Protein AF-A0A9D3MV58-F1 (afdb_monomer_lite)

Organism: Anguilla anguilla (NCBI:txid7936)

Foldseek 3Di:
DDDDDDDDDDDDDDDDDDDDDDDDDDDPDDDDDDDDQPPPDDDDDDDDDDDDDDDDDDDDDDDDDDDDDDDDDDDDDDDDDPDDDDDDPDDDDDPDPPVVVVVVVVVVVVVVVVVLVCVVVVVVVVVVPPPDDDDDDDDDDDDDDPPPLPLLCCLPPPSDPLNNCLKPVNVLVDDPPPNVVSLVVVLVVLLPDPDLSSLVVLLVSLLVCLQVLISVLSSLVNNLSSLCSQCNPPDPQHSQNSLVCCCPVVVSVVSLLVSLVVVLVCVVVVNDDCSPHDPQSSVLSSLVSLQSCQFVRNHPLVDADDLVRLVSLCVRQCPDPPRNLVSLLSLLCCLVDPGGRRDDPVNLCCCQQPPLLVDQLQPADPSSLSSNVSSLVVVVVVVVVPDPDDDPPRRCVVVLLRNLQRHNDPVSVVVSLVVVLCCCCQPPVHLPCLLVVLVVLLVQLVVLLVCCQPDVVSSLSNLVSSLVSLVVSLLVNCLLQVLLLLLCVVVVNHFAALCNDPPDPPWDWAWEWEDEPPDPDIDTDTHTQQRFVSNVLNVVVVVVVVVVVVVVVVVVVVVVPDDDDDDDPPPPDDFARKWKDFPNDTPDLVRRSPGNVVVPDHHHTYIYIYGDHHDDPPPDVPDGDGSNRDDNHDPVSNNLVSCLDPPNVVSLVVLLLCLLPDQHPDPPDDDDDPVVVVRLVSNLSSLLSSVSSVVSVSSHGQNPLLLVQLVPLDPDPDDPHDHNLVQCVDLDLSSNLSSLSSVVSLLDPPPPPDDDCPDDPPVPDDDDDDDDPDDPPPPLRPSLVSCVVSCVLVSLVVVLQVCSLPDDVPDAHAVSSLSSLLSSLLVNLSSFFDSVCNVVCCCLRPVPDFPPVPPDDPPPPPPPPDDDDPDDPDPDATATDPSSVVSCVPGCLLVSLLVLLCSQVRHDVSSVVSPPPPDRSLSSLQSSLSVLLNVCLHDVVSLVVLLPDPCNLVSLCCLQFVQLAPSSNQSNLVSLLSNLRRPVVVVDPSSLVSLLSSLLSLVVCLVVLLPDAWDDPVVDPDDDPRHGHNLSSLVSNLSSLLPRDLVCQVPDPRDPLQVVLLVLLVSLVPRDLRADQLDPTGPSSNLSSLSSNLSSLLSVHPCLADPVVLVSLVVLVQLQDVDADPVGNSPNSQNDPSNNVSSVSSNVSSPVPPPVSVVSVVVVVVVCPDCVNDPDDDPPDDPVQFFADSVNFAAADDPAPCVVVSVVLVVLLVPVVSLVCLSNDDDDVPDPCNVVSSLSNVLSCCRVRPRTNYDYSVPPPDDDVVVVVSVVVRVPPD

InterPro domains:
  IPR001394 Peptidase C19, ubiquitin carboxyl-terminal hydrolase [PF00443] (1194-1257)
  IPR018200 Ubiquitin specific protease, conserved site [PS00972] (1195-1210)
  IPR028889 Ubiquitin specific protease UPS, catalytic domain [PS50235] (1194-1278)
  IPR038765 Papain-like cysteine peptidase superfamily [SSF54001] (1190-1262)
  IPR050164 Ubiquitin carboxyl-terminal hydrolases [PTHR24006] (966-1268)
  IPR056850 UBP34/UBP24/USP9X/USP9Y-like, ARM repeat region [PF25010] (152-373)

pLDDT: mean 72.36, std 22.54, range [21.86, 97.12]

Radius of gyration: 43.03 Å; chains: 1; bounding box: 126×96×133 Å

Secondary structure (DSSP, 8-state):
-------------------------S-SS--SS----TT---PPPP-------PPPPP----------------------------SS---------TTHHHHHHHHHHHHHHHHHTTHHHHHHHHHGGGS-------------------GGGTTSTTS-HHHHHTSHHHHTTSPTTHHHHHHHHHHHHHHH---HHHHHHHHHHHHHHHHTT-SHHHHHHHHHHHHHGGGGG--S--HHHHHHHHHHHH-HHHHHHHHHHHHHHHHHTT----SSS-HHHHHHHHHHHHHHHTBTTTS-TT----HHHHHHHIIIIIS-TTTHHHHHHHHHHHHH-SSB-S--HHHHHHIIIIIGGGS-TTS--HHHHHHHHHHHHHHHHHHHTT-SSS----TTHHHHHHHHHH-SSHHHHHHHHHHHHHHHHS-TT-GGGHHHHHHHHHHHHHHHHHHTTT-HHHHHHHHHHHHHHHHHHHHHHHHHTHHHHHHHHHTT-----SSS-SS-TTSPPEEEEEEETT----EEEEE-TTSBHHHHHHHHHHHHHHHHHHHHHHHHHHHTTS---------S--PPPEEEEETTEE--GGGTTSBTTTTT--TTEEEEEEEPP-------TTPPPPGGGSPPPPGGG-HHHHHTSTTHHHHHHHHHHHHHT------SSS-TTHHHHHHHHHHHHHHHHHHHHHHHHHHSPPPHHHHHHHH---S---SSPPPHHHHTS---HHHHHHHHHHHHHHHS------------TTTT----------S------HHHHHHHHTTHHHHHHHHHHTTTTSPPTTPPPPHHHHHHHHHHHHHHHHHHB-TTTHHHHHHHHTS-----TT-----------------------PPBPHHHHHHHTTSTHHHHHHHHTTTTTT--HHHHHHTTT--HHHHHHHHHHHHHHHHHHH-THHHHHHHT-TTHHHHHHIIIII-S-HHHHHHHHHHHHHHHHTTGGGT-HHHHHHHHHHHHHHHTTHHHHHH--PPPGGG--SS-------HHHHHHHHHHHHT--HHHHHH-TT--HHHHHHHHHHHHHHS-----SSSS---HHHHHHHHHHHHHHHT--GGGGSHHHHHHHHHHHHHHHPPP-SS-TT--S--SHHHHHHHHHHHHHHHTT-HHHHHHHHHHHHHHTSTTTSPPPPTT--GGGGBPPTTS--EE---SS-HHHHHHHHHHHHSHHHHHHHHH----TT-TTHHHHHHHHHHHHHHHH--BSEE-GGGSSS--HHHHHHHHHHTT--

Structure (mmCIF, N/CA/C/O backbone):
data_AF-A0A9D3MV58-F1
#
_entry.id   AF-A0A9D3MV58-F1
#
loop_
_atom_site.group_PDB
_atom_site.id
_atom_site.type_symbol
_atom_site.label_atom_id
_atom_site.label_alt_id
_atom_site.label_comp_id
_atom_site.label_asym_id
_atom_site.label_entity_id
_atom_site.label_seq_id
_atom_site.pdbx_PDB_ins_code
_atom_site.Cartn_x
_atom_site.Cartn_y
_atom_site.Cartn_z
_atom_site.occupancy
_atom_site.B_iso_or_equiv
_atom_site.auth_seq_id
_atom_site.auth_comp_id
_atom_site.auth_asym_id
_atom_site.auth_atom_id
_atom_site.pdbx_PDB_model_num
ATOM 1 N N . MET A 1 1 ? -61.190 42.140 -13.312 1.00 30.77 1 MET A N 1
ATOM 2 C CA . MET A 1 1 ? -62.297 41.888 -14.264 1.00 30.77 1 MET A CA 1
ATOM 3 C C . MET A 1 1 ? -62.676 40.418 -14.076 1.00 30.77 1 MET A C 1
ATOM 5 O O . MET A 1 1 ? -61.817 39.593 -14.335 1.00 30.77 1 MET A O 1
ATOM 9 N N . GLN A 1 2 ? -63.643 40.103 -13.196 1.00 26.75 2 GLN A N 1
ATOM 10 C CA . GLN A 1 2 ? -65.035 39.678 -13.517 1.00 26.75 2 GLN A CA 1
ATOM 11 C C . GLN A 1 2 ? -65.098 38.555 -14.575 1.00 26.75 2 GLN A C 1
ATOM 13 O O . GLN A 1 2 ? -64.497 38.735 -15.624 1.00 26.75 2 GLN A O 1
ATOM 18 N N . ALA A 1 3 ? -65.835 37.441 -14.474 1.00 27.56 3 ALA A N 1
ATOM 19 C CA . ALA A 1 3 ? -66.697 36.777 -13.477 1.00 27.56 3 ALA A CA 1
ATOM 20 C C . ALA A 1 3 ? -67.020 35.363 -14.075 1.00 27.56 3 ALA A C 1
ATOM 22 O O . ALA A 1 3 ? -67.051 35.243 -15.294 1.00 27.56 3 ALA A O 1
ATOM 23 N N . GLU A 1 4 ? -66.986 34.262 -13.309 1.00 31.89 4 GLU A N 1
ATOM 24 C CA . GLU A 1 4 ? -68.124 33.423 -12.832 1.00 31.89 4 GLU A CA 1
ATOM 25 C C . GLU A 1 4 ? -68.744 32.320 -13.746 1.00 31.89 4 GLU A C 1
ATOM 27 O O . GLU A 1 4 ? -68.974 32.524 -14.932 1.00 31.89 4 GLU A O 1
ATOM 32 N N . MET A 1 5 ? -69.117 31.207 -13.063 1.00 28.98 5 MET A N 1
ATOM 33 C CA . MET A 1 5 ? -69.973 30.023 -13.388 1.00 28.98 5 MET A CA 1
ATOM 34 C C . MET A 1 5 ? -69.374 28.927 -14.306 1.00 28.98 5 MET A C 1
ATOM 36 O O . MET A 1 5 ? -68.999 29.226 -15.426 1.00 28.98 5 MET A O 1
ATOM 40 N N . GLY A 1 6 ? -69.236 27.624 -13.981 1.00 28.42 6 GLY A N 1
ATOM 41 C CA . GLY A 1 6 ? -69.876 26.668 -13.039 1.00 28.42 6 GLY A CA 1
ATOM 42 C C . GLY A 1 6 ? -70.611 25.548 -13.840 1.00 28.42 6 GLY A C 1
ATOM 43 O O . GLY A 1 6 ? -70.989 25.831 -14.972 1.00 28.42 6 GLY A O 1
ATOM 44 N N . PRO A 1 7 ? -70.969 24.343 -13.322 1.00 39.66 7 PRO A N 1
ATOM 45 C CA . PRO A 1 7 ? -70.317 23.435 -12.362 1.00 39.66 7 PRO A CA 1
ATOM 46 C C . PRO A 1 7 ? -70.343 21.911 -12.760 1.00 39.66 7 PRO A C 1
ATOM 48 O O . PRO A 1 7 ? -71.055 21.490 -13.662 1.00 39.66 7 PRO A O 1
ATOM 51 N N . ALA A 1 8 ? -69.629 21.097 -11.962 1.00 24.25 8 ALA A N 1
ATOM 52 C CA . ALA A 1 8 ? -69.942 19.736 -11.461 1.00 24.25 8 ALA A CA 1
ATOM 53 C C . ALA A 1 8 ? -69.932 18.433 -12.324 1.00 24.25 8 ALA A C 1
ATOM 55 O O . ALA A 1 8 ? -70.585 18.302 -13.350 1.00 24.25 8 ALA A O 1
ATOM 56 N N . HIS A 1 9 ? -69.332 17.413 -11.677 1.00 27.00 9 HIS A N 1
ATOM 57 C CA . HIS A 1 9 ? -69.684 15.978 -11.572 1.00 27.00 9 HIS A CA 1
ATOM 58 C C . HIS A 1 9 ? -68.810 14.877 -12.222 1.00 27.00 9 HIS A C 1
ATOM 60 O O . HIS A 1 9 ? -68.645 14.769 -13.431 1.00 27.00 9 HIS A O 1
ATOM 66 N N . MET A 1 10 ? -68.332 14.004 -11.317 1.00 26.39 10 MET A N 1
ATOM 67 C CA . MET A 1 10 ? -67.783 12.649 -11.481 1.00 26.39 10 MET A CA 1
ATOM 68 C C . MET A 1 10 ? -68.638 11.701 -12.340 1.00 26.39 10 MET A C 1
ATOM 70 O O . MET A 1 10 ? -69.855 11.873 -12.411 1.00 26.39 10 MET A O 1
ATOM 74 N N . PRO A 1 11 ? -68.055 10.551 -12.728 1.00 27.70 11 PRO A N 1
ATOM 75 C CA . PRO A 1 11 ? -68.772 9.281 -12.657 1.00 27.70 11 PRO A CA 1
ATOM 76 C C . PRO A 1 11 ? -68.074 8.221 -11.761 1.00 27.70 11 PRO A C 1
ATOM 78 O O . PRO A 1 11 ? -66.843 8.168 -11.707 1.00 27.70 11 PRO A O 1
ATOM 81 N N . PRO A 1 12 ? -68.855 7.360 -11.072 1.00 29.27 12 PRO A N 1
ATOM 82 C CA . PRO A 1 12 ? -68.393 6.218 -10.276 1.00 29.27 12 PRO A CA 1
ATOM 83 C C . PRO A 1 12 ? -68.519 4.853 -11.007 1.00 29.27 12 PRO A C 1
ATOM 85 O O . PRO A 1 12 ? -68.976 4.770 -12.143 1.00 29.27 12 PRO A O 1
ATOM 88 N N . ALA A 1 13 ? -68.096 3.796 -10.299 1.00 30.00 13 ALA A N 1
ATOM 89 C CA . ALA A 1 13 ? -67.994 2.355 -10.608 1.00 30.00 13 ALA A CA 1
ATOM 90 C C . ALA A 1 13 ? -69.121 1.648 -11.406 1.00 30.00 13 ALA A C 1
ATOM 92 O O . ALA A 1 13 ? -70.258 2.117 -11.448 1.00 30.00 13 ALA A O 1
ATOM 93 N N . PRO A 1 14 ? -68.860 0.397 -11.858 1.00 28.84 14 PRO A N 1
ATOM 94 C CA . PRO A 1 14 ? -69.833 -0.679 -11.606 1.00 28.84 14 PRO A CA 1
ATOM 95 C C . PRO A 1 14 ? -69.252 -2.068 -11.231 1.00 28.84 14 PRO A C 1
ATOM 97 O O . PRO A 1 14 ? -68.075 -2.371 -11.410 1.00 28.84 14 PRO A O 1
ATOM 100 N N . ARG A 1 15 ? -70.150 -2.904 -10.682 1.00 23.73 15 ARG A N 1
ATOM 101 C CA . ARG A 1 15 ? -70.006 -4.298 -10.207 1.00 23.73 15 ARG A CA 1
ATOM 102 C C . ARG A 1 15 ? -70.168 -5.357 -11.333 1.00 23.73 15 ARG A C 1
ATOM 104 O O . ARG A 1 15 ? -70.704 -5.054 -12.391 1.00 23.73 15 ARG A O 1
ATOM 111 N N . THR A 1 16 ? -69.736 -6.589 -11.020 1.00 28.36 16 THR A N 1
ATOM 112 C CA . THR A 1 16 ? -69.881 -7.945 -11.648 1.00 28.36 16 THR A CA 1
ATOM 113 C C . THR A 1 16 ? -71.324 -8.345 -12.073 1.00 28.36 16 THR A C 1
ATOM 115 O O . THR A 1 16 ? -72.214 -7.579 -11.704 1.00 28.36 16 THR A O 1
ATOM 118 N N . PRO A 1 17 ? -71.657 -9.507 -12.740 1.00 37.75 17 PRO A N 1
ATOM 119 C CA . PRO A 1 17 ? -70.934 -10.800 -12.951 1.00 37.75 17 PRO A CA 1
ATOM 120 C C . PRO A 1 17 ? -71.117 -11.512 -14.345 1.00 37.75 17 PRO A C 1
ATOM 122 O O . PRO A 1 17 ? -71.867 -11.032 -15.185 1.00 37.75 17 PRO A O 1
ATOM 125 N N . CYS A 1 18 ? -70.454 -12.671 -14.579 1.00 21.86 18 CYS A N 1
ATOM 126 C CA . CYS A 1 18 ? -70.999 -13.947 -15.145 1.00 21.86 18 CYS A CA 1
ATOM 127 C C . CYS A 1 18 ? -69.960 -14.847 -15.870 1.00 21.86 18 CYS A C 1
ATOM 129 O O . CYS A 1 18 ? -69.164 -14.392 -16.683 1.00 21.86 18 CYS A O 1
ATOM 131 N N . LEU A 1 19 ? -70.023 -16.152 -15.562 1.00 25.56 19 LEU A N 1
ATOM 132 C CA . LEU A 1 19 ? -69.297 -17.299 -16.149 1.00 25.56 19 LEU A CA 1
ATOM 133 C C . LEU A 1 19 ? -69.643 -17.554 -17.636 1.00 25.56 19 LEU A C 1
ATOM 135 O O . LEU A 1 19 ? -70.716 -17.150 -18.085 1.00 25.56 19 LEU A O 1
ATOM 139 N N . PRO A 1 20 ? -68.827 -18.366 -18.345 1.00 28.52 20 PRO A N 1
ATOM 140 C CA . PRO A 1 20 ? -69.310 -19.725 -18.625 1.00 28.52 20 PRO A CA 1
ATOM 141 C C . PRO A 1 20 ? -68.300 -20.861 -18.324 1.00 28.52 20 PRO A C 1
ATOM 143 O O . PRO A 1 20 ? -67.110 -20.778 -18.614 1.00 28.52 20 PRO A O 1
ATOM 146 N N . ARG A 1 21 ? -68.851 -21.944 -17.750 1.00 24.44 21 ARG A N 1
ATOM 147 C CA . ARG A 1 21 ? -68.453 -23.375 -17.845 1.00 24.44 21 ARG A CA 1
ATOM 148 C C . ARG A 1 21 ? -68.486 -23.833 -19.325 1.00 24.44 21 ARG A C 1
ATOM 150 O O . ARG A 1 21 ? -69.152 -23.176 -20.111 1.00 24.44 21 ARG A O 1
ATOM 157 N N . SER A 1 22 ? -67.945 -24.947 -19.821 1.00 25.47 22 SER A N 1
ATOM 158 C CA . SER A 1 22 ? -67.202 -26.127 -19.338 1.00 25.47 22 SER A CA 1
ATOM 159 C C . SER A 1 22 ? -66.784 -26.917 -20.591 1.00 25.47 22 SER A C 1
ATOM 161 O O . SER A 1 22 ? -67.537 -26.932 -21.566 1.00 25.47 22 SER A O 1
ATOM 163 N N . GLY A 1 23 ? -65.660 -27.629 -20.541 1.00 23.59 23 GLY A N 1
ATOM 164 C CA . GLY A 1 23 ? -65.248 -28.582 -21.572 1.00 23.59 23 GLY A CA 1
ATOM 165 C C . GLY A 1 23 ? -64.081 -29.440 -21.094 1.00 23.59 23 GLY A C 1
ATOM 166 O O . GLY A 1 23 ? -62.987 -29.337 -21.636 1.00 23.59 23 GLY A O 1
ATOM 167 N N . ASP A 1 24 ? -64.316 -30.227 -20.042 1.00 28.05 24 ASP A N 1
ATOM 168 C CA . ASP A 1 24 ? -63.452 -31.338 -19.634 1.00 28.05 24 ASP A CA 1
ATOM 169 C C . ASP A 1 24 ? -63.422 -32.411 -20.735 1.00 28.05 24 ASP A C 1
ATOM 171 O O . ASP A 1 24 ? -64.474 -32.732 -21.286 1.00 28.05 24 ASP A O 1
ATOM 175 N N . PHE A 1 25 ? -62.254 -33.000 -21.015 1.00 22.39 25 PHE A N 1
ATOM 176 C CA . PHE A 1 25 ? -61.998 -34.426 -20.749 1.00 22.39 25 PHE A CA 1
ATOM 177 C C . PHE A 1 25 ? -60.558 -34.833 -21.133 1.00 22.39 25 PHE A C 1
ATOM 179 O O . PHE A 1 25 ? -60.115 -34.578 -22.250 1.00 22.39 25 PHE A O 1
ATOM 186 N N . LEU A 1 26 ? -59.912 -35.569 -20.212 1.00 27.55 26 LEU A N 1
ATOM 187 C CA . LEU A 1 26 ? -58.576 -36.206 -20.237 1.00 27.55 26 LEU A CA 1
ATOM 188 C C . LEU A 1 26 ? -57.395 -35.263 -19.912 1.00 27.55 26 LEU A C 1
ATOM 190 O O . LEU A 1 26 ? -57.028 -34.415 -20.711 1.00 27.55 26 LEU A O 1
ATOM 194 N N . GLY A 1 27 ? -56.683 -35.370 -18.791 1.00 24.42 27 GLY A N 1
ATOM 195 C CA . GLY A 1 27 ? -56.694 -36.347 -17.704 1.00 24.42 27 GLY A CA 1
ATOM 196 C C . GLY A 1 27 ? -55.453 -36.115 -16.829 1.00 24.42 27 GLY A C 1
ATOM 197 O O . GLY A 1 27 ? -54.350 -35.906 -17.334 1.00 24.42 27 GLY A O 1
ATOM 198 N N . GLU A 1 28 ? -55.670 -36.091 -15.520 1.00 29.45 28 GLU A N 1
ATOM 199 C CA . GLU A 1 28 ? -54.706 -35.877 -14.441 1.00 29.45 28 GLU A CA 1
ATOM 200 C C . GLU A 1 28 ? -53.521 -36.862 -14.511 1.00 29.45 28 GLU A C 1
ATOM 202 O O . GLU A 1 28 ? -53.682 -38.033 -14.188 1.00 29.45 28 GLU A O 1
ATOM 207 N N . ALA A 1 29 ? -52.331 -36.403 -14.930 1.00 26.38 29 ALA A N 1
ATOM 208 C CA . ALA A 1 29 ? -51.051 -37.099 -14.674 1.00 26.38 29 ALA A CA 1
ATOM 209 C C . ALA A 1 29 ? -49.761 -36.292 -14.975 1.00 26.38 29 ALA A C 1
ATOM 211 O O . ALA A 1 29 ? -48.675 -36.805 -14.728 1.00 26.38 29 ALA A O 1
ATOM 212 N N . MET A 1 30 ? -49.804 -35.063 -15.515 1.00 24.38 30 MET A N 1
ATOM 213 C CA . MET A 1 30 ? -48.579 -34.354 -15.964 1.00 24.38 30 MET A CA 1
ATOM 214 C C . MET A 1 30 ? -48.498 -32.880 -15.528 1.00 24.38 30 MET A C 1
ATOM 216 O O . MET A 1 30 ? -48.186 -31.999 -16.325 1.00 24.38 30 MET A O 1
ATOM 220 N N . GLY A 1 31 ? -48.797 -32.595 -14.259 1.00 24.55 31 GLY A N 1
ATOM 221 C CA . GLY A 1 31 ? -48.886 -31.226 -13.732 1.00 24.55 31 GLY A CA 1
ATOM 222 C C . GLY A 1 31 ? -47.592 -30.579 -13.214 1.00 24.55 31 GLY A C 1
ATOM 223 O O . GLY A 1 31 ? -47.664 -29.439 -12.771 1.00 24.55 31 GLY A O 1
ATOM 224 N N . SER A 1 32 ? -46.430 -31.245 -13.230 1.00 28.45 32 SER A N 1
ATOM 225 C CA . SER A 1 32 ? -45.244 -30.755 -12.496 1.00 28.45 32 SER A CA 1
ATOM 226 C C . SER A 1 32 ? -44.036 -30.298 -13.326 1.00 28.45 32 SER A C 1
ATOM 228 O O . SER A 1 32 ? -43.093 -29.800 -12.723 1.00 28.45 32 SER A O 1
ATOM 230 N N . GLU A 1 33 ? -44.003 -30.423 -14.663 1.00 28.20 33 GLU A N 1
ATOM 231 C CA . GLU A 1 33 ? -42.708 -30.301 -15.384 1.00 28.20 33 GLU A CA 1
ATOM 232 C C . GLU A 1 33 ? -42.659 -29.490 -16.694 1.00 28.20 33 GLU A C 1
ATOM 234 O O . GLU A 1 33 ? -41.628 -29.497 -17.372 1.00 28.20 33 GLU A O 1
ATOM 239 N N . LEU A 1 34 ? -43.692 -28.737 -17.087 1.00 27.17 34 LEU A N 1
ATOM 240 C CA . LEU A 1 34 ? -43.627 -27.969 -18.344 1.00 27.17 34 LEU A CA 1
ATOM 241 C C . LEU A 1 34 ? -44.020 -26.497 -18.177 1.00 27.17 34 LEU A C 1
ATOM 243 O O . LEU A 1 34 ? -45.191 -26.126 -18.186 1.00 27.17 34 LEU A O 1
ATOM 247 N N . PHE A 1 35 ? -42.986 -25.658 -18.066 1.00 34.88 35 PHE A N 1
ATOM 248 C CA . PHE A 1 35 ? -43.049 -24.201 -18.133 1.00 34.88 35 PHE A CA 1
ATOM 249 C C . PHE A 1 35 ? -43.215 -23.699 -19.573 1.00 34.88 35 PHE A C 1
ATOM 251 O O . PHE A 1 35 ? -42.590 -24.204 -20.502 1.00 34.88 35 PHE A O 1
ATOM 258 N N . ASN A 1 36 ? -44.029 -22.655 -19.744 1.00 27.84 36 ASN A N 1
ATOM 259 C CA . ASN A 1 36 ? -44.217 -21.933 -21.001 1.00 27.84 36 ASN A CA 1
ATOM 260 C C . ASN A 1 36 ? -43.541 -20.550 -20.882 1.00 27.84 36 ASN A C 1
ATOM 262 O O . ASN A 1 36 ? -44.122 -19.609 -20.343 1.00 27.84 36 ASN A O 1
ATOM 266 N N . CYS A 1 37 ? -42.292 -20.427 -21.343 1.00 31.80 37 CYS A N 1
ATOM 267 C CA . CYS A 1 37 ? -41.412 -19.267 -21.111 1.00 31.80 37 CYS A CA 1
ATOM 268 C C . CYS A 1 37 ? -41.634 -18.066 -22.058 1.00 31.80 37 CYS A C 1
ATOM 270 O O . CYS A 1 37 ? -40.715 -17.296 -22.315 1.00 31.80 37 CYS A O 1
ATOM 272 N N . ARG A 1 38 ? -42.845 -17.848 -22.587 1.00 34.50 38 ARG A N 1
ATOM 273 C CA . ARG A 1 38 ? -43.095 -16.769 -23.571 1.00 34.50 38 ARG A CA 1
ATOM 274 C C . ARG A 1 38 ? -43.348 -15.369 -22.985 1.00 34.50 38 ARG A C 1
ATOM 276 O O . ARG A 1 38 ? -43.543 -14.437 -23.757 1.00 34.50 38 ARG A O 1
ATOM 283 N N . ARG A 1 39 ? -43.363 -15.186 -21.657 1.00 27.91 39 ARG A N 1
ATOM 284 C CA . ARG A 1 39 ? -43.732 -13.902 -21.013 1.00 27.91 39 ARG A CA 1
ATOM 285 C C . ARG A 1 39 ? -42.569 -12.991 -20.579 1.00 27.91 39 ARG A C 1
ATOM 287 O O . ARG A 1 39 ? -42.847 -11.956 -19.992 1.00 27.91 39 ARG A O 1
ATOM 294 N N . PHE A 1 40 ? -41.313 -13.324 -20.884 1.00 38.47 40 PHE A N 1
ATOM 295 C CA . PHE A 1 40 ? -40.134 -12.612 -20.351 1.00 38.47 40 PHE A CA 1
ATOM 296 C C . PHE A 1 40 ? -39.327 -11.790 -21.371 1.00 38.47 40 PHE A C 1
ATOM 298 O O . PHE A 1 40 ? -38.195 -11.421 -21.091 1.00 38.47 40 PHE A O 1
ATOM 305 N N . ILE A 1 41 ? -39.885 -11.458 -22.539 1.00 32.31 41 ILE A N 1
ATOM 306 C CA . ILE A 1 41 ? -39.198 -10.583 -23.504 1.00 32.31 41 ILE A CA 1
ATOM 307 C C . ILE A 1 41 ? -39.717 -9.149 -23.335 1.00 32.31 41 ILE A C 1
ATOM 309 O O . ILE A 1 41 ? -40.764 -8.798 -23.876 1.00 32.31 41 ILE A O 1
ATOM 313 N N . GLY A 1 42 ? -38.984 -8.339 -22.569 1.00 25.08 42 GLY A N 1
ATOM 314 C CA . GLY A 1 42 ? -39.037 -6.873 -22.579 1.00 25.08 42 GLY A CA 1
ATOM 315 C C . GLY A 1 42 ? -37.636 -6.322 -22.898 1.00 25.08 42 GLY A C 1
ATOM 316 O O . GLY A 1 42 ? -36.659 -6.964 -22.515 1.00 25.08 42 GLY A O 1
ATOM 317 N N . PRO A 1 43 ? -37.502 -5.207 -23.640 1.00 28.12 43 PRO A N 1
ATOM 318 C CA . PRO A 1 43 ? -36.224 -4.792 -24.217 1.00 28.12 43 PRO A CA 1
ATOM 319 C C . PRO A 1 43 ? -35.309 -4.154 -23.162 1.00 28.12 43 PRO A C 1
ATOM 321 O O . PRO A 1 43 ? -35.654 -3.125 -22.588 1.00 28.12 43 PRO A O 1
ATOM 324 N N . GLN A 1 44 ? -34.129 -4.737 -22.934 1.00 26.72 44 GLN A N 1
ATOM 325 C CA . GLN A 1 44 ? -33.012 -4.038 -22.294 1.00 26.72 44 GLN A CA 1
ATOM 326 C C . GLN A 1 44 ? -32.195 -3.317 -23.372 1.00 26.72 44 GLN A C 1
ATOM 328 O O . GLN A 1 44 ? -31.834 -3.896 -24.399 1.00 26.72 44 GLN A O 1
ATOM 333 N N . HIS A 1 45 ? -31.984 -2.020 -23.153 1.00 25.19 45 HIS A N 1
ATOM 334 C CA . HIS A 1 45 ? -31.258 -1.119 -24.038 1.00 25.19 45 HIS A CA 1
ATOM 335 C C . HIS A 1 45 ? -29.768 -1.484 -24.134 1.00 25.19 45 HIS A C 1
ATOM 337 O O . HIS A 1 45 ? -29.151 -1.899 -23.160 1.00 25.19 45 HIS A O 1
ATOM 343 N N . HIS A 1 46 ? -29.214 -1.318 -25.338 1.00 25.53 46 HIS A N 1
ATOM 344 C CA . HIS A 1 46 ? -27.802 -1.505 -25.671 1.00 25.53 46 HIS A CA 1
ATOM 345 C C . HIS A 1 46 ? -26.887 -0.538 -24.914 1.00 25.53 46 HIS A C 1
ATOM 347 O O . HIS A 1 46 ? -27.101 0.674 -24.984 1.00 25.53 46 HIS A O 1
ATOM 353 N N . HIS A 1 47 ? -25.800 -1.054 -24.336 1.00 25.27 47 HIS A N 1
ATOM 354 C CA . HIS A 1 47 ? -24.606 -0.270 -24.022 1.00 25.27 47 HIS A CA 1
ATOM 355 C C . HIS A 1 47 ? -23.361 -0.922 -24.631 1.00 25.27 47 HIS A C 1
ATOM 357 O O . HIS A 1 47 ? -23.143 -2.126 -24.522 1.00 25.27 47 HIS A O 1
ATOM 363 N N . HIS A 1 48 ? -22.605 -0.096 -25.356 1.00 24.27 48 HIS A N 1
ATOM 364 C CA . HIS A 1 48 ? -21.327 -0.420 -25.973 1.00 24.27 48 HIS A CA 1
ATOM 365 C C . HIS A 1 48 ? -20.269 -0.634 -24.889 1.00 24.27 48 HIS A C 1
ATOM 367 O O . HIS A 1 48 ? -19.982 0.284 -24.126 1.00 24.27 48 HIS A O 1
ATOM 373 N N . HIS A 1 49 ? -19.653 -1.816 -24.862 1.00 25.50 49 HIS A N 1
ATOM 374 C CA . HIS A 1 49 ? -18.412 -2.031 -24.128 1.00 25.50 49 HIS A CA 1
ATOM 375 C C . HIS A 1 49 ? -17.225 -1.615 -24.999 1.00 25.50 49 HIS A C 1
ATOM 377 O O . HIS A 1 49 ? -16.926 -2.253 -26.008 1.00 25.50 49 HIS A O 1
ATOM 383 N N . HIS A 1 50 ? -16.554 -0.539 -24.592 1.00 24.23 50 HIS A N 1
ATOM 384 C CA . HIS A 1 50 ? -15.159 -0.301 -24.939 1.00 24.23 50 HIS A CA 1
ATOM 385 C C . HIS A 1 50 ? -14.289 -1.254 -24.111 1.00 24.23 50 HIS A C 1
ATOM 387 O O . HIS A 1 50 ? -14.424 -1.325 -22.891 1.00 24.23 50 HIS A O 1
ATOM 393 N N . HIS A 1 51 ? -13.416 -2.002 -24.784 1.00 23.27 51 HIS A N 1
ATOM 394 C CA . HIS A 1 51 ? -12.401 -2.833 -24.149 1.00 23.27 51 HIS A CA 1
ATOM 395 C C . HIS A 1 51 ? -11.319 -1.949 -23.516 1.00 23.27 51 HIS A C 1
ATOM 397 O O . HIS A 1 51 ? -10.529 -1.341 -24.234 1.00 23.27 51 HIS A O 1
ATOM 403 N N . HIS A 1 52 ? -11.255 -1.932 -22.186 1.00 24.61 52 HIS A N 1
ATOM 404 C CA . HIS A 1 52 ? -10.041 -1.598 -21.447 1.00 24.61 52 HIS A CA 1
ATOM 405 C C . HIS A 1 52 ? -9.557 -2.849 -20.711 1.00 24.61 52 HIS A C 1
ATOM 407 O O . HIS A 1 52 ? -10.285 -3.450 -19.923 1.00 24.61 52 HIS A O 1
ATOM 413 N N . HIS A 1 53 ? -8.332 -3.267 -21.027 1.00 23.97 53 HIS A N 1
ATOM 414 C CA . HIS A 1 53 ? -7.606 -4.315 -20.323 1.00 23.97 53 HIS A CA 1
ATOM 415 C C . HIS A 1 53 ? -7.113 -3.767 -18.978 1.00 23.97 53 HIS A C 1
ATOM 417 O O . HIS A 1 53 ? -6.204 -2.941 -18.953 1.00 23.97 53 HIS A O 1
ATOM 423 N N . HIS A 1 54 ? -7.683 -4.248 -17.873 1.00 24.69 54 HIS A N 1
ATOM 424 C CA . HIS A 1 54 ? -7.091 -4.116 -16.543 1.00 24.69 54 HIS A CA 1
ATOM 425 C C . HIS A 1 54 ? -6.461 -5.449 -16.127 1.00 24.69 54 HIS A C 1
ATOM 427 O O . HIS A 1 54 ? -7.128 -6.481 -16.063 1.00 24.69 54 HIS A O 1
ATOM 433 N N . HIS A 1 55 ? -5.154 -5.410 -15.867 1.00 24.62 55 HIS A N 1
ATOM 434 C CA . HIS A 1 55 ? -4.391 -6.478 -15.232 1.00 24.62 55 HIS A CA 1
ATOM 435 C C . HIS A 1 55 ? -4.754 -6.553 -13.741 1.00 24.62 55 HIS A C 1
ATOM 437 O O . HIS A 1 55 ? -4.539 -5.596 -12.999 1.00 24.62 55 HIS A O 1
ATOM 443 N N . HIS A 1 56 ? -5.285 -7.693 -13.296 1.00 25.48 56 HIS A N 1
ATOM 444 C CA . HIS A 1 56 ? -5.444 -8.004 -11.877 1.00 25.48 56 HIS A CA 1
ATOM 445 C C . HIS A 1 56 ? -4.126 -8.537 -11.301 1.00 25.48 56 HIS A C 1
ATOM 447 O O . HIS A 1 56 ? -3.638 -9.586 -11.717 1.00 25.48 56 HIS A O 1
ATOM 453 N N . HIS A 1 57 ? -3.585 -7.832 -10.305 1.00 23.50 57 HIS A N 1
ATOM 454 C CA . HIS A 1 57 ? -2.600 -8.371 -9.371 1.00 23.50 57 HIS A CA 1
ATOM 455 C C . HIS A 1 57 ? -3.295 -9.342 -8.404 1.00 23.50 57 HIS A C 1
ATOM 457 O O . HIS A 1 57 ? -4.177 -8.948 -7.641 1.00 23.50 57 HIS A O 1
ATOM 463 N N . HIS A 1 58 ? -2.897 -10.613 -8.436 1.00 24.95 58 HIS A N 1
ATOM 464 C CA . HIS A 1 58 ? -3.298 -11.621 -7.459 1.00 24.95 58 HIS A CA 1
ATOM 465 C C . HIS A 1 58 ? -2.487 -11.456 -6.165 1.00 24.95 58 HIS A C 1
ATOM 467 O O . HIS A 1 58 ? -1.275 -11.650 -6.155 1.00 24.95 58 HIS A O 1
ATOM 473 N N . HIS A 1 59 ? -3.171 -11.138 -5.065 1.00 23.19 59 HIS A N 1
ATOM 474 C CA . HIS A 1 59 ? -2.696 -11.414 -3.710 1.00 23.19 59 HIS A CA 1
ATOM 475 C C . HIS A 1 59 ? -3.182 -12.821 -3.326 1.00 23.19 59 HIS A C 1
ATOM 477 O O . HIS A 1 59 ? -4.379 -13.034 -3.132 1.00 23.19 59 HIS A O 1
ATOM 483 N N . GLU A 1 60 ? -2.270 -13.790 -3.244 1.00 22.55 60 GLU A N 1
ATOM 484 C CA . GLU A 1 60 ? -2.558 -15.120 -2.702 1.00 22.55 60 GLU A CA 1
ATOM 485 C C . GLU A 1 60 ? -2.756 -15.048 -1.182 1.00 22.55 60 GLU A C 1
ATOM 487 O O . GLU A 1 60 ? -1.824 -14.814 -0.414 1.00 22.55 60 GLU A O 1
ATOM 492 N N . GLY A 1 61 ? -3.995 -15.261 -0.738 1.00 24.44 61 GLY A N 1
ATOM 493 C CA . GLY A 1 61 ? -4.325 -15.556 0.651 1.00 24.44 61 GLY A CA 1
ATOM 494 C C . GLY A 1 61 ? -4.430 -17.065 0.852 1.00 24.44 61 GLY A C 1
ATOM 495 O O . GLY A 1 61 ? -5.414 -17.679 0.447 1.00 24.44 61 GLY A O 1
ATOM 496 N N . HIS A 1 62 ? -3.432 -17.663 1.502 1.00 24.73 62 HIS A N 1
ATOM 497 C CA . HIS A 1 62 ? -3.478 -19.049 1.966 1.00 24.73 62 HIS A CA 1
ATOM 498 C C . HIS A 1 62 ? -4.581 -19.232 3.024 1.00 24.73 62 HIS A C 1
ATOM 500 O O . HIS A 1 62 ? -4.476 -18.723 4.142 1.00 24.73 62 HIS A O 1
ATOM 506 N N . MET A 1 63 ? -5.623 -20.005 2.701 1.00 24.09 63 MET A N 1
ATOM 507 C CA . MET A 1 63 ? -6.559 -20.531 3.697 1.00 24.09 63 MET A CA 1
ATOM 508 C C . MET A 1 63 ? -5.930 -21.730 4.416 1.00 24.09 63 MET A C 1
ATOM 510 O O . MET A 1 63 ? -5.660 -22.767 3.816 1.00 24.09 63 MET A O 1
ATOM 514 N N . VAL A 1 64 ? -5.693 -21.568 5.718 1.00 24.77 64 VAL A N 1
ATOM 515 C CA . VAL A 1 64 ? -5.297 -22.633 6.646 1.00 24.77 64 VAL A CA 1
ATOM 516 C C . VAL A 1 64 ? -6.569 -23.198 7.289 1.00 24.77 64 VAL A C 1
ATOM 518 O O . VAL A 1 64 ? -7.170 -22.554 8.150 1.00 24.77 64 VAL A O 1
ATOM 521 N N . GLU A 1 65 ? -6.989 -24.395 6.876 1.00 25.47 65 GLU A N 1
ATOM 522 C CA . GLU A 1 65 ? -7.967 -25.207 7.611 1.00 25.47 65 GLU A CA 1
ATOM 523 C C . GLU A 1 65 ? -7.258 -25.992 8.728 1.00 25.47 65 GLU A C 1
ATOM 525 O O . GLU A 1 65 ? -6.635 -27.023 8.492 1.00 25.47 65 GLU A O 1
ATOM 530 N N . ASP A 1 66 ? -7.381 -25.508 9.967 1.00 22.33 66 ASP A N 1
ATOM 531 C CA . ASP A 1 66 ? -7.152 -26.303 11.178 1.00 22.33 66 ASP A CA 1
ATOM 532 C C . ASP A 1 66 ? -8.459 -27.024 11.562 1.00 22.33 66 ASP A C 1
ATOM 534 O O . ASP A 1 66 ? -9.350 -26.435 12.186 1.00 22.33 66 ASP A O 1
ATOM 538 N N . MET A 1 67 ? -8.553 -28.312 11.219 1.00 24.73 67 MET A N 1
ATOM 539 C CA . MET A 1 67 ? -9.466 -29.286 11.828 1.00 24.73 67 MET A CA 1
ATOM 540 C C . MET A 1 67 ? -8.656 -30.209 12.757 1.00 24.73 67 MET A C 1
ATOM 542 O O . MET A 1 67 ? -7.861 -31.030 12.312 1.00 24.73 67 MET A O 1
ATOM 546 N N . LEU A 1 68 ? -8.891 -30.097 14.063 1.00 23.89 68 LEU A N 1
ATOM 547 C CA . LEU A 1 68 ? -8.567 -31.095 15.093 1.00 23.89 68 LEU A CA 1
ATOM 548 C C . LEU A 1 68 ? -9.856 -31.282 15.907 1.00 23.89 68 LEU A C 1
ATOM 550 O O . LEU A 1 68 ? -10.518 -30.292 16.202 1.00 23.89 68 LEU A O 1
ATOM 554 N N . SER A 1 69 ? -10.287 -32.443 16.384 1.00 23.50 69 SER A N 1
ATOM 555 C CA . SER A 1 69 ? -9.927 -33.855 16.242 1.00 23.50 69 SER A CA 1
ATOM 556 C C . SER A 1 69 ? -11.117 -34.614 16.873 1.00 23.50 69 SER A C 1
ATOM 558 O O . SER A 1 69 ? -11.751 -34.098 17.800 1.00 23.50 69 SER A O 1
ATOM 560 N N . ALA A 1 70 ? -11.412 -35.828 16.408 1.00 24.48 70 ALA A N 1
ATOM 561 C CA . ALA A 1 70 ? -11.980 -36.868 17.263 1.00 24.48 70 ALA A CA 1
ATOM 562 C C . ALA A 1 70 ? -11.423 -38.220 16.798 1.00 24.48 70 ALA A C 1
ATOM 564 O O . ALA A 1 70 ? -11.733 -38.686 15.702 1.00 24.48 70 ALA A O 1
ATOM 565 N N . ASP A 1 71 ? -10.548 -38.776 17.632 1.00 23.28 71 ASP A N 1
ATOM 566 C CA . ASP A 1 71 ? -9.873 -40.061 17.472 1.00 23.28 71 ASP A CA 1
ATOM 567 C C . ASP A 1 71 ? -10.809 -41.278 17.643 1.00 23.28 71 ASP A C 1
ATOM 569 O O . ASP A 1 71 ? -11.882 -41.194 18.244 1.00 23.28 71 ASP A O 1
ATOM 573 N N . ASP A 1 72 ? -10.286 -42.415 17.169 1.00 24.45 72 ASP A N 1
ATOM 574 C CA . ASP A 1 72 ? -10.646 -43.819 17.424 1.00 24.45 72 ASP A CA 1
ATOM 575 C C . ASP A 1 72 ? -11.863 -44.430 16.699 1.00 24.45 72 ASP A C 1
ATOM 577 O O . ASP A 1 72 ? -12.999 -44.300 17.137 1.00 24.45 72 ASP A O 1
ATOM 581 N N . VAL A 1 73 ? -11.604 -45.230 15.647 1.00 25.27 73 VAL A N 1
ATOM 582 C CA . VAL A 1 73 ? -11.782 -46.706 15.619 1.00 25.27 73 VAL A CA 1
ATOM 583 C C . VAL A 1 73 ? -11.059 -47.294 14.388 1.00 25.27 73 VAL A C 1
ATOM 585 O O . VAL A 1 73 ? -11.006 -46.721 13.305 1.00 25.27 73 VAL A O 1
ATOM 588 N N . SER A 1 74 ? -10.463 -48.461 14.605 1.00 21.95 74 SER A N 1
ATOM 589 C CA . SER A 1 74 ? -9.539 -49.220 13.772 1.00 21.95 74 SER A CA 1
ATOM 590 C C . SER A 1 74 ? -10.156 -50.072 12.641 1.00 21.95 74 SER A C 1
ATOM 592 O O . SER A 1 74 ? -11.326 -50.445 12.671 1.00 21.95 74 SER A O 1
ATOM 594 N N . CYS A 1 75 ? -9.257 -50.492 11.733 1.00 23.06 75 CYS A N 1
ATOM 595 C CA . CYS A 1 75 ? -9.233 -51.737 10.936 1.00 23.06 75 CYS A CA 1
ATOM 596 C C . CYS A 1 75 ? -9.855 -51.795 9.514 1.00 23.06 75 CYS A C 1
ATOM 598 O O . CYS A 1 75 ? -11.016 -52.128 9.327 1.00 23.06 75 CYS A O 1
ATOM 600 N N . SER A 1 76 ? -8.935 -51.741 8.536 1.00 22.09 76 SER A N 1
ATOM 601 C CA . SER A 1 76 ? -8.619 -52.815 7.564 1.00 22.09 76 SER A CA 1
ATOM 602 C C . SER A 1 76 ? -9.465 -53.053 6.295 1.00 22.09 76 SER A C 1
ATOM 604 O O . SER A 1 76 ? -10.648 -53.366 6.338 1.00 22.09 76 SER A O 1
ATOM 606 N N . SER A 1 77 ? -8.705 -53.175 5.190 1.00 24.16 77 SER A N 1
ATOM 607 C CA . SER A 1 77 ? -8.999 -53.773 3.865 1.00 24.16 77 SER A CA 1
ATOM 608 C C . SER A 1 77 ? -9.746 -52.874 2.860 1.00 24.16 77 SER A C 1
ATOM 610 O O . SER A 1 77 ? -10.685 -52.192 3.225 1.00 24.16 77 SER A O 1
ATOM 612 N N . SER A 1 78 ? -9.390 -52.778 1.574 1.00 26.62 78 SER A N 1
ATOM 613 C CA . SER A 1 78 ? -8.480 -53.564 0.729 1.00 26.62 78 SER A CA 1
ATOM 614 C C . SER A 1 78 ? -8.035 -52.755 -0.499 1.00 26.62 78 SER A C 1
ATOM 616 O O . SER A 1 78 ? -8.836 -52.077 -1.136 1.00 26.62 78 SER A O 1
ATOM 618 N N . GLN A 1 79 ? -6.755 -52.910 -0.839 1.00 25.47 79 GLN A N 1
ATOM 619 C CA . GLN A 1 79 ? -6.104 -52.549 -2.097 1.00 25.47 79 GLN A CA 1
ATOM 620 C C . GLN A 1 79 ? -6.805 -53.188 -3.305 1.00 25.47 79 GLN A C 1
ATOM 622 O O . GLN A 1 79 ? -6.970 -54.399 -3.274 1.00 25.47 79 GLN A O 1
ATOM 627 N N . VAL A 1 80 ? -7.084 -52.429 -4.374 1.00 25.61 80 VAL A N 1
ATOM 628 C CA . VAL A 1 80 ? -6.800 -52.777 -5.788 1.00 25.61 80 VAL A CA 1
ATOM 629 C C . VAL A 1 80 ? -6.829 -51.474 -6.609 1.00 25.61 80 VAL A C 1
ATOM 631 O O . VAL A 1 80 ? -7.718 -50.651 -6.440 1.00 25.61 80 VAL A O 1
ATOM 634 N N . SER A 1 81 ? -5.879 -51.342 -7.541 1.00 28.38 81 SER A N 1
ATOM 635 C CA . SER A 1 81 ? -5.753 -50.296 -8.573 1.00 28.38 81 SER A CA 1
ATOM 636 C C . SER A 1 81 ? -4.924 -49.051 -8.233 1.00 28.38 81 SER A C 1
ATOM 638 O O . SER A 1 81 ? -5.260 -47.929 -8.599 1.00 28.38 81 SER A O 1
ATOM 640 N N . ALA A 1 82 ? -3.742 -49.273 -7.659 1.00 28.25 82 ALA A N 1
ATOM 641 C CA . ALA A 1 82 ? -2.594 -48.418 -7.941 1.00 28.25 82 ALA A CA 1
ATOM 642 C C . ALA A 1 82 ? -2.057 -48.754 -9.344 1.00 28.25 82 ALA A C 1
ATOM 644 O O . ALA A 1 82 ? -1.501 -49.838 -9.529 1.00 28.25 82 ALA A O 1
ATOM 645 N N . LYS A 1 83 ? -2.269 -47.854 -10.316 1.00 30.12 83 LYS A N 1
ATOM 646 C CA . LYS A 1 83 ? -1.435 -47.604 -11.515 1.00 30.12 83 LYS A CA 1
ATOM 647 C C . LYS A 1 83 ? -2.141 -46.601 -12.440 1.00 30.12 83 LYS A C 1
ATOM 649 O O . LYS A 1 83 ? -2.844 -47.015 -13.352 1.00 30.12 83 LYS A O 1
ATOM 654 N N . SER A 1 84 ? -1.948 -45.303 -12.194 1.00 30.47 84 SER A N 1
ATOM 655 C CA . SER A 1 84 ? -1.795 -44.253 -13.223 1.00 30.47 84 SER A CA 1
ATOM 656 C C . SER A 1 84 ? -1.743 -42.860 -12.576 1.00 30.47 84 SER A C 1
ATOM 658 O O . SER A 1 84 ? -2.567 -42.010 -12.878 1.00 30.47 84 SER A O 1
ATOM 660 N N . GLU A 1 85 ? -0.767 -42.611 -11.703 1.00 27.58 85 GLU A N 1
ATOM 661 C CA . GLU A 1 85 ? -0.383 -41.242 -11.330 1.00 27.58 85 GLU A CA 1
ATOM 662 C C . GLU A 1 85 ? 1.142 -41.166 -11.281 1.00 27.58 85 GLU A C 1
ATOM 664 O O . GLU A 1 85 ? 1.796 -41.437 -10.276 1.00 27.58 85 GLU A O 1
ATOM 669 N N . LYS A 1 86 ? 1.718 -40.884 -12.446 1.00 36.06 86 LYS A N 1
ATOM 670 C CA . LYS A 1 86 ? 2.994 -40.192 -12.586 1.00 36.06 86 LYS A CA 1
ATOM 671 C C . LYS A 1 86 ? 2.845 -39.284 -13.796 1.00 36.06 86 LYS A C 1
ATOM 673 O O . LYS A 1 86 ? 2.433 -39.759 -14.852 1.00 36.06 86 LYS A O 1
ATOM 678 N N . ASN A 1 87 ? 3.211 -38.025 -13.580 1.00 29.94 87 ASN A N 1
ATOM 679 C CA . ASN A 1 87 ? 3.137 -36.867 -14.469 1.00 29.94 87 ASN A CA 1
ATOM 680 C C . ASN A 1 87 ? 1.822 -36.099 -14.314 1.00 29.94 87 ASN A C 1
ATOM 682 O O . ASN A 1 87 ? 0.851 -36.420 -14.986 1.00 29.94 87 ASN A O 1
ATOM 686 N N . MET A 1 88 ? 1.816 -35.122 -13.400 1.00 29.39 88 MET A N 1
ATOM 687 C CA . MET A 1 88 ? 1.269 -33.759 -13.573 1.00 29.39 88 MET A CA 1
ATOM 688 C C . MET A 1 88 ? 1.469 -32.950 -12.273 1.00 29.39 88 MET A C 1
ATOM 690 O O . MET A 1 88 ? 0.528 -32.437 -11.683 1.00 29.39 88 MET A O 1
ATOM 694 N N . ALA A 1 89 ? 2.713 -32.883 -11.799 1.00 30.66 89 ALA A N 1
ATOM 695 C CA . ALA A 1 89 ? 3.136 -31.976 -10.733 1.00 30.66 89 ALA A CA 1
ATOM 696 C C . ALA A 1 89 ? 4.595 -31.609 -11.018 1.00 30.66 89 ALA A C 1
ATOM 698 O O . ALA A 1 89 ? 5.502 -32.221 -10.467 1.00 30.66 89 ALA A O 1
ATOM 699 N N . ASP A 1 90 ? 4.782 -30.746 -12.017 1.00 28.59 90 ASP A N 1
ATOM 700 C CA . ASP A 1 90 ? 6.063 -30.104 -12.352 1.00 28.59 90 ASP A CA 1
ATOM 701 C C . ASP A 1 90 ? 5.811 -28.889 -13.267 1.00 28.59 90 ASP A C 1
ATOM 703 O O . ASP A 1 90 ? 6.467 -28.708 -14.282 1.00 28.59 90 ASP A O 1
ATOM 707 N N . PHE A 1 91 ? 4.791 -28.088 -12.951 1.00 29.47 91 PHE A N 1
ATOM 708 C CA . PHE A 1 91 ? 4.589 -26.763 -13.541 1.00 29.47 91 PHE A CA 1
ATOM 709 C C . PHE A 1 91 ? 3.830 -25.908 -12.533 1.00 29.47 91 PHE A C 1
ATOM 711 O O . PHE A 1 91 ? 2.608 -25.941 -12.502 1.00 29.47 91 PHE A O 1
ATOM 718 N N . ASP A 1 92 ? 4.584 -25.226 -11.678 1.00 28.20 92 ASP A N 1
ATOM 719 C CA . ASP A 1 92 ? 4.241 -23.913 -11.132 1.00 28.20 92 ASP A CA 1
ATOM 720 C C . ASP A 1 92 ? 5.550 -23.285 -10.644 1.00 28.20 92 ASP A C 1
ATOM 722 O O . ASP A 1 92 ? 6.138 -23.727 -9.655 1.00 28.20 92 ASP A O 1
ATOM 726 N N . GLY A 1 93 ? 6.048 -22.303 -11.399 1.00 34.03 93 GLY A N 1
ATOM 727 C CA . GLY A 1 93 ? 7.253 -21.558 -11.043 1.00 34.03 93 GLY A CA 1
ATOM 728 C C . GLY A 1 93 ? 8.070 -21.035 -12.219 1.00 34.03 93 GLY A C 1
ATOM 729 O O . GLY A 1 93 ? 9.283 -21.199 -12.197 1.00 34.03 93 GLY A O 1
ATOM 730 N N . GLU A 1 94 ? 7.450 -20.397 -13.215 1.00 25.78 94 GLU A N 1
ATOM 731 C CA . GLU A 1 94 ? 8.176 -19.464 -14.084 1.00 25.78 94 GLU A CA 1
ATOM 732 C C . GLU A 1 94 ? 7.411 -18.141 -14.149 1.00 25.78 94 GLU A C 1
ATOM 734 O O . GLU A 1 94 ? 6.233 -18.073 -14.504 1.00 25.78 94 GLU A O 1
ATOM 739 N N . GLU A 1 95 ? 8.095 -17.098 -13.687 1.00 25.91 95 GLU A N 1
ATOM 740 C CA . GLU A 1 95 ? 7.691 -15.705 -13.761 1.00 25.91 95 GLU A CA 1
ATOM 741 C C . GLU A 1 95 ? 7.408 -15.310 -15.217 1.00 25.91 95 GLU A C 1
ATOM 743 O O . GLU A 1 95 ? 8.037 -15.799 -16.150 1.00 25.91 95 GLU A O 1
ATOM 748 N N . SER A 1 96 ? 6.453 -14.398 -15.394 1.00 27.88 96 SER A N 1
ATOM 749 C CA . SER A 1 96 ? 6.058 -13.757 -16.653 1.00 27.88 96 SER A CA 1
ATOM 750 C C . SER A 1 96 ? 7.250 -13.356 -17.546 1.00 27.88 96 SER A C 1
ATOM 752 O O . SER A 1 96 ? 7.752 -12.234 -17.469 1.00 27.88 96 SER A O 1
ATOM 754 N N . GLY A 1 97 ? 7.660 -14.251 -18.446 1.00 27.69 97 GLY A N 1
ATOM 755 C CA . GLY A 1 97 ? 8.685 -14.033 -19.462 1.00 27.69 97 GLY A CA 1
ATOM 756 C C . GLY A 1 97 ? 8.154 -13.283 -20.683 1.00 27.69 97 GLY A C 1
ATOM 757 O O . GLY A 1 97 ? 8.012 -13.861 -21.754 1.00 27.69 97 GLY A O 1
ATOM 758 N N . CYS A 1 98 ? 7.931 -11.972 -20.562 1.00 27.64 98 CYS A N 1
ATOM 759 C CA . CYS A 1 98 ? 7.769 -11.096 -21.735 1.00 27.64 98 CYS A CA 1
ATOM 760 C C . CYS A 1 98 ? 9.113 -10.743 -22.415 1.00 27.64 98 CYS A C 1
ATOM 762 O O . CYS A 1 98 ? 9.146 -9.890 -23.296 1.00 27.64 98 CYS A O 1
ATOM 764 N N . GLU A 1 99 ? 10.221 -11.394 -22.040 1.00 27.88 99 GLU A N 1
ATOM 765 C CA . GLU A 1 99 ? 11.493 -11.332 -22.779 1.00 27.88 99 GLU A CA 1
ATOM 766 C C . GLU A 1 99 ? 11.665 -12.493 -23.779 1.00 27.88 99 GLU A C 1
ATOM 768 O O . GLU A 1 99 ? 12.492 -12.404 -24.686 1.00 27.88 99 GLU A O 1
ATOM 773 N N . GLU A 1 100 ? 10.873 -13.569 -23.694 1.00 28.58 100 GLU A N 1
ATOM 774 C CA . GLU A 1 100 ? 11.147 -14.792 -24.466 1.00 28.58 100 GLU A CA 1
ATOM 775 C C . GLU A 1 100 ? 10.675 -14.729 -25.934 1.00 28.58 100 GLU A C 1
ATOM 777 O O . GLU A 1 100 ? 11.283 -15.352 -26.807 1.00 28.58 100 GLU A O 1
ATOM 782 N N . GLU A 1 101 ? 9.686 -13.887 -26.261 1.00 28.95 101 GLU A N 1
ATOM 783 C CA . GLU A 1 101 ? 9.278 -13.636 -27.658 1.00 28.95 101 GLU A CA 1
ATOM 784 C C . GLU A 1 101 ? 10.258 -12.717 -28.421 1.00 28.95 101 GLU A C 1
ATOM 786 O O . GLU A 1 101 ? 10.365 -12.810 -29.644 1.00 28.95 101 GLU A O 1
ATOM 791 N N . LEU A 1 102 ? 11.059 -11.899 -27.725 1.00 33.09 102 LEU A N 1
ATOM 792 C CA . LEU A 1 102 ? 12.142 -11.099 -28.326 1.00 33.09 102 LEU A CA 1
ATOM 793 C C . LEU A 1 102 ? 13.481 -11.854 -28.350 1.00 33.09 102 LEU A C 1
ATOM 795 O O . LEU A 1 102 ? 14.262 -11.706 -29.296 1.00 33.09 102 LEU A O 1
ATOM 799 N N . VAL A 1 103 ? 13.718 -12.750 -27.386 1.00 32.34 103 VAL A N 1
ATOM 800 C CA . VAL A 1 103 ? 14.835 -13.707 -27.438 1.00 32.34 103 VAL A CA 1
ATOM 801 C C . VAL A 1 103 ? 14.643 -14.724 -28.569 1.00 32.34 103 VAL A C 1
ATOM 803 O O . VAL A 1 103 ? 15.631 -15.121 -29.182 1.00 32.34 103 VAL A O 1
ATOM 806 N N . GLN A 1 104 ? 13.411 -15.056 -28.973 1.00 30.05 104 GLN A N 1
ATOM 807 C CA . GLN A 1 104 ? 13.173 -15.857 -30.185 1.00 30.05 104 GLN A CA 1
ATOM 808 C C . GLN A 1 104 ? 13.642 -15.164 -31.478 1.00 30.05 104 GLN A C 1
ATOM 810 O O . GLN A 1 104 ? 14.083 -15.851 -32.403 1.00 30.05 104 GLN A O 1
ATOM 815 N N . ILE A 1 105 ? 13.684 -13.829 -31.535 1.00 33.62 105 ILE A N 1
ATOM 816 C CA . ILE A 1 105 ? 14.249 -13.098 -32.683 1.00 33.62 105 ILE A CA 1
ATOM 817 C C . ILE A 1 105 ? 15.787 -13.124 -32.646 1.00 33.62 105 ILE A C 1
ATOM 819 O O . ILE A 1 105 ? 16.423 -13.294 -33.688 1.00 33.62 105 ILE A O 1
ATOM 823 N N . ASN A 1 106 ? 16.402 -13.070 -31.459 1.00 29.22 106 ASN A N 1
ATOM 824 C CA . ASN A 1 106 ? 17.856 -13.234 -31.304 1.00 29.22 106 ASN A CA 1
ATOM 825 C C . ASN A 1 106 ? 18.314 -14.695 -31.493 1.00 29.22 106 ASN A C 1
ATOM 827 O O . ASN A 1 106 ? 19.417 -14.948 -31.981 1.00 29.22 106 ASN A O 1
ATOM 831 N N . SER A 1 107 ? 17.437 -15.663 -31.214 1.00 28.17 107 SER A N 1
ATOM 832 C CA . SER A 1 107 ? 17.686 -17.088 -31.441 1.00 28.17 107 SER A CA 1
ATOM 833 C C . SER A 1 107 ? 17.856 -17.424 -32.923 1.00 28.17 107 SER A C 1
ATOM 835 O O . SER A 1 107 ? 18.497 -18.418 -33.243 1.00 28.17 107 SER A O 1
ATOM 837 N N . HIS A 1 108 ? 17.387 -16.579 -33.851 1.00 32.84 108 HIS A N 1
ATOM 838 C CA . HIS A 1 108 ? 17.656 -16.766 -35.278 1.00 32.84 108 HIS A CA 1
ATOM 839 C C . HIS A 1 108 ? 19.140 -16.589 -35.636 1.00 32.84 108 HIS A C 1
ATOM 841 O O . HIS A 1 108 ? 19.603 -17.231 -36.581 1.00 32.84 108 HIS A O 1
ATOM 847 N N . ALA A 1 109 ? 19.917 -15.797 -34.888 1.00 35.47 109 ALA A N 1
ATOM 848 C CA . ALA A 1 109 ? 21.360 -15.693 -35.110 1.00 35.47 109 ALA A CA 1
ATOM 849 C C . ALA A 1 109 ? 22.096 -16.962 -34.636 1.00 35.47 109 ALA A C 1
ATOM 851 O O . ALA A 1 109 ? 22.955 -17.483 -35.349 1.00 35.47 109 ALA A O 1
ATOM 852 N N . GLU A 1 110 ? 21.695 -17.528 -33.493 1.00 31.00 110 GLU A N 1
ATOM 853 C CA . GLU A 1 110 ? 22.302 -18.745 -32.935 1.00 31.00 110 GLU A CA 1
ATOM 854 C C . GLU A 1 110 ? 21.813 -20.035 -33.623 1.00 31.00 110 GLU A C 1
ATOM 856 O O . GLU A 1 110 ? 22.624 -20.930 -33.877 1.00 31.00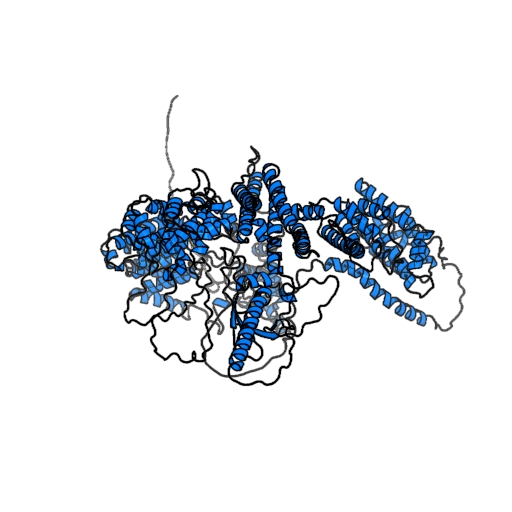 110 GLU A O 1
ATOM 861 N N . LEU A 1 111 ? 20.545 -20.122 -34.056 1.00 31.16 111 LEU A N 1
ATOM 862 C CA . LEU A 1 111 ? 20.028 -21.254 -34.847 1.00 31.16 111 LEU A CA 1
ATOM 863 C C . LEU A 1 111 ? 20.716 -21.379 -36.210 1.00 31.16 111 LEU A C 1
ATOM 865 O O . LEU A 1 111 ? 20.824 -22.483 -36.755 1.00 31.16 111 LEU A O 1
ATOM 869 N N . THR A 1 112 ? 21.199 -20.263 -36.764 1.00 34.12 112 THR A N 1
ATOM 870 C CA . THR A 1 112 ? 21.930 -20.281 -38.035 1.00 34.12 112 THR A CA 1
ATOM 871 C C . THR A 1 112 ? 23.246 -21.049 -37.885 1.00 34.12 112 THR A C 1
ATOM 873 O O . THR A 1 112 ? 23.605 -21.802 -38.785 1.00 34.12 112 THR A O 1
ATOM 876 N N . SER A 1 113 ? 23.899 -20.995 -36.715 1.00 35.69 113 SER A N 1
ATOM 877 C CA . SER A 1 113 ? 25.131 -21.754 -36.448 1.00 35.69 113 SER A CA 1
ATOM 878 C C . SER A 1 113 ? 24.912 -23.278 -36.417 1.00 35.69 113 SER A C 1
ATOM 880 O O . SER A 1 113 ? 25.732 -24.034 -36.945 1.00 35.69 113 SER A O 1
ATOM 882 N N . HIS A 1 114 ? 23.771 -23.741 -35.891 1.00 33.66 114 HIS A N 1
ATOM 883 C CA . HIS A 1 114 ? 23.430 -25.167 -35.821 1.00 33.66 114 HIS A CA 1
ATOM 884 C C . HIS A 1 114 ? 23.007 -25.754 -37.179 1.00 33.66 114 HIS A C 1
ATOM 886 O O . HIS A 1 114 ? 23.332 -26.905 -37.480 1.00 33.66 114 HIS A O 1
ATOM 892 N N . LEU A 1 115 ? 22.357 -24.967 -38.044 1.00 32.94 115 LEU A N 1
ATOM 893 C CA . LEU A 1 115 ? 22.066 -25.360 -39.431 1.00 32.94 115 LEU A CA 1
ATOM 894 C C . LEU A 1 115 ? 23.323 -25.359 -40.320 1.00 32.94 115 LEU A C 1
ATOM 896 O O . LEU A 1 115 ? 23.441 -26.189 -41.224 1.00 32.94 115 LEU A O 1
ATOM 900 N N . GLN A 1 116 ? 24.305 -24.500 -40.030 1.00 41.97 116 GLN A N 1
ATOM 901 C CA . GLN A 1 116 ? 25.550 -24.383 -40.800 1.00 41.97 116 GLN A CA 1
ATOM 902 C C . GLN A 1 116 ? 26.494 -25.585 -40.615 1.00 41.97 116 GLN A C 1
ATOM 904 O O . GLN A 1 116 ? 27.279 -25.887 -41.514 1.00 41.97 116 GLN A O 1
ATOM 909 N N . GLN A 1 117 ? 26.373 -26.329 -39.507 1.00 40.06 117 GLN A N 1
ATOM 910 C CA . GLN A 1 117 ? 27.141 -27.561 -39.270 1.00 40.06 117 GLN A CA 1
ATOM 911 C C . GLN A 1 117 ? 26.626 -28.784 -40.055 1.00 40.06 117 GLN A C 1
ATOM 913 O O . GLN A 1 117 ? 27.376 -29.742 -40.245 1.00 40.06 117 GLN A O 1
ATOM 918 N N . HIS A 1 118 ? 25.385 -28.766 -40.562 1.00 37.91 118 HIS A N 1
ATOM 919 C CA . HIS A 1 118 ? 24.784 -29.907 -41.273 1.00 37.91 118 HIS A CA 1
ATOM 920 C C . HIS A 1 118 ? 24.838 -29.820 -42.811 1.00 37.91 118 HIS A C 1
ATOM 922 O O . HIS A 1 118 ? 24.623 -30.837 -43.475 1.00 37.91 118 HIS A O 1
ATOM 928 N N . LEU A 1 119 ? 25.182 -28.664 -43.394 1.00 41.53 119 LEU A N 1
ATOM 929 C CA . LEU A 1 119 ? 25.309 -28.506 -44.853 1.00 41.53 119 LEU A CA 1
ATOM 930 C C . LEU A 1 119 ? 26.410 -29.370 -45.520 1.00 41.53 119 LEU A C 1
ATOM 932 O O . LEU A 1 119 ? 26.147 -29.897 -46.605 1.00 41.53 119 LEU A O 1
ATOM 936 N N . PRO A 1 120 ? 27.599 -29.604 -44.921 1.00 42.56 120 PRO A N 1
ATOM 937 C CA . PRO A 1 120 ? 28.652 -30.398 -45.570 1.00 42.56 120 PRO A CA 1
ATOM 938 C C . PRO A 1 120 ? 28.270 -31.872 -45.772 1.00 42.56 120 PRO A C 1
ATOM 940 O O . PRO A 1 120 ? 28.680 -32.498 -46.749 1.00 42.56 120 PRO A O 1
ATOM 943 N N . ASN A 1 121 ? 27.453 -32.424 -44.868 1.00 37.41 121 ASN A N 1
ATOM 944 C CA . ASN A 1 121 ? 27.093 -33.844 -44.861 1.00 37.41 121 ASN A CA 1
ATOM 945 C C . ASN A 1 121 ? 26.002 -34.212 -45.879 1.00 37.41 121 ASN A C 1
ATOM 947 O O . ASN A 1 121 ? 25.855 -35.386 -46.192 1.00 37.41 121 ASN A O 1
ATOM 951 N N . LEU A 1 122 ? 25.247 -33.244 -46.412 1.00 39.94 122 LEU A N 1
ATOM 952 C CA . LEU A 1 122 ? 24.230 -33.490 -47.446 1.00 39.94 122 LEU A CA 1
ATOM 953 C C . LEU A 1 122 ? 24.778 -33.317 -48.871 1.00 39.94 122 LEU A C 1
ATOM 955 O O . LEU A 1 122 ? 24.344 -34.025 -49.781 1.00 39.94 122 LEU A O 1
ATOM 959 N N . ALA A 1 123 ? 25.764 -32.436 -49.068 1.00 39.16 123 ALA A N 1
ATOM 960 C CA . ALA A 1 123 ? 26.415 -32.234 -50.364 1.00 39.16 123 ALA A CA 1
ATOM 961 C C . ALA A 1 123 ? 27.282 -33.437 -50.795 1.00 39.16 123 ALA A C 1
ATOM 963 O O . ALA A 1 123 ? 27.387 -33.729 -51.986 1.00 39.16 123 ALA A O 1
ATOM 964 N N . SER A 1 124 ? 27.851 -34.187 -49.843 1.00 41.34 124 SER A N 1
ATOM 965 C CA . SER A 1 124 ? 28.598 -35.423 -50.127 1.00 41.34 124 SER A CA 1
ATOM 966 C C . SER A 1 124 ? 27.697 -36.579 -50.585 1.00 41.34 124 SER A C 1
ATOM 968 O O . SER A 1 124 ? 28.096 -37.355 -51.451 1.00 41.34 124 SER A O 1
ATOM 970 N N . ILE A 1 125 ? 26.458 -36.654 -50.085 1.00 42.06 125 ILE A N 1
ATOM 971 C CA . ILE A 1 125 ? 25.502 -37.735 -50.391 1.00 42.06 125 ILE A CA 1
ATOM 972 C C . ILE A 1 125 ? 24.978 -37.645 -51.836 1.00 42.06 125 ILE A C 1
ATOM 974 O O . ILE A 1 125 ? 24.748 -38.666 -52.482 1.00 42.06 125 ILE A O 1
ATOM 978 N N . TYR A 1 126 ? 24.840 -36.439 -52.396 1.00 41.78 126 TYR A N 1
ATOM 979 C CA . TYR A 1 126 ? 24.361 -36.262 -53.774 1.00 41.78 126 TYR A CA 1
ATOM 980 C C . TYR A 1 126 ? 25.429 -36.522 -54.850 1.00 41.78 126 TYR A C 1
ATOM 982 O O . TYR A 1 126 ? 25.078 -36.812 -55.997 1.00 41.78 126 TYR A O 1
ATOM 990 N N . HIS A 1 127 ? 26.720 -36.475 -54.505 1.00 44.06 127 HIS A N 1
ATOM 991 C CA . HIS A 1 127 ? 27.799 -36.735 -55.464 1.00 44.06 127 HIS A CA 1
ATOM 992 C C . HIS A 1 127 ? 28.037 -38.227 -55.747 1.00 44.06 127 HIS A C 1
ATOM 994 O O . HIS A 1 127 ? 28.477 -38.562 -56.848 1.00 44.06 127 HIS A O 1
ATOM 1000 N N . GLU A 1 128 ? 27.692 -39.137 -54.830 1.00 38.72 128 GLU A N 1
ATOM 1001 C CA . GLU A 1 128 ? 27.869 -40.584 -55.052 1.00 38.72 128 GLU A CA 1
ATOM 1002 C C . GLU A 1 128 ? 26.834 -41.200 -56.013 1.00 38.72 128 GLU A C 1
ATOM 1004 O O . GLU A 1 128 ? 27.103 -42.231 -56.631 1.00 38.72 128 GLU A O 1
ATOM 1009 N N . HIS A 1 129 ? 25.672 -40.572 -56.217 1.00 41.88 129 HIS A N 1
ATOM 1010 C CA . HIS A 1 129 ? 24.581 -41.156 -57.013 1.00 41.88 129 HIS A CA 1
ATOM 1011 C C . HIS A 1 129 ? 24.599 -40.830 -58.519 1.00 41.88 129 HIS A C 1
ATOM 1013 O O . HIS A 1 129 ? 23.777 -41.364 -59.262 1.00 41.88 129 HIS A O 1
ATOM 1019 N N . LEU A 1 130 ? 25.553 -40.030 -59.010 1.00 37.75 130 LEU A N 1
ATOM 1020 C CA . LEU A 1 130 ? 25.642 -39.637 -60.431 1.00 37.75 130 LEU A CA 1
ATOM 1021 C C . LEU A 1 130 ? 26.679 -40.420 -61.261 1.00 37.75 130 LEU A C 1
ATOM 1023 O O . LEU A 1 130 ? 26.784 -40.199 -62.466 1.00 37.75 130 LEU A O 1
ATOM 1027 N N . ALA A 1 131 ? 27.426 -41.357 -60.665 1.00 35.56 131 ALA A N 1
ATOM 1028 C CA . ALA A 1 131 ? 28.564 -42.011 -61.326 1.00 35.56 131 ALA A CA 1
ATOM 1029 C C . ALA A 1 131 ? 28.285 -43.386 -61.977 1.00 35.56 131 ALA A C 1
ATOM 1031 O O . ALA A 1 131 ? 29.221 -44.002 -62.489 1.00 35.56 131 ALA A O 1
ATOM 1032 N N . GLN A 1 132 ? 27.048 -43.899 -62.008 1.00 39.41 132 GLN A N 1
ATOM 1033 C CA . GLN A 1 132 ? 26.757 -45.187 -62.663 1.00 39.41 132 GLN A CA 1
ATOM 1034 C C . GLN A 1 132 ? 25.472 -45.163 -63.499 1.00 39.41 132 GLN A C 1
ATOM 1036 O O . GLN A 1 132 ? 24.367 -45.275 -62.978 1.00 39.41 132 GLN A O 1
ATOM 1041 N N . GLY A 1 133 ? 25.631 -45.098 -64.823 1.00 32.59 133 GLY A N 1
ATOM 1042 C CA . GLY A 1 133 ? 24.582 -45.401 -65.798 1.00 32.59 133 GLY A CA 1
ATOM 1043 C C . GLY A 1 133 ? 25.100 -46.382 -66.863 1.00 32.59 133 GLY A C 1
ATOM 1044 O O . GLY A 1 133 ? 26.216 -46.192 -67.352 1.00 32.59 133 GLY A O 1
ATOM 1045 N N . PRO A 1 134 ? 24.343 -47.436 -67.233 1.00 37.28 134 PRO A N 1
ATOM 1046 C CA . PRO A 1 134 ? 24.741 -48.389 -68.265 1.00 37.28 134 PRO A CA 1
ATOM 1047 C C . PRO A 1 134 ? 24.473 -47.849 -69.679 1.00 37.28 134 PRO A C 1
ATOM 1049 O O . PRO A 1 134 ? 23.535 -47.095 -69.926 1.00 37.28 134 PRO A O 1
ATOM 1052 N N . ALA A 1 135 ? 25.311 -48.274 -70.624 1.00 38.91 135 ALA A N 1
ATOM 1053 C CA . ALA A 1 135 ? 25.289 -47.877 -72.027 1.00 38.91 135 ALA A CA 1
ATOM 1054 C C . ALA A 1 135 ? 24.050 -48.380 -72.792 1.00 38.91 135 ALA A C 1
ATOM 1056 O O . ALA A 1 135 ? 23.874 -49.590 -72.896 1.00 38.91 135 ALA A O 1
ATOM 1057 N N . VAL A 1 136 ? 23.283 -47.480 -73.435 1.00 32.38 136 VAL A N 1
ATOM 1058 C CA . VAL A 1 136 ? 22.382 -47.800 -74.566 1.00 32.38 136 VAL A CA 1
ATOM 1059 C C . VAL A 1 136 ? 22.241 -46.597 -75.529 1.00 32.38 136 VAL A C 1
ATOM 1061 O O . VAL A 1 136 ? 21.800 -45.523 -75.147 1.00 32.38 136 VAL A O 1
ATOM 1064 N N . HIS A 1 137 ? 22.634 -46.840 -76.785 1.00 33.34 137 HIS A N 1
ATOM 1065 C CA . HIS A 1 137 ? 22.296 -46.224 -78.084 1.00 33.34 137 HIS A CA 1
ATOM 1066 C C . HIS A 1 137 ? 22.167 -44.697 -78.308 1.00 33.34 137 HIS A C 1
ATOM 1068 O O . HIS A 1 137 ? 21.256 -44.012 -77.860 1.00 33.34 137 HIS A O 1
ATOM 1074 N N . LYS A 1 138 ? 23.031 -44.242 -79.230 1.00 37.44 138 LYS A N 1
ATOM 1075 C CA . LYS A 1 138 ? 22.992 -42.994 -80.004 1.00 37.44 138 LYS A CA 1
ATOM 1076 C C . LYS A 1 138 ? 21.634 -42.748 -80.678 1.00 37.44 138 LYS A C 1
ATOM 1078 O O . LYS A 1 138 ? 21.237 -43.537 -81.529 1.00 37.44 138 LYS A O 1
ATOM 1083 N N . HIS A 1 139 ? 21.072 -41.561 -80.463 1.00 32.03 139 HIS A N 1
ATOM 1084 C CA . HIS A 1 139 ? 20.419 -40.798 -81.525 1.00 32.03 139 HIS A CA 1
ATOM 1085 C C . HIS A 1 139 ? 20.792 -39.318 -81.405 1.00 32.03 139 HIS A C 1
ATOM 1087 O O . HIS A 1 139 ? 20.636 -38.697 -80.360 1.00 32.03 139 HIS A O 1
ATOM 1093 N N . GLN A 1 140 ? 21.343 -38.789 -82.497 1.00 36.12 140 GLN A N 1
ATOM 1094 C CA . GLN A 1 140 ? 21.605 -37.372 -82.709 1.00 36.12 140 GLN A CA 1
ATOM 1095 C C . GLN A 1 140 ? 20.282 -36.606 -82.720 1.00 36.12 140 GLN A C 1
ATOM 1097 O O . GLN A 1 140 ? 19.458 -36.844 -83.599 1.00 36.12 140 GLN A O 1
ATOM 1102 N N . TYR A 1 141 ? 20.132 -35.646 -81.812 1.00 30.73 141 TYR A N 1
ATOM 1103 C CA . TYR A 1 141 ? 19.403 -34.414 -82.083 1.00 30.73 141 TYR A CA 1
ATOM 1104 C C . TYR A 1 141 ? 20.203 -33.228 -81.533 1.00 30.73 141 TYR A C 1
ATOM 1106 O O . TYR A 1 141 ? 20.806 -33.292 -80.466 1.00 30.73 141 TYR A O 1
ATOM 1114 N N . SER A 1 142 ? 20.255 -32.214 -82.388 1.00 29.80 142 SER A N 1
ATOM 1115 C CA . SER A 1 142 ? 20.848 -30.879 -82.308 1.00 29.80 142 SER A CA 1
ATOM 1116 C C . SER A 1 142 ? 21.084 -30.278 -80.922 1.00 29.80 142 SER A C 1
ATOM 1118 O O . SER A 1 142 ? 20.198 -30.269 -80.071 1.00 29.80 142 SER A O 1
ATOM 1120 N N . GLY A 1 143 ? 22.257 -29.656 -80.779 1.00 41.19 143 GLY A N 1
ATOM 1121 C CA . GLY A 1 143 ? 22.566 -28.730 -79.698 1.00 41.19 143 GLY A CA 1
ATOM 1122 C C . GLY A 1 143 ? 21.739 -27.439 -79.721 1.00 41.19 143 GLY A C 1
ATOM 1123 O O . GLY A 1 143 ? 21.014 -27.162 -80.675 1.00 41.19 143 GLY A O 1
ATOM 1124 N N . HIS A 1 144 ? 21.960 -26.665 -78.654 1.00 38.88 144 HIS A N 1
ATOM 1125 C CA . HIS A 1 144 ? 21.338 -25.398 -78.242 1.00 38.88 144 HIS A CA 1
ATOM 1126 C C . HIS A 1 144 ? 20.143 -25.517 -77.288 1.00 38.88 144 HIS A C 1
ATOM 1128 O O . HIS A 1 144 ? 18.996 -25.438 -77.707 1.00 38.88 144 HIS A O 1
ATOM 1134 N N . ALA A 1 145 ? 20.453 -25.633 -75.990 1.00 36.22 145 ALA A N 1
ATOM 1135 C CA . ALA A 1 145 ? 19.849 -24.845 -74.903 1.00 36.22 145 ALA A CA 1
ATOM 1136 C C . ALA A 1 145 ? 20.488 -25.232 -73.552 1.00 36.22 145 ALA A C 1
ATOM 1138 O O . ALA A 1 145 ? 19.829 -25.741 -72.654 1.00 36.22 145 ALA A O 1
ATOM 1139 N N . VAL A 1 146 ? 21.794 -25.009 -73.405 1.00 40.28 146 VAL A N 1
ATOM 1140 C CA . VAL A 1 146 ? 22.342 -24.634 -72.097 1.00 40.28 146 VAL A CA 1
ATOM 1141 C C . VAL A 1 146 ? 22.681 -23.169 -72.290 1.00 40.28 146 VAL A C 1
ATOM 1143 O O . VAL A 1 146 ? 23.611 -22.846 -73.022 1.00 40.28 146 VAL A O 1
ATOM 1146 N N . THR A 1 147 ? 21.826 -22.277 -71.803 1.00 44.66 147 THR A N 1
ATOM 1147 C CA . THR A 1 147 ? 22.157 -20.856 -71.728 1.00 44.66 147 THR A CA 1
ATOM 1148 C C . THR A 1 147 ? 23.390 -20.740 -70.843 1.00 44.66 147 THR A C 1
ATOM 1150 O O . THR A 1 147 ? 23.300 -21.012 -69.647 1.00 44.66 147 THR A O 1
ATOM 1153 N N . ASP A 1 148 ? 24.531 -20.386 -71.436 1.00 46.78 148 ASP A N 1
ATOM 1154 C CA . ASP A 1 148 ? 25.678 -19.860 -70.704 1.00 46.78 148 ASP A CA 1
ATOM 1155 C C . ASP A 1 148 ? 25.151 -18.748 -69.790 1.00 46.78 148 ASP A C 1
ATOM 1157 O O . ASP A 1 148 ? 24.679 -17.713 -70.269 1.00 46.78 148 ASP A O 1
ATOM 1161 N N . ILE A 1 149 ? 25.148 -18.979 -68.475 1.00 56.31 149 ILE A N 1
ATOM 1162 C CA . ILE A 1 149 ? 24.846 -17.925 -67.509 1.00 56.31 149 ILE A CA 1
ATOM 1163 C C . ILE A 1 149 ? 25.958 -16.897 -67.688 1.00 56.31 149 ILE A C 1
ATOM 1165 O O . ILE A 1 149 ? 27.109 -17.150 -67.332 1.00 56.31 149 ILE A O 1
ATOM 1169 N N . ASN A 1 150 ? 25.634 -15.754 -68.292 1.00 66.31 150 ASN A N 1
ATOM 1170 C CA . ASN A 1 150 ? 26.571 -14.649 -68.365 1.00 66.31 150 ASN A CA 1
ATOM 1171 C C . ASN A 1 150 ? 26.770 -14.125 -66.937 1.00 66.31 150 ASN A C 1
ATOM 1173 O O . ASN A 1 150 ? 25.925 -13.397 -66.416 1.00 66.31 150 ASN A O 1
ATOM 1177 N N . LEU A 1 151 ? 27.880 -14.539 -66.324 1.00 65.94 151 LEU A N 1
ATOM 1178 C CA . LEU A 1 151 ? 28.294 -14.192 -64.964 1.00 65.94 151 LEU A CA 1
ATOM 1179 C C . LEU A 1 151 ? 28.255 -12.677 -64.711 1.00 65.94 151 LEU A C 1
ATOM 1181 O O . LEU A 1 151 ? 27.954 -12.262 -63.599 1.00 65.94 151 LEU A O 1
ATOM 1185 N N . ASP A 1 152 ? 28.469 -11.849 -65.739 1.00 67.50 152 ASP A N 1
ATOM 1186 C CA . ASP A 1 152 ? 28.452 -10.388 -65.618 1.00 67.50 152 ASP A CA 1
ATOM 1187 C C . ASP A 1 152 ? 27.043 -9.771 -65.573 1.00 67.50 152 ASP A C 1
ATOM 1189 O O . ASP A 1 152 ? 26.897 -8.581 -65.290 1.00 67.50 152 ASP A O 1
ATOM 1193 N N . ASN A 1 153 ? 25.997 -10.547 -65.869 1.00 78.38 153 ASN A N 1
ATOM 1194 C CA . ASN A 1 153 ? 24.625 -10.049 -65.984 1.00 78.38 153 ASN A CA 1
ATOM 1195 C C . ASN A 1 153 ? 23.675 -10.606 -64.917 1.00 78.38 153 ASN A C 1
ATOM 1197 O O . ASN A 1 153 ? 22.497 -10.278 -64.952 1.00 78.38 153 ASN A O 1
ATOM 1201 N N . VAL A 1 154 ? 24.145 -11.416 -63.967 1.00 78.62 154 VAL A N 1
ATOM 1202 C CA . VAL A 1 154 ? 23.276 -12.184 -63.052 1.00 78.62 154 VAL A CA 1
ATOM 1203 C C . VAL A 1 154 ? 22.339 -11.294 -62.213 1.00 78.62 154 VAL A C 1
ATOM 1205 O O . VAL A 1 154 ? 21.199 -11.688 -61.972 1.00 78.62 154 VAL A O 1
ATOM 1208 N N . CYS A 1 155 ? 22.765 -10.080 -61.852 1.00 82.38 155 CYS A N 1
ATOM 1209 C CA . CYS A 1 155 ? 21.958 -9.090 -61.122 1.00 82.38 155 CYS A CA 1
ATOM 1210 C C . CYS A 1 155 ? 21.258 -8.053 -62.029 1.00 82.38 155 CYS A C 1
ATOM 1212 O O . CYS A 1 155 ? 20.651 -7.107 -61.531 1.00 82.38 155 CYS A O 1
ATOM 1214 N N . LYS A 1 156 ? 21.329 -8.196 -63.362 1.00 80.88 156 LYS A N 1
ATOM 1215 C CA . LYS A 1 156 ? 20.641 -7.305 -64.311 1.00 80.88 156 LYS A CA 1
ATOM 1216 C C . LYS A 1 156 ? 19.227 -7.803 -64.597 1.00 80.88 156 LYS A C 1
ATOM 1218 O O . LYS A 1 156 ? 19.024 -9.003 -64.794 1.00 80.88 156 LYS A O 1
ATOM 1223 N N . LYS A 1 157 ? 18.289 -6.858 -64.728 1.00 76.75 157 LYS A N 1
ATOM 1224 C CA . LYS A 1 157 ? 16.863 -7.117 -64.986 1.00 76.75 157 LYS A CA 1
ATOM 1225 C C . LYS A 1 157 ? 16.656 -8.131 -66.117 1.00 76.75 157 LYS A C 1
ATOM 1227 O O . LYS A 1 157 ? 17.169 -7.942 -67.222 1.00 76.75 157 LYS A O 1
ATOM 1232 N N . GLY A 1 158 ? 15.903 -9.194 -65.843 1.00 75.38 158 GLY A N 1
ATOM 1233 C CA . GLY A 1 158 ? 15.582 -10.272 -66.780 1.00 75.38 158 GLY A CA 1
ATOM 1234 C C . GLY A 1 158 ? 16.592 -11.425 -66.823 1.00 75.38 158 GLY A C 1
ATOM 1235 O O . GLY A 1 158 ? 16.391 -12.360 -67.598 1.00 75.38 158 GLY A O 1
ATOM 1236 N N . SER A 1 159 ? 17.661 -11.381 -66.018 1.00 78.56 159 SER A N 1
ATOM 1237 C CA . SER A 1 159 ? 18.699 -12.427 -65.993 1.00 78.56 159 SER A CA 1
ATOM 1238 C C . SER A 1 159 ? 18.500 -13.449 -64.871 1.00 78.56 159 SER A C 1
ATOM 1240 O O . SER A 1 159 ? 18.815 -14.623 -65.064 1.00 78.56 159 SER A O 1
ATOM 1242 N N . THR A 1 160 ? 17.935 -13.036 -63.730 1.00 84.00 160 THR A N 1
ATOM 1243 C CA . THR A 1 160 ? 17.626 -13.922 -62.597 1.00 84.00 160 THR A CA 1
ATOM 1244 C C . THR A 1 160 ? 16.245 -13.589 -62.039 1.00 84.00 160 THR A C 1
ATOM 1246 O O . THR A 1 160 ? 16.078 -12.598 -61.337 1.00 84.00 160 THR A O 1
ATOM 1249 N N . LEU A 1 161 ? 15.257 -14.457 -62.286 1.00 84.25 161 LEU A N 1
ATOM 1250 C CA . LEU A 1 161 ? 13.861 -14.223 -61.887 1.00 84.25 161 LEU A CA 1
ATOM 1251 C C . LEU A 1 161 ? 13.703 -13.931 -60.386 1.00 84.25 161 LEU A C 1
ATOM 1253 O O . LEU A 1 161 ? 13.003 -13.000 -60.012 1.00 84.25 161 LEU A O 1
ATOM 1257 N N . LEU A 1 162 ? 14.353 -14.719 -59.522 1.00 86.25 162 LEU A N 1
ATOM 1258 C CA . LEU A 1 162 ? 14.265 -14.527 -58.071 1.00 86.25 162 LEU A CA 1
ATOM 1259 C C . LEU A 1 162 ? 14.931 -13.224 -57.602 1.00 86.25 162 LEU A C 1
ATOM 1261 O O . LEU A 1 162 ? 14.514 -12.686 -56.588 1.00 86.25 162 LEU A O 1
ATOM 1265 N N . TRP A 1 163 ? 15.938 -12.722 -58.325 1.00 88.75 163 TRP A N 1
ATOM 1266 C CA . TRP A 1 163 ? 16.556 -11.423 -58.048 1.00 88.75 163 TRP A CA 1
ATOM 1267 C C . TRP A 1 163 ? 15.630 -10.280 -58.459 1.00 88.75 163 TRP A C 1
ATOM 1269 O O . TRP A 1 163 ? 15.479 -9.337 -57.693 1.00 88.75 163 TRP A O 1
ATOM 1279 N N . ASP A 1 164 ? 14.982 -10.390 -59.623 1.00 86.94 164 ASP A N 1
ATOM 1280 C CA . ASP A 1 164 ? 14.034 -9.388 -60.121 1.00 86.94 164 ASP A CA 1
ATOM 1281 C C . ASP A 1 164 ? 12.809 -9.276 -59.195 1.00 86.94 164 ASP A C 1
ATOM 1283 O O . ASP A 1 164 ? 12.430 -8.179 -58.801 1.00 86.94 164 ASP A O 1
ATOM 1287 N N . LEU A 1 165 ? 12.250 -10.413 -58.754 1.00 87.06 165 LEU A N 1
ATOM 1288 C CA . LEU A 1 165 ? 11.066 -10.463 -57.880 1.00 87.06 165 LEU A CA 1
ATOM 1289 C C . LEU A 1 165 ? 11.257 -9.806 -56.506 1.00 87.06 165 LEU A C 1
ATOM 1291 O O . LEU A 1 165 ? 10.267 -9.441 -55.875 1.00 87.06 165 LEU A O 1
ATOM 1295 N N . VAL A 1 166 ? 12.497 -9.697 -56.022 1.00 86.50 166 VAL A N 1
ATOM 1296 C CA . VAL A 1 166 ? 12.799 -9.086 -54.718 1.00 86.50 166 VAL A CA 1
ATOM 1297 C C . VAL A 1 166 ? 13.206 -7.613 -54.822 1.00 86.50 166 VAL A C 1
ATOM 1299 O O . VAL A 1 166 ? 13.524 -7.011 -53.799 1.00 86.50 166 VAL A O 1
ATOM 1302 N N . GLN A 1 167 ? 13.212 -7.025 -56.026 1.00 89.75 167 GLN A N 1
ATOM 1303 C CA . GLN A 1 167 ? 13.463 -5.590 -56.193 1.00 89.75 167 GLN A CA 1
ATOM 1304 C C . GLN A 1 167 ? 12.196 -4.767 -55.944 1.00 89.75 167 GLN A C 1
ATOM 1306 O O . GLN A 1 167 ? 11.110 -5.203 -56.320 1.00 89.75 167 GLN A O 1
ATOM 1311 N N . ASP A 1 168 ? 12.330 -3.553 -55.398 1.00 85.56 168 ASP A N 1
ATOM 1312 C CA . ASP A 1 168 ? 11.194 -2.703 -54.990 1.00 85.56 168 ASP A CA 1
ATOM 1313 C C . ASP A 1 168 ? 10.108 -2.539 -56.072 1.00 85.56 168 ASP A C 1
ATOM 1315 O O . ASP A 1 168 ? 8.918 -2.600 -55.766 1.00 85.56 168 ASP A O 1
ATOM 1319 N N . GLU A 1 169 ? 10.498 -2.363 -57.344 1.00 82.62 169 GLU A N 1
ATOM 1320 C CA . GLU A 1 169 ? 9.564 -2.145 -58.465 1.00 82.62 169 GLU A CA 1
ATOM 1321 C C . GLU A 1 169 ? 8.607 -3.324 -58.690 1.00 82.62 169 GLU A C 1
ATOM 1323 O O . GLU A 1 169 ? 7.445 -3.113 -59.031 1.00 82.62 169 GLU A O 1
ATOM 1328 N N . ASP A 1 170 ? 9.085 -4.552 -58.490 1.00 81.75 170 ASP A N 1
ATOM 1329 C CA . ASP A 1 170 ? 8.313 -5.774 -58.717 1.00 81.75 170 ASP A CA 1
ATOM 1330 C C . ASP A 1 170 ? 7.732 -6.318 -57.395 1.00 81.75 170 ASP A C 1
ATOM 1332 O O . ASP A 1 170 ? 6.624 -6.862 -57.371 1.00 81.75 170 ASP A O 1
ATOM 1336 N N . ALA A 1 171 ? 8.426 -6.097 -56.273 1.00 81.19 171 ALA A N 1
ATOM 1337 C CA . ALA A 1 171 ? 8.038 -6.552 -54.942 1.00 81.19 171 ALA A CA 1
ATOM 1338 C C . ALA A 1 171 ? 6.734 -5.904 -54.446 1.00 81.19 171 ALA A C 1
ATOM 1340 O O . ALA A 1 171 ? 5.897 -6.598 -53.873 1.00 81.19 171 ALA A O 1
ATOM 1341 N N . ILE A 1 172 ? 6.496 -4.615 -54.726 1.00 81.56 172 ILE A N 1
ATOM 1342 C CA . ILE A 1 172 ? 5.262 -3.897 -54.321 1.00 81.56 172 ILE A CA 1
ATOM 1343 C C . ILE A 1 172 ? 3.990 -4.547 -54.901 1.00 81.56 172 ILE A C 1
ATOM 1345 O O . ILE A 1 172 ? 2.891 -4.369 -54.374 1.00 81.56 172 ILE A O 1
ATOM 1349 N N . HIS A 1 173 ? 4.117 -5.313 -55.984 1.00 82.00 173 HIS A N 1
ATOM 1350 C CA . HIS A 1 173 ? 2.997 -5.973 -56.654 1.00 82.00 173 HIS A CA 1
ATOM 1351 C C . HIS A 1 173 ? 2.709 -7.396 -56.142 1.00 82.00 173 HIS A C 1
ATOM 1353 O O . HIS A 1 173 ? 1.730 -8.009 -56.578 1.00 82.00 173 HIS A O 1
ATOM 1359 N N . LEU A 1 174 ? 3.529 -7.930 -55.232 1.00 81.38 174 LEU A N 1
ATOM 1360 C CA . LEU A 1 174 ? 3.379 -9.271 -54.665 1.00 81.38 174 LEU A CA 1
ATOM 1361 C C . LEU A 1 174 ? 2.550 -9.243 -53.371 1.00 81.38 174 LEU A C 1
ATOM 1363 O O . LEU A 1 174 ? 2.579 -8.278 -52.614 1.00 81.38 174 LEU A O 1
ATOM 1367 N N . SER A 1 175 ? 1.796 -10.315 -53.098 1.00 76.00 175 SER A N 1
ATOM 1368 C CA . SER A 1 175 ? 1.023 -10.412 -51.853 1.00 76.00 175 SER A CA 1
ATOM 1369 C C . SER A 1 175 ? 1.924 -10.657 -50.640 1.00 76.00 175 SER A C 1
ATOM 1371 O O . SER A 1 175 ? 2.988 -11.272 -50.749 1.00 76.00 175 SER A O 1
ATOM 1373 N N . GLU A 1 176 ? 1.450 -10.246 -49.466 1.00 65.25 176 GLU A N 1
ATOM 1374 C CA . GLU A 1 176 ? 2.142 -10.411 -48.186 1.00 65.25 176 GLU A CA 1
ATOM 1375 C C . GLU A 1 176 ? 2.570 -11.882 -47.973 1.00 65.25 176 GLU A C 1
ATOM 1377 O O . GLU A 1 176 ? 1.762 -12.805 -48.085 1.00 65.25 176 GLU A O 1
ATOM 1382 N N . GLY A 1 177 ? 3.875 -12.113 -47.772 1.00 73.25 177 GLY A N 1
ATOM 1383 C CA . GLY A 1 177 ? 4.490 -13.443 -47.619 1.00 73.25 177 GLY A CA 1
ATOM 1384 C C . GLY A 1 177 ? 5.212 -14.006 -48.856 1.00 73.25 177 GLY A C 1
ATOM 1385 O O . GLY A 1 177 ? 6.213 -14.703 -48.692 1.00 73.25 177 GLY A O 1
ATOM 1386 N N . LEU A 1 178 ? 4.801 -13.661 -50.084 1.00 82.88 178 LEU A N 1
ATOM 1387 C CA . LEU A 1 178 ? 5.451 -14.157 -51.315 1.00 82.88 178 LEU A CA 1
ATOM 1388 C C . LEU A 1 178 ? 6.863 -13.585 -51.502 1.00 82.88 178 LEU A C 1
ATOM 1390 O O . LEU A 1 178 ? 7.764 -14.304 -51.925 1.00 82.88 178 LEU A O 1
ATOM 1394 N N . ILE A 1 179 ? 7.063 -12.318 -51.130 1.00 82.50 179 ILE A N 1
ATOM 1395 C CA . ILE A 1 179 ? 8.373 -11.647 -51.152 1.00 82.50 179 ILE A CA 1
ATOM 1396 C C . ILE A 1 179 ? 9.339 -12.338 -50.182 1.00 82.50 179 ILE A C 1
ATOM 1398 O O . ILE A 1 179 ? 10.473 -12.628 -50.545 1.00 82.50 179 ILE A O 1
ATOM 1402 N N . ASN A 1 180 ? 8.874 -12.676 -48.973 1.00 82.31 180 ASN A N 1
ATOM 1403 C CA . ASN A 1 180 ? 9.693 -13.353 -47.963 1.00 82.31 180 ASN A CA 1
ATOM 1404 C C . ASN A 1 180 ? 10.117 -14.757 -48.424 1.00 82.31 180 ASN A C 1
ATOM 1406 O O . ASN A 1 180 ? 11.249 -15.171 -48.184 1.00 82.31 180 ASN A O 1
ATOM 1410 N N . GLU A 1 181 ? 9.237 -15.495 -49.106 1.00 85.44 181 GLU A N 1
ATOM 1411 C CA . GLU A 1 181 ? 9.598 -16.790 -49.696 1.00 85.44 181 GLU A CA 1
ATOM 1412 C C . GLU A 1 181 ? 10.527 -16.638 -50.908 1.00 85.44 181 GLU A C 1
ATOM 1414 O O . GLU A 1 181 ? 11.479 -17.407 -51.043 1.00 85.44 181 GLU A O 1
ATOM 1419 N N . ALA A 1 182 ? 10.332 -15.617 -51.750 1.00 86.00 182 ALA A N 1
ATOM 1420 C CA . ALA A 1 182 ? 11.256 -15.302 -52.838 1.00 86.00 182 ALA A CA 1
ATOM 1421 C C . ALA A 1 182 ? 12.658 -14.945 -52.308 1.00 86.00 182 ALA A C 1
ATOM 1423 O O . ALA A 1 182 ? 13.646 -15.471 -52.818 1.00 86.00 182 ALA A O 1
ATOM 1424 N N . GLU A 1 183 ? 12.749 -14.146 -51.238 1.00 84.88 183 GLU A N 1
ATOM 1425 C CA . GLU A 1 183 ? 14.000 -13.820 -50.539 1.00 84.88 183 GLU A CA 1
ATOM 1426 C C . GLU A 1 183 ? 14.677 -15.089 -49.991 1.00 84.88 183 GLU A C 1
ATOM 1428 O O . GLU A 1 183 ? 15.868 -15.308 -50.222 1.00 84.88 183 GLU A O 1
ATOM 1433 N N . LYS A 1 184 ? 13.931 -15.967 -49.303 1.00 86.19 184 LYS A N 1
ATOM 1434 C CA . LYS A 1 184 ? 14.463 -17.236 -48.770 1.00 86.19 184 LYS A CA 1
ATOM 1435 C C . LYS A 1 184 ? 14.971 -18.161 -49.872 1.00 86.19 184 LYS A C 1
ATOM 1437 O O . LYS A 1 184 ? 16.038 -18.763 -49.718 1.00 86.19 184 LYS A O 1
ATOM 1442 N N . LEU A 1 185 ? 14.227 -18.285 -50.971 1.00 86.12 185 LEU A N 1
ATOM 1443 C CA . LEU A 1 185 ? 14.604 -19.115 -52.115 1.00 86.12 185 LEU A CA 1
ATOM 1444 C C . LEU A 1 185 ? 15.822 -18.547 -52.841 1.00 86.12 185 LEU A C 1
ATOM 1446 O O . LEU A 1 185 ? 16.734 -19.308 -53.156 1.00 86.12 185 LEU A O 1
ATOM 1450 N N . LEU A 1 186 ? 15.874 -17.228 -53.051 1.00 87.00 186 LEU A N 1
ATOM 1451 C CA . LEU A 1 186 ? 17.037 -16.547 -53.619 1.00 87.00 186 LEU A CA 1
ATOM 1452 C C . LEU A 1 186 ? 18.267 -16.771 -52.740 1.00 87.00 186 LEU A C 1
ATOM 1454 O O . LEU A 1 186 ? 19.305 -17.209 -53.229 1.00 87.00 186 LEU A O 1
ATOM 1458 N N . CYS A 1 187 ? 18.138 -16.534 -51.435 1.00 84.50 187 CYS A N 1
ATOM 1459 C CA . CYS A 1 187 ? 19.219 -16.743 -50.486 1.00 84.50 187 CYS A CA 1
ATOM 1460 C C . CYS A 1 187 ? 19.703 -18.197 -50.495 1.00 84.50 187 CYS A C 1
ATOM 1462 O O . CYS A 1 187 ? 20.904 -18.438 -50.578 1.00 84.50 187 CYS A O 1
ATOM 1464 N N . SER A 1 188 ? 18.788 -19.169 -50.450 1.00 84.12 188 SER A N 1
ATOM 1465 C CA . SER A 1 188 ? 19.141 -20.591 -50.492 1.00 84.12 188 SER A CA 1
ATOM 1466 C C . SER A 1 188 ? 19.865 -20.929 -51.792 1.00 84.12 188 SER A C 1
ATOM 1468 O O . SER A 1 188 ? 20.925 -21.541 -51.769 1.00 84.12 188 SER A O 1
ATOM 1470 N N . LEU A 1 189 ? 19.349 -20.472 -52.931 1.00 83.12 189 LEU A N 1
ATOM 1471 C CA . LEU A 1 189 ? 19.959 -20.712 -54.230 1.00 83.12 189 LEU A CA 1
ATOM 1472 C C . LEU A 1 189 ? 21.393 -20.163 -54.287 1.00 83.12 189 LEU A C 1
ATOM 1474 O O . LEU A 1 189 ? 22.321 -20.904 -54.607 1.00 83.12 189 LEU A O 1
ATOM 1478 N N . VAL A 1 190 ? 21.587 -18.887 -53.941 1.00 81.50 190 VAL A N 1
ATOM 1479 C CA . VAL A 1 190 ? 22.893 -18.217 -54.046 1.00 81.50 190 VAL A CA 1
ATOM 1480 C C . VAL A 1 190 ? 23.895 -18.764 -53.024 1.00 81.50 190 VAL A C 1
ATOM 1482 O O . VAL A 1 190 ? 25.067 -18.944 -53.358 1.00 81.50 190 VAL A O 1
ATOM 1485 N N . CYS A 1 191 ? 23.454 -19.098 -51.808 1.00 78.88 191 CYS A N 1
ATOM 1486 C CA . CYS A 1 191 ? 24.324 -19.676 -50.783 1.00 78.88 191 CYS A CA 1
ATOM 1487 C C . CYS A 1 191 ? 24.739 -21.131 -51.082 1.00 78.88 191 CYS A C 1
ATOM 1489 O O . CYS A 1 191 ? 25.803 -21.545 -50.627 1.00 78.88 191 CYS A O 1
ATOM 1491 N N . TRP A 1 192 ? 23.954 -21.893 -51.858 1.00 76.38 192 TRP A N 1
ATOM 1492 C CA . TRP A 1 192 ? 24.279 -23.273 -52.259 1.00 76.38 192 TRP A CA 1
ATOM 1493 C C . TRP A 1 192 ? 25.178 -23.374 -53.502 1.00 76.38 192 TRP A C 1
ATOM 1495 O O . TRP A 1 192 ? 25.792 -24.420 -53.727 1.00 76.38 192 TRP A O 1
ATOM 1505 N N . PHE A 1 193 ? 25.294 -22.316 -54.313 1.00 73.69 193 PHE A N 1
ATOM 1506 C CA . PHE A 1 193 ? 26.199 -22.322 -55.465 1.00 73.69 193 PHE A CA 1
ATOM 1507 C C . PHE A 1 193 ? 27.661 -22.445 -55.017 1.00 73.69 193 PHE A C 1
ATOM 1509 O O . PHE A 1 193 ? 28.154 -21.650 -54.216 1.00 73.69 193 PHE A O 1
ATOM 1516 N N . THR A 1 194 ? 28.385 -23.420 -55.575 1.00 67.06 194 THR A N 1
ATOM 1517 C CA . THR A 1 194 ? 29.805 -23.664 -55.265 1.00 67.06 194 THR A CA 1
ATOM 1518 C C . THR A 1 194 ? 30.744 -22.640 -55.904 1.00 67.06 194 THR A C 1
ATOM 1520 O O . THR A 1 194 ? 31.877 -22.486 -55.451 1.00 67.06 194 THR A O 1
ATOM 1523 N N . ASP A 1 195 ? 30.302 -21.941 -56.956 1.00 77.38 195 ASP A N 1
ATOM 1524 C CA . ASP A 1 195 ? 31.122 -20.944 -57.643 1.00 77.38 195 ASP A CA 1
ATOM 1525 C C . ASP A 1 195 ? 31.154 -19.615 -56.873 1.00 77.38 195 ASP A C 1
ATOM 1527 O O . ASP A 1 195 ? 30.158 -18.897 -56.756 1.00 77.38 195 ASP A O 1
ATOM 1531 N N . ARG A 1 196 ? 32.346 -19.267 -56.381 1.00 79.62 196 ARG A N 1
ATOM 1532 C CA . ARG A 1 196 ? 32.603 -18.016 -55.662 1.00 79.62 196 ARG A CA 1
ATOM 1533 C C . ARG A 1 196 ? 32.356 -16.768 -56.511 1.00 79.62 196 ARG A C 1
ATOM 1535 O O . ARG A 1 196 ? 31.976 -15.749 -55.946 1.00 79.62 196 ARG A O 1
ATOM 1542 N N . GLN A 1 197 ? 32.562 -16.833 -57.830 1.00 81.38 197 GLN A N 1
ATOM 1543 C CA . GLN A 1 197 ? 32.397 -15.674 -58.712 1.00 81.38 197 GLN A CA 1
ATOM 1544 C C . GLN A 1 197 ? 30.939 -15.226 -58.738 1.00 81.38 197 GLN A C 1
ATOM 1546 O O . GLN A 1 197 ? 30.666 -14.040 -58.605 1.00 81.38 197 GLN A O 1
ATOM 1551 N N . ILE A 1 198 ? 30.003 -16.177 -58.797 1.00 82.12 198 ILE A N 1
ATOM 1552 C CA . ILE A 1 198 ? 28.564 -15.895 -58.752 1.00 82.12 198 ILE A CA 1
ATOM 1553 C C . ILE A 1 198 ? 28.206 -15.166 -57.450 1.00 82.12 198 ILE A C 1
ATOM 1555 O O . ILE A 1 198 ? 27.563 -14.121 -57.488 1.00 82.12 198 ILE A O 1
ATOM 1559 N N . ARG A 1 199 ? 28.671 -15.667 -56.297 1.00 86.50 199 ARG A N 1
ATOM 1560 C CA . ARG A 1 199 ? 28.394 -15.046 -54.988 1.00 86.50 199 ARG A CA 1
ATOM 1561 C C . ARG A 1 199 ? 28.980 -13.637 -54.874 1.00 86.50 199 ARG A C 1
ATOM 1563 O O . ARG A 1 199 ? 28.314 -12.758 -54.340 1.00 86.50 199 ARG A O 1
ATOM 1570 N N . MET A 1 200 ? 30.180 -13.406 -55.413 1.00 88.12 200 MET A N 1
ATOM 1571 C CA . MET A 1 200 ? 30.784 -12.068 -55.467 1.00 88.12 200 MET A CA 1
ATOM 1572 C C . MET A 1 200 ? 29.966 -11.097 -56.329 1.00 88.12 200 MET A C 1
ATOM 1574 O O . MET A 1 200 ? 29.781 -9.956 -55.920 1.00 88.12 200 MET A O 1
ATOM 1578 N N . ARG A 1 201 ? 29.385 -11.547 -57.452 1.00 88.88 201 ARG A N 1
ATOM 1579 C CA . ARG A 1 201 ? 28.490 -10.702 -58.267 1.00 88.88 201 ARG A CA 1
ATOM 1580 C C . ARG A 1 201 ? 27.180 -10.354 -57.567 1.00 88.88 201 ARG A C 1
ATOM 1582 O O . ARG A 1 201 ? 26.696 -9.242 -57.729 1.00 88.88 201 ARG A O 1
ATOM 1589 N N . PHE A 1 202 ? 26.633 -11.253 -56.749 1.00 90.06 202 PHE A N 1
ATOM 1590 C CA . PHE A 1 202 ? 25.480 -10.918 -55.904 1.00 90.06 202 PHE A CA 1
ATOM 1591 C C . PHE A 1 202 ? 25.837 -9.932 -54.781 1.00 90.06 202 PHE A C 1
ATOM 1593 O O . PHE A 1 202 ? 25.016 -9.078 -54.465 1.00 90.06 202 PHE A O 1
ATOM 1600 N N . ILE A 1 203 ? 27.054 -9.992 -54.221 1.00 91.25 203 ILE A N 1
ATOM 1601 C CA . ILE A 1 203 ? 27.548 -8.966 -53.282 1.00 91.25 203 ILE A CA 1
ATOM 1602 C C . ILE A 1 203 ? 27.635 -7.604 -53.985 1.00 91.25 203 ILE A C 1
ATOM 1604 O O . ILE A 1 203 ? 27.117 -6.622 -53.460 1.00 91.25 203 ILE A O 1
ATOM 1608 N N . GLU A 1 204 ? 28.225 -7.548 -55.183 1.00 91.81 204 GLU A N 1
ATOM 1609 C CA . GLU A 1 204 ? 28.273 -6.329 -56.007 1.00 91.81 204 GLU A CA 1
ATOM 1610 C C . GLU A 1 204 ? 26.867 -5.790 -56.303 1.00 91.81 204 GLU A C 1
ATOM 1612 O O . GLU A 1 204 ? 26.623 -4.607 -56.093 1.00 91.81 204 GLU A O 1
ATOM 1617 N N . GLY A 1 205 ? 25.923 -6.652 -56.699 1.00 90.12 205 GLY A N 1
ATOM 1618 C CA . GLY A 1 205 ? 24.534 -6.261 -56.959 1.00 90.12 205 GLY A CA 1
ATOM 1619 C C . GLY A 1 205 ? 23.807 -5.722 -55.721 1.00 90.12 205 GLY A C 1
ATOM 1620 O O . GLY A 1 205 ? 23.067 -4.746 -55.816 1.00 90.12 205 GLY A O 1
ATOM 1621 N N . CYS A 1 206 ? 24.044 -6.297 -54.538 1.00 93.19 206 CYS A N 1
ATOM 1622 C CA . CYS A 1 206 ? 23.513 -5.757 -53.284 1.00 93.19 206 CYS A CA 1
ATOM 1623 C C . CYS A 1 206 ? 24.097 -4.376 -52.953 1.00 93.19 206 CYS A C 1
ATOM 1625 O O . CYS A 1 206 ? 23.370 -3.507 -52.480 1.00 93.19 206 CYS A O 1
ATOM 1627 N N . LEU A 1 207 ? 25.389 -4.148 -53.199 1.00 94.25 207 LEU A N 1
ATOM 1628 C CA . LEU A 1 207 ? 26.020 -2.846 -52.951 1.00 94.25 207 LEU A CA 1
ATOM 1629 C C . LEU A 1 207 ? 25.639 -1.799 -54.007 1.00 94.25 207 LEU A C 1
ATOM 1631 O O . LEU A 1 207 ? 25.495 -0.625 -53.675 1.00 94.25 207 LEU A O 1
ATOM 1635 N N . GLU A 1 208 ? 25.393 -2.212 -55.251 1.00 92.12 208 GLU A N 1
ATOM 1636 C CA . GLU A 1 208 ? 24.822 -1.353 -56.292 1.00 92.12 208 GLU A CA 1
ATOM 1637 C C . GLU A 1 208 ? 23.405 -0.893 -55.916 1.00 92.12 208 GLU A C 1
ATOM 1639 O O . GLU A 1 208 ? 23.063 0.272 -56.112 1.00 92.12 208 GLU A O 1
ATOM 1644 N N . ASN A 1 209 ? 22.606 -1.769 -55.306 1.00 92.94 209 ASN A N 1
ATOM 1645 C CA . ASN A 1 209 ? 21.300 -1.427 -54.743 1.00 92.94 209 ASN A CA 1
ATOM 1646 C C . ASN A 1 209 ? 21.397 -0.357 -53.638 1.00 92.94 209 ASN A C 1
ATOM 1648 O O . ASN A 1 209 ? 20.656 0.628 -53.676 1.00 92.94 209 ASN A O 1
ATOM 1652 N N . LEU A 1 210 ? 22.359 -0.487 -52.712 1.00 94.25 210 LEU A N 1
ATOM 1653 C CA . LEU A 1 210 ? 22.643 0.534 -51.690 1.00 94.25 210 LEU A CA 1
ATOM 1654 C C . LEU A 1 210 ? 23.060 1.875 -52.312 1.00 94.25 210 LEU A C 1
ATOM 1656 O O . LEU A 1 210 ? 22.563 2.918 -51.902 1.00 94.25 210 LEU A O 1
ATOM 1660 N N . ALA A 1 211 ? 23.927 1.855 -53.329 1.00 93.19 211 ALA A N 1
ATOM 1661 C CA . ALA A 1 211 ? 24.391 3.067 -54.010 1.00 93.19 211 ALA A CA 1
ATOM 1662 C C . ALA A 1 211 ? 23.261 3.849 -54.709 1.00 93.19 211 ALA A C 1
ATOM 1664 O O . ALA A 1 211 ? 23.392 5.051 -54.937 1.00 93.19 211 ALA A O 1
ATOM 1665 N N . HIS A 1 212 ? 22.163 3.173 -55.060 1.00 92.25 212 HIS A N 1
ATOM 1666 C CA . HIS A 1 212 ? 20.989 3.775 -55.694 1.00 92.25 212 HIS A CA 1
ATOM 1667 C C . HIS A 1 212 ? 19.795 3.954 -54.742 1.00 92.25 212 HIS A C 1
ATOM 1669 O O . HIS A 1 212 ? 18.736 4.376 -55.211 1.00 92.25 212 HIS A O 1
ATOM 1675 N N . HIS A 1 213 ? 19.941 3.638 -53.449 1.00 91.38 213 HIS A N 1
ATOM 1676 C CA . HIS A 1 213 ? 18.870 3.686 -52.443 1.00 91.38 213 HIS A CA 1
ATOM 1677 C C . HIS A 1 213 ? 17.635 2.847 -52.825 1.00 91.38 213 HIS A C 1
ATOM 1679 O O . HIS A 1 213 ? 16.497 3.288 -52.670 1.00 91.38 213 HIS A O 1
ATOM 1685 N N . ARG A 1 214 ? 17.848 1.647 -53.387 1.00 88.88 214 ARG A N 1
ATOM 1686 C CA . ARG A 1 214 ? 16.783 0.734 -53.849 1.00 88.88 214 ARG A CA 1
ATOM 1687 C C . ARG A 1 214 ? 16.952 -0.659 -53.265 1.00 88.88 214 ARG A C 1
ATOM 1689 O O . ARG A 1 214 ? 18.070 -1.152 -53.164 1.00 88.88 214 ARG A O 1
ATOM 1696 N N . SER A 1 215 ? 15.849 -1.313 -52.917 1.00 89.62 215 SER A N 1
ATOM 1697 C CA . SER A 1 215 ? 15.800 -2.699 -52.430 1.00 89.62 215 SER A CA 1
ATOM 1698 C C . SER A 1 215 ? 16.781 -2.954 -51.276 1.00 89.62 215 SER A C 1
ATOM 1700 O O . SER A 1 215 ? 17.417 -4.014 -51.181 1.00 89.62 215 SER A O 1
ATOM 1702 N N . VAL A 1 216 ? 16.962 -1.946 -50.414 1.00 91.75 216 VAL A N 1
ATOM 1703 C CA . VAL A 1 216 ? 18.039 -1.902 -49.416 1.00 91.75 216 VAL A CA 1
ATOM 1704 C C . VAL A 1 216 ? 17.831 -2.962 -48.340 1.00 91.75 216 VAL A C 1
ATOM 1706 O O . VAL A 1 216 ? 18.765 -3.694 -48.024 1.00 91.75 216 VAL A O 1
ATOM 1709 N N . VAL A 1 217 ? 16.604 -3.119 -47.832 1.00 90.69 217 VAL A N 1
ATOM 1710 C CA . VAL A 1 217 ? 16.263 -4.111 -46.794 1.00 90.69 217 VAL A CA 1
ATOM 1711 C C . VAL A 1 217 ? 16.663 -5.524 -47.205 1.00 90.69 217 VAL A C 1
ATOM 1713 O O . VAL A 1 217 ? 17.367 -6.216 -46.469 1.00 90.69 217 VAL A O 1
ATOM 1716 N N . VAL A 1 218 ? 16.252 -5.947 -48.401 1.00 89.81 218 VAL A N 1
ATOM 1717 C CA . VAL A 1 218 ? 16.579 -7.275 -48.935 1.00 89.81 218 VAL A CA 1
ATOM 1718 C C . VAL A 1 218 ? 18.091 -7.420 -49.119 1.00 89.81 218 VAL A C 1
ATOM 1720 O O . VAL A 1 218 ? 18.672 -8.441 -48.744 1.00 89.81 218 VAL A O 1
ATOM 1723 N N . SER A 1 219 ? 18.746 -6.381 -49.642 1.00 93.25 219 SER A N 1
ATOM 1724 C CA . SER A 1 219 ? 20.192 -6.378 -49.885 1.00 93.25 219 SER A CA 1
ATOM 1725 C C . SER A 1 219 ? 20.991 -6.517 -48.579 1.00 93.25 219 SER A C 1
ATOM 1727 O O . SER A 1 219 ? 21.890 -7.354 -48.490 1.00 93.25 219 SER A O 1
ATOM 1729 N N . LEU A 1 220 ? 20.611 -5.785 -47.529 1.00 93.62 220 LEU A N 1
ATOM 1730 C CA . LEU A 1 220 ? 21.240 -5.842 -46.206 1.00 93.62 220 LEU A CA 1
ATOM 1731 C C . LEU A 1 220 ? 20.977 -7.156 -45.457 1.00 93.62 220 LEU A C 1
ATOM 1733 O O . LEU A 1 220 ? 21.826 -7.584 -44.678 1.00 93.62 220 LEU A O 1
ATOM 1737 N N . ARG A 1 221 ? 19.853 -7.841 -45.709 1.00 91.69 221 ARG A N 1
ATOM 1738 C CA . ARG A 1 221 ? 19.600 -9.196 -45.179 1.00 91.69 221 ARG A CA 1
ATOM 1739 C C . ARG A 1 221 ? 20.397 -10.278 -45.901 1.00 91.69 221 ARG A C 1
ATOM 1741 O O . ARG A 1 221 ? 20.744 -11.294 -45.292 1.00 91.69 221 ARG A O 1
ATOM 1748 N N . LEU A 1 222 ? 20.661 -10.092 -47.194 1.00 90.75 222 LEU A N 1
ATOM 1749 C CA . LEU A 1 222 ? 21.363 -11.070 -48.022 1.00 90.75 222 LEU A CA 1
ATOM 1750 C C . LEU A 1 222 ? 22.886 -11.002 -47.830 1.00 90.75 222 LEU A C 1
ATOM 1752 O O . LEU A 1 222 ? 23.526 -12.048 -47.727 1.00 90.75 222 LEU A O 1
ATOM 1756 N N . LEU A 1 223 ? 23.461 -9.799 -47.715 1.00 92.12 223 LEU A N 1
ATOM 1757 C CA . LEU A 1 223 ? 24.911 -9.586 -47.591 1.00 92.12 223 LEU A CA 1
ATOM 1758 C C . LEU A 1 223 ? 25.578 -10.414 -46.467 1.00 92.12 223 LEU A C 1
ATOM 1760 O O . LEU A 1 223 ? 26.514 -11.156 -46.778 1.00 92.12 223 LEU A O 1
ATOM 1764 N N . PRO A 1 224 ? 25.101 -10.407 -45.202 1.00 90.31 224 PRO A N 1
ATOM 1765 C CA . PRO A 1 224 ? 25.691 -11.219 -44.135 1.00 90.31 224 PRO A CA 1
ATOM 1766 C C . PRO A 1 224 ? 25.677 -12.721 -44.433 1.00 90.31 224 PRO A C 1
ATOM 1768 O O . PRO A 1 224 ? 26.648 -13.429 -44.162 1.00 90.31 224 PRO A O 1
ATOM 1771 N N . LYS A 1 225 ? 24.587 -13.212 -45.038 1.00 89.38 225 LYS A N 1
ATOM 1772 C CA . LYS A 1 225 ? 24.437 -14.625 -45.409 1.00 89.38 225 LYS A CA 1
ATOM 1773 C C . LYS A 1 225 ? 25.419 -14.998 -46.519 1.00 89.38 225 LYS A C 1
ATOM 1775 O O . LYS A 1 225 ? 26.012 -16.073 -46.466 1.00 89.38 225 LYS A O 1
ATOM 1780 N N . LEU A 1 226 ? 25.650 -14.102 -47.483 1.00 88.81 226 LEU A N 1
ATOM 1781 C CA . LEU A 1 226 ? 26.658 -14.290 -48.528 1.00 88.81 226 LEU A CA 1
ATOM 1782 C C . LEU A 1 226 ? 28.074 -14.306 -47.955 1.00 88.81 226 LEU A C 1
ATOM 1784 O O . LEU A 1 226 ? 28.832 -15.212 -48.300 1.00 88.81 226 LEU A O 1
ATOM 1788 N N . PHE A 1 227 ? 28.424 -13.393 -47.043 1.00 89.62 227 PHE A N 1
ATOM 1789 C CA . PHE A 1 227 ? 29.734 -13.407 -46.381 1.00 89.62 227 PHE A CA 1
ATOM 1790 C C . PHE A 1 227 ? 29.975 -14.723 -45.628 1.00 89.62 227 PHE A C 1
ATOM 1792 O O . PHE A 1 227 ? 31.014 -15.357 -45.816 1.00 89.62 227 PHE A O 1
ATOM 1799 N N . GLY A 1 228 ? 28.978 -15.211 -44.880 1.00 85.00 228 GLY A N 1
ATOM 1800 C CA . GLY A 1 228 ? 29.064 -16.471 -44.133 1.00 85.00 228 GLY A CA 1
ATOM 1801 C C . GLY A 1 228 ? 29.317 -17.725 -44.989 1.00 85.00 228 GLY A C 1
ATOM 1802 O O . GLY A 1 228 ? 29.868 -18.710 -44.493 1.00 85.00 228 GLY A O 1
ATOM 1803 N N . THR A 1 229 ? 28.989 -17.709 -46.289 1.00 84.62 229 THR A N 1
ATOM 1804 C CA . THR A 1 229 ? 29.257 -18.853 -47.193 1.00 84.62 229 THR A CA 1
ATOM 1805 C C . THR A 1 229 ? 30.748 -19.084 -47.455 1.00 84.62 229 THR A C 1
ATOM 1807 O O . THR A 1 229 ? 31.146 -20.193 -47.817 1.00 84.62 229 THR A O 1
ATOM 1810 N N . PHE A 1 230 ? 31.601 -18.075 -47.247 1.00 80.69 230 PHE A N 1
ATOM 1811 C CA . PHE A 1 230 ? 33.048 -18.190 -47.461 1.00 80.69 230 PHE A CA 1
ATOM 1812 C C . PHE A 1 230 ? 33.763 -18.922 -46.311 1.00 80.69 230 PHE A C 1
ATOM 1814 O O . PHE A 1 230 ? 34.879 -19.403 -46.495 1.00 80.69 230 PHE A O 1
ATOM 1821 N N . GLN A 1 231 ? 33.087 -19.139 -45.176 1.00 72.38 231 GLN A N 1
ATOM 1822 C CA . GLN A 1 231 ? 33.587 -19.961 -44.066 1.00 72.38 231 GLN A CA 1
ATOM 1823 C C . GLN A 1 231 ? 33.576 -21.473 -44.376 1.00 72.38 231 GLN A C 1
ATOM 1825 O O . GLN A 1 231 ? 34.342 -22.237 -43.793 1.00 72.38 231 GLN A O 1
ATOM 1830 N N . GLN A 1 232 ? 32.721 -21.925 -45.303 1.00 58.00 232 GLN A N 1
ATOM 1831 C CA . GLN A 1 232 ? 32.360 -23.342 -45.471 1.00 58.00 232 GLN A CA 1
ATOM 1832 C C . GLN A 1 232 ? 33.402 -24.210 -46.212 1.00 58.00 232 GLN A C 1
ATOM 1834 O O . GLN A 1 232 ? 33.236 -25.426 -46.261 1.00 58.00 232 GLN A O 1
ATOM 1839 N N . PHE A 1 233 ? 34.477 -23.637 -46.776 1.00 53.75 233 PHE A N 1
ATOM 1840 C CA . PHE A 1 233 ? 35.322 -24.352 -47.757 1.00 53.75 233 PHE A CA 1
ATOM 1841 C C . PHE A 1 233 ? 36.833 -24.408 -47.475 1.00 53.75 233 PHE A C 1
ATOM 1843 O O . PHE A 1 233 ? 37.588 -24.799 -48.362 1.00 53.75 233 PHE A O 1
ATOM 1850 N N . GLY A 1 234 ? 37.307 -24.052 -46.273 1.00 52.91 234 GLY A N 1
ATOM 1851 C CA . GLY A 1 234 ? 38.721 -24.238 -45.885 1.00 52.91 234 GLY A CA 1
ATOM 1852 C C . GLY A 1 234 ? 39.753 -23.597 -46.833 1.00 52.91 234 GLY A C 1
ATOM 1853 O O . GLY A 1 234 ? 40.897 -24.046 -46.902 1.00 52.91 234 GLY A O 1
ATOM 1854 N N . SER A 1 235 ? 39.341 -22.588 -47.607 1.00 55.06 235 SER A N 1
ATOM 1855 C CA . SER A 1 235 ? 40.167 -21.900 -48.604 1.00 55.06 235 SER A CA 1
ATOM 1856 C C . SER A 1 235 ? 40.921 -20.720 -47.977 1.00 55.06 235 SER A C 1
ATOM 1858 O O . SER A 1 235 ? 40.548 -20.264 -46.902 1.00 55.06 235 SER A O 1
ATOM 1860 N N . SER A 1 236 ? 41.943 -20.169 -48.647 1.00 59.31 236 SER A N 1
ATOM 1861 C CA . SER A 1 236 ? 42.684 -18.974 -48.181 1.00 59.31 236 SER A CA 1
ATOM 1862 C C . SER A 1 236 ? 41.845 -17.686 -48.094 1.00 59.31 236 SER A C 1
ATOM 1864 O O . SER A 1 236 ? 42.392 -16.625 -47.808 1.00 59.31 236 SER A O 1
ATOM 1866 N N . TYR A 1 237 ? 40.559 -17.765 -48.433 1.00 66.56 237 TYR A N 1
ATOM 1867 C CA . TYR A 1 237 ? 39.598 -16.674 -48.460 1.00 66.56 237 TYR A CA 1
ATOM 1868 C C . TYR A 1 237 ? 38.487 -17.009 -47.466 1.00 66.56 237 TYR A C 1
ATOM 1870 O O . TYR A 1 237 ? 37.563 -17.755 -47.792 1.00 66.56 237 TYR A O 1
ATOM 1878 N N . ASP A 1 238 ? 38.640 -16.519 -46.243 1.00 79.19 238 ASP A N 1
ATOM 1879 C CA . ASP A 1 238 ? 37.676 -16.664 -45.157 1.00 79.19 238 ASP A CA 1
ATOM 1880 C C . ASP A 1 238 ? 36.658 -15.506 -45.151 1.00 79.19 238 ASP A C 1
ATOM 1882 O O . ASP A 1 238 ? 36.705 -14.595 -45.986 1.00 79.19 238 ASP A O 1
ATOM 1886 N N . THR A 1 239 ? 35.699 -15.550 -44.221 1.00 86.00 239 THR A N 1
ATOM 1887 C CA . THR A 1 239 ? 34.673 -14.507 -44.048 1.00 86.00 239 THR A CA 1
ATOM 1888 C C . THR A 1 239 ? 35.296 -13.125 -43.836 1.00 86.00 239 THR A C 1
ATOM 1890 O O . THR A 1 239 ? 34.843 -12.144 -44.419 1.00 86.00 239 THR A O 1
ATOM 1893 N N . HIS A 1 240 ? 36.387 -13.039 -43.068 1.00 90.00 240 HIS A N 1
ATOM 1894 C CA . HIS A 1 240 ? 37.106 -11.783 -42.848 1.00 90.00 240 HIS A CA 1
ATOM 1895 C C . HIS A 1 240 ? 37.655 -11.212 -44.152 1.00 90.00 240 HIS A C 1
ATOM 1897 O O . HIS A 1 240 ? 37.519 -10.015 -44.402 1.00 90.00 240 HIS A O 1
ATOM 1903 N N . TRP A 1 241 ? 38.244 -12.054 -45.004 1.00 89.62 241 TRP A N 1
ATOM 1904 C CA . TRP A 1 241 ? 38.767 -11.613 -46.289 1.00 89.62 241 TRP A CA 1
ATOM 1905 C C . TRP A 1 241 ? 37.678 -11.032 -47.193 1.00 89.62 241 TRP A C 1
ATOM 1907 O O . TRP A 1 241 ? 37.882 -9.950 -47.742 1.00 89.62 241 TRP A O 1
ATOM 1917 N N . ILE A 1 242 ? 36.533 -11.712 -47.349 1.00 91.00 242 ILE A N 1
ATOM 1918 C CA . ILE A 1 242 ? 35.482 -11.244 -48.270 1.00 91.00 242 ILE A CA 1
ATOM 1919 C C . ILE A 1 242 ? 34.825 -9.951 -47.772 1.00 91.00 242 ILE A C 1
ATOM 1921 O O . ILE A 1 242 ? 34.590 -9.048 -48.575 1.00 91.00 242 ILE A O 1
ATOM 1925 N N . THR A 1 243 ? 34.618 -9.809 -46.460 1.00 91.06 243 THR A N 1
ATOM 1926 C CA . THR A 1 243 ? 34.119 -8.564 -45.858 1.00 91.06 243 THR A CA 1
ATOM 1927 C C . THR A 1 243 ? 35.104 -7.414 -46.092 1.00 91.06 243 THR A C 1
ATOM 1929 O O . THR A 1 243 ? 34.711 -6.330 -46.520 1.00 91.06 243 THR A O 1
ATOM 1932 N N . MET A 1 244 ? 36.407 -7.653 -45.897 1.00 92.44 244 MET A N 1
ATOM 1933 C CA . MET A 1 244 ? 37.438 -6.637 -46.144 1.00 92.44 244 MET A CA 1
ATOM 1934 C C . MET A 1 244 ? 37.646 -6.334 -47.633 1.00 92.44 244 MET A C 1
ATOM 1936 O O . MET A 1 244 ? 38.054 -5.223 -47.967 1.00 92.44 244 MET A O 1
ATOM 1940 N N . TRP A 1 245 ? 37.382 -7.288 -48.527 1.00 93.50 245 TRP A N 1
ATOM 1941 C CA . TRP A 1 245 ? 37.353 -7.059 -49.972 1.00 93.50 245 TRP A CA 1
ATOM 1942 C C . TRP A 1 245 ? 36.190 -6.137 -50.355 1.00 93.50 245 TRP A C 1
ATOM 1944 O O . TRP A 1 245 ? 36.418 -5.141 -51.037 1.00 93.50 245 TRP A O 1
ATOM 1954 N N . ALA A 1 246 ? 34.979 -6.405 -49.852 1.00 92.75 246 ALA A N 1
ATOM 1955 C CA . ALA A 1 246 ? 33.810 -5.558 -50.092 1.00 92.75 246 ALA A CA 1
ATOM 1956 C C . ALA A 1 246 ? 34.022 -4.126 -49.566 1.00 92.75 246 ALA A C 1
ATOM 1958 O O . ALA A 1 246 ? 33.646 -3.156 -50.219 1.00 92.75 246 ALA A O 1
ATOM 1959 N N . GLU A 1 247 ? 34.690 -3.968 -48.422 1.00 93.56 247 GLU A N 1
ATOM 1960 C CA . GLU A 1 247 ? 35.037 -2.643 -47.902 1.00 93.56 247 GLU A CA 1
ATOM 1961 C C . GLU A 1 247 ? 36.105 -1.926 -48.749 1.00 93.56 247 GLU A C 1
ATOM 1963 O O . GLU A 1 247 ? 35.947 -0.753 -49.086 1.00 93.56 247 GLU A O 1
ATOM 1968 N N . LYS A 1 248 ? 37.197 -2.606 -49.122 1.00 92.31 248 LYS A N 1
ATOM 1969 C CA . LYS A 1 248 ? 38.323 -1.963 -49.824 1.00 92.31 248 LYS A CA 1
ATOM 1970 C C . LYS A 1 248 ? 38.041 -1.667 -51.292 1.00 92.31 248 LYS A C 1
ATOM 1972 O O . LYS A 1 248 ? 38.452 -0.613 -51.770 1.00 92.31 248 LYS A O 1
ATOM 1977 N N . GLU A 1 249 ? 37.382 -2.587 -51.990 1.00 92.56 249 GLU A N 1
ATOM 1978 C CA . GLU A 1 249 ? 37.160 -2.491 -53.436 1.00 92.56 249 GLU A CA 1
ATOM 1979 C C . GLU A 1 249 ? 35.812 -1.846 -53.780 1.00 92.56 249 GLU A C 1
ATOM 1981 O O . GLU A 1 249 ? 35.700 -1.193 -54.814 1.00 92.56 249 GLU A O 1
ATOM 1986 N N . LEU A 1 250 ? 34.794 -2.010 -52.922 1.00 93.62 250 LEU A N 1
ATOM 1987 C CA . LEU A 1 250 ? 33.424 -1.546 -53.185 1.00 93.62 250 LEU A CA 1
ATOM 1988 C C . LEU A 1 250 ? 32.922 -0.497 -52.178 1.00 93.62 250 LEU A C 1
ATOM 1990 O O . LEU A 1 250 ? 31.800 -0.020 -52.316 1.00 93.62 250 LEU A O 1
ATOM 1994 N N . HIS A 1 251 ? 33.738 -0.105 -51.191 1.00 94.38 251 HIS A N 1
ATOM 1995 C CA . HIS A 1 251 ? 33.413 0.930 -50.198 1.00 94.38 251 HIS A CA 1
ATOM 1996 C C . HIS A 1 251 ? 32.086 0.694 -49.459 1.00 94.38 251 HIS A C 1
ATOM 1998 O O . HIS A 1 251 ? 31.314 1.627 -49.226 1.00 94.38 251 HIS A O 1
ATOM 2004 N N . MET A 1 252 ? 31.828 -0.561 -49.082 1.00 95.38 252 MET A N 1
ATOM 2005 C CA . MET A 1 252 ? 30.585 -1.012 -48.451 1.00 95.38 252 MET A CA 1
ATOM 2006 C C . MET A 1 252 ? 30.092 -0.105 -47.313 1.00 95.38 252 MET A C 1
ATOM 2008 O O . MET A 1 252 ? 28.927 0.295 -47.322 1.00 95.38 252 MET A O 1
ATOM 2012 N N . MET A 1 253 ? 30.947 0.246 -46.345 1.00 94.38 253 MET A N 1
ATOM 2013 C CA . MET A 1 253 ? 30.517 1.066 -45.207 1.00 94.38 253 MET A CA 1
ATOM 2014 C C . MET A 1 253 ? 30.150 2.489 -45.624 1.00 94.38 253 MET A C 1
ATOM 2016 O O . MET A 1 253 ? 29.210 3.061 -45.079 1.00 94.38 253 MET A O 1
ATOM 2020 N N . LYS A 1 254 ? 30.845 3.061 -46.613 1.00 94.06 254 LYS A N 1
ATOM 2021 C CA . LYS A 1 254 ? 30.506 4.385 -47.146 1.00 94.06 254 LYS A CA 1
ATOM 2022 C C . LYS A 1 254 ? 29.107 4.379 -47.771 1.00 94.06 254 LYS A C 1
ATOM 2024 O O . LYS A 1 254 ? 28.303 5.238 -47.428 1.00 94.06 254 LYS A O 1
ATOM 2029 N N . LEU A 1 255 ? 28.814 3.389 -48.619 1.00 95.56 255 LEU A N 1
ATOM 2030 C CA . LEU A 1 255 ? 27.503 3.241 -49.262 1.00 95.56 255 LEU A CA 1
ATOM 2031 C C . LEU A 1 255 ? 26.383 3.044 -48.233 1.00 95.56 255 LEU A C 1
ATOM 2033 O O . LEU A 1 255 ? 25.315 3.633 -48.364 1.00 95.56 255 LEU A O 1
ATOM 2037 N N . PHE A 1 256 ? 26.641 2.268 -47.176 1.00 96.62 256 PHE A N 1
ATOM 2038 C CA . PHE A 1 256 ? 25.696 2.087 -46.073 1.00 96.62 256 PHE A CA 1
ATOM 2039 C C . PHE A 1 256 ? 25.361 3.407 -45.360 1.00 96.62 256 PHE A C 1
ATOM 2041 O O . PHE A 1 256 ? 24.192 3.696 -45.115 1.00 96.62 256 PHE A O 1
ATOM 2048 N N . PHE A 1 257 ? 26.369 4.216 -45.018 1.00 96.19 257 PHE A N 1
ATOM 2049 C CA . PHE A 1 257 ? 26.149 5.479 -44.305 1.00 96.19 257 PHE A CA 1
ATOM 2050 C C . PHE A 1 257 ? 25.515 6.563 -45.185 1.00 96.19 257 PHE A C 1
ATOM 2052 O O . PHE A 1 257 ? 24.677 7.320 -44.693 1.00 96.19 257 PHE A O 1
ATOM 2059 N N . GLU A 1 258 ? 25.870 6.624 -46.472 1.00 94.81 258 GLU A N 1
ATOM 2060 C CA . GLU A 1 258 ? 25.202 7.498 -47.446 1.00 94.81 258 GLU A CA 1
ATOM 2061 C C . GLU A 1 258 ? 23.718 7.122 -47.599 1.00 94.81 258 GLU A C 1
ATOM 2063 O O . GLU A 1 258 ? 22.863 8.008 -47.592 1.00 94.81 258 GLU A O 1
ATOM 2068 N N . ASP A 1 259 ? 23.397 5.822 -47.642 1.00 95.06 259 ASP A N 1
ATOM 2069 C CA . ASP A 1 259 ? 22.010 5.345 -47.645 1.00 95.06 259 ASP A CA 1
ATOM 2070 C C . ASP A 1 259 ? 21.249 5.704 -46.373 1.00 95.06 259 ASP A C 1
ATOM 2072 O O . ASP A 1 259 ? 20.144 6.237 -46.452 1.00 95.06 259 ASP A O 1
ATOM 2076 N N . LEU A 1 260 ? 21.838 5.457 -45.202 1.00 94.44 260 LEU A N 1
ATOM 2077 C CA . LEU A 1 260 ? 21.186 5.750 -43.930 1.00 94.44 260 LEU A CA 1
ATOM 2078 C C . LEU A 1 260 ? 20.816 7.236 -43.814 1.00 94.44 260 LEU A C 1
ATOM 2080 O O . LEU A 1 260 ? 19.701 7.560 -43.403 1.00 94.44 260 LEU A O 1
ATOM 2084 N N . LEU A 1 261 ? 21.728 8.133 -44.204 1.00 94.31 261 LEU A N 1
ATOM 2085 C CA . LEU A 1 261 ? 21.476 9.575 -44.210 1.00 94.31 261 LEU A CA 1
ATOM 2086 C C . LEU A 1 261 ? 20.339 9.947 -45.168 1.00 94.31 261 LEU A C 1
ATOM 2088 O O . LEU A 1 261 ? 19.448 10.707 -44.786 1.00 94.31 261 LEU A O 1
ATOM 2092 N N . HIS A 1 262 ? 20.349 9.395 -46.384 1.00 93.00 262 HIS A N 1
ATOM 2093 C CA . HIS A 1 262 ? 19.298 9.630 -47.372 1.00 93.00 262 HIS A CA 1
ATOM 2094 C C . HIS A 1 262 ? 17.930 9.147 -46.865 1.00 93.00 262 HIS A C 1
ATOM 2096 O O . HIS A 1 262 ? 16.968 9.916 -46.849 1.00 93.00 262 HIS A O 1
ATOM 2102 N N . TYR A 1 263 ? 17.859 7.909 -46.371 1.00 92.19 263 TYR A N 1
ATOM 2103 C CA . TYR A 1 263 ? 16.637 7.294 -45.854 1.00 92.19 263 TYR A CA 1
ATOM 2104 C C . TYR A 1 263 ? 16.026 8.098 -44.698 1.00 92.19 263 TYR A C 1
ATOM 2106 O O . TYR A 1 263 ? 14.849 8.461 -44.742 1.00 92.19 263 TYR A O 1
ATOM 2114 N N . ILE A 1 264 ? 16.822 8.437 -43.679 1.00 90.81 264 ILE A N 1
ATOM 2115 C CA . ILE A 1 264 ? 16.325 9.184 -42.515 1.00 90.81 264 ILE A CA 1
ATOM 2116 C C . ILE A 1 264 ? 15.899 10.601 -42.902 1.00 90.81 264 ILE A C 1
ATOM 2118 O O . ILE A 1 264 ? 14.897 11.102 -42.389 1.00 90.81 264 ILE A O 1
ATOM 2122 N N . GLN A 1 265 ? 16.598 11.244 -43.840 1.00 90.44 265 GLN A N 1
ATOM 2123 C CA . GLN A 1 265 ? 16.171 12.539 -44.359 1.00 90.44 265 GLN A CA 1
ATOM 2124 C C . GLN A 1 265 ? 14.807 12.447 -45.065 1.00 90.44 265 GLN A C 1
ATOM 2126 O O . GLN A 1 265 ? 13.942 13.293 -44.834 1.00 90.44 265 GLN A O 1
ATOM 2131 N N . GLU A 1 266 ? 14.570 11.415 -45.878 1.00 90.19 266 GLU A N 1
ATOM 2132 C CA . GLU A 1 266 ? 13.271 11.217 -46.531 1.00 90.19 266 GLU A CA 1
ATOM 2133 C C . GLU A 1 266 ? 12.133 10.930 -45.544 1.00 90.19 266 GLU A C 1
ATOM 2135 O O . GLU A 1 266 ? 11.012 11.404 -45.758 1.00 90.19 266 GLU A O 1
ATOM 2140 N N . VAL A 1 267 ? 12.404 10.195 -44.461 1.00 88.94 267 VAL A N 1
ATOM 2141 C CA . VAL A 1 267 ? 11.429 9.945 -43.387 1.00 88.94 267 VAL A CA 1
ATOM 2142 C C . VAL A 1 267 ? 11.107 11.239 -42.636 1.00 88.94 267 VAL A C 1
ATOM 2144 O O . VAL A 1 267 ? 9.934 11.582 -42.489 1.00 88.94 267 VAL A O 1
ATOM 2147 N N . ARG A 1 268 ? 12.127 12.010 -42.233 1.00 87.94 268 ARG A N 1
ATOM 2148 C CA . ARG A 1 268 ? 11.956 13.298 -41.530 1.00 87.94 268 ARG A CA 1
ATOM 2149 C C . ARG A 1 268 ? 11.169 14.319 -42.345 1.00 87.94 268 ARG A C 1
ATOM 2151 O O . ARG A 1 268 ? 10.379 15.079 -41.794 1.00 87.94 268 ARG A O 1
ATOM 2158 N N . GLU A 1 269 ? 11.364 14.326 -43.659 1.00 89.81 269 GLU A N 1
ATOM 2159 C CA . GLU A 1 269 ? 10.635 15.197 -44.583 1.00 89.81 269 GLU A CA 1
ATOM 2160 C C . GLU A 1 269 ? 9.266 14.629 -45.013 1.00 89.81 269 GLU A C 1
ATOM 2162 O O . GLU A 1 269 ? 8.600 15.219 -45.865 1.00 89.81 269 GLU A O 1
ATOM 2167 N N . GLN A 1 270 ? 8.831 13.498 -44.437 1.00 81.69 270 GLN A N 1
ATOM 2168 C CA . GLN A 1 270 ? 7.589 12.781 -44.769 1.00 81.69 270 GLN A CA 1
ATOM 2169 C C . GLN A 1 270 ? 7.449 12.434 -46.263 1.00 81.69 270 GLN A C 1
ATOM 2171 O O . GLN A 1 270 ? 6.343 12.316 -46.797 1.00 81.69 270 GLN A O 1
ATOM 2176 N N . ARG A 1 271 ? 8.578 12.276 -46.963 1.00 82.44 271 ARG A N 1
ATOM 2177 C CA . ARG A 1 271 ? 8.626 11.924 -48.389 1.00 82.44 271 ARG A CA 1
ATOM 2178 C C . ARG A 1 271 ? 8.637 10.411 -48.612 1.00 82.44 271 ARG A C 1
ATOM 2180 O O . ARG A 1 271 ? 8.198 9.958 -49.671 1.00 82.44 271 ARG A O 1
ATOM 2187 N N . HIS A 1 272 ? 9.088 9.642 -47.623 1.00 79.25 272 HIS A N 1
ATOM 2188 C CA . HIS A 1 272 ? 9.167 8.187 -47.708 1.00 79.25 272 HIS A CA 1
ATOM 2189 C C . HIS A 1 272 ? 7.781 7.526 -47.603 1.00 79.25 272 HIS A C 1
ATOM 2191 O O . HIS A 1 272 ? 6.984 7.847 -46.721 1.00 79.25 272 HIS A O 1
ATOM 2197 N N . LYS A 1 273 ? 7.485 6.572 -48.494 1.00 72.69 273 LYS A N 1
ATOM 2198 C CA . LYS A 1 273 ? 6.237 5.791 -48.475 1.00 72.69 273 LYS A CA 1
ATOM 2199 C C . LYS A 1 273 ? 6.534 4.384 -47.963 1.00 72.69 273 LYS A C 1
ATOM 2201 O O . LYS A 1 273 ? 7.221 3.628 -48.640 1.00 72.69 273 LYS A O 1
ATOM 2206 N N . PHE A 1 274 ? 5.987 4.020 -46.804 1.00 76.31 274 PHE A N 1
ATOM 2207 C CA . PHE A 1 274 ? 6.124 2.686 -46.196 1.00 76.31 274 PHE A CA 1
ATOM 2208 C C . PHE A 1 274 ? 5.302 1.626 -46.951 1.00 76.31 274 PHE A C 1
ATOM 2210 O O . PHE A 1 274 ? 4.284 1.145 -46.463 1.00 76.31 274 PHE A O 1
ATOM 2217 N N . ALA A 1 275 ? 5.689 1.325 -48.193 1.00 70.88 275 ALA A N 1
ATOM 2218 C CA . ALA A 1 275 ? 4.937 0.435 -49.079 1.00 70.88 275 ALA A CA 1
ATOM 2219 C C . ALA A 1 275 ? 5.205 -1.058 -48.821 1.00 70.88 275 ALA A C 1
ATOM 2221 O O . ALA A 1 275 ? 4.306 -1.869 -49.018 1.00 70.88 275 ALA A O 1
ATOM 2222 N N . LEU A 1 276 ? 6.426 -1.412 -48.398 1.00 77.25 276 LEU A N 1
ATOM 2223 C CA . LEU A 1 276 ? 6.869 -2.800 -48.192 1.00 77.25 276 LEU A CA 1
ATOM 2224 C C . LEU A 1 276 ? 7.239 -3.104 -46.736 1.00 77.25 276 LEU A C 1
ATOM 2226 O O . LEU A 1 276 ? 6.902 -4.170 -46.225 1.00 77.25 276 LEU A O 1
ATOM 2230 N N . TYR A 1 277 ? 7.915 -2.169 -46.067 1.00 84.75 277 TYR A N 1
ATOM 2231 C CA . TYR A 1 277 ? 8.387 -2.311 -44.692 1.00 84.75 277 TYR A CA 1
ATOM 2232 C C . TYR A 1 277 ? 8.041 -1.053 -43.885 1.00 84.75 277 TYR A C 1
ATOM 2234 O O . TYR A 1 277 ? 8.042 0.060 -44.417 1.00 84.75 277 TYR A O 1
ATOM 2242 N N . GLY A 1 278 ? 7.719 -1.235 -42.602 1.00 87.06 278 GLY A N 1
ATOM 2243 C CA . GLY A 1 278 ? 7.534 -0.127 -41.662 1.00 87.06 278 GLY A CA 1
ATOM 2244 C C . GLY A 1 278 ? 8.867 0.502 -41.242 1.00 87.06 278 GLY A C 1
ATOM 2245 O O . GLY A 1 278 ? 9.922 -0.115 -41.397 1.00 87.06 278 GLY A O 1
ATOM 2246 N N . HIS A 1 279 ? 8.813 1.706 -40.664 1.00 90.00 279 HIS A N 1
ATOM 2247 C CA . HIS A 1 279 ? 10.005 2.468 -40.274 1.00 90.00 279 HIS A CA 1
ATOM 2248 C C . HIS A 1 279 ? 10.939 1.697 -39.323 1.00 90.00 279 HIS A C 1
ATOM 2250 O O . HIS A 1 279 ? 12.128 1.561 -39.612 1.00 90.00 279 HIS A O 1
ATOM 2256 N N . SER A 1 280 ? 10.391 1.107 -38.254 1.00 89.19 280 SER A N 1
ATOM 2257 C CA . SER A 1 280 ? 11.158 0.284 -37.303 1.00 89.19 280 SER A CA 1
ATOM 2258 C C . SER A 1 280 ? 11.803 -0.943 -37.971 1.00 89.19 280 SER A C 1
ATOM 2260 O O . SER A 1 280 ? 12.975 -1.228 -37.735 1.00 89.19 280 SER A O 1
ATOM 2262 N N . ALA A 1 281 ? 11.116 -1.616 -38.905 1.00 88.69 281 ALA A N 1
ATOM 2263 C CA . ALA A 1 281 ? 11.668 -2.784 -39.604 1.00 88.69 281 ALA A CA 1
ATOM 2264 C C . ALA A 1 281 ? 12.866 -2.428 -40.511 1.00 88.69 281 ALA A C 1
ATOM 2266 O O . ALA A 1 281 ? 13.845 -3.173 -40.580 1.00 88.69 281 ALA A O 1
ATOM 2267 N N . GLU A 1 282 ? 12.804 -1.282 -41.192 1.00 91.06 282 GLU A N 1
ATOM 2268 C CA . GLU A 1 282 ? 13.896 -0.730 -42.009 1.00 91.06 282 GLU A CA 1
ATOM 2269 C C . GLU A 1 282 ? 15.140 -0.398 -41.165 1.00 91.06 282 GLU A C 1
ATOM 2271 O O . GLU A 1 282 ? 16.272 -0.675 -41.578 1.00 91.06 282 GLU A O 1
ATOM 2276 N N . VAL A 1 283 ? 14.945 0.181 -39.975 1.00 92.31 283 VAL A N 1
ATOM 2277 C CA . VAL A 1 283 ? 16.033 0.502 -39.037 1.00 92.31 283 VAL A CA 1
ATOM 2278 C C . VAL A 1 283 ? 16.617 -0.768 -38.417 1.00 92.31 283 VAL A C 1
ATOM 2280 O O . VAL A 1 283 ? 17.839 -0.935 -38.398 1.00 92.31 283 VAL A O 1
ATOM 2283 N N . GLN A 1 284 ? 15.772 -1.708 -37.991 1.00 92.75 284 GLN A N 1
ATOM 2284 C CA . GLN A 1 284 ? 16.202 -2.970 -37.391 1.00 92.75 284 GLN A CA 1
ATOM 2285 C C . GLN A 1 284 ? 17.097 -3.777 -38.341 1.00 92.75 284 GLN A C 1
ATOM 2287 O O . GLN A 1 284 ? 18.118 -4.315 -37.918 1.00 92.75 284 GLN A O 1
ATOM 2292 N N . VAL A 1 285 ? 16.773 -3.819 -39.637 1.00 93.12 285 VAL A N 1
ATOM 2293 C CA . VAL A 1 285 ? 17.594 -4.518 -40.640 1.00 93.12 285 VAL A CA 1
ATOM 2294 C C . VAL A 1 285 ? 18.955 -3.846 -40.833 1.00 93.12 285 VAL A C 1
ATOM 2296 O O . VAL A 1 285 ? 19.969 -4.540 -40.942 1.00 93.12 285 VAL A O 1
ATOM 2299 N N . ARG A 1 286 ? 19.012 -2.508 -40.810 1.00 94.50 286 ARG A N 1
ATOM 2300 C CA . ARG A 1 286 ? 20.278 -1.757 -40.866 1.00 94.50 286 ARG A CA 1
ATOM 2301 C C . ARG A 1 286 ? 21.152 -2.025 -39.639 1.00 94.50 286 ARG A C 1
ATOM 2303 O O . ARG A 1 286 ? 22.344 -2.290 -39.788 1.00 94.50 286 ARG A O 1
ATOM 2310 N N . LEU A 1 287 ? 20.566 -2.035 -38.442 1.00 94.62 287 LEU A N 1
ATOM 2311 C CA . LEU A 1 287 ? 21.271 -2.375 -37.201 1.00 94.62 287 LEU A CA 1
ATOM 2312 C C . LEU A 1 287 ? 21.727 -3.843 -37.180 1.00 94.62 287 LEU A C 1
ATOM 2314 O O . LEU A 1 287 ? 22.848 -4.139 -36.767 1.00 94.62 287 LEU A O 1
ATOM 2318 N N . GLN A 1 288 ? 20.900 -4.771 -37.671 1.00 93.88 288 GLN A N 1
ATOM 2319 C CA . GLN A 1 288 ? 21.246 -6.190 -37.770 1.00 93.88 288 GLN A CA 1
ATOM 2320 C C . GLN A 1 288 ? 22.421 -6.420 -38.725 1.00 93.88 288 GLN A C 1
ATOM 2322 O O . GLN A 1 288 ? 23.329 -7.186 -38.402 1.00 93.88 288 GLN A O 1
ATOM 2327 N N . PHE A 1 289 ? 22.449 -5.723 -39.863 1.00 95.38 289 PHE A N 1
ATOM 2328 C CA . PHE A 1 289 ? 23.589 -5.751 -40.775 1.00 95.38 289 PHE A CA 1
ATOM 2329 C C . PHE A 1 289 ? 24.883 -5.306 -40.079 1.00 95.38 289 PHE A C 1
ATOM 2331 O O . PHE A 1 289 ? 25.879 -6.029 -40.137 1.00 95.38 289 PHE A O 1
ATOM 2338 N N . LEU A 1 290 ? 24.856 -4.179 -39.353 1.00 95.00 290 LEU A N 1
ATOM 2339 C CA . LEU A 1 290 ? 26.011 -3.712 -38.577 1.00 95.00 290 LEU A CA 1
ATOM 2340 C C . LEU A 1 290 ? 26.452 -4.744 -37.532 1.00 95.00 290 LEU A C 1
ATOM 2342 O O . LEU A 1 290 ? 27.643 -5.019 -37.415 1.00 95.00 290 LEU A O 1
ATOM 2346 N N . THR A 1 291 ? 25.509 -5.361 -36.816 1.00 93.25 291 THR A N 1
ATOM 2347 C CA . THR A 1 291 ? 25.800 -6.430 -35.847 1.00 93.25 291 THR A CA 1
ATOM 2348 C C . THR A 1 291 ? 26.517 -7.614 -36.492 1.00 93.25 291 THR A C 1
ATOM 2350 O O . THR A 1 291 ? 27.475 -8.132 -35.924 1.00 93.25 291 THR A O 1
ATOM 2353 N N . CYS A 1 292 ? 26.086 -8.044 -37.681 1.00 91.88 292 CYS A N 1
ATOM 2354 C CA . CYS A 1 292 ? 26.731 -9.147 -38.386 1.00 91.88 292 CYS A CA 1
ATOM 2355 C C . CYS A 1 292 ? 28.140 -8.781 -38.868 1.00 91.88 292 CYS A C 1
ATOM 2357 O O . CYS A 1 292 ? 29.061 -9.584 -38.710 1.00 91.88 292 CYS A O 1
ATOM 2359 N N . VAL A 1 293 ? 28.319 -7.584 -39.439 1.00 92.88 293 VAL A N 1
ATOM 2360 C CA . VAL A 1 293 ? 29.617 -7.113 -39.950 1.00 92.88 293 VAL A CA 1
ATOM 2361 C C . VAL A 1 293 ? 30.625 -6.941 -38.814 1.00 92.88 293 VAL A C 1
ATOM 2363 O O . VAL A 1 293 ? 31.748 -7.435 -38.916 1.00 92.88 293 VAL A O 1
ATOM 2366 N N . PHE A 1 294 ? 30.228 -6.308 -37.710 1.00 92.75 294 PHE A N 1
ATOM 2367 C CA . PHE A 1 294 ? 31.072 -6.069 -36.537 1.00 92.75 294 PHE A CA 1
ATOM 2368 C C . PHE A 1 294 ? 30.953 -7.179 -35.489 1.00 92.75 294 PHE A C 1
ATOM 2370 O O . PHE A 1 294 ? 30.797 -6.910 -34.298 1.00 92.75 294 PHE A O 1
ATOM 2377 N N . SER A 1 295 ? 31.021 -8.428 -35.949 1.00 91.75 295 SER A N 1
ATOM 2378 C CA . SER A 1 295 ? 31.137 -9.608 -35.094 1.00 91.75 295 SER A CA 1
ATOM 2379 C C . SER A 1 295 ? 32.481 -10.297 -35.304 1.00 91.75 295 SER A C 1
ATOM 2381 O O . SER A 1 295 ? 33.022 -10.254 -36.412 1.00 91.75 295 SER A O 1
ATOM 2383 N N . THR A 1 296 ? 32.982 -11.007 -34.292 1.00 86.62 296 THR A N 1
ATOM 2384 C CA . THR A 1 296 ? 34.246 -11.773 -34.368 1.00 86.62 296 THR A CA 1
ATOM 2385 C C . THR A 1 296 ? 34.301 -12.741 -35.560 1.00 86.62 296 THR A C 1
ATOM 2387 O O . THR A 1 296 ? 35.375 -13.023 -36.095 1.00 86.62 296 THR A O 1
ATOM 2390 N N . LEU A 1 297 ? 33.146 -13.224 -36.031 1.00 86.12 297 LEU A N 1
ATOM 2391 C CA . LEU A 1 297 ? 33.017 -14.061 -37.229 1.00 86.12 297 LEU A CA 1
ATOM 2392 C C . LEU A 1 297 ? 32.920 -13.256 -38.537 1.00 86.12 297 LEU A C 1
ATOM 2394 O O . LEU A 1 297 ? 33.344 -13.745 -39.585 1.00 86.12 297 LEU A O 1
ATOM 2398 N N . GLY A 1 298 ? 32.350 -12.050 -38.497 1.00 85.75 298 GLY A N 1
ATOM 2399 C CA . GLY A 1 298 ? 32.062 -11.223 -39.671 1.00 85.75 298 GLY A CA 1
ATOM 2400 C C . GLY A 1 298 ? 33.250 -10.408 -40.182 1.00 85.75 298 GLY A C 1
ATOM 2401 O O . GLY A 1 298 ? 33.441 -10.300 -41.396 1.00 85.75 298 GLY A O 1
ATOM 2402 N N . SER A 1 299 ? 34.076 -9.863 -39.287 1.00 90.62 299 SER A N 1
ATOM 2403 C CA . SER A 1 299 ? 35.262 -9.071 -39.646 1.00 90.62 299 SER A CA 1
ATOM 2404 C C . SER A 1 299 ? 36.352 -9.126 -38.563 1.00 90.62 299 SER A C 1
ATOM 2406 O O . SER A 1 299 ? 36.080 -9.553 -37.443 1.00 90.62 299 SER A O 1
ATOM 2408 N N . PRO A 1 300 ? 37.596 -8.705 -38.863 1.00 89.19 300 PRO A N 1
ATOM 2409 C CA . PRO A 1 300 ? 38.662 -8.630 -37.861 1.00 89.19 300 PRO A CA 1
ATOM 2410 C C . PRO A 1 300 ? 38.428 -7.549 -36.786 1.00 89.19 300 PRO A C 1
ATOM 2412 O O . PRO A 1 300 ? 38.019 -6.441 -37.119 1.00 89.19 300 PRO A O 1
ATOM 2415 N N . ASP A 1 301 ? 38.845 -7.788 -35.536 1.00 85.81 301 ASP A N 1
ATOM 2416 C CA . ASP A 1 301 ? 38.640 -6.897 -34.367 1.00 85.81 301 ASP A CA 1
ATOM 2417 C C . ASP A 1 301 ? 39.156 -5.448 -34.504 1.00 85.81 301 ASP A C 1
ATOM 2419 O O . ASP A 1 301 ? 38.765 -4.558 -33.739 1.00 85.81 301 ASP A O 1
ATOM 2423 N N . HIS A 1 302 ? 40.096 -5.207 -35.423 1.00 86.94 302 HIS A N 1
ATOM 2424 C CA . HIS A 1 302 ? 40.655 -3.879 -35.696 1.00 86.94 302 HIS A CA 1
ATOM 2425 C C . HIS A 1 302 ? 39.800 -3.060 -36.672 1.00 86.94 302 HIS A C 1
ATOM 2427 O O . HIS A 1 302 ? 40.018 -1.857 -36.804 1.00 86.94 302 HIS A O 1
ATOM 2433 N N . PHE A 1 303 ? 38.845 -3.691 -37.355 1.00 92.38 303 PHE A N 1
ATOM 2434 C CA . PHE A 1 303 ? 37.862 -3.017 -38.188 1.00 92.38 303 PHE A CA 1
ATOM 2435 C C . PHE A 1 303 ? 36.729 -2.494 -37.300 1.00 92.38 303 PHE A C 1
ATOM 2437 O O . PHE A 1 303 ? 35.931 -3.270 -36.782 1.00 92.38 303 PHE A O 1
ATOM 2444 N N . ARG A 1 304 ? 36.699 -1.177 -37.074 1.00 92.50 304 ARG A N 1
ATOM 2445 C CA . ARG A 1 304 ? 35.782 -0.503 -36.141 1.00 92.50 304 ARG A CA 1
ATOM 2446 C C . ARG A 1 304 ? 35.209 0.762 -36.760 1.00 92.50 304 ARG A C 1
ATOM 2448 O O . ARG A 1 304 ? 35.793 1.310 -37.694 1.00 92.50 304 ARG A O 1
ATOM 2455 N N . LEU A 1 305 ? 34.105 1.240 -36.200 1.00 94.12 305 LEU A N 1
ATOM 2456 C CA . LEU A 1 305 ? 33.496 2.506 -36.592 1.00 94.12 305 LEU A CA 1
ATOM 2457 C C . LEU A 1 305 ? 34.367 3.698 -36.178 1.00 94.12 305 LEU A C 1
ATOM 2459 O O . LEU A 1 305 ? 34.980 3.703 -35.107 1.00 94.12 305 LEU A O 1
ATOM 2463 N N . SER A 1 306 ? 34.392 4.730 -37.022 1.00 92.94 306 SER A N 1
ATOM 2464 C CA . SER A 1 306 ? 34.983 6.026 -36.680 1.00 92.94 306 SER A CA 1
ATOM 2465 C C . SER A 1 306 ? 34.049 6.847 -35.778 1.00 92.94 306 SER A C 1
ATOM 2467 O O . SER A 1 306 ? 32.848 6.588 -35.703 1.00 92.94 306 SER A O 1
ATOM 2469 N N . LEU A 1 307 ? 34.582 7.881 -35.116 1.00 92.50 307 LEU A N 1
ATOM 2470 C CA . LEU A 1 307 ? 33.769 8.813 -34.319 1.00 92.50 307 LEU A CA 1
ATOM 2471 C C . LEU A 1 307 ? 32.681 9.498 -35.161 1.00 92.50 307 LEU A C 1
ATOM 2473 O O . LEU A 1 307 ? 31.544 9.610 -34.722 1.00 92.50 307 LEU A O 1
ATOM 2477 N N . GLU A 1 308 ? 33.009 9.886 -36.396 1.00 92.56 308 GLU A N 1
ATOM 2478 C CA . GLU A 1 308 ? 32.055 10.495 -37.331 1.00 92.56 308 GLU A CA 1
ATOM 2479 C C . GLU A 1 308 ? 30.912 9.533 -37.690 1.00 92.56 308 GLU A C 1
ATOM 2481 O O . GLU A 1 308 ? 29.750 9.923 -37.719 1.00 92.56 308 GLU A O 1
ATOM 2486 N N . GLN A 1 309 ? 31.218 8.250 -37.896 1.00 93.44 309 GLN A N 1
ATOM 2487 C CA . GLN A 1 309 ? 30.207 7.230 -38.176 1.00 93.44 309 GLN A CA 1
ATOM 2488 C C . GLN A 1 309 ? 29.286 6.982 -36.976 1.00 93.44 309 GLN A C 1
ATOM 2490 O O . GLN A 1 309 ? 28.077 6.842 -37.152 1.00 93.44 309 GLN A O 1
ATOM 2495 N N . VAL A 1 310 ? 29.832 6.967 -35.755 1.00 93.94 310 VAL A N 1
ATOM 2496 C CA . VAL A 1 310 ? 29.031 6.872 -34.522 1.00 93.94 310 VAL A CA 1
ATOM 2497 C C . VAL A 1 310 ? 28.111 8.087 -34.373 1.00 93.94 310 VAL A C 1
ATOM 2499 O O . VAL A 1 310 ? 26.948 7.926 -34.008 1.00 93.94 310 VAL A O 1
ATOM 2502 N N . ASP A 1 311 ? 28.588 9.281 -34.719 1.00 93.62 311 ASP A N 1
ATOM 2503 C CA . ASP A 1 311 ? 27.789 10.508 -34.709 1.00 93.62 311 ASP A CA 1
ATOM 2504 C C . ASP A 1 311 ? 26.648 10.476 -35.721 1.00 93.62 311 ASP A C 1
ATOM 2506 O O . ASP A 1 311 ? 25.535 10.889 -35.392 1.00 93.62 311 ASP A O 1
ATOM 2510 N N . ILE A 1 312 ? 26.903 9.943 -36.918 1.00 93.88 312 ILE A N 1
ATOM 2511 C CA . ILE A 1 312 ? 25.864 9.726 -37.926 1.00 93.88 312 ILE A CA 1
ATOM 2512 C C . ILE A 1 312 ? 24.809 8.758 -37.384 1.00 93.88 312 ILE A C 1
ATOM 2514 O O . ILE A 1 312 ? 23.627 9.083 -37.453 1.00 93.88 312 ILE A O 1
ATOM 2518 N N . LEU A 1 313 ? 25.200 7.616 -36.798 1.00 94.00 313 LEU A N 1
ATOM 2519 C CA . LEU A 1 313 ? 24.246 6.666 -36.199 1.00 94.00 313 LEU A CA 1
ATOM 2520 C C . LEU A 1 313 ? 23.418 7.312 -35.088 1.00 94.00 313 LEU A C 1
ATOM 2522 O O . LEU A 1 313 ? 22.202 7.136 -35.051 1.00 94.00 313 LEU A O 1
ATOM 2526 N N . TRP A 1 314 ? 24.063 8.072 -34.202 1.00 93.75 314 TRP A N 1
ATOM 2527 C CA . TRP A 1 314 ? 23.385 8.756 -33.106 1.00 93.75 314 TRP A CA 1
ATOM 2528 C C . TRP A 1 314 ? 22.359 9.762 -33.629 1.00 93.75 314 TRP A C 1
ATOM 2530 O O . TRP A 1 314 ? 21.180 9.678 -33.291 1.00 93.75 314 TRP A O 1
ATOM 2540 N N . HIS A 1 315 ? 22.784 10.666 -34.514 1.00 91.62 315 HIS A N 1
ATOM 2541 C CA . HIS A 1 315 ? 21.904 11.680 -35.083 1.00 91.62 315 HIS A CA 1
ATOM 2542 C C . HIS A 1 315 ? 20.772 11.063 -35.909 1.00 91.62 315 HIS A C 1
ATOM 2544 O O . HIS A 1 315 ? 19.664 11.582 -35.903 1.00 91.62 315 HIS A O 1
ATOM 2550 N N . CYS A 1 316 ? 21.030 9.966 -36.623 1.00 91.50 316 CYS A N 1
ATOM 2551 C CA . CYS A 1 316 ? 20.042 9.322 -37.483 1.00 91.50 316 CYS A CA 1
ATOM 2552 C C . CYS A 1 316 ? 19.007 8.502 -36.710 1.00 91.50 316 CYS A C 1
ATOM 2554 O O . CYS A 1 316 ? 17.840 8.521 -37.086 1.00 91.50 316 CYS A O 1
ATOM 2556 N N . LEU A 1 317 ? 19.430 7.770 -35.673 1.00 91.75 317 LEU A N 1
ATOM 2557 C CA . LEU A 1 317 ? 18.614 6.721 -35.053 1.00 91.75 317 LEU A CA 1
ATOM 2558 C C . LEU A 1 317 ? 18.230 7.009 -33.595 1.00 91.75 317 LEU A C 1
ATOM 2560 O O . LEU A 1 317 ? 17.161 6.598 -33.166 1.00 91.75 317 LEU A O 1
ATOM 2564 N N . VAL A 1 318 ? 19.070 7.712 -32.828 1.00 89.19 318 VAL A N 1
ATOM 2565 C CA . VAL A 1 318 ? 18.795 8.029 -31.410 1.00 89.19 318 VAL A CA 1
ATOM 2566 C C . VAL A 1 318 ? 17.977 9.320 -31.280 1.00 89.19 318 VAL A C 1
ATOM 2568 O O . VAL A 1 318 ? 17.201 9.484 -30.350 1.00 89.19 318 VAL A O 1
ATOM 2571 N N . GLU A 1 319 ? 18.092 10.253 -32.221 1.00 86.50 319 GLU A N 1
ATOM 2572 C CA . GLU A 1 319 ? 17.222 11.441 -32.240 1.00 86.50 319 GLU A CA 1
ATOM 2573 C C . GLU A 1 319 ? 15.843 11.175 -32.880 1.00 86.50 319 GLU A C 1
ATOM 2575 O O . GLU A 1 319 ? 15.017 12.086 -32.956 1.00 86.50 319 GLU A O 1
ATOM 2580 N N . ASP A 1 320 ? 15.588 9.951 -33.351 1.00 87.31 320 ASP A N 1
ATOM 2581 C CA . ASP A 1 320 ? 14.304 9.541 -33.922 1.00 87.31 320 ASP A CA 1
ATOM 2582 C C . ASP A 1 320 ? 13.298 9.131 -32.834 1.00 87.31 320 ASP A C 1
ATOM 2584 O O . ASP A 1 320 ? 13.652 8.445 -31.881 1.00 87.31 320 ASP A O 1
ATOM 2588 N N . SER A 1 321 ? 12.028 9.529 -32.956 1.00 81.81 321 SER A N 1
ATOM 2589 C CA . SER A 1 321 ? 11.024 9.277 -31.913 1.00 81.81 321 SER A CA 1
ATOM 2590 C C . SER A 1 321 ? 10.516 7.835 -31.841 1.00 81.81 321 SER A C 1
ATOM 2592 O O . SER A 1 321 ? 10.042 7.434 -30.781 1.00 81.81 321 SER A O 1
ATOM 2594 N N . GLU A 1 322 ? 10.561 7.076 -32.939 1.00 84.38 322 GLU A N 1
ATOM 2595 C CA . GLU A 1 322 ? 10.066 5.693 -32.977 1.00 84.38 322 GLU A CA 1
ATOM 2596 C C . GLU A 1 322 ? 11.198 4.689 -32.732 1.00 84.38 322 GLU A C 1
ATOM 2598 O O . GLU A 1 322 ? 11.008 3.723 -31.997 1.00 84.38 322 GLU A O 1
ATOM 2603 N N . CYS A 1 323 ? 12.382 4.930 -33.305 1.00 86.31 323 CYS A N 1
ATOM 2604 C CA . CYS A 1 323 ? 13.491 3.966 -33.301 1.00 86.31 323 CYS A CA 1
ATOM 2605 C C . CYS A 1 323 ? 14.578 4.236 -32.242 1.00 86.31 323 CYS A C 1
ATOM 2607 O O . CYS A 1 323 ? 15.592 3.531 -32.207 1.00 86.31 323 CYS A O 1
ATOM 2609 N N . TYR A 1 324 ? 14.379 5.234 -31.373 1.00 90.31 324 TYR A N 1
ATOM 2610 C CA . TYR A 1 324 ? 15.313 5.604 -30.302 1.00 90.31 324 TYR A CA 1
ATOM 2611 C C . TYR A 1 324 ? 15.779 4.408 -29.458 1.00 90.31 324 TYR A C 1
ATOM 2613 O O . TYR A 1 324 ? 16.979 4.256 -29.212 1.00 90.31 324 TYR A O 1
ATOM 2621 N N . ASP A 1 325 ? 14.849 3.551 -29.019 1.00 90.38 325 ASP A N 1
ATOM 2622 C CA . ASP A 1 325 ? 15.180 2.448 -28.111 1.00 90.38 325 ASP A CA 1
ATOM 2623 C C . ASP A 1 325 ? 15.933 1.310 -28.819 1.00 90.38 325 ASP A C 1
ATOM 2625 O O . ASP A 1 325 ? 16.903 0.789 -28.267 1.00 90.38 325 ASP A O 1
ATOM 2629 N N . ASP A 1 326 ? 15.581 1.003 -30.075 1.00 90.94 326 ASP A N 1
ATOM 2630 C CA . ASP A 1 326 ? 16.281 0.016 -30.913 1.00 90.94 326 ASP A CA 1
ATOM 2631 C C . ASP A 1 326 ? 17.760 0.397 -31.108 1.00 90.94 326 ASP A C 1
ATOM 2633 O O . ASP A 1 326 ? 18.665 -0.442 -31.007 1.00 90.94 326 ASP A O 1
ATOM 2637 N N . ALA A 1 327 ? 18.023 1.687 -31.338 1.00 92.12 327 ALA A N 1
ATOM 2638 C CA . ALA A 1 327 ? 19.371 2.221 -31.493 1.00 92.12 327 ALA A CA 1
ATOM 2639 C C . ALA A 1 327 ? 20.175 2.141 -30.187 1.00 92.12 327 ALA A C 1
ATOM 2641 O O . ALA A 1 327 ? 21.320 1.677 -30.183 1.00 92.12 327 ALA A O 1
ATOM 2642 N N . LEU A 1 328 ? 19.581 2.547 -29.059 1.00 93.81 328 LEU A N 1
ATOM 2643 C CA . LEU A 1 328 ? 20.219 2.437 -27.744 1.00 93.81 328 LEU A CA 1
ATOM 2644 C C . LEU A 1 328 ? 20.496 0.985 -27.353 1.00 93.81 328 LEU A C 1
ATOM 2646 O O . LEU A 1 328 ? 21.551 0.697 -26.785 1.00 93.81 328 LEU A O 1
ATOM 2650 N N . HIS A 1 329 ? 19.584 0.071 -27.679 1.00 93.56 329 HIS A N 1
ATOM 2651 C CA . HIS A 1 329 ? 19.759 -1.356 -27.443 1.00 93.56 329 HIS A CA 1
ATOM 2652 C C . HIS A 1 329 ? 20.939 -1.906 -28.250 1.00 93.56 329 HIS A C 1
ATOM 2654 O O . HIS A 1 329 ? 21.760 -2.663 -27.723 1.00 93.56 329 HIS A O 1
ATOM 2660 N N . TRP A 1 330 ? 21.092 -1.470 -29.504 1.00 94.69 330 TRP A N 1
ATOM 2661 C CA . TRP A 1 330 ? 22.259 -1.811 -30.313 1.00 94.69 330 TRP A CA 1
ATOM 2662 C C . TRP A 1 330 ? 23.563 -1.313 -29.673 1.00 94.69 330 TRP A C 1
ATOM 2664 O O . TRP A 1 330 ? 24.480 -2.111 -29.476 1.00 94.69 330 TRP A O 1
ATOM 2674 N N . PHE A 1 331 ? 23.633 -0.043 -29.249 1.00 94.62 331 PHE A N 1
ATOM 2675 C CA . PHE A 1 331 ? 24.804 0.492 -28.537 1.00 94.62 331 PHE A CA 1
ATOM 2676 C C . PHE A 1 331 ? 25.098 -0.263 -27.230 1.00 94.62 331 PHE A C 1
ATOM 2678 O O . PHE A 1 331 ? 26.261 -0.527 -26.920 1.00 94.62 331 PHE A O 1
ATOM 2685 N N . LEU A 1 332 ? 24.067 -0.647 -26.472 1.00 93.06 332 LEU A N 1
ATOM 2686 C CA . LEU A 1 332 ? 24.205 -1.424 -25.237 1.00 93.06 332 LEU A CA 1
ATOM 2687 C C . LEU A 1 332 ? 24.812 -2.805 -25.494 1.00 93.06 332 LEU A C 1
ATOM 2689 O O . LEU A 1 332 ? 25.698 -3.235 -24.752 1.00 93.06 332 LEU A O 1
ATOM 2693 N N . ASN A 1 333 ? 24.377 -3.487 -26.552 1.00 91.94 333 ASN A N 1
ATOM 2694 C CA . ASN A 1 333 ? 24.894 -4.807 -26.905 1.00 91.94 333 ASN A CA 1
ATOM 2695 C C . ASN A 1 333 ? 26.368 -4.771 -27.306 1.00 91.94 333 ASN A C 1
ATOM 2697 O O . ASN A 1 333 ? 27.112 -5.660 -26.897 1.00 91.94 333 ASN A O 1
ATOM 2701 N N . GLN A 1 334 ? 26.813 -3.709 -27.981 1.00 90.88 334 GLN A N 1
ATOM 2702 C CA . GLN A 1 334 ? 28.232 -3.513 -28.295 1.00 90.88 334 GLN A CA 1
ATOM 2703 C C . GLN A 1 334 ? 29.092 -3.377 -27.027 1.00 90.88 334 GLN A C 1
ATOM 2705 O O . GLN A 1 334 ? 30.229 -3.831 -26.992 1.00 90.88 334 GLN A O 1
ATOM 2710 N N . VAL A 1 335 ? 28.548 -2.774 -25.963 1.00 88.56 335 VAL A N 1
ATOM 2711 C CA . VAL A 1 335 ? 29.250 -2.604 -24.680 1.00 88.56 335 VAL A CA 1
ATOM 2712 C C . VAL A 1 335 ? 29.239 -3.891 -23.840 1.00 88.56 335 VAL A C 1
ATOM 2714 O O . VAL A 1 335 ? 30.209 -4.177 -23.136 1.00 88.56 335 VAL A O 1
ATOM 2717 N N . ARG A 1 336 ? 28.137 -4.656 -23.866 1.00 87.81 336 ARG A N 1
ATOM 2718 C CA . ARG A 1 336 ? 27.951 -5.874 -23.050 1.00 87.81 336 ARG A CA 1
ATOM 2719 C C . ARG A 1 336 ? 28.575 -7.120 -23.673 1.00 87.81 336 ARG A C 1
ATOM 2721 O O . ARG A 1 336 ? 29.124 -7.948 -22.944 1.00 87.81 336 ARG A O 1
ATOM 2728 N N . SER A 1 337 ? 28.443 -7.282 -24.987 1.00 85.50 337 SER A N 1
ATOM 2729 C CA . SER A 1 337 ? 28.902 -8.467 -25.707 1.00 85.50 337 SER A CA 1
ATOM 2730 C C . SER A 1 337 ? 30.396 -8.388 -25.993 1.00 85.50 337 SER A C 1
ATOM 2732 O O . SER A 1 337 ? 30.909 -7.358 -26.413 1.00 85.50 337 SER A O 1
ATOM 2734 N N . LYS A 1 338 ? 31.100 -9.506 -25.796 1.00 79.81 338 LYS A N 1
ATOM 2735 C CA . LYS A 1 338 ? 32.507 -9.639 -26.206 1.00 79.81 338 LYS A CA 1
ATOM 2736 C C . LYS A 1 338 ? 32.656 -10.041 -27.672 1.00 79.81 338 LYS A C 1
ATOM 2738 O O . LYS A 1 338 ? 33.754 -9.940 -28.206 1.00 79.81 338 LYS A O 1
ATOM 2743 N N . ASP A 1 339 ? 31.568 -10.494 -28.294 1.00 82.94 339 ASP A N 1
ATOM 2744 C CA . ASP A 1 339 ? 31.557 -10.987 -29.672 1.00 82.94 339 ASP A CA 1
ATOM 2745 C C . ASP A 1 339 ? 31.291 -9.878 -30.694 1.00 82.94 339 ASP A C 1
ATOM 2747 O O . ASP A 1 339 ? 31.410 -10.118 -31.894 1.00 82.94 339 ASP A O 1
ATOM 2751 N N . GLN A 1 340 ? 30.936 -8.678 -30.224 1.00 88.44 340 GLN A N 1
ATOM 2752 C CA . GLN A 1 340 ? 30.720 -7.491 -31.042 1.00 88.44 340 GLN A CA 1
ATOM 2753 C C . GLN A 1 340 ? 31.851 -6.486 -30.814 1.00 88.44 340 GLN A C 1
ATOM 2755 O O . GLN A 1 340 ? 32.222 -6.203 -29.675 1.00 88.44 340 GLN A O 1
ATOM 2760 N N . HIS A 1 341 ? 32.412 -5.944 -31.895 1.00 91.19 341 HIS A N 1
ATOM 2761 C CA . HIS A 1 341 ? 33.609 -5.096 -31.827 1.00 91.19 341 HIS A CA 1
ATOM 2762 C C . HIS A 1 341 ? 33.482 -3.778 -32.595 1.00 91.19 341 HIS A C 1
ATOM 2764 O O . HIS A 1 341 ? 34.500 -3.165 -32.915 1.00 91.19 341 HIS A O 1
ATOM 2770 N N . ALA A 1 342 ? 32.259 -3.305 -32.874 1.00 90.56 342 ALA A N 1
ATOM 2771 C CA . ALA A 1 342 ? 32.048 -2.092 -33.674 1.00 90.56 342 ALA A CA 1
ATOM 2772 C C . ALA A 1 342 ? 32.669 -0.843 -33.033 1.00 90.56 342 ALA A C 1
ATOM 2774 O O . ALA A 1 342 ? 33.087 0.076 -33.738 1.00 90.56 342 ALA A O 1
ATOM 2775 N N . MET A 1 343 ? 32.736 -0.812 -31.700 1.00 90.62 343 MET A N 1
ATOM 2776 C CA . MET A 1 343 ? 33.196 0.323 -30.907 1.00 90.62 343 MET A CA 1
ATOM 2777 C C . MET A 1 343 ? 34.463 0.000 -30.104 1.00 90.62 343 MET A C 1
ATOM 2779 O O . MET A 1 343 ? 34.658 -1.100 -29.591 1.00 90.62 343 MET A O 1
ATOM 2783 N N . GLY A 1 344 ? 35.342 0.995 -29.986 1.00 86.75 344 GLY A N 1
ATOM 2784 C CA . GLY A 1 344 ? 36.531 0.966 -29.137 1.00 86.75 344 GLY A CA 1
ATOM 2785 C C . GLY A 1 344 ? 36.408 1.878 -27.914 1.00 86.75 344 GLY A C 1
ATOM 2786 O O . GLY A 1 344 ? 35.412 2.563 -27.709 1.00 86.75 344 GLY A O 1
ATOM 2787 N N . MET A 1 345 ? 37.470 1.943 -27.107 1.00 85.12 345 MET A N 1
ATOM 2788 C CA . MET A 1 345 ? 37.493 2.788 -25.904 1.00 85.12 345 MET A CA 1
ATOM 2789 C C . MET A 1 345 ? 37.277 4.281 -26.215 1.00 85.12 345 MET A C 1
ATOM 2791 O O . MET A 1 345 ? 36.594 4.971 -25.463 1.00 85.12 345 MET A O 1
ATOM 2795 N N . GLU A 1 346 ? 37.813 4.777 -27.334 1.00 86.38 346 GLU A N 1
ATOM 2796 C CA . GLU A 1 346 ? 37.637 6.174 -27.758 1.00 86.38 346 GLU A CA 1
ATOM 2797 C C . GLU A 1 346 ? 36.175 6.495 -28.102 1.00 86.38 346 GLU A C 1
ATOM 2799 O O . GLU A 1 346 ? 35.648 7.505 -27.639 1.00 86.38 346 GLU A O 1
ATOM 2804 N N . THR A 1 347 ? 35.484 5.607 -28.826 1.00 89.62 347 THR A N 1
ATOM 2805 C CA . THR A 1 347 ? 34.061 5.774 -29.159 1.00 89.62 347 THR A CA 1
ATOM 2806 C C . THR A 1 347 ? 33.164 5.607 -27.930 1.00 89.62 347 THR A C 1
ATOM 2808 O O . THR A 1 347 ? 32.191 6.340 -27.796 1.00 89.62 347 THR A O 1
ATOM 2811 N N . TYR A 1 348 ? 33.502 4.717 -26.984 1.00 90.06 348 TYR A N 1
ATOM 2812 C CA . TYR A 1 348 ? 32.783 4.615 -25.703 1.00 90.06 348 TYR A CA 1
ATOM 2813 C C . TYR A 1 348 ? 32.908 5.886 -24.865 1.00 90.06 348 TYR A C 1
ATOM 2815 O O . TYR A 1 348 ? 31.921 6.352 -24.297 1.00 90.06 348 TYR A O 1
ATOM 2823 N N . LYS A 1 349 ? 34.111 6.470 -24.808 1.00 86.38 349 LYS A N 1
ATOM 2824 C CA . LYS A 1 349 ? 34.350 7.739 -24.114 1.00 86.38 349 LYS A CA 1
ATOM 2825 C C . LYS A 1 349 ? 33.552 8.877 -24.753 1.00 86.38 349 LYS A C 1
ATOM 2827 O O . LYS A 1 349 ? 32.942 9.656 -24.029 1.00 86.38 349 LYS A O 1
ATOM 2832 N N . HIS A 1 350 ? 33.530 8.945 -26.082 1.00 89.44 350 HIS A N 1
ATOM 2833 C CA . HIS A 1 350 ? 32.742 9.921 -26.836 1.00 89.44 350 HIS A CA 1
ATOM 2834 C C . HIS A 1 350 ? 31.239 9.795 -26.560 1.00 89.44 350 HIS A C 1
ATOM 2836 O O . HIS A 1 350 ? 30.586 10.767 -26.182 1.00 89.44 350 HIS A O 1
ATOM 2842 N N . LEU A 1 351 ? 30.708 8.570 -26.644 1.00 90.50 351 LEU A N 1
ATOM 2843 C CA . LEU A 1 351 ? 29.306 8.275 -26.351 1.00 90.50 351 LEU A CA 1
ATOM 2844 C C . LEU A 1 351 ? 28.936 8.718 -24.929 1.00 90.50 351 LEU A C 1
ATOM 2846 O O . LEU A 1 351 ? 27.931 9.394 -24.730 1.00 90.50 351 LEU A O 1
ATOM 2850 N N . PHE A 1 352 ? 29.779 8.389 -23.949 1.00 88.69 352 PHE A N 1
ATOM 2851 C CA . PHE A 1 352 ? 29.531 8.691 -22.543 1.00 88.69 352 PHE A CA 1
ATOM 2852 C C . PHE A 1 352 ? 29.627 10.182 -22.198 1.00 88.69 352 PHE A C 1
ATOM 2854 O O . PHE A 1 352 ? 28.769 10.689 -21.482 1.00 88.69 352 PHE A O 1
ATOM 2861 N N . LEU A 1 353 ? 30.664 10.880 -22.673 1.00 86.00 353 LEU A N 1
ATOM 2862 C CA . LEU A 1 353 ? 30.945 12.261 -22.266 1.00 86.00 353 LEU A CA 1
ATOM 2863 C C . LEU A 1 353 ? 30.215 13.304 -23.119 1.00 86.00 353 LEU A C 1
ATOM 2865 O O . LEU A 1 353 ? 29.882 14.367 -22.603 1.00 86.00 353 LEU A O 1
ATOM 2869 N N . GLU A 1 354 ? 29.979 13.028 -24.405 1.00 86.75 354 GLU A N 1
ATOM 2870 C CA . GLU A 1 354 ? 29.438 14.022 -25.339 1.00 86.75 354 GLU A CA 1
ATOM 2871 C C . GLU A 1 354 ? 27.993 13.742 -25.751 1.00 86.75 354 GLU A C 1
ATOM 2873 O O . GLU A 1 354 ? 27.208 14.684 -25.852 1.00 86.75 354 GLU A O 1
ATOM 2878 N N . LYS A 1 355 ? 27.623 12.475 -25.986 1.00 90.38 355 LYS A N 1
ATOM 2879 C CA . LYS A 1 355 ? 26.308 12.114 -26.547 1.00 90.38 355 LYS A CA 1
ATOM 2880 C C . LYS A 1 355 ? 25.252 11.817 -25.491 1.00 90.38 355 LYS A C 1
ATOM 2882 O O . LYS A 1 355 ? 24.176 12.408 -25.539 1.00 90.38 355 LYS A O 1
ATOM 2887 N N . MET A 1 356 ? 25.556 10.967 -24.508 1.00 89.50 356 MET A N 1
ATOM 2888 C CA . MET A 1 356 ? 24.607 10.615 -23.446 1.00 89.50 356 MET A CA 1
ATOM 2889 C C . MET A 1 356 ? 24.028 11.852 -22.735 1.00 89.50 356 MET A C 1
ATOM 2891 O O . MET A 1 356 ? 22.803 11.903 -22.629 1.00 89.50 356 MET A O 1
ATOM 2895 N N . PRO A 1 357 ? 24.808 12.887 -22.345 1.00 87.81 357 PRO A N 1
ATOM 2896 C CA . PRO A 1 357 ? 24.277 14.080 -21.669 1.00 87.81 357 PRO A CA 1
ATOM 2897 C C . PRO A 1 357 ? 23.279 14.917 -22.480 1.00 87.81 357 PRO A C 1
ATOM 2899 O O . PRO A 1 357 ? 22.597 15.764 -21.908 1.00 87.81 357 PRO A O 1
ATOM 2902 N N . GLN A 1 358 ? 23.178 14.700 -23.795 1.00 88.06 358 GLN A N 1
ATOM 2903 C CA . GLN A 1 358 ? 22.209 15.385 -24.657 1.00 88.06 358 GLN A CA 1
ATOM 2904 C C . GLN A 1 358 ? 20.791 14.821 -24.492 1.00 88.06 358 GLN A C 1
ATOM 2906 O O . GLN A 1 358 ? 19.814 15.490 -24.834 1.00 88.06 358 GLN A O 1
ATOM 2911 N N . LEU A 1 359 ? 20.664 13.600 -23.958 1.00 88.75 359 LEU A N 1
ATOM 2912 C CA . LEU A 1 359 ? 19.376 12.969 -23.699 1.00 88.75 359 LEU A CA 1
ATOM 2913 C C . LEU A 1 359 ? 18.678 13.634 -22.514 1.00 88.75 359 LEU A C 1
ATOM 2915 O O . LEU A 1 359 ? 19.244 13.774 -21.426 1.00 88.75 359 LEU A O 1
ATOM 2919 N N . LYS A 1 360 ? 17.410 13.995 -22.720 1.00 89.38 360 LYS A N 1
ATOM 2920 C CA . LYS A 1 360 ? 16.564 14.570 -21.675 1.00 89.38 360 LYS A CA 1
ATOM 2921 C C . LYS A 1 360 ? 16.301 13.533 -20.576 1.00 89.38 360 LYS A C 1
ATOM 2923 O O . LYS A 1 360 ? 15.843 12.433 -20.893 1.00 89.38 360 LYS A O 1
ATOM 2928 N N . PRO A 1 361 ? 16.539 13.863 -19.295 1.00 89.12 361 PRO A N 1
ATOM 2929 C CA . PRO A 1 361 ? 16.283 12.940 -18.193 1.00 89.12 361 PRO A CA 1
ATOM 2930 C C . PRO A 1 361 ? 14.831 12.467 -18.079 1.00 89.12 361 PRO A C 1
ATOM 2932 O O . PRO A 1 361 ? 14.582 11.365 -17.603 1.00 89.12 361 PRO A O 1
ATOM 2935 N N . GLU A 1 362 ? 13.878 13.288 -18.519 1.00 89.62 362 GLU A N 1
ATOM 2936 C CA . GLU A 1 362 ? 12.445 13.020 -18.406 1.00 89.62 362 GLU A CA 1
ATOM 2937 C C . GLU A 1 362 ? 11.992 11.871 -19.325 1.00 89.62 362 GLU A C 1
ATOM 2939 O O . GLU A 1 362 ? 11.077 11.132 -18.966 1.00 89.62 362 GLU A O 1
ATOM 2944 N N . THR A 1 363 ? 12.639 11.711 -20.487 1.00 89.25 363 THR A N 1
ATOM 2945 C CA . THR A 1 363 ? 12.224 10.797 -21.569 1.00 89.25 363 THR A CA 1
ATOM 2946 C C . THR A 1 363 ? 13.185 9.631 -21.796 1.00 89.25 363 THR A C 1
ATOM 2948 O O . THR A 1 363 ? 13.030 8.898 -22.770 1.00 89.25 363 THR A O 1
ATOM 2951 N N . ILE A 1 364 ? 14.210 9.470 -20.956 1.00 91.31 364 ILE A N 1
ATOM 2952 C CA . ILE A 1 364 ? 15.166 8.370 -21.111 1.00 91.31 364 ILE A CA 1
ATOM 2953 C C . ILE A 1 364 ? 14.467 7.018 -20.906 1.00 91.31 364 ILE A C 1
ATOM 2955 O O . ILE A 1 364 ? 13.622 6.884 -20.022 1.00 91.31 364 ILE A O 1
ATOM 2959 N N . SER A 1 365 ? 14.831 6.013 -21.703 1.00 92.88 365 SER A N 1
ATOM 2960 C CA . SER A 1 365 ? 14.328 4.642 -21.566 1.00 92.88 365 SER A CA 1
ATOM 2961 C C . SER A 1 365 ? 15.162 3.809 -20.582 1.00 92.88 365 SER A C 1
ATOM 2963 O O . SER A 1 365 ? 16.280 4.180 -20.208 1.00 92.88 365 SER A O 1
ATOM 2965 N N . MET A 1 366 ? 14.644 2.641 -20.177 1.00 93.50 366 MET A N 1
ATOM 2966 C CA . MET A 1 366 ? 15.396 1.692 -19.343 1.00 93.50 366 MET A CA 1
ATOM 2967 C C . MET A 1 366 ? 16.674 1.217 -20.056 1.00 93.50 366 MET A C 1
ATOM 2969 O O . MET A 1 366 ? 17.738 1.128 -19.442 1.00 93.50 366 MET A O 1
ATOM 2973 N N . THR A 1 367 ? 16.599 0.993 -21.370 1.00 93.31 367 THR A N 1
ATOM 2974 C CA . THR A 1 367 ? 17.746 0.664 -22.224 1.00 93.31 367 THR A CA 1
ATOM 2975 C C . THR A 1 367 ? 18.804 1.770 -22.194 1.00 93.31 367 THR A C 1
ATOM 2977 O O . THR A 1 367 ? 19.991 1.486 -22.011 1.00 93.31 367 THR A O 1
ATOM 2980 N N . GLY A 1 368 ? 18.386 3.038 -22.284 1.00 92.38 368 GLY A N 1
ATOM 2981 C CA . GLY A 1 368 ? 19.277 4.197 -22.184 1.00 92.38 368 GLY A CA 1
ATOM 2982 C C . GLY A 1 368 ? 19.972 4.306 -20.826 1.00 92.38 368 GLY A C 1
ATOM 2983 O O . GLY A 1 368 ? 21.182 4.539 -20.766 1.00 92.38 368 GLY A O 1
ATOM 2984 N N . LEU A 1 369 ? 19.246 4.066 -19.731 1.00 92.69 369 LEU A N 1
ATOM 2985 C CA . LEU A 1 369 ? 19.829 4.017 -18.388 1.00 92.69 369 LEU A CA 1
ATOM 2986 C C . LEU A 1 369 ? 20.843 2.868 -18.251 1.00 92.69 369 LEU A C 1
ATOM 2988 O O . LEU A 1 369 ? 21.938 3.069 -17.725 1.00 92.69 369 LEU A O 1
ATOM 2992 N N . ASN A 1 370 ? 20.524 1.678 -18.762 1.00 93.25 370 ASN A N 1
ATOM 2993 C CA . ASN A 1 370 ? 21.435 0.534 -18.742 1.00 93.25 370 ASN A CA 1
ATOM 2994 C C . ASN A 1 370 ? 22.717 0.813 -19.539 1.00 93.25 370 ASN A C 1
ATOM 2996 O O . ASN A 1 370 ? 23.812 0.500 -19.063 1.00 93.25 370 ASN A O 1
ATOM 3000 N N . LEU A 1 371 ? 22.611 1.445 -20.712 1.00 92.31 371 LEU A N 1
ATOM 3001 C CA . LEU A 1 371 ? 23.768 1.887 -21.497 1.00 92.31 371 LEU A CA 1
ATOM 3002 C C . LEU A 1 371 ? 24.625 2.876 -20.705 1.00 92.31 371 LEU A C 1
ATOM 3004 O O . LEU A 1 371 ? 25.839 2.683 -20.600 1.00 92.31 371 LEU A O 1
ATOM 3008 N N . PHE A 1 372 ? 23.998 3.875 -20.077 1.00 91.12 372 PHE A N 1
ATOM 3009 C CA . PHE A 1 372 ? 24.687 4.833 -19.212 1.00 91.12 372 PHE A CA 1
ATOM 3010 C C . PHE A 1 372 ? 25.485 4.131 -18.101 1.00 91.12 372 PHE A C 1
ATOM 3012 O O . PHE A 1 372 ? 26.667 4.421 -17.906 1.00 91.12 372 PHE A O 1
ATOM 3019 N N . GLN A 1 373 ? 24.868 3.178 -17.394 1.00 89.56 373 GLN A N 1
ATOM 3020 C CA . GLN A 1 373 ? 25.511 2.441 -16.301 1.00 89.56 373 GLN A CA 1
ATOM 3021 C C . GLN A 1 373 ? 26.727 1.635 -16.778 1.00 89.56 373 GLN A C 1
ATOM 3023 O O . GLN A 1 373 ? 27.782 1.670 -16.139 1.00 89.56 373 GLN A O 1
ATOM 3028 N N . HIS A 1 374 ? 26.619 0.930 -17.909 1.00 89.06 374 HIS A N 1
ATOM 3029 C CA . HIS A 1 374 ? 27.730 0.142 -18.449 1.00 89.06 374 HIS A CA 1
ATOM 3030 C C . HIS A 1 374 ? 28.889 1.032 -18.920 1.00 89.06 374 HIS A C 1
ATOM 3032 O O . HIS A 1 374 ? 30.045 0.748 -18.598 1.00 89.06 374 HIS A O 1
ATOM 3038 N N . LEU A 1 375 ? 28.595 2.142 -19.604 1.00 88.69 375 LEU A N 1
ATOM 3039 C CA . LEU A 1 375 ? 29.606 3.119 -20.018 1.00 88.69 375 LEU A CA 1
ATOM 3040 C C . LEU A 1 375 ? 30.300 3.768 -18.813 1.00 88.69 375 LEU A C 1
ATOM 3042 O O . LEU A 1 375 ? 31.528 3.859 -18.783 1.00 88.69 375 LEU A O 1
ATOM 3046 N N . CYS A 1 376 ? 29.535 4.142 -17.784 1.00 85.06 376 CYS A N 1
ATOM 3047 C CA . CYS A 1 376 ? 30.069 4.676 -16.532 1.00 85.06 376 CYS A CA 1
ATOM 3048 C C . CYS A 1 376 ? 31.002 3.662 -15.848 1.00 85.06 376 CYS A C 1
ATOM 3050 O O . CYS A 1 376 ? 32.109 4.003 -15.427 1.00 85.06 376 CYS A O 1
ATOM 3052 N N . ASN A 1 377 ? 30.612 2.385 -15.796 1.00 82.31 377 ASN A N 1
ATOM 3053 C CA . ASN A 1 377 ? 31.452 1.313 -15.261 1.00 82.31 377 ASN A CA 1
ATOM 3054 C C . ASN A 1 377 ? 32.769 1.148 -16.032 1.00 82.31 377 ASN A C 1
ATOM 3056 O O . ASN A 1 377 ? 33.823 1.025 -15.405 1.00 82.31 377 ASN A O 1
ATOM 3060 N N . LEU A 1 378 ? 32.730 1.195 -17.366 1.00 81.50 378 LEU A N 1
ATOM 3061 C CA . LEU A 1 378 ? 33.933 1.138 -18.198 1.00 81.50 378 LEU A CA 1
ATOM 3062 C C . LEU A 1 378 ? 34.846 2.347 -17.984 1.00 81.50 378 LEU A C 1
ATOM 3064 O O . LEU A 1 378 ? 36.055 2.170 -17.823 1.00 81.50 378 LEU A O 1
ATOM 3068 N N . ALA A 1 379 ? 34.282 3.555 -17.906 1.00 76.50 379 ALA A N 1
ATOM 3069 C CA . ALA A 1 379 ? 35.038 4.768 -17.606 1.00 76.50 379 ALA A CA 1
ATOM 3070 C C . ALA A 1 379 ? 35.749 4.660 -16.244 1.00 76.50 379 ALA A C 1
ATOM 3072 O O . ALA A 1 379 ? 36.932 4.979 -16.133 1.00 76.50 379 ALA A O 1
ATOM 3073 N N . ARG A 1 380 ? 35.075 4.115 -15.220 1.00 72.62 380 ARG A N 1
ATOM 3074 C CA . ARG A 1 380 ? 35.675 3.867 -13.895 1.00 72.62 380 ARG A CA 1
ATOM 3075 C C . ARG A 1 380 ? 36.842 2.891 -13.940 1.00 72.62 380 ARG A C 1
ATOM 3077 O O . ARG A 1 380 ? 37.864 3.142 -13.300 1.00 72.62 380 ARG A O 1
ATOM 3084 N N . LEU A 1 381 ? 36.688 1.779 -14.659 1.00 71.00 381 LEU A N 1
ATOM 3085 C CA . LEU A 1 381 ? 37.749 0.783 -14.806 1.00 71.00 381 LEU A CA 1
ATOM 3086 C C . LEU A 1 381 ? 38.965 1.389 -15.517 1.00 71.00 381 LEU A C 1
ATOM 3088 O O . LEU A 1 381 ? 40.085 1.231 -15.032 1.00 71.00 381 LEU A O 1
ATOM 3092 N N . ALA A 1 382 ? 38.735 2.159 -16.585 1.00 66.00 382 ALA A N 1
ATOM 3093 C CA . ALA A 1 382 ? 39.785 2.836 -17.342 1.00 66.00 382 ALA A CA 1
ATOM 3094 C C . ALA A 1 382 ? 40.562 3.866 -16.499 1.00 66.00 382 ALA A C 1
ATOM 3096 O O . ALA A 1 382 ? 41.792 3.870 -16.532 1.00 66.00 382 ALA A O 1
ATOM 3097 N N . THR A 1 383 ? 39.878 4.687 -15.691 1.00 63.41 383 THR A N 1
ATOM 3098 C CA . THR A 1 383 ? 40.534 5.669 -14.805 1.00 63.41 383 THR A CA 1
ATOM 3099 C C . THR A 1 383 ? 41.289 4.995 -13.654 1.00 63.41 383 THR A C 1
ATOM 3101 O O . THR A 1 383 ? 42.367 5.442 -13.269 1.00 63.41 383 THR A O 1
ATOM 3104 N N . SER A 1 384 ? 40.779 3.873 -13.131 1.00 58.25 384 SER A N 1
ATOM 3105 C CA . SER A 1 384 ? 41.424 3.154 -12.022 1.00 58.25 384 SER A CA 1
ATOM 3106 C C . SER A 1 384 ? 42.738 2.452 -12.384 1.00 58.25 384 SER A C 1
ATOM 3108 O O . SER A 1 384 ? 43.516 2.142 -11.486 1.00 58.25 384 SER A O 1
ATOM 3110 N N . ALA A 1 385 ? 42.995 2.222 -13.675 1.00 55.41 385 ALA A N 1
ATOM 3111 C CA . ALA A 1 385 ? 44.236 1.622 -14.158 1.00 55.41 385 ALA A CA 1
ATOM 3112 C C . ALA A 1 385 ? 45.407 2.622 -14.246 1.00 55.41 385 ALA A C 1
ATOM 3114 O O . ALA A 1 385 ? 46.553 2.188 -14.352 1.00 55.41 385 ALA A O 1
ATOM 3115 N N . TYR A 1 386 ? 45.138 3.936 -14.203 1.00 51.03 386 TYR A N 1
ATOM 3116 C CA . TYR A 1 386 ? 46.136 4.962 -14.529 1.00 51.03 386 TYR A CA 1
ATOM 3117 C C . TYR A 1 386 ? 46.390 6.031 -13.461 1.00 51.03 386 TYR A C 1
ATOM 3119 O O . TYR A 1 386 ? 47.423 6.686 -13.569 1.00 51.03 386 TYR A O 1
ATOM 3127 N N . ASP A 1 387 ? 45.559 6.194 -12.421 1.00 40.06 387 ASP A N 1
ATOM 3128 C CA . ASP A 1 387 ? 45.820 7.245 -11.425 1.00 40.06 387 ASP A CA 1
ATOM 3129 C C . ASP A 1 387 ? 45.465 6.880 -9.976 1.00 40.06 387 ASP A C 1
ATOM 3131 O O . ASP A 1 387 ? 44.364 6.438 -9.654 1.00 40.06 387 ASP A O 1
ATOM 3135 N N . SER A 1 388 ? 46.436 7.102 -9.083 1.00 43.22 388 SER A N 1
ATOM 3136 C CA . SER A 1 388 ? 46.318 6.987 -7.617 1.00 43.22 388 SER A CA 1
ATOM 3137 C C . SER A 1 388 ? 46.212 8.361 -6.939 1.00 43.22 388 SER A C 1
ATOM 3139 O O . SER A 1 388 ? 46.492 8.486 -5.748 1.00 43.22 388 SER A O 1
ATOM 3141 N N . GLY A 1 389 ? 45.847 9.411 -7.679 1.00 38.78 389 GLY A N 1
ATOM 3142 C CA . GLY A 1 389 ? 45.778 10.770 -7.156 1.00 38.78 389 GLY A CA 1
ATOM 3143 C C . GLY A 1 389 ? 44.676 11.603 -7.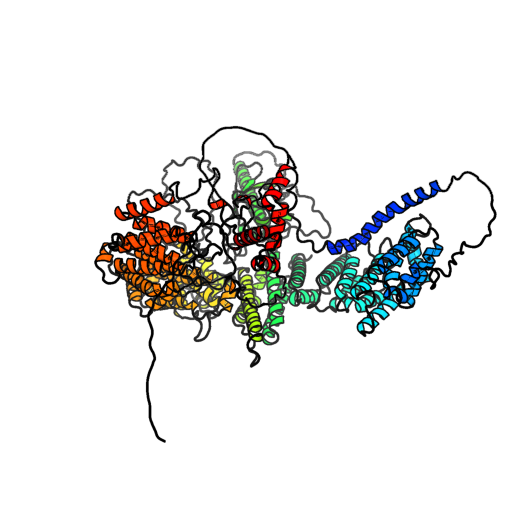801 1.00 38.78 389 GLY A C 1
ATOM 3144 O O . GLY A 1 389 ? 44.559 11.657 -9.017 1.00 38.78 389 GLY A O 1
ATOM 3145 N N . SER A 1 390 ? 43.948 12.325 -6.948 1.00 38.59 390 SER A N 1
ATOM 3146 C CA . SER A 1 390 ? 42.935 13.355 -7.224 1.00 38.59 390 SER A CA 1
ATOM 3147 C C . SER A 1 390 ? 41.509 12.890 -7.560 1.00 38.59 390 SER A C 1
ATOM 3149 O O . SER A 1 390 ? 41.271 11.955 -8.319 1.00 38.59 390 SER A O 1
ATOM 3151 N N . ASN A 1 391 ? 40.553 13.575 -6.919 1.00 43.88 391 ASN A N 1
ATOM 3152 C CA . ASN A 1 391 ? 39.105 13.444 -7.052 1.00 43.88 391 ASN A CA 1
ATOM 3153 C C . ASN A 1 391 ? 38.665 13.546 -8.519 1.00 43.88 391 ASN A C 1
ATOM 3155 O O . ASN A 1 391 ? 38.335 14.625 -9.001 1.00 43.88 391 ASN A O 1
ATOM 3159 N N . CYS A 1 392 ? 38.626 12.423 -9.229 1.00 42.94 392 CYS A N 1
ATOM 3160 C CA . CYS A 1 392 ? 37.896 12.342 -10.483 1.00 42.94 392 CYS A CA 1
ATOM 3161 C C . CYS A 1 392 ? 36.409 12.224 -10.124 1.00 42.94 392 CYS A C 1
ATOM 3163 O O . CYS A 1 392 ? 35.905 11.132 -9.843 1.00 42.94 392 CYS A O 1
ATOM 3165 N N . GLU A 1 393 ? 35.720 13.366 -10.029 1.00 53.84 393 GLU A N 1
ATOM 3166 C CA . GLU A 1 393 ? 34.261 13.398 -10.131 1.00 53.84 393 GLU A CA 1
ATOM 3167 C C . GLU A 1 393 ? 33.876 12.587 -11.366 1.00 53.84 393 GLU A C 1
ATOM 3169 O O . GLU A 1 393 ? 34.387 12.814 -12.465 1.00 53.84 393 GLU A O 1
ATOM 3174 N N . LEU A 1 394 ? 33.036 11.573 -11.173 1.00 58.31 394 LEU A N 1
ATOM 3175 C CA . LEU A 1 394 ? 32.545 10.784 -12.289 1.00 58.31 394 LEU A CA 1
ATOM 3176 C C . LEU A 1 394 ? 31.764 11.717 -13.207 1.00 58.31 394 LEU A C 1
ATOM 3178 O O . LEU A 1 394 ? 30.694 12.204 -12.836 1.00 58.31 394 LEU A O 1
ATOM 3182 N N . CYS A 1 395 ? 32.302 11.964 -14.399 1.00 62.47 395 CYS A N 1
ATOM 3183 C CA . CYS A 1 395 ? 31.578 12.688 -15.430 1.00 62.47 395 CYS A CA 1
ATOM 3184 C C . CYS A 1 395 ? 30.232 11.982 -15.673 1.00 62.47 395 CYS A C 1
ATOM 3186 O O . CYS A 1 395 ? 30.187 10.755 -15.731 1.00 62.47 395 CYS A O 1
ATOM 3188 N N . GLY A 1 396 ? 29.137 12.742 -15.730 1.00 73.06 396 GLY A N 1
ATOM 3189 C CA . GLY A 1 396 ? 27.784 12.213 -15.936 1.00 73.06 396 GLY A CA 1
ATOM 3190 C C . GLY A 1 396 ? 26.948 11.978 -14.670 1.00 73.06 396 GLY A C 1
ATOM 3191 O O . GLY A 1 396 ? 25.761 11.685 -14.799 1.00 73.06 396 GLY A O 1
ATOM 3192 N N . MET A 1 397 ? 27.483 12.146 -13.450 1.00 82.88 397 MET A N 1
ATOM 3193 C CA . MET A 1 397 ? 26.658 11.996 -12.233 1.00 82.88 397 MET A CA 1
ATOM 3194 C C . MET A 1 397 ? 25.470 12.964 -12.202 1.00 82.88 397 MET A C 1
ATOM 3196 O O . MET A 1 397 ? 24.382 12.556 -11.809 1.00 82.88 397 MET A O 1
ATOM 3200 N N . ASP A 1 398 ? 25.632 14.199 -12.677 1.00 85.38 398 ASP A N 1
ATOM 3201 C CA . ASP A 1 398 ? 24.537 15.179 -12.738 1.00 85.38 398 ASP A CA 1
ATOM 3202 C C . ASP A 1 398 ? 23.390 14.717 -13.644 1.00 85.38 398 ASP A C 1
ATOM 3204 O O . ASP A 1 398 ? 22.216 14.930 -13.332 1.00 85.38 398 ASP A O 1
ATOM 3208 N N . GLN A 1 399 ? 23.714 14.024 -14.740 1.00 86.75 399 GLN A N 1
ATOM 3209 C CA . GLN A 1 399 ? 22.706 13.427 -15.607 1.00 86.75 399 GLN A CA 1
ATOM 3210 C C . GLN A 1 399 ? 21.949 12.320 -14.871 1.00 86.75 399 GLN A C 1
ATOM 3212 O O . GLN A 1 399 ? 20.722 12.280 -14.925 1.00 86.75 399 GLN A O 1
ATOM 3217 N N . LEU A 1 400 ? 22.660 11.454 -14.145 1.00 89.62 400 LEU A N 1
ATOM 3218 C CA . LEU A 1 400 ? 22.039 10.378 -13.379 1.00 89.62 400 LEU A CA 1
ATOM 3219 C C . LEU A 1 400 ? 21.137 10.909 -12.252 1.00 89.62 400 LEU A C 1
ATOM 3221 O O . LEU A 1 400 ? 20.039 10.387 -12.070 1.00 89.62 400 LEU A O 1
ATOM 3225 N N . TRP A 1 401 ? 21.549 11.971 -11.551 1.00 92.38 401 TRP A N 1
ATOM 3226 C CA . TRP A 1 401 ? 20.700 12.692 -10.592 1.00 92.38 401 TRP A CA 1
ATOM 3227 C C . TRP A 1 401 ? 19.462 13.289 -11.270 1.00 92.38 401 TRP A C 1
ATOM 3229 O O . TRP A 1 401 ? 18.352 13.171 -10.749 1.00 92.38 401 TRP A O 1
ATOM 3239 N N . GLY A 1 402 ? 19.629 13.868 -12.463 1.00 91.56 402 GLY A N 1
ATOM 3240 C CA . GLY A 1 402 ? 18.519 14.341 -13.286 1.00 91.56 402 GLY A CA 1
ATOM 3241 C C . GLY A 1 402 ? 17.520 13.230 -13.618 1.00 91.56 402 GLY A C 1
ATOM 3242 O O . GLY A 1 402 ? 16.319 13.440 -13.479 1.00 91.56 402 GLY A O 1
ATOM 3243 N N . ILE A 1 403 ? 18.002 12.045 -14.011 1.00 93.12 403 ILE A N 1
ATOM 3244 C CA . ILE A 1 403 ? 17.155 10.889 -14.355 1.00 93.12 403 ILE A CA 1
ATOM 3245 C C . ILE A 1 403 ? 16.440 10.375 -13.106 1.00 93.12 403 ILE A C 1
ATOM 3247 O O . ILE A 1 403 ? 15.227 10.184 -13.117 1.00 93.12 403 ILE A O 1
ATOM 3251 N N . ALA A 1 404 ? 17.174 10.207 -12.005 1.00 94.62 404 ALA A N 1
ATOM 3252 C CA . ALA A 1 404 ? 16.622 9.748 -10.737 1.00 94.62 404 ALA A CA 1
ATOM 3253 C C . ALA A 1 404 ? 15.472 10.642 -10.248 1.00 94.62 404 ALA A C 1
ATOM 3255 O O . ALA A 1 404 ? 14.467 10.120 -9.773 1.00 94.62 404 ALA A O 1
ATOM 3256 N N . LEU A 1 405 ? 15.588 11.965 -10.393 1.00 94.19 405 LEU A N 1
ATOM 3257 C CA . LEU A 1 405 ? 14.608 12.921 -9.872 1.00 94.19 405 LEU A CA 1
ATOM 3258 C C . LEU A 1 405 ? 13.479 13.283 -10.850 1.00 94.19 405 LEU A C 1
ATOM 3260 O O . LEU A 1 405 ? 12.385 13.599 -10.387 1.00 94.19 405 LEU A O 1
ATOM 3264 N N . ARG A 1 406 ? 13.723 13.270 -12.170 1.00 93.44 406 ARG A N 1
ATOM 3265 C CA . ARG A 1 406 ? 12.787 13.811 -13.181 1.00 93.44 406 ARG A CA 1
ATOM 3266 C C . ARG A 1 406 ? 12.249 12.800 -14.198 1.00 93.44 406 ARG A C 1
ATOM 3268 O O . ARG A 1 406 ? 11.414 13.181 -15.014 1.00 93.44 406 ARG A O 1
ATOM 3275 N N . ALA A 1 407 ? 12.691 11.540 -14.184 1.00 92.88 407 ALA A N 1
ATOM 3276 C CA . ALA A 1 407 ? 12.166 10.531 -15.108 1.00 92.88 407 ALA A CA 1
ATOM 3277 C C . ALA A 1 407 ? 10.643 10.358 -14.959 1.00 92.88 407 ALA A C 1
ATOM 3279 O O . ALA A 1 407 ? 10.128 10.239 -13.844 1.00 92.88 407 ALA A O 1
ATOM 3280 N N . GLN A 1 408 ? 9.931 10.292 -16.091 1.00 89.44 408 GLN A N 1
ATOM 3281 C CA . GLN A 1 408 ? 8.476 10.083 -16.114 1.00 89.44 408 GLN A CA 1
ATOM 3282 C C . GLN A 1 408 ? 8.087 8.700 -15.570 1.00 89.44 408 GLN A C 1
ATOM 3284 O O . GLN A 1 408 ? 7.106 8.567 -14.840 1.00 89.44 408 GLN A O 1
ATOM 3289 N N . SER A 1 409 ? 8.879 7.667 -15.881 1.00 91.94 409 SER A N 1
ATOM 3290 C CA . SER A 1 409 ? 8.667 6.317 -15.354 1.00 91.94 409 SER A CA 1
ATOM 3291 C C . SER A 1 409 ? 9.249 6.160 -13.947 1.00 91.94 409 SER A C 1
ATOM 3293 O O . SER A 1 409 ? 10.433 6.411 -13.698 1.00 91.94 409 SER A O 1
ATOM 3295 N N . ALA A 1 410 ? 8.418 5.661 -13.028 1.00 91.25 410 ALA A N 1
ATOM 3296 C CA . ALA A 1 410 ? 8.821 5.341 -11.663 1.00 91.25 410 ALA A CA 1
ATOM 3297 C C . ALA A 1 410 ? 9.875 4.227 -11.593 1.00 91.25 410 ALA A C 1
ATOM 3299 O O . ALA A 1 410 ? 10.717 4.255 -10.696 1.00 91.25 410 ALA A O 1
ATOM 3300 N N . ASP A 1 411 ? 9.844 3.262 -12.517 1.00 93.31 411 ASP A N 1
ATOM 3301 C CA . ASP A 1 411 ? 10.802 2.151 -12.557 1.00 93.31 411 ASP A CA 1
ATOM 3302 C C . ASP A 1 411 ? 12.203 2.633 -12.941 1.00 93.31 411 ASP A C 1
ATOM 3304 O O . ASP A 1 411 ? 13.186 2.258 -12.302 1.00 93.31 411 ASP A O 1
ATOM 3308 N N . ILE A 1 412 ? 12.292 3.527 -13.930 1.00 93.62 412 ILE A N 1
ATOM 3309 C CA . ILE A 1 412 ? 13.561 4.118 -14.385 1.00 93.62 412 ILE A CA 1
ATOM 3310 C C . ILE A 1 412 ? 14.170 4.978 -13.275 1.00 93.62 412 ILE A C 1
ATOM 3312 O O . ILE A 1 412 ? 15.354 4.841 -12.965 1.00 93.62 412 ILE A O 1
ATOM 3316 N N . SER A 1 413 ? 13.351 5.808 -12.620 1.00 93.94 413 SER A N 1
ATOM 3317 C CA . SER A 1 413 ? 13.773 6.574 -11.444 1.00 93.94 413 SER A CA 1
ATOM 3318 C C . SER A 1 413 ? 14.287 5.652 -10.328 1.00 93.94 413 SER A C 1
ATOM 3320 O O . SER A 1 413 ? 15.387 5.867 -9.820 1.00 93.94 413 SER A O 1
ATOM 3322 N N . ARG A 1 414 ? 13.561 4.572 -9.992 1.00 93.75 414 ARG A N 1
ATOM 3323 C CA . ARG A 1 414 ? 13.984 3.581 -8.985 1.00 93.75 414 ARG A CA 1
ATOM 3324 C C . ARG A 1 414 ? 15.319 2.920 -9.331 1.00 93.75 414 ARG A C 1
ATOM 3326 O O . ARG A 1 414 ? 16.185 2.839 -8.462 1.00 93.75 414 ARG A O 1
ATOM 3333 N N . ALA A 1 415 ? 15.510 2.489 -10.576 1.00 94.06 415 ALA A N 1
ATOM 3334 C CA . ALA A 1 415 ? 16.763 1.884 -11.028 1.00 94.06 415 ALA A CA 1
ATOM 3335 C C . ALA A 1 415 ? 17.939 2.879 -10.969 1.00 94.06 415 ALA A C 1
ATOM 3337 O O . ALA A 1 415 ? 19.037 2.528 -10.529 1.00 94.06 415 ALA A O 1
ATOM 3338 N N . ALA A 1 416 ? 17.712 4.143 -11.344 1.00 94.25 416 ALA A N 1
ATOM 3339 C CA . ALA A 1 416 ? 18.719 5.197 -11.236 1.00 94.25 416 ALA A CA 1
ATOM 3340 C C . ALA A 1 416 ? 19.088 5.482 -9.768 1.00 94.25 416 ALA A C 1
ATOM 3342 O O . ALA A 1 416 ? 20.272 5.520 -9.434 1.00 94.25 416 ALA A O 1
ATOM 3343 N N . ILE A 1 417 ? 18.094 5.589 -8.877 1.00 94.50 417 ILE A N 1
ATOM 3344 C CA . ILE A 1 417 ? 18.286 5.751 -7.425 1.00 94.50 417 ILE A CA 1
ATOM 3345 C C . ILE A 1 417 ? 19.101 4.589 -6.845 1.00 94.50 417 ILE A C 1
ATOM 3347 O O . ILE A 1 417 ? 20.057 4.813 -6.108 1.00 94.50 417 ILE A O 1
ATOM 3351 N N . GLN A 1 418 ? 18.776 3.343 -7.200 1.00 91.62 418 GLN A N 1
ATOM 3352 C CA . GLN A 1 418 ? 19.519 2.166 -6.734 1.00 91.62 418 GLN A CA 1
ATOM 3353 C C . GLN A 1 418 ? 20.996 2.214 -7.141 1.00 91.62 418 GLN A C 1
ATOM 3355 O O . GLN A 1 418 ? 21.870 1.870 -6.338 1.00 91.62 418 GLN A O 1
ATOM 3360 N N . TYR A 1 419 ? 21.291 2.673 -8.360 1.00 89.06 419 TYR A N 1
ATOM 3361 C CA . TYR A 1 419 ? 22.666 2.846 -8.822 1.00 89.06 419 TYR A CA 1
ATOM 3362 C C . TYR A 1 419 ? 23.392 3.968 -8.062 1.00 89.06 419 TYR A C 1
ATOM 3364 O O . TYR A 1 419 ? 24.534 3.771 -7.643 1.00 89.06 419 TYR A O 1
ATOM 3372 N N . ILE A 1 420 ? 22.732 5.111 -7.823 1.00 89.94 420 ILE A N 1
ATOM 3373 C CA . ILE A 1 420 ? 23.274 6.212 -7.006 1.00 89.94 420 ILE A CA 1
ATOM 3374 C C . ILE A 1 420 ? 23.577 5.722 -5.583 1.00 89.94 420 ILE A C 1
ATOM 3376 O O . ILE A 1 420 ? 24.711 5.859 -5.123 1.00 89.94 420 ILE A O 1
ATOM 3380 N N . ASN A 1 421 ? 22.618 5.086 -4.907 1.00 90.12 421 ASN A N 1
ATOM 3381 C CA . ASN A 1 421 ? 22.799 4.571 -3.546 1.00 90.12 421 ASN A CA 1
ATOM 3382 C C . ASN A 1 421 ? 23.957 3.565 -3.491 1.00 90.12 421 ASN A C 1
ATOM 3384 O O . ASN A 1 421 ? 24.823 3.641 -2.621 1.00 90.12 421 ASN A O 1
ATOM 3388 N N . SER A 1 422 ? 24.029 2.658 -4.471 1.00 86.12 422 SER A N 1
ATOM 3389 C CA . SER A 1 422 ? 25.128 1.695 -4.580 1.00 86.12 422 SER A CA 1
ATOM 3390 C C . SER A 1 422 ? 26.483 2.380 -4.761 1.00 86.12 422 SER A C 1
ATOM 3392 O O . SER A 1 422 ? 27.478 1.890 -4.229 1.00 86.12 422 SER A O 1
ATOM 3394 N N . TYR A 1 423 ? 26.537 3.500 -5.488 1.00 83.88 423 TYR A N 1
ATOM 3395 C CA . TYR A 1 423 ? 27.755 4.283 -5.685 1.00 83.88 423 TYR A CA 1
ATOM 3396 C C . TYR A 1 423 ? 28.233 4.961 -4.395 1.00 83.88 423 TYR A C 1
ATOM 3398 O O . TYR A 1 423 ? 29.413 4.840 -4.062 1.00 83.88 423 TYR A O 1
ATOM 3406 N N . TYR A 1 424 ? 27.338 5.634 -3.664 1.00 84.56 424 TYR A N 1
ATOM 3407 C CA . TYR A 1 424 ? 27.698 6.342 -2.430 1.00 84.56 424 TYR A CA 1
ATOM 3408 C C . TYR A 1 424 ? 27.998 5.379 -1.267 1.00 84.56 424 TYR A C 1
ATOM 3410 O O . TYR A 1 424 ? 28.932 5.626 -0.508 1.00 84.56 424 TYR A O 1
ATOM 3418 N N . ILE A 1 425 ? 27.301 4.239 -1.173 1.00 83.50 425 ILE A N 1
ATOM 3419 C CA . ILE A 1 425 ? 27.520 3.240 -0.109 1.00 83.50 425 ILE A CA 1
ATOM 3420 C C . ILE A 1 425 ? 28.769 2.379 -0.364 1.00 83.50 425 ILE A C 1
ATOM 3422 O O . ILE A 1 425 ? 29.515 2.087 0.570 1.00 83.50 425 ILE A O 1
ATOM 3426 N N . ASN A 1 426 ? 29.016 1.956 -1.612 1.00 76.19 426 ASN A N 1
ATOM 3427 C CA . ASN A 1 426 ? 30.092 1.006 -1.949 1.00 76.19 426 ASN A CA 1
ATOM 3428 C C . ASN A 1 426 ? 31.348 1.665 -2.553 1.00 76.19 426 ASN A C 1
ATOM 3430 O O . ASN A 1 426 ? 32.175 0.982 -3.164 1.00 76.19 426 ASN A O 1
ATOM 3434 N N . GLY A 1 427 ? 31.498 2.987 -2.429 1.00 64.25 427 GLY A N 1
ATOM 3435 C CA . GLY A 1 427 ? 32.658 3.719 -2.939 1.00 64.25 427 GLY A CA 1
ATOM 3436 C C . GLY A 1 427 ? 33.987 3.234 -2.338 1.00 64.25 427 GLY A C 1
ATOM 3437 O O . GLY A 1 427 ? 34.069 2.908 -1.156 1.00 64.25 427 GLY A O 1
ATOM 3438 N N . LYS A 1 428 ? 35.064 3.230 -3.146 1.00 55.12 428 LYS A N 1
ATOM 3439 C CA . LYS A 1 428 ? 36.428 2.819 -2.729 1.00 55.12 428 LYS A CA 1
ATOM 3440 C C . LYS A 1 428 ? 36.983 3.620 -1.532 1.00 55.12 428 LYS A C 1
ATOM 3442 O O . LYS A 1 428 ? 37.928 3.165 -0.899 1.00 55.12 428 LYS A O 1
ATOM 3447 N N . THR A 1 429 ? 36.412 4.789 -1.246 1.00 50.22 429 THR A N 1
ATOM 3448 C CA . THR A 1 429 ? 36.793 5.725 -0.177 1.00 50.22 429 THR A CA 1
ATOM 3449 C C . THR A 1 429 ? 35.983 5.556 1.117 1.00 50.22 429 THR A C 1
ATOM 3451 O O . THR A 1 429 ? 36.236 6.257 2.085 1.00 50.22 429 THR A O 1
ATOM 3454 N N . GLY A 1 430 ? 35.000 4.649 1.179 1.00 64.00 430 GLY A N 1
ATOM 3455 C CA . GLY A 1 430 ? 34.061 4.603 2.308 1.00 64.00 430 GLY A CA 1
ATOM 3456 C C . GLY A 1 430 ? 33.112 5.813 2.338 1.00 64.00 430 GLY A C 1
ATOM 3457 O O . GLY A 1 430 ? 33.083 6.604 1.395 1.00 64.00 430 GLY A O 1
ATOM 3458 N N . LEU A 1 431 ? 32.333 5.945 3.422 1.00 75.25 431 LEU A N 1
ATOM 3459 C CA . LEU A 1 431 ? 31.265 6.945 3.657 1.00 75.25 431 LEU A CA 1
ATOM 3460 C C . LEU A 1 431 ? 31.722 8.429 3.621 1.00 75.25 431 LEU A C 1
ATOM 3462 O O . LEU A 1 431 ? 31.010 9.314 4.080 1.00 75.25 431 LEU A O 1
ATOM 3466 N N . GLU A 1 432 ? 32.905 8.740 3.095 1.00 75.31 432 GLU A N 1
ATOM 3467 C CA . GLU A 1 432 ? 33.482 10.089 3.032 1.00 75.31 432 GLU A CA 1
ATOM 3468 C C . GLU A 1 432 ? 32.648 11.073 2.188 1.00 75.31 432 GLU A C 1
ATOM 3470 O O . GLU A 1 432 ? 32.661 12.271 2.455 1.00 75.31 432 GLU A O 1
ATOM 3475 N N . LYS A 1 433 ? 31.887 10.584 1.196 1.00 82.25 433 LYS A N 1
ATOM 3476 C CA . LYS A 1 433 ? 30.999 11.410 0.349 1.00 82.25 433 LYS A CA 1
ATOM 3477 C C . LYS A 1 433 ? 29.561 11.519 0.867 1.00 82.25 433 LYS A C 1
ATOM 3479 O O . LYS A 1 433 ? 28.700 12.061 0.177 1.00 82.25 433 LYS A O 1
ATOM 3484 N N . GLU A 1 434 ? 29.279 11.012 2.064 1.00 88.25 434 GLU A N 1
ATOM 3485 C CA . GLU A 1 434 ? 27.912 10.946 2.589 1.00 88.25 434 GLU A CA 1
ATOM 3486 C C . GLU A 1 434 ? 27.310 12.340 2.833 1.00 88.25 434 GLU A C 1
ATOM 3488 O O . GLU A 1 434 ? 26.148 12.590 2.520 1.00 88.25 434 GLU A O 1
ATOM 3493 N N . GLN A 1 435 ? 28.119 13.292 3.310 1.00 88.19 435 GLN A N 1
ATOM 3494 C CA . GLN A 1 435 ? 27.673 14.677 3.499 1.00 88.19 435 GLN A CA 1
ATOM 3495 C C . GLN A 1 435 ? 27.250 15.339 2.180 1.00 88.19 435 GLN A C 1
ATOM 3497 O O . GLN A 1 435 ? 26.252 16.056 2.142 1.00 88.19 435 GLN A O 1
ATOM 3502 N N . GLU A 1 436 ? 27.976 15.070 1.091 1.00 88.88 436 GLU A N 1
ATOM 3503 C CA . GLU A 1 436 ? 27.645 15.576 -0.244 1.00 88.88 436 GLU A CA 1
ATOM 3504 C C . GLU A 1 436 ? 26.302 15.010 -0.729 1.00 88.88 436 GLU A C 1
ATOM 3506 O O . GLU A 1 436 ? 25.463 15.761 -1.227 1.00 88.88 436 GLU A O 1
ATOM 3511 N N . PHE A 1 437 ? 26.081 13.703 -0.544 1.00 91.56 437 PHE A N 1
ATOM 3512 C CA . PHE A 1 437 ? 24.835 13.030 -0.917 1.00 91.56 437 PHE A CA 1
ATOM 3513 C C . PHE A 1 437 ? 23.622 13.624 -0.193 1.00 91.56 437 PHE A C 1
ATOM 3515 O O . PHE A 1 437 ? 22.639 13.999 -0.837 1.00 91.56 437 PHE A O 1
ATOM 3522 N N . ILE A 1 438 ? 23.703 13.757 1.136 1.00 92.94 438 ILE A N 1
ATOM 3523 C CA . ILE A 1 438 ? 22.618 14.329 1.941 1.00 92.94 438 ILE A CA 1
ATOM 3524 C C . ILE A 1 438 ? 22.364 15.787 1.546 1.00 92.94 438 ILE A C 1
ATOM 3526 O O . ILE A 1 438 ? 21.213 16.155 1.314 1.00 92.94 438 ILE A O 1
ATOM 3530 N N . SER A 1 439 ? 23.417 16.595 1.388 1.00 91.19 439 SER A N 1
ATOM 3531 C CA . SER A 1 439 ? 23.294 17.999 0.974 1.00 91.19 439 SER A CA 1
ATOM 3532 C C . SER A 1 439 ? 22.580 18.135 -0.378 1.00 91.19 439 SER A C 1
ATOM 3534 O O . SER A 1 439 ? 21.619 18.894 -0.487 1.00 91.19 439 SER A O 1
ATOM 3536 N N . LYS A 1 440 ? 22.966 17.338 -1.388 1.00 91.56 440 LYS A N 1
ATOM 3537 C CA . LYS A 1 440 ? 22.331 17.338 -2.722 1.00 91.56 440 LYS A CA 1
ATOM 3538 C C . LYS A 1 440 ? 20.863 16.908 -2.687 1.00 91.56 440 LYS A C 1
ATOM 3540 O O . LYS A 1 440 ? 20.026 17.516 -3.361 1.00 91.56 440 LYS A O 1
ATOM 3545 N N . CYS A 1 441 ? 20.527 15.887 -1.894 1.00 93.50 441 CYS A N 1
ATOM 3546 C CA . CYS A 1 441 ? 19.137 15.476 -1.690 1.00 93.50 441 CYS A CA 1
ATOM 3547 C C . CYS A 1 441 ? 18.308 16.610 -1.069 1.00 93.50 441 CYS A C 1
ATOM 3549 O O . CYS A 1 441 ? 17.237 16.940 -1.577 1.00 93.50 441 CYS A O 1
ATOM 3551 N N . MET A 1 442 ? 18.813 17.235 -0.003 1.00 94.12 442 MET A N 1
ATOM 3552 C CA . MET A 1 442 ? 18.108 18.306 0.705 1.00 94.12 442 MET A CA 1
ATOM 3553 C C . MET A 1 442 ? 17.965 19.574 -0.146 1.00 94.12 442 MET A C 1
ATOM 3555 O O . MET A 1 442 ? 16.898 20.184 -0.150 1.00 94.12 442 MET A O 1
ATOM 3559 N N . GLU A 1 443 ? 18.986 19.935 -0.925 1.00 93.31 443 GLU A N 1
ATOM 3560 C CA . GLU A 1 443 ? 18.920 21.036 -1.893 1.00 93.31 443 GLU A CA 1
ATOM 3561 C C . GLU A 1 443 ? 17.851 20.778 -2.964 1.00 93.31 443 GLU A C 1
ATOM 3563 O O . GLU A 1 443 ? 17.030 21.651 -3.246 1.00 93.31 443 GLU A O 1
ATOM 3568 N N . SER A 1 444 ? 17.790 19.557 -3.503 1.00 92.81 444 SER A N 1
ATOM 3569 C CA . SER A 1 444 ? 16.781 19.173 -4.498 1.00 92.81 444 SER A CA 1
ATOM 3570 C C . SER A 1 444 ? 15.356 19.280 -3.944 1.00 92.81 444 SER A C 1
ATOM 3572 O O . SER A 1 444 ? 14.470 19.807 -4.620 1.00 92.81 444 SER A O 1
ATOM 3574 N N . LEU A 1 445 ? 15.139 18.843 -2.697 1.00 94.12 445 LEU A N 1
ATOM 3575 C CA . LEU A 1 445 ? 13.852 18.982 -2.007 1.00 94.12 445 LEU A CA 1
ATOM 3576 C C . LEU A 1 445 ? 13.481 20.454 -1.775 1.00 94.12 445 LEU A C 1
ATOM 3578 O O . LEU A 1 445 ? 12.326 20.825 -1.973 1.00 94.12 445 LEU A O 1
ATOM 3582 N N . MET A 1 446 ? 14.451 21.298 -1.408 1.00 93.56 446 MET A N 1
ATOM 3583 C CA . MET A 1 446 ? 14.247 22.737 -1.200 1.00 93.56 446 MET A CA 1
ATOM 3584 C C . MET A 1 446 ? 13.928 23.498 -2.490 1.00 93.56 446 MET A C 1
ATOM 3586 O O . MET A 1 446 ? 13.074 24.383 -2.506 1.00 93.56 446 MET A O 1
ATOM 3590 N N . ILE A 1 447 ? 14.593 23.162 -3.595 1.00 92.88 447 ILE A N 1
ATOM 3591 C CA . ILE A 1 447 ? 14.311 23.775 -4.898 1.00 92.88 447 ILE A CA 1
ATOM 3592 C C . ILE A 1 447 ? 12.921 23.352 -5.390 1.00 92.88 447 ILE A C 1
ATOM 3594 O O . ILE A 1 447 ? 12.162 24.184 -5.892 1.00 92.88 447 ILE A O 1
ATOM 3598 N N . ALA A 1 448 ? 12.566 22.073 -5.234 1.00 92.88 448 ALA A N 1
ATOM 3599 C CA . ALA A 1 448 ? 11.260 21.563 -5.636 1.00 92.88 448 ALA A CA 1
ATOM 3600 C C . ALA A 1 448 ? 10.122 22.159 -4.791 1.00 92.88 448 ALA A C 1
ATOM 3602 O O . ALA A 1 448 ? 9.099 22.559 -5.353 1.00 92.88 448 ALA A O 1
ATOM 3603 N N . SER A 1 449 ? 10.318 22.295 -3.474 1.00 91.69 449 SER A N 1
ATOM 3604 C CA . SER A 1 449 ? 9.345 22.914 -2.568 1.00 91.69 449 SER A CA 1
ATOM 3605 C C . SER A 1 449 ? 9.101 24.389 -2.904 1.00 91.69 449 SER A C 1
ATOM 3607 O O . SER A 1 449 ? 7.949 24.815 -2.964 1.00 91.69 449 SER A O 1
ATOM 3609 N N . GLY A 1 450 ? 10.152 25.152 -3.229 1.00 90.75 450 GLY A N 1
ATOM 3610 C CA . GLY A 1 450 ? 10.036 26.554 -3.649 1.00 90.75 450 GLY A CA 1
ATOM 3611 C C . GLY A 1 450 ? 9.358 26.767 -5.012 1.00 90.75 450 GLY A C 1
ATOM 3612 O O . GLY A 1 450 ? 8.855 27.857 -5.283 1.00 90.75 450 GLY A O 1
ATOM 3613 N N . ASN A 1 451 ? 9.321 25.744 -5.872 1.00 90.94 451 ASN A N 1
ATOM 3614 C CA . ASN A 1 451 ? 8.672 25.794 -7.188 1.00 90.94 451 ASN A CA 1
ATOM 3615 C C . ASN A 1 451 ? 7.257 25.195 -7.209 1.00 90.94 451 ASN A C 1
ATOM 3617 O O . ASN A 1 451 ? 6.598 25.255 -8.248 1.00 90.94 451 ASN A O 1
ATOM 3621 N N . LEU A 1 452 ? 6.769 24.672 -6.078 1.00 88.50 452 LEU A N 1
ATOM 3622 C CA . LEU A 1 452 ? 5.509 23.930 -6.005 1.00 88.50 452 LEU A CA 1
ATOM 3623 C C . LEU A 1 452 ? 4.286 24.747 -6.455 1.00 88.50 452 LEU A C 1
ATOM 3625 O O . LEU A 1 452 ? 3.369 24.194 -7.049 1.00 88.50 452 LEU A O 1
ATOM 3629 N N . GLU A 1 453 ? 4.280 26.064 -6.232 1.00 84.56 453 GLU A N 1
ATOM 3630 C CA . GLU A 1 453 ? 3.199 26.948 -6.699 1.00 84.56 453 GLU A CA 1
ATOM 3631 C C . GLU A 1 453 ? 3.205 27.166 -8.223 1.00 84.56 453 GLU A C 1
ATOM 3633 O O . GLU A 1 453 ? 2.166 27.477 -8.802 1.00 84.56 453 GLU A O 1
ATOM 3638 N N . LYS A 1 454 ? 4.367 27.033 -8.879 1.00 86.88 454 LYS A N 1
ATOM 3639 C CA . LYS A 1 454 ? 4.538 27.307 -10.317 1.00 86.88 454 LYS A CA 1
ATOM 3640 C C . LYS A 1 454 ? 4.296 26.074 -11.177 1.00 86.88 454 LYS A C 1
ATOM 3642 O O . LYS A 1 454 ? 3.684 26.195 -12.233 1.00 86.88 454 LYS A O 1
ATOM 3647 N N . ASP A 1 455 ? 4.805 24.922 -10.745 1.00 88.69 455 ASP A N 1
ATOM 3648 C CA . ASP A 1 455 ? 4.661 23.647 -11.450 1.00 88.69 455 ASP A CA 1
ATOM 3649 C C . ASP A 1 455 ? 4.429 22.495 -10.453 1.00 88.69 455 ASP A C 1
ATOM 3651 O O . ASP A 1 455 ? 5.363 21.770 -10.096 1.00 88.69 455 ASP A O 1
ATOM 3655 N N . PRO A 1 456 ? 3.181 22.328 -9.968 1.00 87.44 456 PRO A N 1
ATOM 3656 C CA . PRO A 1 456 ? 2.856 21.333 -8.953 1.00 87.44 456 PRO A CA 1
ATOM 3657 C C . PRO A 1 456 ? 3.220 19.901 -9.354 1.00 87.44 456 PRO A C 1
ATOM 3659 O O . PRO A 1 456 ? 3.760 19.159 -8.539 1.00 87.44 456 PRO A O 1
ATOM 3662 N N . HIS A 1 457 ? 2.964 19.498 -10.603 1.00 89.00 457 HIS A N 1
ATOM 3663 C CA . HIS A 1 457 ? 3.164 18.112 -11.037 1.00 89.00 457 HIS A CA 1
ATOM 3664 C C . HIS A 1 457 ? 4.643 17.706 -11.024 1.00 89.00 457 HIS A C 1
ATOM 3666 O O . HIS A 1 457 ? 4.993 16.654 -10.475 1.00 89.00 457 HIS A O 1
ATOM 3672 N N . SER A 1 458 ? 5.526 18.532 -11.598 1.00 90.50 458 SER A N 1
ATOM 3673 C CA . SER A 1 458 ? 6.955 18.207 -11.628 1.00 90.50 458 SER A CA 1
ATOM 3674 C C . SER A 1 458 ? 7.595 18.346 -10.246 1.00 90.50 458 SER A C 1
ATOM 3676 O O . SER A 1 458 ? 8.346 17.459 -9.837 1.00 90.50 458 SER A O 1
ATOM 3678 N N . SER A 1 459 ? 7.244 19.388 -9.480 1.00 92.94 459 SER A N 1
ATOM 3679 C CA . SER A 1 459 ? 7.750 19.591 -8.119 1.00 92.94 459 SER A CA 1
ATOM 3680 C C . SER A 1 459 ? 7.378 18.438 -7.191 1.00 92.94 459 SER A C 1
ATOM 3682 O O . SER A 1 459 ? 8.247 17.929 -6.484 1.00 92.94 459 SER A O 1
ATOM 3684 N N . LEU A 1 460 ? 6.118 17.991 -7.208 1.00 93.50 460 LEU A N 1
ATOM 3685 C CA . LEU A 1 460 ? 5.683 16.851 -6.403 1.00 93.50 460 LEU A CA 1
ATOM 3686 C C . LEU A 1 460 ? 6.409 15.562 -6.808 1.00 93.50 460 LEU A C 1
ATOM 3688 O O . LEU A 1 460 ? 6.867 14.833 -5.932 1.00 93.50 460 LEU A O 1
ATOM 3692 N N . THR A 1 461 ? 6.619 15.331 -8.108 1.00 92.81 461 THR A N 1
ATOM 3693 C CA . THR A 1 461 ? 7.395 14.178 -8.597 1.00 92.81 461 THR A CA 1
ATOM 3694 C C . THR A 1 461 ? 8.841 14.222 -8.090 1.00 92.81 461 THR A C 1
ATOM 3696 O O . THR A 1 461 ? 9.344 13.227 -7.573 1.00 92.81 461 THR A O 1
ATOM 3699 N N . ILE A 1 462 ? 9.512 15.378 -8.164 1.00 94.62 462 ILE A N 1
ATOM 3700 C CA . ILE A 1 462 ? 10.889 15.535 -7.666 1.00 94.62 462 ILE A CA 1
ATOM 3701 C C . ILE A 1 462 ? 10.949 15.303 -6.151 1.00 94.62 462 ILE A C 1
ATOM 3703 O O . ILE A 1 462 ? 11.858 14.617 -5.680 1.00 94.62 462 ILE A O 1
ATOM 3707 N N . ILE A 1 463 ? 9.977 15.821 -5.390 1.00 95.56 463 ILE A N 1
ATOM 3708 C CA . ILE A 1 463 ? 9.865 15.569 -3.945 1.00 95.56 463 ILE A CA 1
ATOM 3709 C C . ILE A 1 463 ? 9.668 14.072 -3.688 1.00 95.56 463 ILE A C 1
ATOM 3711 O O . ILE A 1 463 ? 10.368 13.497 -2.856 1.00 95.56 463 ILE A O 1
ATOM 3715 N N . GLU A 1 464 ? 8.777 13.414 -4.433 1.00 94.88 464 GLU A N 1
ATOM 3716 C CA . GLU A 1 464 ? 8.542 11.974 -4.339 1.00 94.88 464 GLU A CA 1
ATOM 3717 C C . GLU A 1 464 ? 9.834 11.173 -4.528 1.00 94.88 464 GLU A C 1
ATOM 3719 O O . GLU A 1 464 ? 10.164 10.314 -3.703 1.00 94.88 464 GLU A O 1
ATOM 3724 N N . ARG A 1 465 ? 10.574 11.457 -5.606 1.00 95.06 465 ARG A N 1
ATOM 3725 C CA . ARG A 1 465 ? 11.818 10.754 -5.941 1.00 95.06 465 ARG A CA 1
ATOM 3726 C C . ARG A 1 465 ? 12.940 11.078 -4.959 1.00 95.06 465 ARG A C 1
ATOM 3728 O O . ARG A 1 465 ? 13.675 10.173 -4.571 1.00 95.06 465 ARG A O 1
ATOM 3735 N N . GLY A 1 466 ? 13.045 12.328 -4.507 1.00 95.25 466 GLY A N 1
ATOM 3736 C CA . GLY A 1 466 ? 14.016 12.751 -3.497 1.00 95.25 466 GLY A CA 1
ATOM 3737 C C . GLY A 1 466 ? 13.800 12.058 -2.149 1.00 95.25 466 GLY A C 1
ATOM 3738 O O . GLY A 1 466 ? 14.749 11.536 -1.564 1.00 95.25 466 GLY A O 1
ATOM 3739 N N . LEU A 1 467 ? 12.549 11.965 -1.685 1.00 94.81 467 LEU A N 1
ATOM 3740 C CA . LEU A 1 467 ? 12.200 11.240 -0.457 1.00 94.81 467 LEU A CA 1
ATOM 3741 C C . LEU A 1 467 ? 12.444 9.733 -0.591 1.00 94.81 467 LEU A C 1
ATOM 3743 O O . LEU A 1 467 ? 12.978 9.114 0.330 1.00 94.81 467 LEU A O 1
ATOM 3747 N N . LEU A 1 468 ? 12.100 9.141 -1.741 1.00 94.12 468 LEU A N 1
ATOM 3748 C CA . LEU A 1 468 ? 12.373 7.731 -2.027 1.00 94.12 468 LEU A CA 1
ATOM 3749 C C . LEU A 1 468 ? 13.878 7.434 -2.019 1.00 94.12 468 LEU A C 1
ATOM 3751 O O . LEU A 1 468 ? 14.307 6.424 -1.461 1.00 94.12 468 LEU A O 1
ATOM 3755 N N . MET A 1 469 ? 14.684 8.317 -2.605 1.00 94.69 469 MET A N 1
ATOM 3756 C CA . MET A 1 469 ? 16.139 8.200 -2.629 1.00 94.69 469 MET A CA 1
ATOM 3757 C C . MET A 1 469 ? 16.741 8.266 -1.226 1.00 94.69 469 MET A C 1
ATOM 3759 O O . MET A 1 469 ? 17.502 7.373 -0.863 1.00 94.69 469 MET A O 1
ATOM 3763 N N . LEU A 1 470 ? 16.328 9.230 -0.397 1.00 94.69 470 LEU A N 1
ATOM 3764 C CA . LEU A 1 470 ? 16.745 9.291 1.008 1.00 94.69 470 LEU A CA 1
ATOM 3765 C C . LEU A 1 470 ? 16.340 8.025 1.777 1.00 94.69 470 LEU A C 1
ATOM 3767 O O . LEU A 1 470 ? 17.184 7.406 2.421 1.00 94.69 470 LEU A O 1
ATOM 3771 N N . LYS A 1 471 ? 15.074 7.596 1.678 1.00 93.50 471 LYS A N 1
ATOM 3772 C CA . LYS A 1 471 ? 14.569 6.398 2.371 1.00 93.50 471 LYS A CA 1
ATOM 3773 C C . LYS A 1 471 ? 15.356 5.143 1.984 1.00 93.50 471 LYS A C 1
ATOM 3775 O O . LYS A 1 471 ? 15.890 4.454 2.852 1.00 93.50 471 LYS A O 1
ATOM 3780 N N . THR A 1 472 ? 15.481 4.876 0.685 1.00 92.81 472 THR A N 1
ATOM 3781 C CA . THR A 1 472 ? 16.181 3.687 0.173 1.00 92.81 472 THR A CA 1
ATOM 3782 C C . THR A 1 472 ? 17.676 3.706 0.483 1.00 92.81 472 THR A C 1
ATOM 3784 O O . THR A 1 472 ? 18.252 2.644 0.724 1.00 92.81 472 THR A O 1
ATOM 3787 N N . HIS A 1 473 ? 18.305 4.884 0.531 1.00 92.38 473 HIS A N 1
ATOM 3788 C CA . HIS A 1 473 ? 19.704 5.029 0.932 1.00 92.38 473 HIS A CA 1
ATOM 3789 C C . HIS A 1 473 ? 19.903 4.728 2.419 1.00 92.38 473 HIS A C 1
ATOM 3791 O O . HIS A 1 473 ? 20.796 3.963 2.776 1.00 92.38 473 HIS A O 1
ATOM 3797 N N . LEU A 1 474 ? 19.027 5.241 3.292 1.00 91.00 474 LEU A N 1
ATOM 3798 C CA . LEU A 1 474 ? 19.058 4.943 4.729 1.00 91.00 474 LEU A CA 1
ATOM 3799 C C . LEU A 1 474 ? 18.835 3.454 5.014 1.00 91.00 474 LEU A C 1
ATOM 3801 O O . LEU A 1 474 ? 19.546 2.864 5.829 1.00 91.00 474 LEU A O 1
ATOM 3805 N N . GLU A 1 475 ? 17.872 2.829 4.339 1.00 89.81 475 GLU A N 1
ATOM 3806 C CA . GLU A 1 475 ? 17.607 1.393 4.459 1.00 89.81 475 GLU A CA 1
ATOM 3807 C C . GLU A 1 475 ? 18.783 0.553 3.948 1.00 89.81 475 GLU A C 1
ATOM 3809 O O . GLU A 1 475 ? 19.177 -0.415 4.602 1.00 89.81 475 GLU A O 1
ATOM 3814 N N . ALA A 1 476 ? 19.380 0.933 2.814 1.00 89.75 476 ALA A N 1
ATOM 3815 C CA . ALA 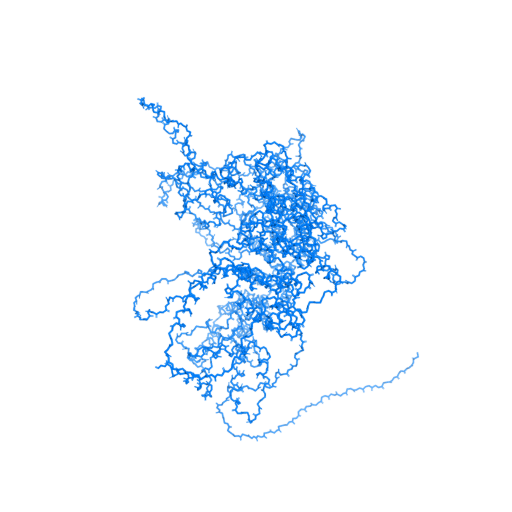A 1 476 ? 20.562 0.269 2.275 1.00 89.75 476 ALA A CA 1
ATOM 3816 C C . ALA A 1 476 ? 21.770 0.416 3.208 1.00 89.75 476 ALA A C 1
ATOM 3818 O O . ALA A 1 476 ? 22.443 -0.575 3.479 1.00 89.75 476 ALA A O 1
ATOM 3819 N N . PHE A 1 477 ? 21.996 1.603 3.778 1.00 90.38 477 PHE A N 1
ATOM 3820 C CA . PHE A 1 477 ? 23.016 1.826 4.802 1.00 90.38 477 PHE A CA 1
ATOM 3821 C C . PHE A 1 477 ? 22.787 0.931 6.030 1.00 90.38 477 PHE A C 1
ATOM 3823 O O . PHE A 1 477 ? 23.713 0.262 6.491 1.00 90.38 477 PHE A O 1
ATOM 3830 N N . ARG A 1 478 ? 21.551 0.873 6.549 1.00 88.38 478 ARG A N 1
ATOM 3831 C CA . ARG A 1 478 ? 21.207 0.038 7.711 1.00 88.38 478 ARG A CA 1
ATOM 3832 C C . ARG A 1 478 ? 21.438 -1.444 7.439 1.00 88.38 478 ARG A C 1
ATOM 3834 O O . ARG A 1 478 ? 22.018 -2.100 8.294 1.00 88.38 478 ARG A O 1
ATOM 3841 N N . ARG A 1 479 ? 21.043 -1.950 6.264 1.00 88.12 479 ARG A N 1
ATOM 3842 C CA . ARG A 1 479 ? 21.315 -3.336 5.840 1.00 88.12 479 ARG A CA 1
ATOM 3843 C C . ARG A 1 479 ? 22.817 -3.602 5.734 1.00 88.12 479 ARG A C 1
ATOM 3845 O O . ARG A 1 479 ? 23.313 -4.567 6.308 1.00 88.12 479 ARG A O 1
ATOM 3852 N N . ARG A 1 480 ? 23.554 -2.698 5.085 1.00 87.06 480 ARG A N 1
ATOM 3853 C CA . ARG A 1 480 ? 24.996 -2.824 4.838 1.00 87.06 480 ARG A CA 1
ATOM 3854 C C . ARG A 1 480 ? 25.837 -2.832 6.116 1.00 87.06 480 ARG A C 1
ATOM 3856 O O . ARG A 1 480 ? 26.828 -3.549 6.183 1.00 87.06 480 ARG A O 1
ATOM 3863 N N . PHE A 1 481 ? 25.451 -2.053 7.128 1.00 88.56 481 PHE A N 1
ATOM 3864 C CA . PHE A 1 481 ? 26.181 -1.918 8.398 1.00 88.56 481 PHE A CA 1
ATOM 3865 C C . PHE A 1 481 ? 25.463 -2.560 9.600 1.00 88.56 481 PHE A C 1
ATOM 3867 O O . PHE A 1 481 ? 25.841 -2.292 10.743 1.00 88.56 481 PHE A O 1
ATOM 3874 N N . ALA A 1 482 ? 24.464 -3.421 9.368 1.00 89.19 482 ALA A N 1
ATOM 3875 C CA . ALA A 1 482 ? 23.617 -4.021 10.407 1.00 89.19 482 ALA A CA 1
ATOM 3876 C C . ALA A 1 482 ? 24.427 -4.675 11.541 1.00 89.19 482 ALA A C 1
ATOM 3878 O O . ALA A 1 482 ? 24.192 -4.390 12.713 1.00 89.19 482 ALA A O 1
ATOM 3879 N N . TYR A 1 483 ? 25.472 -5.440 11.194 1.00 89.75 483 TYR A N 1
ATOM 3880 C CA . TYR A 1 483 ? 26.370 -6.086 12.161 1.00 89.75 483 TYR A CA 1
ATOM 3881 C C . TYR A 1 483 ? 26.949 -5.092 13.188 1.00 89.75 483 TYR A C 1
ATOM 3883 O O . TYR A 1 483 ? 26.843 -5.299 14.397 1.00 89.75 483 TYR A O 1
ATOM 3891 N N . HIS A 1 484 ? 27.512 -3.974 12.715 1.00 88.94 484 HIS A N 1
ATOM 3892 C CA . HIS A 1 484 ? 28.141 -2.959 13.571 1.00 88.94 484 HIS A CA 1
ATOM 3893 C C . HIS A 1 484 ? 27.115 -2.143 14.352 1.00 88.94 484 HIS A C 1
ATOM 3895 O O . HIS A 1 484 ? 27.322 -1.851 15.530 1.00 88.94 484 HIS A O 1
ATOM 3901 N N . LEU A 1 485 ? 25.990 -1.801 13.718 1.00 88.31 485 LEU A N 1
ATOM 3902 C CA . LEU A 1 485 ? 24.892 -1.097 14.382 1.00 88.31 485 LEU A CA 1
ATOM 3903 C C . LEU A 1 485 ? 24.337 -1.928 15.548 1.00 88.31 485 LEU A C 1
ATOM 3905 O O . LEU A 1 485 ? 24.110 -1.383 16.634 1.00 88.31 485 LEU A O 1
ATOM 3909 N N . ARG A 1 486 ? 24.186 -3.246 15.356 1.00 88.25 486 ARG A N 1
ATOM 3910 C CA . ARG A 1 486 ? 23.756 -4.164 16.411 1.00 88.25 486 ARG A CA 1
ATOM 3911 C C . ARG A 1 486 ? 24.816 -4.338 17.490 1.00 88.25 486 ARG A C 1
ATOM 3913 O O . ARG A 1 486 ? 24.474 -4.315 18.670 1.00 88.25 486 ARG A O 1
ATOM 3920 N N . GLN A 1 487 ? 26.093 -4.433 17.124 1.00 86.31 487 GLN A N 1
ATOM 3921 C CA . GLN A 1 487 ? 27.183 -4.509 18.095 1.00 86.31 487 GLN A CA 1
ATOM 3922 C C . GLN A 1 487 ? 27.203 -3.285 19.027 1.00 86.31 487 GLN A C 1
ATOM 3924 O O . GLN A 1 487 ? 27.227 -3.445 20.247 1.00 86.31 487 GLN A O 1
ATOM 3929 N N . TRP A 1 488 ? 27.074 -2.067 18.490 1.00 87.19 488 TRP A N 1
ATOM 3930 C CA . TRP A 1 488 ? 26.967 -0.860 19.318 1.00 87.19 488 TRP A CA 1
ATOM 3931 C C . TRP A 1 488 ? 25.736 -0.874 20.226 1.00 87.19 488 TRP A C 1
ATOM 3933 O O . TRP A 1 488 ? 25.803 -0.420 21.370 1.00 87.19 488 TRP A O 1
ATOM 3943 N N . GLN A 1 489 ? 24.608 -1.403 19.744 1.00 85.50 489 GLN A N 1
ATOM 3944 C CA . GLN A 1 489 ? 23.401 -1.560 20.554 1.00 85.50 489 GLN A CA 1
ATOM 3945 C C . GLN A 1 489 ? 23.634 -2.497 21.749 1.00 85.50 489 GLN A C 1
ATOM 3947 O O . GLN A 1 489 ? 23.210 -2.167 22.858 1.00 85.50 489 GLN A O 1
ATOM 3952 N N . ILE A 1 490 ? 24.339 -3.614 21.546 1.00 84.00 490 ILE A N 1
ATOM 3953 C CA . ILE A 1 490 ? 24.698 -4.567 22.606 1.00 84.00 490 ILE A CA 1
ATOM 3954 C C . ILE A 1 490 ? 25.683 -3.935 23.607 1.00 84.00 490 ILE A C 1
ATOM 3956 O O . ILE A 1 490 ? 25.525 -4.097 24.816 1.00 84.00 490 ILE A O 1
ATOM 3960 N N . GLU A 1 491 ? 26.656 -3.160 23.122 1.00 83.38 491 GLU A N 1
ATOM 3961 C CA . GLU A 1 491 ? 27.656 -2.446 23.934 1.00 83.38 491 GLU A CA 1
ATOM 3962 C C . GLU A 1 491 ? 27.095 -1.210 24.669 1.00 83.38 491 GLU A C 1
ATOM 3964 O O . GLU A 1 491 ? 27.803 -0.562 25.439 1.00 83.38 491 GLU A O 1
ATOM 3969 N N . GLY A 1 492 ? 25.825 -0.855 24.442 1.00 78.62 492 GLY A N 1
ATOM 3970 C CA . GLY A 1 492 ? 25.174 0.302 25.062 1.00 78.62 492 GLY A CA 1
ATOM 3971 C C . GLY A 1 492 ? 25.554 1.658 24.454 1.00 78.62 492 GLY A C 1
ATOM 3972 O O . GLY A 1 492 ? 25.175 2.691 25.000 1.00 78.62 492 GLY A O 1
ATOM 3973 N N . THR A 1 493 ? 26.261 1.673 23.319 1.00 80.06 493 THR A N 1
ATOM 3974 C CA . THR A 1 493 ? 26.630 2.888 22.563 1.00 80.06 493 THR A CA 1
ATOM 3975 C C . THR A 1 493 ? 25.842 3.051 21.257 1.00 80.06 493 THR A C 1
ATOM 3977 O O . THR A 1 493 ? 26.193 3.875 20.407 1.00 80.06 493 THR A O 1
ATOM 3980 N N . GLY A 1 494 ? 24.780 2.258 21.096 1.00 75.50 494 GLY A N 1
ATOM 3981 C CA . GLY A 1 494 ? 23.948 2.202 19.901 1.00 75.50 494 GLY A CA 1
ATOM 3982 C C . GLY A 1 494 ? 23.118 3.457 19.660 1.00 75.50 494 GLY A C 1
ATOM 3983 O O . GLY A 1 494 ? 22.814 4.240 20.561 1.00 75.50 494 GLY A O 1
ATOM 3984 N N . ILE A 1 495 ? 22.714 3.615 18.405 1.00 77.00 495 ILE A N 1
ATOM 3985 C CA . ILE A 1 495 ? 21.838 4.691 17.960 1.00 77.00 495 ILE A CA 1
ATOM 3986 C C . ILE A 1 495 ? 20.397 4.284 18.289 1.00 77.00 495 ILE A C 1
ATOM 3988 O O . ILE A 1 495 ? 19.897 3.291 17.765 1.00 77.00 495 ILE A O 1
ATOM 3992 N N . SER A 1 496 ? 19.739 5.015 19.192 1.00 68.38 496 SER A N 1
ATOM 3993 C CA . SER A 1 496 ? 18.390 4.672 19.661 1.00 68.38 496 SER A CA 1
ATOM 3994 C C . SER A 1 496 ? 17.309 5.515 18.983 1.00 68.38 496 SER A C 1
ATOM 3996 O O . SER A 1 496 ? 17.431 6.735 18.866 1.00 68.38 496 SER A O 1
ATOM 3998 N N . SER A 1 497 ? 16.232 4.854 18.557 1.00 76.31 497 SER A N 1
ATOM 3999 C CA . SER A 1 497 ? 14.984 5.498 18.142 1.00 76.31 497 SER A CA 1
ATOM 4000 C C . SER A 1 497 ? 13.916 5.308 19.224 1.00 76.31 497 SER A C 1
ATOM 4002 O O . SER A 1 497 ? 13.885 4.288 19.920 1.00 76.31 497 SER A O 1
ATOM 4004 N N . HIS A 1 498 ? 13.053 6.309 19.385 1.00 73.19 498 HIS A N 1
ATOM 4005 C CA . HIS A 1 498 ? 11.881 6.281 20.259 1.00 73.19 498 HIS A CA 1
ATOM 4006 C C . HIS A 1 498 ? 10.848 5.268 19.737 1.00 73.19 498 HIS A C 1
ATOM 4008 O O . HIS A 1 498 ? 10.134 4.639 20.520 1.00 73.19 498 HIS A O 1
ATOM 4014 N N . LEU A 1 499 ? 10.881 4.977 18.434 1.00 70.06 499 LEU A N 1
ATOM 4015 C CA . LEU A 1 499 ? 10.205 3.842 17.824 1.00 70.06 499 LEU A CA 1
ATOM 4016 C C . LEU A 1 499 ? 11.128 2.617 17.844 1.00 70.06 499 LEU A C 1
ATOM 4018 O O . LEU A 1 499 ? 11.900 2.368 16.922 1.00 70.06 499 LEU A O 1
ATOM 4022 N N . LYS A 1 500 ? 11.048 1.823 18.919 1.00 54.38 500 LYS A N 1
ATOM 4023 C CA . LYS A 1 500 ? 11.876 0.611 19.103 1.00 54.38 500 LYS A CA 1
ATOM 4024 C C . LYS A 1 500 ? 11.638 -0.511 18.069 1.00 54.38 500 LYS A C 1
ATOM 4026 O O . LYS A 1 500 ? 12.414 -1.457 18.065 1.00 54.38 500 LYS A O 1
ATOM 4031 N N . ALA A 1 501 ? 10.632 -0.403 17.199 1.00 48.50 501 ALA A N 1
ATOM 4032 C CA . ALA A 1 501 ? 10.457 -1.236 16.006 1.00 48.50 501 ALA A CA 1
ATOM 4033 C C . ALA A 1 501 ? 9.485 -0.535 15.041 1.00 48.50 501 ALA A C 1
ATOM 4035 O O . ALA A 1 501 ? 8.288 -0.451 15.314 1.00 48.50 501 ALA A O 1
ATOM 4036 N N . LEU A 1 502 ? 10.002 0.008 13.937 1.00 43.28 502 LEU A N 1
ATOM 4037 C CA . LEU A 1 502 ? 9.180 0.420 12.791 1.00 43.28 502 LEU A CA 1
ATOM 4038 C C . LEU A 1 502 ? 8.734 -0.784 11.948 1.00 43.28 502 LEU A C 1
ATOM 4040 O O . LEU A 1 502 ? 7.765 -0.678 11.205 1.00 43.28 502 LEU A O 1
ATOM 4044 N N . SER A 1 503 ? 9.415 -1.925 12.082 1.00 42.19 503 SER A N 1
ATOM 4045 C CA . SER A 1 503 ? 9.059 -3.174 11.422 1.00 42.19 503 SER A CA 1
ATOM 4046 C C . SER A 1 503 ? 8.024 -3.942 12.246 1.00 42.19 503 SER A C 1
ATOM 4048 O O . SER A 1 503 ? 8.284 -4.376 13.365 1.00 42.19 503 SER A O 1
ATOM 4050 N N . ASP A 1 504 ? 6.823 -4.049 11.686 1.00 44.75 504 ASP A N 1
ATOM 4051 C CA . ASP A 1 504 ? 5.737 -4.948 12.071 1.00 44.75 504 ASP A CA 1
ATOM 4052 C C . ASP A 1 504 ? 5.477 -5.139 13.567 1.00 44.75 504 ASP A C 1
ATOM 4054 O O . ASP A 1 504 ? 5.754 -6.190 14.151 1.00 44.75 504 ASP A O 1
ATOM 4058 N N . LYS A 1 505 ? 4.698 -4.206 14.133 1.00 47.22 505 LYS A N 1
ATOM 4059 C CA . LYS A 1 505 ? 3.889 -4.430 15.352 1.00 47.22 505 LYS A CA 1
ATOM 4060 C C . LYS A 1 505 ? 2.965 -5.667 15.258 1.00 47.22 505 LYS A C 1
ATOM 4062 O O . LYS A 1 505 ? 2.305 -6.001 16.238 1.00 47.22 505 LYS A O 1
ATOM 4067 N N . GLN A 1 506 ? 2.870 -6.309 14.091 1.00 50.31 506 GLN A N 1
ATOM 4068 C CA . GLN A 1 506 ? 2.062 -7.499 13.829 1.00 50.31 506 GLN A CA 1
ATOM 4069 C C . GLN A 1 506 ? 2.853 -8.817 13.919 1.00 50.31 506 GLN A C 1
ATOM 4071 O O . GLN A 1 506 ? 2.232 -9.870 14.066 1.00 50.31 506 GLN A O 1
ATOM 4076 N N . SER A 1 507 ? 4.191 -8.789 13.865 1.00 60.12 507 SER A N 1
ATOM 4077 C CA . SER A 1 507 ? 5.007 -10.008 13.887 1.00 60.12 507 SER A CA 1
ATOM 4078 C C . SER A 1 507 ? 5.426 -10.378 15.315 1.00 60.12 507 SER A C 1
ATOM 4080 O O . SER A 1 507 ? 5.922 -9.552 16.080 1.00 60.12 507 SER A O 1
ATOM 4082 N N . LEU A 1 508 ? 5.184 -11.632 15.708 1.00 70.50 508 LEU A N 1
ATOM 4083 C CA . LEU A 1 508 ? 5.641 -12.146 16.999 1.00 70.50 508 LEU A CA 1
ATOM 4084 C C . LEU A 1 508 ? 7.171 -12.318 16.972 1.00 70.50 508 LEU A C 1
ATOM 4086 O O . LEU A 1 508 ? 7.699 -12.774 15.954 1.00 70.50 508 LEU A O 1
ATOM 4090 N N . PRO A 1 509 ? 7.883 -12.002 18.070 1.00 80.06 509 PRO A N 1
ATOM 4091 C CA . PRO A 1 509 ? 9.319 -12.231 18.143 1.00 80.06 509 PRO A CA 1
ATOM 4092 C C . PRO A 1 509 ? 9.636 -13.729 18.005 1.00 80.06 509 PRO A C 1
ATOM 4094 O O . PRO A 1 509 ? 8.947 -14.585 18.564 1.00 80.06 509 PRO A O 1
ATOM 4097 N N . LEU A 1 510 ? 10.694 -14.031 17.259 1.00 86.25 510 LEU A N 1
ATOM 4098 C CA . LEU A 1 510 ? 11.296 -15.346 17.090 1.00 86.25 510 LEU A CA 1
ATOM 4099 C C . LEU A 1 510 ? 12.296 -15.602 18.219 1.00 86.25 510 LEU A C 1
ATOM 4101 O O . LEU A 1 510 ? 13.209 -14.806 18.438 1.00 86.25 510 LEU A O 1
ATOM 4105 N N . ARG A 1 511 ? 12.185 -16.746 18.896 1.00 89.88 511 ARG A N 1
ATOM 4106 C CA . ARG A 1 511 ? 13.221 -17.228 19.818 1.00 89.88 511 ARG A CA 1
ATOM 4107 C C . ARG A 1 511 ? 14.192 -18.130 19.069 1.00 89.88 511 ARG A C 1
ATOM 4109 O O . ARG A 1 511 ? 13.819 -19.213 18.637 1.00 89.88 511 ARG A O 1
ATOM 4116 N N . ILE A 1 512 ? 15.440 -17.710 18.918 1.00 91.38 512 ILE A N 1
ATOM 4117 C CA . ILE A 1 512 ? 16.491 -18.473 18.240 1.00 91.38 512 ILE A CA 1
ATOM 4118 C C . ILE A 1 512 ? 17.393 -19.107 19.292 1.00 91.38 512 ILE A C 1
ATOM 4120 O O . ILE A 1 512 ? 17.988 -18.411 20.113 1.00 91.38 512 ILE A O 1
ATOM 4124 N N . VAL A 1 513 ? 17.513 -20.432 19.271 1.00 90.44 513 VAL A N 1
ATOM 4125 C CA . VAL A 1 513 ? 18.310 -21.182 20.246 1.00 90.44 513 VAL A CA 1
ATOM 4126 C C . VAL A 1 513 ? 19.696 -21.451 19.668 1.00 90.44 513 VAL A C 1
ATOM 4128 O O . VAL A 1 513 ? 19.876 -22.314 18.810 1.00 90.44 513 VAL A O 1
ATOM 4131 N N . CYS A 1 514 ? 20.691 -20.720 20.155 1.00 90.31 514 CYS A N 1
ATOM 4132 C CA . CYS A 1 514 ? 22.085 -20.872 19.771 1.00 90.31 514 CYS A CA 1
ATOM 4133 C C . CYS A 1 514 ? 22.777 -21.915 20.653 1.00 90.31 514 CYS A C 1
ATOM 4135 O O . CYS A 1 514 ? 22.784 -21.801 21.882 1.00 90.31 514 CYS A O 1
ATOM 4137 N N . GLN A 1 515 ? 23.372 -22.927 20.018 1.00 87.25 515 GLN A N 1
ATOM 4138 C CA . GLN A 1 515 ? 24.144 -23.968 20.684 1.00 87.25 515 GLN A CA 1
ATOM 4139 C C . GLN A 1 515 ? 25.596 -23.967 20.178 1.00 87.25 515 GLN A C 1
ATOM 4141 O O . GLN A 1 515 ? 25.831 -24.202 18.989 1.00 87.25 515 GLN A O 1
ATOM 4146 N N . PRO A 1 516 ? 26.586 -23.753 21.054 1.00 83.81 516 PRO A N 1
ATOM 4147 C CA . PRO A 1 516 ? 27.991 -23.808 20.700 1.00 83.81 516 PRO A CA 1
ATOM 4148 C C . PRO A 1 516 ? 28.445 -25.267 20.549 1.00 83.81 516 PRO A C 1
ATOM 4150 O O . PRO A 1 516 ? 28.032 -26.161 21.292 1.00 83.81 516 PRO A O 1
ATOM 4153 N N . ALA A 1 517 ? 29.309 -25.527 19.572 1.00 75.88 517 ALA A N 1
ATOM 4154 C CA . ALA A 1 517 ? 29.839 -26.858 19.322 1.00 75.88 517 ALA A CA 1
ATOM 4155 C C . ALA A 1 517 ? 30.669 -27.348 20.522 1.00 75.88 517 ALA A C 1
ATOM 4157 O O . ALA A 1 517 ? 31.670 -26.735 20.887 1.00 75.88 517 ALA A O 1
ATOM 4158 N N . GLY A 1 518 ? 30.266 -28.477 21.110 1.00 68.31 518 GLY A N 1
ATOM 4159 C CA . GLY A 1 518 ? 31.014 -29.148 22.177 1.00 68.31 518 GLY A CA 1
ATOM 4160 C C . GLY A 1 518 ? 30.745 -28.659 23.605 1.00 68.31 518 GLY A C 1
ATOM 4161 O O . GLY A 1 518 ? 31.352 -29.208 24.521 1.00 68.31 518 GLY A O 1
ATOM 4162 N N . LEU A 1 519 ? 29.834 -27.700 23.823 1.00 71.62 519 LEU A N 1
ATOM 4163 C CA . LEU A 1 519 ? 29.408 -27.274 25.165 1.00 71.62 519 LEU A CA 1
ATOM 4164 C C . LEU A 1 519 ? 27.888 -27.480 25.351 1.00 71.62 519 LEU A C 1
ATOM 4166 O O . LEU A 1 519 ? 27.130 -27.415 24.377 1.00 71.62 519 LEU A O 1
ATOM 4170 N N . PRO A 1 520 ? 27.427 -27.759 26.585 1.00 70.44 520 PRO A N 1
ATOM 4171 C CA . PRO A 1 520 ? 26.008 -27.960 26.877 1.00 70.44 520 PRO A CA 1
ATOM 4172 C C . PRO A 1 520 ? 25.212 -26.648 26.960 1.00 70.44 520 PRO A C 1
ATOM 4174 O O . PRO A 1 520 ? 23.984 -26.691 26.876 1.00 70.44 520 PRO A O 1
ATOM 4177 N N . ASP A 1 521 ? 25.887 -25.507 27.117 1.00 77.06 521 ASP A N 1
ATOM 4178 C CA . ASP A 1 521 ? 25.251 -24.206 27.322 1.00 77.06 521 ASP A CA 1
ATOM 4179 C C . ASP A 1 521 ? 24.455 -23.784 26.086 1.00 77.06 521 ASP A C 1
ATOM 4181 O O . ASP A 1 521 ? 24.964 -23.794 24.967 1.00 77.06 521 ASP A O 1
ATOM 4185 N N . LYS A 1 522 ? 23.190 -23.406 26.276 1.00 83.00 522 LYS A N 1
ATOM 4186 C CA . LYS A 1 522 ? 22.324 -22.888 25.212 1.00 83.00 522 LYS A CA 1
ATOM 4187 C C . LYS A 1 522 ? 21.959 -21.446 25.520 1.00 83.00 522 LYS A C 1
ATOM 4189 O O . LYS A 1 522 ? 21.583 -21.137 26.647 1.00 83.00 522 LYS A O 1
ATOM 4194 N N . MET A 1 523 ? 22.006 -20.586 24.510 1.00 86.19 523 MET A N 1
ATOM 4195 C CA . MET A 1 523 ? 21.492 -19.221 24.592 1.00 86.19 523 MET A CA 1
ATOM 4196 C C . MET A 1 523 ? 20.228 -19.113 23.749 1.00 86.19 523 MET A C 1
ATOM 4198 O O . MET A 1 523 ? 20.211 -19.568 22.611 1.00 86.19 523 MET A O 1
ATOM 4202 N N . THR A 1 524 ? 19.182 -18.485 24.281 1.00 87.25 524 THR A N 1
ATOM 4203 C CA . THR A 1 524 ? 18.020 -18.093 23.475 1.00 87.25 524 THR A CA 1
ATOM 4204 C C . THR A 1 524 ? 18.108 -16.599 23.186 1.00 87.25 524 THR A C 1
ATOM 4206 O O . THR A 1 524 ? 18.224 -15.803 24.116 1.00 87.25 524 THR A O 1
ATOM 4209 N N . ILE A 1 525 ? 18.091 -16.232 21.907 1.00 89.12 525 ILE A N 1
ATOM 4210 C CA . ILE A 1 525 ? 18.105 -14.850 21.423 1.00 89.12 525 ILE A CA 1
ATOM 4211 C C . ILE A 1 525 ? 16.713 -14.546 20.876 1.00 89.12 525 ILE A C 1
ATOM 4213 O O . ILE A 1 525 ? 16.221 -15.264 20.010 1.00 89.12 525 ILE A O 1
ATOM 4217 N N . GLU A 1 526 ? 16.074 -13.497 21.383 1.00 85.06 526 GLU A N 1
ATOM 4218 C CA . GLU A 1 526 ? 14.819 -12.991 20.825 1.00 85.06 526 GLU A CA 1
ATOM 4219 C C . GLU A 1 526 ? 15.120 -11.987 19.708 1.00 85.06 526 GLU A C 1
ATOM 4221 O O . GLU A 1 526 ? 15.829 -11.003 19.926 1.00 85.06 526 GLU A O 1
ATOM 4226 N N . MET A 1 527 ? 14.591 -12.254 18.516 1.00 86.75 527 MET A N 1
ATOM 4227 C CA . MET A 1 527 ? 14.760 -11.442 17.307 1.00 86.75 527 MET A CA 1
ATOM 4228 C C . MET A 1 527 ? 13.425 -11.292 16.582 1.00 86.75 527 MET A C 1
ATOM 4230 O O . MET A 1 527 ? 12.509 -12.077 16.802 1.00 86.75 527 MET A O 1
ATOM 4234 N N . TYR A 1 528 ? 13.292 -10.313 15.698 1.00 85.19 528 TYR A N 1
ATOM 4235 C CA . TYR A 1 528 ? 12.116 -10.168 14.842 1.00 85.19 528 TYR A CA 1
ATOM 4236 C C . TYR A 1 528 ? 12.360 -10.801 13.467 1.00 85.19 528 TYR A C 1
ATOM 4238 O O . TYR A 1 528 ? 13.500 -10.833 13.006 1.00 85.19 528 TYR A O 1
ATOM 4246 N N . PRO A 1 529 ? 11.315 -11.268 12.758 1.00 86.25 529 PRO A N 1
ATOM 4247 C CA . PRO A 1 529 ? 11.464 -11.775 11.389 1.00 86.25 529 PRO A CA 1
ATOM 4248 C C . PRO A 1 529 ? 12.114 -10.773 10.418 1.00 86.25 529 PRO A C 1
ATOM 4250 O O . PRO A 1 529 ? 12.767 -11.183 9.461 1.00 86.25 529 PRO A O 1
ATOM 4253 N N . SER A 1 530 ? 11.955 -9.472 10.683 1.00 85.31 530 SER A N 1
ATOM 4254 C CA . SER A 1 530 ? 12.553 -8.368 9.923 1.00 85.31 530 SER A CA 1
ATOM 4255 C C . SER A 1 530 ? 14.046 -8.140 10.186 1.00 85.31 530 SER A C 1
ATOM 4257 O O . SER A 1 530 ? 14.677 -7.384 9.446 1.00 85.31 530 SER A O 1
ATOM 4259 N N . ASP A 1 531 ? 14.596 -8.715 11.258 1.00 89.12 531 ASP A N 1
ATOM 4260 C CA . ASP A 1 531 ? 16.015 -8.566 11.583 1.00 89.12 531 ASP A CA 1
ATOM 4261 C C . ASP A 1 531 ? 16.872 -9.303 10.541 1.00 89.12 531 ASP A C 1
ATOM 4263 O O . ASP A 1 531 ? 16.435 -10.275 9.916 1.00 89.12 531 ASP A O 1
ATOM 4267 N N . GLN A 1 532 ? 18.098 -8.828 10.331 1.00 91.69 532 GLN A N 1
ATOM 4268 C CA . GLN A 1 532 ? 19.021 -9.370 9.337 1.00 91.69 532 GLN A CA 1
ATOM 4269 C C . GLN A 1 532 ? 19.869 -10.502 9.928 1.00 91.69 532 GLN A C 1
ATOM 4271 O O . GLN A 1 532 ? 20.111 -10.575 11.137 1.00 91.69 532 GLN A O 1
ATOM 4276 N N . VAL A 1 533 ? 20.425 -11.365 9.074 1.00 92.25 533 VAL A N 1
ATOM 4277 C CA . VAL A 1 533 ? 21.416 -12.368 9.512 1.00 92.25 533 VAL A CA 1
ATOM 4278 C C . VAL A 1 533 ? 22.649 -11.704 10.134 1.00 92.25 533 VAL A C 1
ATOM 4280 O O . VAL A 1 533 ? 23.230 -12.251 11.073 1.00 92.25 533 VAL A O 1
ATOM 4283 N N . ALA A 1 534 ? 23.032 -10.514 9.662 1.00 90.56 534 ALA A N 1
ATOM 4284 C CA . ALA A 1 534 ? 24.084 -9.706 10.273 1.00 90.56 534 ALA A CA 1
ATOM 4285 C C . ALA A 1 534 ? 23.801 -9.359 11.748 1.00 90.56 534 ALA A C 1
ATOM 4287 O O . ALA A 1 534 ? 24.723 -9.412 12.565 1.00 90.56 534 ALA A O 1
ATOM 4288 N N . ASP A 1 535 ? 22.544 -9.056 12.102 1.00 90.62 535 ASP A N 1
ATOM 4289 C CA . ASP A 1 535 ? 22.136 -8.769 13.484 1.00 90.62 535 ASP A CA 1
ATOM 4290 C C . ASP A 1 535 ? 22.288 -10.018 14.365 1.00 90.62 535 ASP A C 1
ATOM 4292 O O . ASP A 1 535 ? 22.854 -9.951 15.460 1.00 90.62 535 ASP A O 1
ATOM 4296 N N . LEU A 1 536 ? 21.858 -11.184 13.857 1.00 92.06 536 LEU A N 1
ATOM 4297 C CA . LEU A 1 536 ? 22.022 -12.473 14.539 1.00 92.06 536 LEU A CA 1
ATOM 4298 C C . LEU A 1 536 ? 23.507 -12.785 14.743 1.00 92.06 536 LEU A C 1
ATOM 4300 O O . LEU A 1 536 ? 23.918 -13.202 15.825 1.00 92.06 536 LEU A O 1
ATOM 4304 N N . ARG A 1 537 ? 24.331 -12.551 13.716 1.00 91.19 537 ARG A N 1
ATOM 4305 C CA . ARG A 1 537 ? 25.776 -12.771 13.789 1.00 91.19 537 ARG A CA 1
ATOM 4306 C C . ARG A 1 537 ? 26.418 -11.897 14.866 1.00 91.19 537 ARG A C 1
ATOM 4308 O O . ARG A 1 537 ? 27.256 -12.403 15.601 1.00 91.19 537 ARG A O 1
ATOM 4315 N N . ALA A 1 538 ? 26.019 -10.631 14.995 1.00 89.88 538 ALA A N 1
ATOM 4316 C CA . ALA A 1 538 ? 26.531 -9.738 16.037 1.00 89.88 538 ALA A CA 1
ATOM 4317 C C . ALA A 1 538 ? 26.192 -10.239 17.454 1.00 89.88 538 ALA A C 1
ATOM 4319 O O . ALA A 1 538 ? 27.074 -10.288 18.314 1.00 89.88 538 ALA A O 1
ATOM 4320 N N . GLU A 1 539 ? 24.950 -10.679 17.689 1.00 90.00 539 GLU A N 1
ATOM 4321 C CA . GLU A 1 539 ? 24.528 -11.263 18.975 1.00 90.00 539 GLU A CA 1
ATOM 4322 C C . GLU A 1 539 ? 25.308 -12.537 19.318 1.00 90.00 539 GLU A C 1
ATOM 4324 O O . GLU A 1 539 ? 25.818 -12.684 20.433 1.00 90.00 539 GLU A O 1
ATOM 4329 N N . VAL A 1 540 ? 25.437 -13.449 18.349 1.00 89.38 540 VAL A N 1
ATOM 4330 C CA . VAL A 1 540 ? 26.146 -14.718 18.537 1.00 89.38 540 VAL A CA 1
ATOM 4331 C C . VAL A 1 540 ? 27.633 -14.482 18.785 1.00 89.38 540 VAL A C 1
ATOM 4333 O O . VAL A 1 540 ? 28.193 -15.099 19.692 1.00 89.38 540 VAL A O 1
ATOM 4336 N N . THR A 1 541 ? 28.273 -13.582 18.032 1.00 87.94 541 THR A N 1
ATOM 4337 C CA . THR A 1 541 ? 29.686 -13.234 18.236 1.00 87.94 541 THR A CA 1
ATOM 4338 C C . THR A 1 541 ? 29.910 -12.658 19.630 1.00 87.94 541 THR A C 1
ATOM 4340 O O . THR A 1 541 ? 30.766 -13.158 20.358 1.00 87.94 541 THR A O 1
ATOM 4343 N N . HIS A 1 542 ? 29.099 -11.682 20.053 1.00 86.25 542 HIS A N 1
ATOM 4344 C CA . HIS A 1 542 ? 29.234 -11.069 21.375 1.00 86.25 542 HIS A CA 1
ATOM 4345 C C . HIS A 1 542 ? 29.041 -12.078 22.518 1.00 86.25 542 HIS A C 1
ATOM 4347 O O . HIS A 1 542 ? 29.799 -12.091 23.490 1.00 86.25 542 HIS A O 1
ATOM 4353 N N . TRP A 1 543 ? 28.030 -12.944 22.418 1.00 86.19 543 TRP A N 1
ATOM 4354 C CA . TRP A 1 543 ? 27.801 -13.987 23.416 1.00 86.19 543 TRP A CA 1
ATOM 4355 C C . TRP A 1 543 ? 28.955 -14.993 23.479 1.00 86.19 543 TRP A C 1
ATOM 4357 O O . TRP A 1 543 ? 29.422 -15.317 24.572 1.00 86.19 543 TRP A O 1
ATOM 4367 N N . TYR A 1 544 ? 29.447 -15.451 22.326 1.00 81.62 544 TYR A N 1
ATOM 4368 C CA . TYR A 1 544 ? 30.523 -16.437 22.263 1.00 81.62 544 TYR A CA 1
ATOM 4369 C C . TYR A 1 544 ? 31.851 -15.880 22.807 1.00 81.62 544 TYR A C 1
ATOM 4371 O O . TYR A 1 544 ? 32.559 -16.579 23.534 1.00 81.62 544 TYR A O 1
ATOM 4379 N N . GLU A 1 545 ? 32.164 -14.606 22.538 1.00 83.12 545 GLU A N 1
ATOM 4380 C CA . GLU A 1 545 ? 33.316 -13.914 23.133 1.00 83.12 545 GLU A CA 1
ATOM 4381 C C . GLU A 1 545 ? 33.227 -13.830 24.664 1.00 83.12 545 GLU A C 1
ATOM 4383 O O . GLU A 1 545 ? 34.232 -14.012 25.356 1.00 83.12 545 GLU A O 1
ATOM 4388 N N . ASN A 1 546 ? 32.038 -13.571 25.217 1.00 82.38 546 ASN A N 1
ATOM 4389 C CA . ASN A 1 546 ? 31.845 -13.518 26.667 1.00 82.38 546 ASN A CA 1
ATOM 4390 C C . ASN A 1 546 ? 31.984 -14.903 27.314 1.00 82.38 546 ASN A C 1
ATOM 4392 O O . ASN A 1 546 ? 32.673 -15.022 28.325 1.00 82.38 546 ASN A O 1
ATOM 4396 N N . LEU A 1 547 ? 31.432 -15.951 26.693 1.00 79.75 547 LEU A N 1
ATOM 4397 C CA . LEU A 1 547 ? 31.579 -17.335 27.159 1.00 79.75 547 LEU A CA 1
ATOM 4398 C C . LEU A 1 547 ? 33.059 -17.754 27.229 1.00 79.75 547 LEU A C 1
ATOM 4400 O O . LEU A 1 547 ? 33.493 -18.407 28.177 1.00 79.75 547 LEU A O 1
ATOM 4404 N N . GLN A 1 548 ? 33.867 -17.333 26.252 1.00 73.69 548 GLN A N 1
ATOM 4405 C CA . GLN A 1 548 ? 35.310 -17.578 26.266 1.00 73.69 548 GLN A CA 1
ATOM 4406 C C . GLN A 1 548 ? 36.040 -16.783 27.349 1.00 73.69 548 GLN A C 1
ATOM 4408 O O . GLN A 1 548 ? 36.913 -17.341 28.012 1.00 73.69 548 GLN A O 1
ATOM 4413 N N . LYS A 1 549 ? 35.694 -15.505 27.559 1.00 79.88 549 LYS A N 1
ATOM 4414 C CA . LYS A 1 549 ? 36.254 -14.700 28.662 1.00 79.88 549 LYS A CA 1
ATOM 4415 C C . LYS A 1 549 ? 35.948 -15.339 30.018 1.00 79.88 549 LYS A C 1
ATOM 4417 O O . LYS A 1 549 ? 36.824 -15.381 30.876 1.00 79.88 549 LYS A O 1
ATOM 4422 N N . GLU A 1 550 ? 34.744 -15.880 30.197 1.00 76.31 550 GLU A N 1
ATOM 4423 C CA . GLU A 1 550 ? 34.354 -16.615 31.403 1.00 76.31 550 GLU A CA 1
ATOM 4424 C C . GLU A 1 550 ? 35.162 -17.910 31.583 1.00 76.31 550 GLU A C 1
ATOM 4426 O O . GLU A 1 550 ? 35.652 -18.163 32.683 1.00 76.31 550 GLU A O 1
ATOM 4431 N N . GLN A 1 551 ? 35.394 -18.688 30.517 1.00 71.62 551 GLN A N 1
ATOM 4432 C CA . GLN A 1 551 ? 36.254 -19.881 30.575 1.00 71.62 551 GLN A CA 1
ATOM 4433 C C . GLN A 1 551 ? 37.724 -19.547 30.868 1.00 71.62 551 GLN A C 1
ATOM 4435 O O . GLN A 1 551 ? 38.364 -20.240 31.663 1.00 71.62 551 GLN A O 1
ATOM 4440 N N . LEU A 1 552 ? 38.259 -18.475 30.270 1.00 71.19 552 LEU A N 1
ATOM 4441 C CA . LEU A 1 552 ? 39.623 -18.004 30.530 1.00 71.19 552 LEU A CA 1
ATOM 4442 C C . LEU A 1 552 ? 39.772 -17.531 31.982 1.00 71.19 552 LEU A C 1
ATOM 4444 O O . LEU A 1 552 ? 40.759 -17.857 32.639 1.00 71.19 552 LEU A O 1
ATOM 4448 N N . ASN A 1 553 ? 38.768 -16.821 32.507 1.00 71.38 553 ASN A N 1
ATOM 4449 C CA . ASN A 1 553 ? 38.731 -16.385 33.902 1.00 71.38 553 ASN A CA 1
ATOM 4450 C C . ASN A 1 553 ? 38.597 -17.566 34.877 1.00 71.38 553 ASN A C 1
ATOM 4452 O O . ASN A 1 553 ? 39.264 -17.567 35.909 1.00 71.38 553 ASN A O 1
ATOM 4456 N N . GLN A 1 554 ? 37.806 -18.597 34.552 1.00 66.06 554 GLN A N 1
ATOM 4457 C CA . GLN A 1 554 ? 37.725 -19.824 35.356 1.00 66.06 554 GLN A CA 1
ATOM 4458 C C . GLN A 1 554 ? 39.053 -20.602 35.354 1.00 66.06 554 GLN A C 1
ATOM 4460 O O . GLN A 1 554 ? 39.475 -21.090 36.402 1.00 66.06 554 GLN A O 1
ATOM 4465 N N . GLN A 1 555 ? 39.764 -20.673 34.220 1.00 62.75 555 GLN A N 1
ATOM 4466 C CA . GLN A 1 555 ? 41.114 -21.255 34.161 1.00 62.75 555 GLN A CA 1
ATOM 4467 C C . GLN A 1 555 ? 42.156 -20.425 34.925 1.00 62.75 555 GLN A C 1
ATOM 4469 O O . GLN A 1 555 ? 43.028 -21.004 35.574 1.00 62.75 555 GLN A O 1
ATOM 4474 N N . ALA A 1 556 ? 42.052 -19.093 34.902 1.00 59.34 556 ALA A N 1
ATOM 4475 C CA . ALA A 1 556 ? 42.924 -18.203 35.669 1.00 59.34 556 ALA A CA 1
ATOM 4476 C C . ALA A 1 556 ? 42.693 -18.329 37.188 1.00 59.34 556 ALA A C 1
ATOM 4478 O O . ALA A 1 556 ? 43.657 -18.400 37.947 1.00 59.34 556 ALA A O 1
ATOM 4479 N N . GLN A 1 557 ? 41.438 -18.456 37.637 1.00 55.78 557 GLN A N 1
ATOM 4480 C CA . GLN A 1 557 ? 41.101 -18.700 39.050 1.00 55.78 557 GLN A CA 1
ATOM 4481 C C . GLN A 1 557 ? 41.549 -20.088 39.540 1.00 55.78 557 GLN A C 1
ATOM 4483 O O . GLN A 1 557 ? 41.938 -20.239 40.696 1.00 55.78 557 GLN A O 1
ATOM 4488 N N . LEU A 1 558 ? 41.566 -21.102 38.665 1.00 56.03 558 LEU A N 1
ATOM 4489 C CA . LEU A 1 558 ? 42.098 -22.435 38.982 1.00 56.03 558 LEU A CA 1
ATOM 4490 C C . LEU A 1 558 ? 43.640 -22.477 39.047 1.00 56.03 558 LEU A C 1
ATOM 4492 O O . LEU A 1 558 ? 44.189 -23.391 39.660 1.00 56.03 558 LEU A O 1
ATOM 4496 N N . GLN A 1 559 ? 44.347 -21.494 38.472 1.00 54.03 559 GLN A N 1
ATOM 4497 C CA . GLN A 1 559 ? 45.810 -21.371 38.568 1.00 54.03 559 GLN A CA 1
ATOM 4498 C C . GLN A 1 559 ? 46.303 -20.655 39.841 1.00 54.03 559 GLN A C 1
ATOM 4500 O O . GLN A 1 559 ? 47.467 -20.828 40.206 1.00 54.03 559 GLN A O 1
ATOM 4505 N N . GLU A 1 560 ? 45.453 -19.915 40.567 1.00 50.72 560 GLU A N 1
ATOM 4506 C CA . GLU A 1 560 ? 45.836 -19.294 41.853 1.00 50.72 560 GLU A CA 1
ATOM 4507 C C . GLU A 1 560 ? 45.989 -20.309 43.005 1.00 50.72 560 GLU A C 1
ATOM 4509 O O . GLU A 1 560 ? 46.644 -20.017 44.006 1.00 50.72 560 GLU A O 1
ATOM 4514 N N . PHE A 1 561 ? 45.490 -21.541 42.843 1.00 49.72 561 PHE A N 1
ATOM 4515 C CA . PHE A 1 561 ? 45.647 -22.639 43.804 1.00 49.72 561 PHE A CA 1
ATOM 4516 C C . PHE A 1 561 ? 46.365 -23.860 43.195 1.00 49.72 561 PHE A C 1
ATOM 4518 O O . PHE A 1 561 ? 45.849 -24.973 43.224 1.00 49.72 561 PHE A O 1
ATOM 4525 N N . GLY A 1 562 ? 47.596 -23.695 42.695 1.00 39.31 562 GLY A N 1
ATOM 4526 C CA . GLY A 1 562 ? 48.514 -24.839 42.554 1.00 39.31 562 GLY A CA 1
ATOM 4527 C C . GLY A 1 562 ? 49.488 -24.822 41.374 1.00 39.31 562 GLY A C 1
ATOM 4528 O O . GLY A 1 562 ? 49.111 -25.061 40.239 1.00 39.31 562 GLY A O 1
ATOM 4529 N N . GLN A 1 563 ? 50.768 -24.632 41.709 1.00 42.16 563 GLN A N 1
ATOM 4530 C CA . GLN A 1 563 ? 52.006 -25.110 41.064 1.00 42.16 563 GLN A CA 1
ATOM 4531 C C . GLN A 1 563 ? 52.108 -25.225 39.523 1.00 42.16 563 GLN A C 1
ATOM 4533 O O . GLN A 1 563 ? 51.520 -26.070 38.857 1.00 42.16 563 GLN A O 1
ATOM 4538 N N . SER A 1 564 ? 53.071 -24.448 39.018 1.00 42.53 564 SER A N 1
ATOM 4539 C CA . SER A 1 564 ? 53.778 -24.509 37.735 1.00 42.53 564 SER A CA 1
ATOM 4540 C C . SER A 1 564 ? 53.803 -25.856 36.992 1.00 42.53 564 SER A C 1
ATOM 4542 O O . SER A 1 564 ? 54.465 -26.799 37.431 1.00 42.53 564 SER A O 1
ATOM 4544 N N . SER A 1 565 ? 53.291 -25.880 35.755 1.00 35.91 565 SER A N 1
ATOM 4545 C CA . SER A 1 565 ? 53.942 -26.621 34.666 1.00 35.91 565 SER A CA 1
ATOM 4546 C C . SER A 1 565 ? 53.591 -26.063 33.273 1.00 35.91 565 SER A C 1
ATOM 4548 O O . SER A 1 565 ? 52.434 -25.976 32.892 1.00 35.91 565 SER A O 1
ATOM 4550 N N . ARG A 1 566 ? 54.657 -25.726 32.528 1.00 36.28 566 ARG A N 1
ATOM 4551 C CA . ARG A 1 566 ? 54.769 -25.496 31.071 1.00 36.28 566 ARG A CA 1
ATOM 4552 C C . ARG A 1 566 ? 53.988 -24.320 30.462 1.00 36.28 566 ARG A C 1
ATOM 4554 O O . ARG A 1 566 ? 52.892 -24.477 29.940 1.00 36.28 566 ARG A O 1
ATOM 4561 N N . GLN A 1 567 ? 54.685 -23.182 30.369 1.00 37.25 567 GLN A N 1
ATOM 4562 C CA . GLN A 1 567 ? 54.551 -22.243 29.251 1.00 37.25 567 GLN A CA 1
ATOM 4563 C C . GLN A 1 567 ? 54.746 -23.005 27.931 1.00 37.25 567 GLN A C 1
ATOM 4565 O O . GLN A 1 567 ? 55.867 -23.346 27.555 1.00 37.25 567 GLN A O 1
ATOM 4570 N N . GLY A 1 568 ? 53.648 -23.312 27.252 1.00 31.81 568 GLY A N 1
ATOM 4571 C CA . GLY A 1 568 ? 53.626 -23.298 25.800 1.00 31.81 568 GLY A CA 1
ATOM 4572 C C . GLY A 1 568 ? 53.052 -21.949 25.404 1.00 31.81 568 GLY A C 1
ATOM 4573 O O . GLY A 1 568 ? 51.891 -21.686 25.708 1.00 31.81 568 GLY A O 1
ATOM 4574 N N . ASP A 1 569 ? 53.864 -21.101 24.777 1.00 30.67 569 ASP A N 1
ATOM 4575 C CA . ASP A 1 569 ? 53.376 -19.938 24.044 1.00 30.67 569 ASP A CA 1
ATOM 4576 C C . ASP A 1 569 ? 52.387 -20.435 22.981 1.00 30.67 569 ASP A C 1
ATOM 4578 O O . ASP A 1 569 ? 52.778 -20.863 21.895 1.00 30.67 569 ASP A O 1
ATOM 4582 N N . PHE A 1 570 ? 51.093 -20.422 23.298 1.00 28.22 570 PHE A N 1
ATOM 4583 C CA . PHE A 1 570 ? 50.078 -20.268 22.272 1.00 28.22 570 PHE A CA 1
ATOM 4584 C C . PHE A 1 570 ? 50.068 -18.778 21.938 1.00 28.22 570 PHE A C 1
ATOM 4586 O O . PHE A 1 570 ? 49.720 -17.975 22.807 1.00 28.22 570 PHE A O 1
ATOM 4593 N N . PRO A 1 571 ? 50.470 -18.376 20.720 1.00 33.72 571 PRO A N 1
ATOM 4594 C CA . PRO A 1 571 ? 50.310 -16.998 20.319 1.00 33.72 571 PRO A CA 1
ATOM 4595 C C . PRO A 1 571 ? 48.812 -16.700 20.340 1.00 33.72 571 PRO A C 1
ATOM 4597 O O . PRO A 1 571 ? 48.037 -17.275 19.573 1.00 33.72 571 PRO A O 1
ATOM 4600 N N . GLY A 1 572 ? 48.407 -15.807 21.240 1.00 37.81 572 GLY A N 1
ATOM 4601 C CA . GLY A 1 572 ? 47.146 -15.104 21.096 1.00 37.81 572 GLY A CA 1
ATOM 4602 C C . GLY A 1 572 ? 47.103 -14.457 19.713 1.00 37.81 572 GLY A C 1
ATOM 4603 O O . GLY A 1 572 ? 48.093 -13.876 19.270 1.00 37.81 572 GLY A O 1
ATOM 4604 N N . GLY A 1 573 ? 45.966 -14.573 19.028 1.00 36.31 573 GLY A N 1
ATOM 4605 C CA . GLY A 1 573 ? 45.697 -13.726 17.864 1.00 36.31 573 GLY A CA 1
ATOM 4606 C C . GLY A 1 573 ? 45.253 -14.395 16.567 1.00 36.31 573 GLY A C 1
ATOM 4607 O O . GLY A 1 573 ? 45.401 -13.767 15.527 1.00 36.31 573 GLY A O 1
ATOM 4608 N N . LEU A 1 574 ? 44.680 -15.601 16.571 1.00 38.41 574 LEU A N 1
ATOM 4609 C CA . LEU A 1 574 ? 43.956 -16.103 15.392 1.00 38.41 574 LEU A CA 1
ATOM 4610 C C . LEU A 1 574 ? 42.598 -16.688 15.797 1.00 38.41 574 LEU A C 1
ATOM 4612 O O . LEU A 1 574 ? 42.380 -17.897 15.748 1.00 38.41 574 LEU A O 1
ATOM 4616 N N . MET A 1 575 ? 41.680 -15.809 16.214 1.00 48.59 575 MET A N 1
ATOM 4617 C CA . MET A 1 575 ? 40.253 -16.135 16.247 1.00 48.59 575 MET A CA 1
ATOM 4618 C C . MET A 1 575 ? 39.763 -16.281 14.805 1.00 48.59 575 MET A C 1
ATOM 4620 O O . MET A 1 575 ? 39.856 -15.349 14.008 1.00 48.59 575 MET A O 1
ATOM 4624 N N . GLY A 1 576 ? 39.285 -17.472 14.457 1.00 57.88 576 GLY A N 1
ATOM 4625 C CA . GLY A 1 576 ? 38.552 -17.683 13.214 1.00 57.88 576 GLY A CA 1
ATOM 4626 C C . GLY A 1 576 ? 37.139 -17.089 13.303 1.00 57.88 576 GLY A C 1
ATOM 4627 O O . GLY A 1 576 ? 36.607 -16.971 14.408 1.00 57.88 576 GLY A O 1
ATOM 4628 N N . PRO A 1 577 ? 36.511 -16.707 12.177 1.00 68.25 577 PRO A N 1
ATOM 4629 C CA . PRO A 1 577 ? 35.170 -16.128 12.187 1.00 68.25 577 PRO A CA 1
ATOM 4630 C C . PRO A 1 577 ? 34.132 -17.110 12.750 1.00 68.25 577 PRO A C 1
ATOM 4632 O O . PRO A 1 577 ? 34.213 -18.326 12.535 1.00 68.25 577 PRO A O 1
ATOM 4635 N N . VAL A 1 578 ? 33.132 -16.566 13.449 1.00 80.56 578 VAL A N 1
ATOM 4636 C CA . VAL A 1 578 ? 32.008 -17.334 13.994 1.00 80.56 578 VAL A CA 1
ATOM 4637 C C . VAL A 1 578 ? 31.185 -17.928 12.849 1.00 80.56 578 VAL A C 1
ATOM 4639 O O . VAL A 1 578 ? 30.604 -17.220 12.022 1.00 80.56 578 VAL A O 1
ATOM 4642 N N . ARG A 1 579 ? 31.136 -19.258 12.807 1.00 85.62 579 ARG A N 1
ATOM 4643 C CA . ARG A 1 579 ? 30.399 -20.063 11.836 1.00 85.62 579 ARG A CA 1
ATOM 4644 C C . ARG A 1 579 ? 29.055 -20.474 12.427 1.00 85.62 579 ARG A C 1
ATOM 4646 O O . ARG A 1 579 ? 29.020 -21.168 13.442 1.00 85.62 579 ARG A O 1
ATOM 4653 N N . MET A 1 580 ? 27.969 -20.091 11.760 1.00 90.31 580 MET A N 1
ATOM 4654 C CA . MET A 1 580 ? 26.592 -20.404 12.156 1.00 90.31 580 MET A CA 1
ATOM 4655 C C . MET A 1 580 ? 25.965 -21.402 11.177 1.00 90.31 580 MET A C 1
ATOM 4657 O O . MET A 1 580 ? 26.090 -21.239 9.963 1.00 90.31 580 MET A O 1
ATOM 4661 N N . ILE A 1 581 ? 25.293 -22.434 11.689 1.00 88.44 581 ILE A N 1
ATOM 4662 C CA . ILE A 1 581 ? 24.616 -23.465 10.890 1.00 88.44 581 ILE A CA 1
ATOM 4663 C C . ILE A 1 581 ? 23.175 -23.605 11.380 1.00 88.44 581 ILE A C 1
ATOM 4665 O O . ILE A 1 581 ? 22.951 -23.888 12.554 1.00 88.44 581 ILE A O 1
ATOM 4669 N N . SER A 1 582 ? 22.206 -23.458 10.481 1.00 91.06 582 SER A N 1
ATOM 4670 C CA . SER A 1 582 ? 20.774 -23.627 10.760 1.00 91.06 582 SER A CA 1
ATOM 4671 C C . SER A 1 582 ? 20.173 -24.598 9.746 1.00 91.06 582 SER A C 1
ATOM 4673 O O . SER A 1 582 ? 20.513 -24.538 8.567 1.00 91.06 582 SER A O 1
ATOM 4675 N N . SER A 1 583 ? 19.318 -25.530 10.182 1.00 85.25 583 SER A N 1
ATOM 4676 C CA . SER A 1 583 ? 18.657 -26.513 9.296 1.00 85.25 583 SER A CA 1
ATOM 4677 C C . SER A 1 583 ? 19.610 -27.236 8.321 1.00 85.25 583 SER A C 1
ATOM 4679 O O . SER A 1 583 ? 19.278 -27.462 7.159 1.00 85.25 583 SER A O 1
ATOM 4681 N N . GLY A 1 584 ? 20.831 -27.555 8.766 1.00 81.19 584 GLY A N 1
ATOM 4682 C CA . GLY A 1 584 ? 21.853 -28.221 7.947 1.00 81.19 584 GLY A CA 1
ATOM 4683 C C . GLY A 1 584 ? 22.595 -27.329 6.939 1.00 81.19 584 GLY A C 1
ATOM 4684 O O . GLY A 1 584 ? 23.520 -27.814 6.293 1.00 81.19 584 GLY A O 1
ATOM 4685 N N . HIS A 1 585 ? 22.254 -26.040 6.838 1.00 86.94 585 HIS A N 1
ATOM 4686 C CA . HIS A 1 585 ? 22.885 -25.072 5.939 1.00 86.94 585 HIS A CA 1
ATOM 4687 C C . HIS A 1 585 ? 23.766 -24.085 6.717 1.00 86.94 585 HIS A C 1
ATOM 4689 O O . HIS A 1 585 ? 23.401 -23.605 7.791 1.00 86.94 585 HIS A O 1
ATOM 4695 N N . GLU A 1 586 ? 24.951 -23.784 6.182 1.00 87.38 586 GLU A N 1
ATOM 4696 C CA . GLU A 1 586 ? 25.849 -22.772 6.747 1.00 87.38 586 GLU A CA 1
ATOM 4697 C C . GLU A 1 586 ? 25.374 -21.371 6.350 1.00 87.38 586 GLU A C 1
ATOM 4699 O O . GLU A 1 586 ? 25.260 -21.064 5.164 1.00 87.38 586 GLU A O 1
ATOM 4704 N N . LEU A 1 587 ? 25.148 -20.511 7.344 1.00 88.25 587 LEU A N 1
ATOM 4705 C CA . LEU A 1 587 ? 24.839 -19.097 7.145 1.00 88.25 587 LEU A CA 1
ATOM 4706 C C . LEU A 1 587 ? 26.140 -18.351 6.820 1.00 88.25 587 LEU A C 1
ATOM 4708 O O . LEU A 1 587 ? 26.783 -17.761 7.700 1.00 88.25 587 LEU A O 1
ATOM 4712 N N . THR A 1 588 ? 26.568 -18.436 5.557 1.00 85.81 588 THR A N 1
ATOM 4713 C CA . THR A 1 588 ? 27.736 -17.701 5.053 1.00 85.81 588 THR A CA 1
ATOM 4714 C C . THR A 1 588 ? 27.517 -16.192 5.151 1.00 85.81 588 THR A C 1
ATOM 4716 O O . THR A 1 588 ? 26.395 -15.712 5.301 1.00 85.81 588 THR A O 1
ATOM 4719 N N . THR A 1 589 ? 28.606 -15.433 5.082 1.00 82.75 589 THR A N 1
ATOM 4720 C CA . THR A 1 589 ? 28.583 -13.964 5.125 1.00 82.75 589 THR A CA 1
ATOM 4721 C C . THR A 1 589 ? 27.789 -13.346 3.968 1.00 82.75 589 THR A C 1
ATOM 4723 O O . THR A 1 589 ? 27.288 -12.240 4.098 1.00 82.75 589 THR A O 1
ATOM 4726 N N . ASP A 1 590 ? 27.598 -14.072 2.862 1.00 83.75 590 ASP A N 1
ATOM 4727 C CA . ASP A 1 590 ? 26.790 -13.623 1.715 1.00 83.75 590 ASP A CA 1
ATOM 4728 C C . ASP A 1 590 ? 25.299 -13.453 2.061 1.00 83.75 590 ASP A C 1
ATOM 4730 O O . ASP A 1 590 ? 24.571 -12.766 1.350 1.00 83.75 590 ASP A O 1
ATOM 4734 N N . TYR A 1 591 ? 24.838 -14.069 3.156 1.00 88.25 591 TYR A N 1
ATOM 4735 C CA . TYR A 1 591 ? 23.467 -13.938 3.650 1.00 88.25 591 TYR A CA 1
ATOM 4736 C C . TYR A 1 591 ? 23.284 -12.796 4.654 1.00 88.25 591 TYR A C 1
ATOM 4738 O O . TYR A 1 591 ? 22.166 -12.593 5.110 1.00 88.25 591 TYR A O 1
ATOM 4746 N N . ASP A 1 592 ? 24.343 -12.063 5.014 1.00 88.25 592 ASP A N 1
ATOM 4747 C CA . ASP A 1 592 ? 24.304 -11.058 6.084 1.00 88.25 592 ASP A CA 1
ATOM 4748 C C . ASP A 1 592 ? 23.265 -9.946 5.845 1.00 88.25 592 ASP A C 1
ATOM 4750 O O . ASP A 1 592 ? 22.690 -9.446 6.808 1.00 88.25 592 ASP A O 1
ATOM 4754 N N . GLU A 1 593 ? 23.006 -9.590 4.583 1.00 88.69 593 GLU A N 1
ATOM 4755 C CA . GLU A 1 593 ? 22.036 -8.557 4.183 1.00 88.69 593 GLU A CA 1
ATOM 4756 C C . GLU A 1 593 ? 20.622 -9.104 3.900 1.00 88.69 593 GLU A C 1
ATOM 4758 O O . GLU A 1 593 ? 19.775 -8.352 3.416 1.00 88.69 593 GLU A O 1
ATOM 4763 N N . LYS A 1 594 ? 20.374 -10.399 4.161 1.00 91.38 594 LYS A N 1
ATOM 4764 C CA . LYS A 1 594 ? 19.043 -11.015 4.061 1.00 91.38 594 LYS A CA 1
ATOM 4765 C C . LYS A 1 594 ? 18.333 -11.028 5.409 1.00 91.38 594 LYS A C 1
ATOM 4767 O O . LYS A 1 594 ? 18.956 -11.267 6.452 1.00 91.38 594 LYS A O 1
ATOM 4772 N N . THR A 1 595 ? 17.013 -10.865 5.376 1.00 91.25 595 THR A N 1
ATOM 4773 C CA . THR A 1 595 ? 16.169 -10.978 6.573 1.00 91.25 595 THR A CA 1
ATOM 4774 C C . THR A 1 595 ? 16.057 -12.428 7.055 1.00 91.25 595 THR A C 1
ATOM 4776 O O . THR A 1 595 ? 16.171 -13.386 6.285 1.00 91.25 595 THR A O 1
ATOM 4779 N N . LEU A 1 596 ? 15.776 -12.618 8.346 1.00 90.19 596 LEU A N 1
ATOM 4780 C CA . LEU A 1 596 ? 15.460 -13.939 8.901 1.00 90.19 596 LEU A CA 1
ATOM 4781 C C . LEU A 1 596 ? 14.190 -14.539 8.272 1.00 90.19 596 LEU A C 1
ATOM 4783 O O . LEU A 1 596 ? 14.098 -15.761 8.117 1.00 90.19 596 LEU A O 1
ATOM 4787 N N . HIS A 1 597 ? 13.237 -13.688 7.878 1.00 90.06 597 HIS A N 1
ATOM 4788 C CA . HIS A 1 597 ? 12.034 -14.082 7.149 1.00 90.06 597 HIS A CA 1
ATOM 4789 C C . HIS A 1 597 ? 12.343 -14.657 5.757 1.00 90.06 597 HIS A C 1
ATOM 4791 O O . HIS A 1 597 ? 11.856 -15.742 5.446 1.00 90.06 597 HIS A O 1
ATOM 4797 N N . GLU A 1 598 ? 13.203 -14.006 4.961 1.00 90.50 598 GLU A N 1
ATOM 4798 C CA . GLU A 1 598 ? 13.647 -14.508 3.644 1.00 90.50 598 GLU A CA 1
ATOM 4799 C C . GLU A 1 598 ? 14.325 -15.883 3.726 1.00 90.50 598 GLU A C 1
ATOM 4801 O O . GLU A 1 598 ? 14.279 -16.664 2.777 1.00 90.50 598 GLU A O 1
ATOM 4806 N N . LEU A 1 599 ? 14.954 -16.194 4.863 1.00 89.31 599 LEU A N 1
ATOM 4807 C CA . LEU A 1 599 ? 15.565 -17.499 5.125 1.00 89.31 599 LEU A CA 1
ATOM 4808 C C . LEU A 1 599 ? 14.615 -18.513 5.784 1.00 89.31 599 LEU A C 1
ATOM 4810 O O . LEU A 1 599 ? 15.030 -19.634 6.084 1.00 89.31 599 LEU A O 1
ATOM 4814 N N . GLY A 1 600 ? 13.355 -18.143 6.027 1.00 88.38 600 GLY A N 1
ATOM 4815 C CA . GLY A 1 600 ? 12.335 -19.032 6.579 1.00 88.38 600 GLY A CA 1
ATOM 4816 C C . GLY A 1 600 ? 12.559 -19.438 8.042 1.00 88.38 600 GLY A C 1
ATOM 4817 O O . GLY A 1 600 ? 12.188 -20.552 8.425 1.00 88.38 600 GLY A O 1
ATOM 4818 N N . PHE A 1 601 ? 13.169 -18.579 8.870 1.00 90.75 601 PHE A N 1
ATOM 4819 C CA . PHE A 1 601 ? 13.337 -18.851 10.304 1.00 90.75 601 PHE A CA 1
ATOM 4820 C C . PHE A 1 601 ? 11.986 -18.976 11.029 1.00 90.75 601 PHE A C 1
ATOM 4822 O O . PHE A 1 601 ? 11.060 -18.199 10.803 1.00 90.75 601 PHE A O 1
ATOM 4829 N N . LYS A 1 602 ? 11.891 -19.949 11.944 1.00 89.88 602 LYS A N 1
ATOM 4830 C CA . LYS A 1 602 ? 10.704 -20.224 12.774 1.00 89.88 602 LYS A CA 1
ATOM 4831 C C . LYS A 1 602 ? 11.012 -20.006 14.260 1.00 89.88 602 LYS A C 1
ATOM 4833 O O . LYS A 1 602 ? 12.175 -19.951 14.656 1.00 89.88 602 LYS A O 1
ATOM 4838 N N . ASP A 1 603 ? 9.976 -19.886 15.091 1.00 87.56 603 ASP A N 1
ATOM 4839 C CA . ASP A 1 603 ? 10.151 -19.805 16.548 1.00 87.56 603 ASP A CA 1
ATOM 4840 C C . ASP A 1 603 ? 10.825 -21.079 17.088 1.00 87.56 603 ASP A C 1
ATOM 4842 O O . ASP A 1 603 ? 10.543 -22.187 16.627 1.00 87.56 603 ASP A O 1
ATOM 4846 N N . MET A 1 604 ? 11.721 -20.914 18.062 1.00 88.25 604 MET A N 1
ATOM 4847 C CA . MET A 1 604 ? 12.572 -21.961 18.644 1.00 88.25 604 MET A CA 1
ATOM 4848 C C . MET A 1 604 ? 13.543 -22.638 17.654 1.00 88.25 604 MET A C 1
ATOM 4850 O O . MET A 1 604 ? 13.998 -23.758 17.901 1.00 88.25 604 MET A O 1
ATOM 4854 N N . GLN A 1 605 ? 13.901 -21.973 16.549 1.00 90.12 605 GLN A N 1
ATOM 4855 C CA . GLN A 1 605 ? 14.871 -22.492 15.577 1.00 90.12 605 GLN A CA 1
ATOM 4856 C C . GLN A 1 605 ? 16.263 -22.664 16.208 1.00 90.12 605 GLN A C 1
ATOM 4858 O O . GLN A 1 605 ? 16.804 -21.744 16.822 1.00 90.12 605 GLN A O 1
ATOM 4863 N N . MET A 1 606 ? 16.867 -23.840 16.014 1.00 88.94 606 MET A N 1
ATOM 4864 C CA . MET A 1 606 ? 18.213 -24.155 16.503 1.00 88.94 606 MET A CA 1
ATOM 4865 C C . MET A 1 606 ? 19.295 -23.644 15.541 1.00 88.94 606 MET A C 1
ATOM 4867 O O . MET A 1 606 ? 19.262 -23.950 14.347 1.00 88.94 606 MET A O 1
ATOM 4871 N N . VAL A 1 607 ? 20.295 -22.940 16.077 1.00 91.69 607 VAL A N 1
ATOM 4872 C CA . VAL A 1 607 ? 21.491 -22.478 15.357 1.00 91.69 607 VAL A CA 1
ATOM 4873 C C . VAL A 1 607 ? 22.739 -23.039 16.033 1.00 91.69 607 VAL A C 1
ATOM 4875 O O . VAL A 1 607 ? 23.016 -22.756 17.197 1.00 91.69 607 VAL A O 1
ATOM 4878 N N . PHE A 1 608 ? 23.517 -23.834 15.305 1.00 89.00 608 PHE A N 1
ATOM 4879 C CA . PHE A 1 608 ? 24.784 -24.375 15.789 1.00 89.00 608 PHE A CA 1
ATOM 4880 C C . PHE A 1 608 ? 25.927 -23.403 15.504 1.00 89.00 608 PHE A C 1
ATOM 4882 O O . PHE A 1 608 ? 26.108 -22.962 14.368 1.00 89.00 608 PHE A O 1
ATOM 4889 N N . VAL A 1 609 ? 26.714 -23.098 16.532 1.00 88.56 609 VAL A N 1
ATOM 4890 C CA . VAL A 1 609 ? 27.782 -22.093 16.503 1.00 88.56 609 VAL A CA 1
ATOM 4891 C C . VAL A 1 609 ? 29.137 -22.783 16.653 1.00 88.56 609 VAL A C 1
ATOM 4893 O O . VAL A 1 609 ? 29.352 -23.561 17.578 1.00 88.56 609 VAL A O 1
ATOM 4896 N N . SER A 1 610 ? 30.070 -22.519 15.742 1.00 84.38 610 SER A N 1
ATOM 4897 C CA . SER A 1 610 ? 31.435 -23.067 15.766 1.00 84.38 610 SER A CA 1
ATOM 4898 C C . SER A 1 610 ? 32.453 -22.024 15.305 1.00 84.38 610 SER A C 1
ATOM 4900 O O . SER A 1 610 ? 32.078 -21.017 14.713 1.00 84.38 610 SER A O 1
ATOM 4902 N N . LEU A 1 611 ? 33.743 -22.250 15.550 1.00 76.12 611 LEU A N 1
ATOM 4903 C CA . LEU A 1 611 ? 34.809 -21.425 14.975 1.00 76.12 611 LEU A CA 1
ATOM 4904 C C . LEU A 1 611 ? 35.209 -21.999 13.612 1.00 76.12 611 LEU A C 1
ATOM 4906 O O . LEU A 1 611 ? 35.622 -23.157 13.514 1.00 76.12 611 LEU A O 1
ATOM 4910 N N . GLY A 1 612 ? 35.055 -21.207 12.551 1.00 62.84 612 GLY A N 1
ATOM 4911 C CA . GLY A 1 612 ? 35.511 -21.574 11.212 1.00 62.84 612 GLY A CA 1
ATOM 4912 C C . GLY A 1 612 ? 37.001 -21.282 11.021 1.00 62.84 612 GLY A C 1
ATOM 4913 O O . GLY A 1 612 ? 37.541 -20.357 11.620 1.00 62.84 612 GLY A O 1
ATOM 4914 N N . ALA A 1 613 ? 37.680 -22.025 10.144 1.00 58.88 613 ALA A N 1
ATOM 4915 C CA . ALA A 1 613 ? 38.990 -21.595 9.652 1.00 58.88 613 ALA A CA 1
ATOM 4916 C C . ALA A 1 613 ? 38.817 -20.332 8.780 1.00 58.88 613 ALA A C 1
ATOM 4918 O O . ALA A 1 613 ? 37.858 -20.282 8.001 1.00 58.88 613 ALA A O 1
ATOM 4919 N N . PRO A 1 614 ? 39.714 -19.329 8.858 1.00 57.19 614 PRO A N 1
ATOM 4920 C CA . PRO A 1 614 ? 39.646 -18.161 7.985 1.00 57.19 614 PRO A CA 1
ATOM 4921 C C . PRO A 1 614 ? 39.725 -18.623 6.523 1.00 57.19 614 PRO A C 1
ATOM 4923 O O . PRO A 1 614 ? 40.740 -19.167 6.079 1.00 57.19 614 PRO A O 1
ATOM 4926 N N . ARG A 1 615 ? 38.633 -18.463 5.765 1.00 54.38 615 ARG A N 1
ATOM 4927 C CA . ARG A 1 615 ? 38.647 -18.725 4.320 1.00 54.38 615 ARG A CA 1
ATOM 4928 C C . ARG A 1 615 ? 39.567 -17.690 3.670 1.00 54.38 615 ARG A C 1
ATOM 4930 O O . ARG A 1 615 ? 39.497 -16.512 4.006 1.00 54.38 615 ARG A O 1
ATOM 4937 N N . ARG A 1 616 ? 40.417 -18.109 2.723 1.00 49.25 616 ARG A N 1
ATOM 4938 C CA . ARG A 1 616 ? 41.121 -17.158 1.848 1.00 49.25 616 ARG A CA 1
ATOM 4939 C C . ARG A 1 616 ? 40.062 -16.338 1.118 1.00 49.25 616 ARG A C 1
ATOM 4941 O O . ARG A 1 616 ? 39.302 -16.904 0.334 1.00 49.25 616 ARG A O 1
ATOM 4948 N N . GLU A 1 617 ? 40.019 -15.039 1.391 1.00 50.22 617 GLU A N 1
ATOM 4949 C CA . GLU A 1 617 ? 39.196 -14.094 0.645 1.00 50.22 617 GLU A CA 1
ATOM 4950 C C . GLU A 1 617 ? 39.450 -14.294 -0.851 1.00 50.22 617 GLU A C 1
ATOM 4952 O O . GLU A 1 617 ? 40.601 -14.323 -1.306 1.00 50.22 617 GLU A O 1
ATOM 4957 N N . ARG A 1 618 ? 38.376 -14.459 -1.630 1.00 47.75 618 ARG A N 1
ATOM 4958 C CA . ARG A 1 618 ? 38.463 -14.363 -3.085 1.00 47.75 618 ARG A CA 1
ATOM 4959 C C . ARG A 1 618 ? 38.799 -12.907 -3.404 1.00 47.75 618 ARG A C 1
ATOM 4961 O O . ARG A 1 618 ? 37.903 -12.095 -3.583 1.00 47.75 618 ARG A O 1
ATOM 4968 N N . LYS A 1 619 ? 40.092 -12.578 -3.465 1.00 40.12 619 LYS A N 1
ATOM 4969 C CA . LYS A 1 619 ? 40.600 -11.324 -4.033 1.00 40.12 619 LYS A CA 1
ATOM 4970 C C . LYS A 1 619 ? 40.359 -11.322 -5.546 1.00 40.12 619 LYS A C 1
ATOM 4972 O O . LYS A 1 619 ? 41.288 -11.484 -6.328 1.00 40.12 619 LYS A O 1
ATOM 4977 N N . GLY A 1 620 ? 39.098 -11.230 -5.953 1.00 40.06 620 GLY A N 1
ATOM 4978 C CA . GLY A 1 620 ? 38.731 -10.747 -7.276 1.00 40.06 620 GLY A CA 1
ATOM 4979 C C . GLY A 1 620 ? 38.562 -9.238 -7.177 1.00 40.06 620 GLY A C 1
ATOM 4980 O O . GLY A 1 620 ? 37.815 -8.769 -6.318 1.00 40.06 620 GLY A O 1
ATOM 4981 N N . GLU A 1 621 ? 39.267 -8.476 -8.012 1.00 39.75 621 GLU A N 1
ATOM 4982 C CA . GLU A 1 621 ? 39.019 -7.042 -8.170 1.00 39.75 621 GLU A CA 1
ATOM 4983 C C . GLU A 1 621 ? 37.541 -6.839 -8.546 1.00 39.75 621 GLU A C 1
ATOM 4985 O O . GLU A 1 621 ? 37.120 -7.209 -9.638 1.00 39.75 621 GLU A O 1
ATOM 4990 N N . GLY A 1 622 ? 36.737 -6.319 -7.612 1.00 51.53 622 GLY A N 1
ATOM 4991 C CA . GLY A 1 622 ? 35.316 -6.016 -7.827 1.00 51.53 622 GLY A CA 1
ATOM 4992 C C . GLY A 1 622 ? 34.308 -6.753 -6.936 1.00 51.53 622 GLY A C 1
ATOM 4993 O O . GLY A 1 622 ? 33.128 -6.422 -7.004 1.00 51.53 622 GLY A O 1
ATOM 4994 N N . VAL A 1 623 ? 34.719 -7.700 -6.080 1.00 55.44 623 VAL A N 1
ATOM 4995 C CA . VAL A 1 623 ? 33.785 -8.363 -5.144 1.00 55.44 623 VAL A CA 1
ATOM 4996 C C . VAL A 1 623 ? 33.573 -7.488 -3.904 1.00 55.44 623 VAL A C 1
ATOM 4998 O O . VAL A 1 623 ? 34.518 -7.205 -3.169 1.00 55.44 623 VAL A O 1
ATOM 5001 N N . GLN A 1 624 ? 32.334 -7.041 -3.681 1.00 63.97 624 GLN A N 1
ATOM 5002 C CA . GLN A 1 624 ? 31.942 -6.286 -2.488 1.00 63.97 624 GLN A CA 1
ATOM 5003 C C . GLN A 1 624 ? 32.143 -7.135 -1.223 1.00 63.97 624 GLN A C 1
ATOM 5005 O O . GLN A 1 624 ? 31.733 -8.293 -1.176 1.00 63.97 624 GLN A O 1
ATOM 5010 N N . LEU A 1 625 ? 32.759 -6.560 -0.184 1.00 70.06 625 LEU A N 1
ATOM 5011 C CA . LEU A 1 625 ? 32.904 -7.230 1.114 1.00 70.06 625 LEU A CA 1
ATOM 5012 C C . LEU A 1 625 ? 31.527 -7.393 1.787 1.00 70.06 625 LEU A C 1
ATOM 5014 O O . LEU A 1 625 ? 30.748 -6.444 1.740 1.00 70.06 625 LEU A O 1
ATOM 5018 N N . PRO A 1 626 ? 31.210 -8.535 2.417 1.00 77.25 626 PRO A N 1
ATOM 5019 C CA . PRO A 1 626 ? 29.976 -8.707 3.190 1.00 77.25 626 PRO A CA 1
ATOM 5020 C C . PRO A 1 626 ? 29.885 -7.799 4.426 1.00 77.25 626 PRO A C 1
ATOM 5022 O O . PRO A 1 626 ? 30.917 -7.384 4.954 1.00 77.25 626 PRO A O 1
ATOM 5025 N N . ALA A 1 627 ? 28.669 -7.552 4.932 1.00 77.06 627 ALA A N 1
ATOM 5026 C CA . ALA A 1 627 ? 28.399 -6.614 6.032 1.00 77.06 627 ALA A CA 1
ATOM 5027 C C . ALA A 1 627 ? 29.240 -6.869 7.299 1.00 77.06 627 ALA A C 1
ATOM 5029 O O . ALA A 1 627 ? 29.828 -5.936 7.846 1.00 77.06 627 ALA A O 1
ATOM 5030 N N . SER A 1 628 ? 29.363 -8.125 7.746 1.00 78.31 628 SER A N 1
ATOM 5031 C CA . SER A 1 628 ? 30.180 -8.468 8.925 1.00 78.31 628 SER A CA 1
ATOM 5032 C C . SER A 1 628 ? 31.694 -8.348 8.712 1.00 78.31 628 SER A C 1
ATOM 5034 O O . SER A 1 628 ? 32.452 -8.360 9.680 1.00 78.31 628 SER A O 1
ATOM 5036 N N . CYS A 1 629 ? 32.150 -8.216 7.463 1.00 79.31 629 CYS A N 1
ATOM 5037 C CA . CYS A 1 629 ? 33.560 -8.047 7.104 1.00 79.31 629 CYS A CA 1
ATOM 5038 C C . CYS A 1 629 ? 33.943 -6.580 6.844 1.00 79.31 629 CYS A C 1
ATOM 5040 O O . CYS A 1 629 ? 35.108 -6.296 6.564 1.00 79.31 629 CYS A O 1
ATOM 5042 N N . LEU A 1 630 ? 32.988 -5.647 6.905 1.00 79.50 630 LEU A N 1
ATOM 5043 C CA . LEU A 1 630 ? 33.258 -4.219 6.741 1.00 79.50 630 LEU A CA 1
ATOM 5044 C C . LEU A 1 630 ? 33.938 -3.635 7.989 1.00 79.50 630 LEU A C 1
ATOM 5046 O O . LEU A 1 630 ? 33.703 -4.120 9.097 1.00 79.50 630 LEU A O 1
ATOM 5050 N N . PRO A 1 631 ? 34.742 -2.565 7.857 1.00 80.69 631 PRO A N 1
ATOM 5051 C CA . PRO A 1 631 ? 35.155 -1.775 9.012 1.00 80.69 631 PRO A CA 1
ATOM 5052 C C . PRO A 1 631 ? 33.944 -1.056 9.644 1.00 80.69 631 PRO A C 1
ATOM 5054 O O . PRO A 1 631 ? 32.987 -0.732 8.931 1.00 80.69 631 PRO A O 1
ATOM 5057 N N . PRO A 1 632 ? 33.971 -0.772 10.961 1.00 81.69 632 PRO A N 1
ATOM 5058 C CA . PRO A 1 632 ? 32.901 -0.026 11.616 1.00 81.69 632 PRO A CA 1
ATOM 5059 C C . PRO A 1 632 ? 32.769 1.381 11.004 1.00 81.69 632 PRO A C 1
ATOM 5061 O O . PRO A 1 632 ? 33.789 2.037 10.762 1.00 81.69 632 PRO A O 1
ATOM 5064 N N . PRO A 1 633 ? 31.540 1.872 10.757 1.00 85.44 633 PRO A N 1
ATOM 5065 C CA . PRO A 1 633 ? 31.340 3.174 10.135 1.00 85.44 633 PRO A CA 1
ATOM 5066 C C . PRO A 1 633 ? 31.758 4.311 11.080 1.00 85.44 633 PRO A C 1
ATOM 5068 O O . PRO A 1 633 ? 31.577 4.235 12.297 1.00 85.44 633 PRO A O 1
ATOM 5071 N N . GLN A 1 634 ? 32.309 5.394 10.527 1.00 83.31 634 GLN A N 1
ATOM 5072 C CA . GLN A 1 634 ? 32.632 6.595 11.302 1.00 83.31 634 GLN A CA 1
ATOM 5073 C C . GLN A 1 634 ? 31.345 7.322 11.705 1.00 83.31 634 GLN A C 1
ATOM 5075 O O . GLN A 1 634 ? 30.509 7.602 10.847 1.00 83.31 634 GLN A O 1
ATOM 5080 N N . LYS A 1 635 ? 31.197 7.659 12.995 1.00 80.56 635 LYS A N 1
ATOM 5081 C CA . LYS A 1 635 ? 29.964 8.264 13.536 1.00 80.56 635 LYS A CA 1
ATOM 5082 C C . LYS A 1 635 ? 29.579 9.581 12.852 1.00 80.56 635 LYS A C 1
ATOM 5084 O O . LYS A 1 635 ? 28.394 9.811 12.637 1.00 80.56 635 LYS A O 1
ATOM 5089 N N . ASP A 1 636 ? 30.562 10.386 12.456 1.00 81.44 636 ASP A N 1
ATOM 5090 C CA . ASP A 1 636 ? 30.342 11.691 11.813 1.00 81.44 636 ASP A CA 1
ATOM 5091 C C . ASP A 1 636 ? 29.781 11.579 10.384 1.00 81.44 636 ASP A C 1
ATOM 5093 O O . ASP A 1 636 ? 29.186 12.528 9.881 1.00 81.44 636 ASP A O 1
ATOM 5097 N N . ASN A 1 637 ? 29.918 10.407 9.753 1.00 85.81 637 ASN A N 1
ATOM 5098 C CA . ASN A 1 637 ? 29.481 10.133 8.382 1.00 85.81 637 ASN A CA 1
ATOM 5099 C C . ASN A 1 637 ? 28.257 9.205 8.332 1.00 85.81 637 ASN A C 1
ATOM 5101 O O . ASN A 1 637 ? 27.987 8.575 7.313 1.00 85.81 637 ASN A O 1
ATOM 5105 N N . ILE A 1 638 ? 27.521 9.067 9.439 1.00 88.69 638 ILE A N 1
ATOM 5106 C CA . ILE A 1 638 ? 26.295 8.264 9.463 1.00 88.69 638 ILE A CA 1
ATOM 5107 C C . ILE A 1 638 ? 25.149 9.103 8.874 1.00 88.69 638 ILE A C 1
ATOM 5109 O O . ILE A 1 638 ? 24.798 10.127 9.468 1.00 88.69 638 ILE A O 1
ATOM 5113 N N . PRO A 1 639 ? 24.489 8.663 7.785 1.00 90.25 639 PRO A N 1
ATOM 5114 C CA . PRO A 1 639 ? 23.476 9.465 7.088 1.00 90.25 639 PRO A CA 1
ATOM 5115 C C . PRO A 1 639 ? 22.298 9.856 7.980 1.00 90.25 639 PRO A C 1
ATOM 5117 O O . PRO A 1 639 ? 21.820 10.987 7.953 1.00 90.25 639 PRO A O 1
ATOM 5120 N N . MET A 1 640 ? 21.883 8.933 8.850 1.00 90.19 640 MET A N 1
ATOM 5121 C CA . MET A 1 640 ? 20.850 9.167 9.856 1.00 90.19 640 MET A CA 1
ATOM 5122 C C . MET A 1 640 ? 21.191 10.317 10.816 1.00 90.19 640 MET A C 1
ATOM 5124 O O . MET A 1 640 ? 20.298 11.053 11.222 1.00 90.19 640 MET A O 1
ATOM 5128 N N . LEU A 1 641 ? 22.464 10.468 11.202 1.00 89.50 641 LEU A N 1
ATOM 5129 C CA . LEU A 1 641 ? 22.902 11.539 12.103 1.00 89.50 641 LEU A CA 1
ATOM 5130 C C . LEU A 1 641 ? 23.095 12.859 11.350 1.00 89.50 641 LEU A C 1
ATOM 5132 O O . LEU A 1 641 ? 22.787 13.908 11.903 1.00 89.50 641 LEU A O 1
ATOM 5136 N N . LEU A 1 642 ? 23.537 12.811 10.091 1.00 90.44 642 LEU A N 1
ATOM 5137 C CA . LEU A 1 642 ? 23.671 13.985 9.222 1.00 90.44 642 LEU A CA 1
ATOM 5138 C C . LEU A 1 642 ? 22.318 14.646 8.910 1.00 90.44 642 LEU A C 1
ATOM 5140 O O . LEU A 1 642 ? 22.219 15.872 8.903 1.00 90.44 642 LEU A O 1
ATOM 5144 N N . LEU A 1 643 ? 21.259 13.854 8.715 1.00 91.00 643 LEU A N 1
ATOM 5145 C CA . LEU A 1 643 ? 19.894 14.369 8.526 1.00 91.00 643 LEU A CA 1
ATOM 5146 C C . LEU A 1 643 ? 19.300 15.009 9.790 1.00 91.00 643 LEU A C 1
ATOM 5148 O O . LEU A 1 643 ? 18.413 15.852 9.685 1.00 91.00 643 LEU A O 1
ATOM 5152 N N . LEU A 1 644 ? 19.783 14.634 10.981 1.00 88.88 644 LEU A N 1
ATOM 5153 C CA . LEU A 1 644 ? 19.372 15.250 12.248 1.00 88.88 644 LEU A CA 1
ATOM 5154 C C . LEU A 1 644 ? 20.072 16.590 12.522 1.00 88.88 644 LEU A C 1
ATOM 5156 O O . LEU A 1 644 ? 19.662 17.303 13.438 1.00 88.88 644 LEU A O 1
ATOM 5160 N N . GLN A 1 645 ? 21.126 16.930 11.774 1.00 88.88 645 GLN A N 1
ATOM 5161 C CA . GLN A 1 645 ? 21.811 18.215 11.905 1.00 88.88 645 GLN A CA 1
ATOM 5162 C C . GLN A 1 645 ? 20.975 19.341 11.279 1.00 88.88 645 GLN A C 1
ATOM 5164 O O . GLN A 1 645 ? 20.277 19.148 10.283 1.00 88.88 645 GLN A O 1
ATOM 5169 N N . GLU A 1 646 ? 21.059 20.543 11.848 1.00 86.69 646 GLU A N 1
ATOM 5170 C CA . GLU A 1 646 ? 20.474 21.738 11.233 1.00 86.69 646 GLU A CA 1
ATOM 5171 C C . GLU A 1 646 ? 21.297 22.164 10.003 1.00 86.69 646 GLU A C 1
ATOM 5173 O O . GLU A 1 646 ? 22.527 22.078 10.051 1.00 86.69 646 GLU A O 1
ATOM 5178 N N . PRO A 1 647 ? 20.667 22.641 8.910 1.00 90.12 647 PRO A N 1
ATOM 5179 C CA . PRO A 1 647 ? 19.245 22.987 8.762 1.00 90.12 647 PRO A CA 1
ATOM 5180 C C . PRO A 1 647 ? 18.344 21.836 8.266 1.00 90.12 647 PRO A C 1
ATOM 5182 O O . PRO A 1 647 ? 17.165 22.061 7.974 1.00 90.12 647 PRO A O 1
ATOM 5185 N N . HIS A 1 648 ? 18.872 20.616 8.109 1.00 91.50 648 HIS A N 1
ATOM 5186 C CA . HIS A 1 648 ? 18.164 19.516 7.443 1.00 91.50 648 HIS A CA 1
ATOM 5187 C C . HIS A 1 648 ? 16.895 19.089 8.191 1.00 91.50 648 HIS A C 1
ATOM 5189 O O . HIS A 1 648 ? 15.843 18.933 7.570 1.00 91.50 648 HIS A O 1
ATOM 5195 N N . LEU A 1 649 ? 16.964 18.963 9.520 1.00 90.00 649 LEU A N 1
ATOM 5196 C CA . LEU A 1 649 ? 15.812 18.568 10.334 1.00 90.00 649 LEU A CA 1
ATOM 5197 C C . LEU A 1 649 ? 14.665 19.584 10.236 1.00 90.00 649 LEU A C 1
ATOM 5199 O O . LEU A 1 649 ? 13.518 19.199 10.002 1.00 90.00 649 LEU A O 1
ATOM 5203 N N . THR A 1 650 ? 14.973 20.879 10.367 1.00 90.00 650 THR A N 1
ATOM 5204 C CA . THR A 1 650 ? 13.984 21.954 10.201 1.00 90.00 650 THR A CA 1
ATOM 5205 C C . THR A 1 650 ? 13.370 21.923 8.803 1.00 90.00 650 THR A C 1
ATOM 5207 O O . THR A 1 650 ? 12.150 21.960 8.672 1.00 90.00 650 THR A O 1
ATOM 5210 N N . THR A 1 651 ? 14.195 21.729 7.772 1.00 91.88 651 THR A N 1
ATOM 5211 C CA . THR A 1 651 ? 13.745 21.623 6.378 1.00 91.88 651 THR A CA 1
ATOM 5212 C C . THR A 1 651 ? 12.739 20.486 6.165 1.00 91.88 651 THR A C 1
ATOM 5214 O O . THR A 1 651 ? 11.741 20.673 5.472 1.00 91.88 651 THR A O 1
ATOM 5217 N N . LEU A 1 652 ? 12.957 19.312 6.770 1.00 93.31 652 LEU A N 1
ATOM 5218 C CA . LEU A 1 652 ? 12.021 18.185 6.668 1.00 93.31 652 LEU A CA 1
ATOM 5219 C C . LEU A 1 652 ? 10.676 18.488 7.343 1.00 93.31 652 LEU A C 1
ATOM 5221 O O . LEU A 1 652 ? 9.629 18.161 6.787 1.00 93.31 652 LEU A O 1
ATOM 5225 N N . PHE A 1 653 ? 10.682 19.134 8.512 1.00 92.06 653 PHE A N 1
ATOM 5226 C CA . PHE A 1 653 ? 9.438 19.552 9.165 1.00 92.06 653 PHE A CA 1
ATOM 5227 C C . PHE A 1 653 ? 8.700 20.641 8.382 1.00 92.06 653 PHE A C 1
ATOM 5229 O O . PHE A 1 653 ? 7.474 20.598 8.302 1.00 92.06 653 PHE A O 1
ATOM 5236 N N . ASP A 1 654 ? 9.423 21.593 7.796 1.00 92.19 654 ASP A N 1
ATOM 5237 C CA . ASP A 1 654 ? 8.826 22.661 6.996 1.00 92.19 654 ASP A CA 1
ATOM 5238 C C . ASP A 1 654 ? 8.243 22.101 5.685 1.00 92.19 654 ASP A C 1
ATOM 5240 O O . ASP A 1 654 ? 7.142 22.481 5.288 1.00 92.19 654 ASP A O 1
ATOM 5244 N N . LEU A 1 655 ? 8.915 21.125 5.057 1.00 93.44 655 LEU A N 1
ATOM 5245 C CA . LEU A 1 655 ? 8.394 20.378 3.907 1.00 93.44 655 LEU A CA 1
ATOM 5246 C C . LEU A 1 655 ? 7.122 19.596 4.268 1.00 93.44 655 LEU A C 1
ATOM 5248 O O . LEU A 1 655 ? 6.148 19.635 3.519 1.00 93.44 655 LEU A O 1
ATOM 5252 N N . LEU A 1 656 ? 7.118 18.910 5.415 1.00 92.19 656 LEU A N 1
ATOM 5253 C CA . LEU A 1 656 ? 5.952 18.188 5.928 1.00 92.19 656 LEU A CA 1
ATOM 5254 C C . LEU A 1 656 ? 4.752 19.127 6.118 1.00 92.19 656 LEU A C 1
ATOM 5256 O O . LEU A 1 656 ? 3.654 18.824 5.654 1.00 92.19 656 LEU A O 1
ATOM 5260 N N . GLU A 1 657 ? 4.966 20.274 6.769 1.00 90.12 657 GLU A N 1
ATOM 5261 C CA . GLU A 1 657 ? 3.918 21.264 7.033 1.00 90.12 657 GLU A CA 1
ATOM 5262 C C . GLU A 1 657 ? 3.402 21.915 5.743 1.00 90.12 657 GLU A C 1
ATOM 5264 O O . GLU A 1 657 ? 2.193 22.088 5.584 1.00 90.12 657 GLU A O 1
ATOM 5269 N N . MET A 1 658 ? 4.297 22.204 4.795 1.00 90.25 658 MET A N 1
ATOM 5270 C CA . MET A 1 658 ? 3.945 22.749 3.487 1.00 90.25 658 MET A CA 1
ATOM 5271 C C . MET A 1 658 ? 3.097 21.762 2.670 1.00 90.25 658 MET A C 1
ATOM 5273 O O . MET A 1 658 ? 2.039 22.148 2.175 1.00 90.25 658 MET A O 1
ATOM 5277 N N . LEU A 1 659 ? 3.500 20.488 2.583 1.00 90.25 659 LEU A N 1
ATOM 5278 C CA . LEU A 1 659 ? 2.753 19.455 1.854 1.00 90.25 659 LEU A CA 1
ATOM 5279 C C . LEU A 1 659 ? 1.393 19.165 2.502 1.00 90.25 659 LEU A C 1
ATOM 5281 O O . LEU A 1 659 ? 0.399 19.008 1.798 1.00 90.25 659 LEU A O 1
ATOM 5285 N N . ALA A 1 660 ? 1.330 19.138 3.837 1.00 85.44 660 ALA A N 1
ATOM 5286 C CA . ALA A 1 660 ? 0.085 18.933 4.576 1.00 85.44 660 ALA A CA 1
ATOM 5287 C C . ALA A 1 660 ? -0.912 20.096 4.408 1.00 85.44 660 ALA A C 1
ATOM 5289 O O . ALA A 1 660 ? -2.123 19.880 4.468 1.00 85.44 660 ALA A O 1
ATOM 5290 N N . CYS A 1 661 ? -0.416 21.321 4.203 1.00 84.81 661 CYS A N 1
ATOM 5291 C CA . CYS A 1 661 ? -1.233 22.519 3.992 1.00 84.81 661 CYS A CA 1
ATOM 5292 C C . CYS A 1 661 ? -1.437 22.875 2.508 1.00 84.81 661 CYS A C 1
ATOM 5294 O O . CYS A 1 661 ? -2.085 23.887 2.220 1.00 84.81 661 CYS A O 1
ATOM 5296 N N . PHE A 1 662 ? -0.882 22.093 1.577 1.00 86.69 662 PHE A N 1
ATOM 5297 C CA . PHE A 1 662 ? -0.889 22.413 0.153 1.00 86.69 662 PHE A CA 1
ATOM 5298 C C . PHE A 1 662 ? -2.317 22.459 -0.396 1.00 86.69 662 PHE A C 1
ATOM 5300 O O . PHE A 1 662 ? -3.086 21.508 -0.274 1.00 86.69 662 PHE A O 1
ATOM 5307 N N . LYS A 1 663 ? -2.661 23.577 -1.040 1.00 81.50 663 LYS A N 1
ATOM 5308 C CA . LYS A 1 663 ? -3.903 23.735 -1.796 1.00 81.50 663 LYS A CA 1
ATOM 5309 C C . LYS A 1 663 ? -3.522 23.996 -3.254 1.00 81.50 663 LYS A C 1
ATOM 5311 O O . LYS A 1 663 ? -2.811 24.972 -3.497 1.00 81.50 663 LYS A O 1
ATOM 5316 N N . PRO A 1 664 ? -3.960 23.160 -4.212 1.00 72.69 664 PRO A N 1
ATOM 5317 C CA . PRO A 1 664 ? -3.666 23.389 -5.621 1.00 72.69 664 PRO A CA 1
ATOM 5318 C C . PRO A 1 664 ? -4.231 24.753 -6.050 1.00 72.69 664 PRO A C 1
ATOM 5320 O O . PRO A 1 664 ? -5.286 25.160 -5.545 1.00 72.69 664 PRO A O 1
ATOM 5323 N N . PRO A 1 665 ? -3.544 25.485 -6.946 1.00 70.31 665 PRO A N 1
ATOM 5324 C CA . PRO A 1 665 ? -4.019 26.776 -7.420 1.00 70.31 665 PRO A CA 1
ATOM 5325 C C . PRO A 1 665 ? -5.409 26.600 -8.035 1.00 70.31 665 PRO A C 1
ATOM 5327 O O . PRO A 1 665 ? -5.588 25.840 -8.986 1.00 70.31 665 PRO A O 1
ATOM 5330 N N . SER A 1 666 ? -6.412 27.274 -7.472 1.00 56.22 666 SER A N 1
ATOM 5331 C CA . SER A 1 666 ? -7.771 27.224 -8.002 1.00 56.22 666 SER A CA 1
ATOM 5332 C C . SER A 1 666 ? -7.775 27.883 -9.378 1.00 56.22 666 SER A C 1
ATOM 5334 O O . SER A 1 666 ? -7.574 29.097 -9.464 1.00 56.22 666 SER A O 1
ATOM 5336 N N . ALA A 1 667 ? -8.005 27.120 -10.447 1.00 45.97 667 ALA A N 1
ATOM 5337 C CA . ALA A 1 667 ? -8.301 27.710 -11.741 1.00 45.97 667 ALA A CA 1
ATOM 5338 C C . ALA A 1 667 ? -9.609 28.497 -11.593 1.00 45.97 667 ALA A C 1
ATOM 5340 O O . ALA A 1 667 ? -10.693 27.935 -11.420 1.00 45.97 667 ALA A O 1
ATOM 5341 N N . GLU A 1 668 ? -9.516 29.823 -11.572 1.00 42.94 668 GLU A N 1
ATOM 5342 C CA . GLU A 1 668 ? -10.694 30.669 -11.630 1.00 42.94 668 GLU A CA 1
ATOM 5343 C C . GLU A 1 668 ? -11.412 30.401 -12.963 1.00 42.94 668 GLU A C 1
ATOM 5345 O O . GLU A 1 668 ? -10.997 30.883 -14.012 1.00 42.94 668 GLU A O 1
ATOM 5350 N N . ARG A 1 669 ? -12.531 29.667 -12.886 1.00 46.53 669 ARG A N 1
ATOM 5351 C CA . ARG A 1 669 ? -13.575 29.516 -13.918 1.00 46.53 669 ARG A CA 1
ATOM 5352 C C . ARG A 1 669 ? -13.179 28.757 -15.202 1.00 46.53 669 ARG A C 1
ATOM 5354 O O . ARG A 1 669 ? -12.988 29.393 -16.235 1.00 46.53 669 ARG A O 1
ATOM 5361 N N . ALA A 1 670 ? -13.284 27.423 -15.206 1.00 39.50 670 ALA A N 1
ATOM 5362 C CA . ALA A 1 670 ? -13.695 26.636 -16.384 1.00 39.50 670 ALA A CA 1
ATOM 5363 C C . ALA A 1 670 ? -14.126 25.193 -16.008 1.00 39.50 670 ALA A C 1
ATOM 5365 O O . ALA A 1 670 ? -13.549 24.577 -15.132 1.00 39.50 670 ALA A O 1
ATOM 5366 N N . MET A 1 671 ? -15.193 24.695 -16.651 1.00 42.09 671 MET A N 1
ATOM 5367 C CA . MET A 1 671 ? -15.689 23.297 -16.743 1.00 42.09 671 MET A CA 1
ATOM 5368 C C . MET A 1 671 ? -15.543 22.349 -15.518 1.00 42.09 671 MET A C 1
ATOM 5370 O O . MET A 1 671 ? -14.547 21.658 -15.336 1.00 42.09 671 MET A O 1
ATOM 5374 N N . GLU A 1 672 ? -16.641 22.192 -14.767 1.00 48.91 672 GLU A N 1
ATOM 5375 C CA . GLU A 1 672 ? -16.728 21.616 -13.406 1.00 48.91 672 GLU A CA 1
ATOM 5376 C C . GLU A 1 672 ? -16.378 20.118 -13.186 1.00 48.91 672 GLU A C 1
ATOM 5378 O O . GLU A 1 672 ? -16.369 19.696 -12.031 1.00 48.91 672 GLU A O 1
ATOM 5383 N N . ASN A 1 673 ? -16.020 19.305 -14.192 1.00 55.06 673 ASN A N 1
ATOM 5384 C CA . ASN A 1 673 ? -15.858 17.847 -13.971 1.00 55.06 673 ASN A CA 1
ATOM 5385 C C . ASN A 1 673 ? -14.451 17.255 -14.197 1.00 55.06 673 ASN A C 1
ATOM 5387 O O . ASN A 1 673 ? -14.133 16.260 -13.559 1.00 55.06 673 ASN A O 1
ATOM 5391 N N . ALA A 1 674 ? -13.608 17.805 -15.082 1.00 54.72 674 ALA A N 1
ATOM 5392 C CA . ALA A 1 674 ? -12.281 17.223 -15.370 1.00 54.72 674 ALA A CA 1
ATOM 5393 C C . ALA A 1 674 ? -11.143 17.917 -14.599 1.00 54.72 674 ALA A C 1
ATOM 5395 O O . ALA A 1 674 ? -10.227 17.261 -14.107 1.00 54.72 674 ALA A O 1
ATOM 5396 N N . GLU A 1 675 ? -11.227 19.242 -14.444 1.00 55.81 675 GLU A N 1
ATOM 5397 C CA . GLU A 1 675 ? -10.237 20.041 -13.705 1.00 55.81 675 GLU A CA 1
ATOM 5398 C C . GLU A 1 675 ? -10.350 19.836 -12.182 1.00 55.81 675 GLU A C 1
ATOM 5400 O O . GLU A 1 675 ? -9.354 19.917 -11.462 1.00 55.81 675 GLU A O 1
ATOM 5405 N N . SER A 1 676 ? -11.545 19.495 -11.684 1.00 61.38 676 SER A N 1
ATOM 5406 C CA . SER A 1 676 ? -11.770 19.130 -10.280 1.00 61.38 676 SER A CA 1
ATOM 5407 C C . SER A 1 676 ? -11.072 17.818 -9.910 1.00 61.38 676 SER A C 1
ATOM 5409 O O . SER A 1 676 ? -10.405 17.768 -8.879 1.00 61.38 676 SER A O 1
ATOM 5411 N N . MET A 1 677 ? -11.123 16.801 -10.780 1.00 65.44 677 MET A N 1
ATOM 5412 C CA . MET A 1 677 ? -10.444 15.518 -10.551 1.00 65.44 677 MET A CA 1
ATOM 5413 C C . MET A 1 677 ? -8.915 15.654 -10.513 1.00 65.44 677 MET A C 1
ATOM 5415 O O . MET A 1 677 ? -8.280 15.102 -9.619 1.00 65.44 677 MET A O 1
ATOM 5419 N N . GLN A 1 678 ? -8.316 16.427 -11.427 1.00 70.62 678 GLN A N 1
ATOM 5420 C CA . GLN A 1 678 ? -6.860 16.655 -11.438 1.00 70.62 678 GLN A CA 1
ATOM 5421 C C . GLN A 1 678 ? -6.382 17.441 -10.206 1.00 70.62 678 GLN A C 1
ATOM 5423 O O . GLN A 1 678 ? -5.332 17.151 -9.634 1.00 70.62 678 GLN A O 1
ATOM 5428 N N . S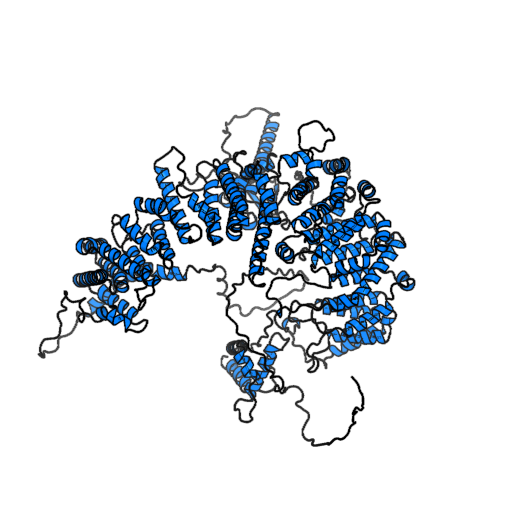ER A 1 679 ? -7.171 18.422 -9.765 1.00 72.88 679 SER A N 1
ATOM 5429 C CA . SER A 1 679 ? -6.906 19.187 -8.543 1.00 72.88 679 SER A CA 1
ATOM 5430 C C . SER A 1 679 ? -6.975 18.303 -7.287 1.00 72.88 679 SER A C 1
ATOM 5432 O O . SER A 1 679 ? -6.118 18.394 -6.403 1.00 72.88 679 SER A O 1
ATOM 5434 N N . GLU A 1 680 ? -7.945 17.386 -7.220 1.00 75.56 680 GLU A N 1
ATOM 5435 C CA . GLU A 1 680 ? -8.039 16.397 -6.141 1.00 75.56 680 GLU A CA 1
ATOM 5436 C C . GLU A 1 680 ? -6.888 15.382 -6.159 1.00 75.56 680 GLU A C 1
ATOM 5438 O O . GLU A 1 680 ? -6.362 15.047 -5.096 1.00 75.56 680 GLU A O 1
ATOM 5443 N N . GLU A 1 681 ? -6.446 14.942 -7.340 1.00 80.88 681 GLU A N 1
ATOM 5444 C CA . GLU A 1 681 ? -5.302 14.040 -7.504 1.00 80.88 681 GLU A CA 1
ATOM 5445 C C . GLU A 1 681 ? -3.998 14.676 -6.999 1.00 80.88 681 GLU A C 1
ATOM 5447 O O . GLU A 1 681 ? -3.271 14.062 -6.216 1.00 80.88 681 GLU A O 1
ATOM 5452 N N . LEU A 1 682 ? -3.738 15.936 -7.364 1.00 83.62 682 LEU A N 1
ATOM 5453 C CA . LEU A 1 682 ? -2.592 16.705 -6.868 1.00 83.62 682 LEU A CA 1
ATOM 5454 C C . LEU A 1 682 ? -2.606 16.851 -5.342 1.00 83.62 682 LEU A C 1
ATOM 5456 O O . LEU A 1 682 ? -1.571 16.714 -4.687 1.00 83.62 682 LEU A O 1
ATOM 5460 N N . HIS A 1 683 ? -3.780 17.113 -4.766 1.00 82.12 683 HIS A N 1
ATOM 5461 C CA . HIS A 1 683 ? -3.930 17.260 -3.322 1.00 82.12 683 HIS A CA 1
ATOM 5462 C C . HIS A 1 683 ? -3.694 15.933 -2.588 1.00 82.12 683 HIS A C 1
ATOM 5464 O O . HIS A 1 683 ? -3.010 15.910 -1.565 1.00 82.12 683 HIS A O 1
ATOM 5470 N N . LEU A 1 684 ? -4.229 14.823 -3.108 1.00 83.25 684 LEU A N 1
ATOM 5471 C CA . LEU A 1 684 ? -3.987 13.487 -2.559 1.00 83.25 684 LEU A CA 1
ATOM 5472 C C . LEU A 1 684 ? -2.507 13.104 -2.670 1.00 83.25 684 LEU A C 1
ATOM 5474 O O . LEU A 1 684 ? -1.937 12.551 -1.731 1.00 83.25 684 LEU A O 1
ATOM 5478 N N . HIS A 1 685 ? -1.866 13.430 -3.794 1.00 87.50 685 HIS A N 1
ATOM 5479 C CA . HIS A 1 685 ? -0.446 13.181 -3.991 1.00 87.50 685 HIS A CA 1
ATOM 5480 C C . HIS A 1 685 ? 0.404 13.947 -2.962 1.00 87.50 685 HIS A C 1
ATOM 5482 O O . HIS A 1 685 ? 1.245 13.339 -2.303 1.00 87.50 685 HIS A O 1
ATOM 5488 N N . ALA A 1 686 ? 0.144 15.240 -2.734 1.00 89.50 686 ALA A N 1
ATOM 5489 C CA . ALA A 1 686 ? 0.828 16.018 -1.695 1.00 89.50 686 ALA A CA 1
ATOM 5490 C C . ALA A 1 686 ? 0.599 15.455 -0.277 1.00 89.50 686 ALA A C 1
ATOM 5492 O O . ALA A 1 686 ? 1.543 15.346 0.509 1.00 89.50 686 ALA A O 1
ATOM 5493 N N . GLU A 1 687 ? -0.626 15.027 0.043 1.00 84.94 687 GLU A N 1
ATOM 5494 C CA . GLU A 1 687 ? -0.963 14.417 1.335 1.00 84.94 687 GLU A CA 1
ATOM 5495 C C . GLU A 1 687 ? -0.209 13.091 1.552 1.00 84.94 687 GLU A C 1
ATOM 5497 O O . GLU A 1 687 ? 0.392 12.883 2.611 1.00 84.94 687 GLU A O 1
ATOM 5502 N N . ASN A 1 688 ? -0.120 12.245 0.523 1.00 87.44 688 ASN A N 1
ATOM 5503 C CA . ASN A 1 688 ? 0.683 11.020 0.543 1.00 87.44 688 ASN A CA 1
ATOM 5504 C C . ASN A 1 688 ? 2.185 11.311 0.689 1.00 87.44 688 ASN A C 1
ATOM 5506 O O . ASN A 1 688 ? 2.889 10.610 1.418 1.00 87.44 688 ASN A O 1
ATOM 5510 N N . LEU A 1 689 ? 2.700 12.363 0.047 1.00 90.81 689 LEU A N 1
ATOM 5511 C CA . LEU A 1 689 ? 4.091 12.778 0.234 1.00 90.81 689 LEU A CA 1
ATOM 5512 C C . LEU A 1 689 ? 4.355 13.271 1.655 1.00 90.81 689 LEU A C 1
ATOM 5514 O O . LEU A 1 689 ? 5.384 12.912 2.222 1.00 90.81 689 LEU A O 1
ATOM 5518 N N . SER A 1 690 ? 3.420 14.006 2.266 1.00 90.88 690 SER A N 1
ATOM 5519 C CA . SER A 1 690 ? 3.535 14.410 3.673 1.00 90.88 690 SER A CA 1
ATOM 5520 C C . SER A 1 690 ? 3.727 13.183 4.582 1.00 90.88 690 SER A C 1
ATOM 5522 O O . SER A 1 690 ? 4.594 13.169 5.454 1.00 90.88 690 SER A O 1
ATOM 5524 N N . ARG A 1 691 ? 3.015 12.080 4.308 1.00 88.00 691 ARG A N 1
ATOM 5525 C CA . ARG A 1 691 ? 3.178 10.806 5.029 1.00 88.00 691 ARG A CA 1
ATOM 5526 C C . ARG A 1 691 ? 4.559 10.195 4.826 1.00 88.00 691 ARG A C 1
ATOM 5528 O O . ARG A 1 691 ? 5.185 9.788 5.801 1.00 88.00 691 ARG A O 1
ATOM 5535 N N . ARG A 1 692 ? 5.083 10.208 3.598 1.00 89.94 692 ARG A N 1
ATOM 5536 C CA . ARG A 1 692 ? 6.444 9.723 3.311 1.00 89.94 692 ARG A CA 1
ATOM 5537 C C . ARG A 1 692 ? 7.528 10.549 4.011 1.00 89.94 692 ARG A C 1
ATOM 5539 O O . ARG A 1 692 ? 8.516 9.974 4.463 1.00 89.94 692 ARG A O 1
ATOM 5546 N N . VAL A 1 693 ? 7.347 11.867 4.152 1.00 93.50 693 VAL A N 1
ATOM 5547 C CA . VAL A 1 693 ? 8.260 12.710 4.953 1.00 93.50 693 VAL A CA 1
ATOM 5548 C C . VAL A 1 693 ? 8.239 12.281 6.421 1.00 93.50 693 VAL A C 1
ATOM 5550 O O . VAL A 1 693 ? 9.290 12.161 7.047 1.00 93.50 693 VAL A O 1
ATOM 5553 N N . TRP A 1 694 ? 7.058 12.005 6.976 1.00 91.00 694 TRP A N 1
ATOM 5554 C CA . TRP A 1 694 ? 6.938 11.508 8.346 1.00 91.00 694 TRP A CA 1
ATOM 5555 C C . TRP A 1 694 ? 7.563 10.126 8.536 1.00 91.00 694 TRP A C 1
ATOM 5557 O O . TRP A 1 694 ? 8.321 9.941 9.481 1.00 91.00 694 TRP A O 1
ATOM 5567 N N . GLU A 1 695 ? 7.330 9.175 7.627 1.00 88.50 695 GLU A N 1
ATOM 5568 C CA . GLU A 1 695 ? 8.014 7.873 7.647 1.00 88.50 695 GLU A CA 1
ATOM 5569 C C . GLU A 1 695 ? 9.536 8.036 7.672 1.00 88.50 695 GLU A C 1
ATOM 5571 O O . GLU A 1 695 ? 10.220 7.366 8.447 1.00 88.50 695 GLU A O 1
ATOM 5576 N N . LEU A 1 696 ? 10.066 8.960 6.864 1.00 90.50 696 LEU A N 1
ATOM 5577 C CA . LEU A 1 696 ? 11.488 9.279 6.851 1.00 90.50 696 LEU A CA 1
ATOM 5578 C C . LEU A 1 696 ? 11.952 9.818 8.211 1.00 90.50 696 LEU A C 1
ATOM 5580 O O . LEU A 1 696 ? 12.947 9.329 8.737 1.00 90.50 696 LEU A O 1
ATOM 5584 N N . LEU A 1 697 ? 11.220 10.762 8.816 1.00 89.81 697 LEU A N 1
ATOM 5585 C CA . LEU A 1 697 ? 11.515 11.286 10.159 1.00 89.81 697 LEU A CA 1
ATOM 5586 C C . LEU A 1 697 ? 11.476 10.194 11.237 1.00 89.81 697 LEU A C 1
ATOM 5588 O O . LEU A 1 697 ? 12.280 10.225 12.167 1.00 89.81 697 LEU A O 1
ATOM 5592 N N . MET A 1 698 ? 10.565 9.229 11.115 1.00 86.50 698 MET A N 1
ATOM 5593 C CA . MET A 1 698 ? 10.447 8.101 12.039 1.00 86.50 698 MET A CA 1
ATOM 5594 C C . MET A 1 698 ? 11.593 7.090 11.873 1.00 86.50 698 MET A C 1
ATOM 5596 O O . MET A 1 698 ? 12.009 6.469 12.854 1.00 86.50 698 MET A O 1
ATOM 5600 N N . LEU A 1 699 ? 12.123 6.924 10.652 1.00 85.88 699 LEU A N 1
ATOM 5601 C CA . LEU A 1 699 ? 13.304 6.094 10.377 1.00 85.88 699 LEU A CA 1
ATOM 5602 C C . LEU A 1 699 ? 14.582 6.660 11.008 1.00 85.88 699 LEU A C 1
ATOM 5604 O O . LEU A 1 699 ? 15.528 5.900 11.243 1.00 85.88 699 LEU A O 1
ATOM 5608 N N . LEU A 1 700 ? 14.620 7.968 11.278 1.00 88.31 700 LEU A N 1
ATOM 5609 C CA . LEU A 1 700 ? 15.751 8.611 11.930 1.00 88.31 700 LEU A CA 1
ATOM 5610 C C . LEU A 1 700 ? 15.830 8.249 13.428 1.00 88.31 700 LEU A C 1
ATOM 5612 O O . LEU A 1 700 ? 14.831 7.926 14.078 1.00 88.31 700 LEU A O 1
ATOM 5616 N N . PRO A 1 701 ? 17.031 8.327 14.020 1.00 86.44 701 PRO A N 1
ATOM 5617 C CA . PRO A 1 701 ? 17.213 8.278 15.462 1.00 86.44 701 PRO A CA 1
ATOM 5618 C C . PRO A 1 701 ? 16.443 9.404 16.149 1.00 86.44 701 PRO A C 1
ATOM 5620 O O . PRO A 1 701 ? 16.155 10.442 15.550 1.00 86.44 701 PRO A O 1
ATOM 5623 N N . THR A 1 702 ? 16.145 9.238 17.435 1.00 86.00 702 THR A N 1
ATOM 5624 C CA . THR A 1 702 ? 15.488 10.313 18.185 1.00 86.00 702 THR A CA 1
ATOM 5625 C C . THR A 1 702 ? 16.385 11.542 18.230 1.00 86.00 702 THR A C 1
ATOM 5627 O O . THR A 1 702 ? 17.556 11.424 18.594 1.00 86.00 702 THR A O 1
ATOM 5630 N N . CYS A 1 703 ? 15.827 12.718 17.924 1.00 85.50 703 CYS A N 1
ATOM 5631 C CA . CYS A 1 703 ? 16.539 13.989 18.029 1.00 85.50 703 CYS A CA 1
ATOM 5632 C C . CYS A 1 703 ? 17.211 14.116 19.416 1.00 85.50 703 CYS A C 1
ATOM 5634 O O . CYS A 1 703 ? 16.497 14.172 20.427 1.00 85.50 703 CYS A O 1
ATOM 5636 N N . PRO A 1 704 ? 18.558 14.179 19.498 1.00 82.38 704 PRO A N 1
ATOM 5637 C CA . PRO A 1 704 ? 19.272 14.167 20.774 1.00 82.38 704 PRO A CA 1
ATOM 5638 C C . PRO A 1 704 ? 18.876 15.327 21.689 1.00 82.38 704 PRO A C 1
ATOM 5640 O O . PRO A 1 704 ? 18.693 15.129 22.887 1.00 82.38 704 PRO A O 1
ATOM 5643 N N . ASN A 1 705 ? 18.670 16.519 21.121 1.00 82.75 705 ASN A N 1
ATOM 5644 C CA . ASN A 1 705 ? 18.310 17.722 21.875 1.00 82.75 705 ASN A CA 1
ATOM 5645 C C . ASN A 1 705 ? 16.934 17.583 22.545 1.00 82.75 705 ASN A C 1
ATOM 5647 O O . ASN A 1 705 ? 16.787 17.889 23.727 1.00 82.75 705 ASN A O 1
ATOM 5651 N N . MET A 1 706 ? 15.936 17.073 21.813 1.00 83.56 706 MET A N 1
ATOM 5652 C CA . MET A 1 706 ? 14.593 16.839 22.357 1.00 83.56 706 MET A CA 1
ATOM 5653 C C . MET A 1 706 ? 14.587 15.684 23.362 1.00 83.56 706 MET A C 1
ATOM 5655 O O . MET A 1 706 ? 13.963 15.789 24.417 1.00 83.56 706 MET A O 1
ATOM 5659 N N . LEU A 1 707 ? 15.315 14.599 23.074 1.00 83.75 707 LEU A N 1
ATOM 5660 C CA . LEU A 1 707 ? 15.431 13.457 23.981 1.00 83.75 707 LEU A CA 1
ATOM 5661 C C . LEU A 1 707 ? 16.055 13.865 25.321 1.00 83.75 707 LEU A C 1
ATOM 5663 O O . LEU A 1 707 ? 15.514 13.522 26.370 1.00 83.75 707 LEU A O 1
ATOM 5667 N N . LEU A 1 708 ? 17.155 14.623 25.295 1.00 83.88 708 LEU A N 1
ATOM 5668 C CA . LEU A 1 708 ? 17.818 15.122 26.501 1.00 83.88 708 LEU A CA 1
ATOM 5669 C C . LEU A 1 708 ? 16.900 16.041 27.315 1.00 83.88 708 LEU A C 1
ATOM 5671 O O . LEU A 1 708 ? 16.863 15.925 28.541 1.00 83.88 708 LEU A O 1
ATOM 5675 N N . ALA A 1 709 ? 16.121 16.901 26.652 1.00 83.75 709 ALA A N 1
ATOM 5676 C CA . ALA A 1 709 ? 15.151 17.765 27.322 1.00 83.75 709 ALA A CA 1
ATOM 5677 C C . ALA A 1 709 ? 14.070 16.957 28.066 1.00 83.75 709 ALA A C 1
ATOM 5679 O O . ALA A 1 709 ? 13.760 17.265 29.215 1.00 83.75 709 ALA A O 1
ATOM 5680 N N . PHE A 1 710 ? 13.536 15.886 27.464 1.00 85.12 710 PHE A N 1
ATOM 5681 C CA . PHE A 1 710 ? 12.544 15.020 28.119 1.00 85.12 710 PHE A CA 1
ATOM 5682 C C . PHE A 1 710 ? 13.142 14.022 29.128 1.00 85.12 710 PHE A C 1
ATOM 5684 O O . PHE A 1 710 ? 12.428 13.534 30.005 1.00 85.12 710 PHE A O 1
ATOM 5691 N N . GLN A 1 711 ? 14.438 13.709 29.052 1.00 83.88 711 GLN A N 1
ATOM 5692 C CA . GLN A 1 711 ? 15.128 12.885 30.054 1.00 83.88 711 GLN A CA 1
ATOM 5693 C C . GLN A 1 711 ? 15.454 13.676 31.331 1.00 83.88 711 GLN A C 1
ATOM 5695 O O . GLN A 1 711 ? 15.322 13.138 32.433 1.00 83.88 711 GLN A O 1
ATOM 5700 N N . ASN A 1 712 ? 15.823 14.953 31.200 1.00 81.94 712 ASN A N 1
ATOM 5701 C CA . ASN A 1 712 ? 16.239 15.822 32.303 1.00 81.94 712 ASN A CA 1
ATOM 5702 C C . ASN A 1 712 ? 15.077 16.677 32.847 1.00 81.94 712 ASN A C 1
ATOM 5704 O O . ASN A 1 712 ? 15.105 17.904 32.797 1.00 81.94 712 ASN A O 1
ATOM 5708 N N . ILE A 1 713 ? 14.046 16.025 33.395 1.00 75.56 713 ILE A N 1
ATOM 5709 C CA . ILE A 1 713 ? 12.908 16.690 34.053 1.00 75.56 713 ILE A CA 1
ATOM 5710 C C . ILE A 1 713 ? 13.334 17.107 35.477 1.00 75.56 713 ILE A C 1
ATOM 5712 O O . ILE A 1 713 ? 13.035 16.407 36.445 1.00 75.56 713 ILE A O 1
ATOM 5716 N N . SER A 1 714 ? 14.098 18.194 35.624 1.00 65.00 714 SER A N 1
ATOM 5717 C CA . SER A 1 714 ? 14.430 18.792 36.931 1.00 65.00 714 SER A CA 1
ATOM 5718 C C . SER A 1 714 ? 13.768 20.166 37.114 1.00 65.00 714 SER A C 1
ATOM 5720 O O . SER A 1 714 ? 13.473 20.865 36.147 1.00 65.00 714 SER A O 1
ATOM 5722 N N . GLU A 1 715 ? 13.502 20.547 38.369 1.00 53.00 715 GLU A N 1
ATOM 5723 C CA . GLU A 1 715 ? 12.870 21.829 38.741 1.00 53.00 715 GLU A CA 1
ATOM 5724 C C . GLU A 1 715 ? 13.852 23.015 38.794 1.00 53.00 715 GLU A C 1
ATOM 5726 O O . GLU A 1 715 ? 13.434 24.157 38.980 1.00 53.00 715 GLU A O 1
ATOM 5731 N N . GLU A 1 716 ? 15.155 22.782 38.608 1.00 48.53 716 GLU A N 1
ATOM 5732 C CA . GLU A 1 716 ? 16.168 23.835 38.694 1.00 48.53 716 GLU A CA 1
ATOM 5733 C C . GLU A 1 716 ? 16.305 24.581 37.360 1.00 48.53 716 GLU A C 1
ATOM 5735 O O . GLU A 1 716 ? 17.054 24.200 36.460 1.00 48.53 716 GLU A O 1
ATOM 5740 N N . THR A 1 717 ? 15.576 25.692 37.244 1.00 48.38 717 THR A N 1
ATOM 5741 C CA . THR A 1 717 ? 15.796 26.731 36.232 1.00 48.38 717 THR A CA 1
ATOM 5742 C C . THR A 1 717 ? 17.178 27.355 36.432 1.00 48.38 717 THR A C 1
ATOM 5744 O O . THR A 1 717 ? 17.327 28.335 37.164 1.00 48.38 717 THR A O 1
ATOM 5747 N N . GLY A 1 718 ? 18.200 26.758 35.822 1.00 48.06 718 GLY A N 1
ATOM 5748 C CA . GLY A 1 718 ? 19.583 27.180 36.014 1.00 48.06 718 GLY A CA 1
ATOM 5749 C C . GLY A 1 718 ? 20.586 26.618 35.008 1.00 48.06 718 GLY A C 1
ATOM 5750 O O . GLY A 1 718 ? 21.688 26.281 35.411 1.00 48.06 718 GLY A O 1
ATOM 5751 N N . SER A 1 719 ? 20.251 26.491 33.719 1.00 45.59 719 SER A N 1
ATOM 5752 C CA . SER A 1 719 ? 21.255 26.490 32.635 1.00 45.59 719 SER A CA 1
ATOM 5753 C C . SER A 1 719 ? 20.596 26.759 31.276 1.00 45.59 719 SER A C 1
ATOM 5755 O O . SER A 1 719 ? 19.396 26.541 31.138 1.00 45.59 719 SER A O 1
ATOM 5757 N N . ASP A 1 720 ? 21.386 27.216 30.299 1.00 48.59 720 ASP A N 1
ATOM 5758 C CA . ASP A 1 720 ? 21.077 27.558 28.890 1.00 48.59 720 ASP A CA 1
ATOM 5759 C C . ASP A 1 720 ? 20.456 26.414 28.028 1.00 48.59 720 ASP A C 1
ATOM 5761 O O . ASP A 1 720 ? 20.614 26.373 26.808 1.00 48.59 720 ASP A O 1
ATOM 5765 N N . GLY A 1 721 ? 19.769 25.440 28.633 1.00 56.25 721 GLY A N 1
ATOM 5766 C CA . GLY A 1 721 ? 19.158 24.292 27.955 1.00 56.25 721 GLY A CA 1
ATOM 5767 C C . GLY A 1 721 ? 17.695 24.502 27.532 1.00 56.25 721 GLY A C 1
ATOM 5768 O O . GLY A 1 721 ? 16.949 25.261 28.149 1.00 56.25 721 GLY A O 1
ATOM 5769 N N . LEU A 1 722 ? 17.262 23.776 26.493 1.00 63.88 722 LEU A N 1
ATOM 5770 C CA . LEU A 1 722 ? 15.867 23.726 26.025 1.00 63.88 722 LEU A CA 1
ATOM 5771 C C . LEU A 1 722 ? 14.921 23.208 27.126 1.00 63.88 722 LEU A C 1
ATOM 5773 O O . LEU A 1 722 ? 15.089 22.098 27.630 1.00 63.88 722 LEU A O 1
ATOM 5777 N N . CYS A 1 723 ? 13.890 23.987 27.465 1.00 79.44 723 CYS A N 1
ATOM 5778 C CA . CYS A 1 723 ? 12.881 23.612 28.456 1.00 79.44 723 CYS A CA 1
ATOM 5779 C C . CYS A 1 723 ? 11.847 22.640 27.860 1.00 79.44 723 CYS A C 1
ATOM 5781 O O . CYS A 1 723 ? 11.175 22.956 26.877 1.00 79.44 723 CYS A O 1
ATOM 5783 N N . TRP A 1 724 ? 11.642 21.479 28.493 1.00 81.62 724 TRP A N 1
ATOM 5784 C CA . TRP A 1 724 ? 10.663 20.479 28.033 1.00 81.62 724 TRP A CA 1
ATOM 5785 C C . TRP A 1 724 ? 9.218 21.008 27.995 1.00 81.62 724 TRP A C 1
ATOM 5787 O O . TRP A 1 724 ? 8.415 20.549 27.183 1.00 81.62 724 TRP A O 1
ATOM 5797 N N . LYS A 1 725 ? 8.880 22.005 28.830 1.00 83.06 725 LYS A N 1
ATOM 5798 C CA . LYS A 1 725 ? 7.556 22.653 28.821 1.00 83.06 725 LYS A CA 1
ATOM 5799 C C . LYS A 1 725 ? 7.321 23.463 27.546 1.00 83.06 725 LYS A C 1
ATOM 5801 O O . LYS A 1 725 ? 6.191 23.517 27.068 1.00 83.06 725 LYS A O 1
ATOM 5806 N N . ASP A 1 726 ? 8.370 24.055 26.978 1.00 83.06 726 ASP A N 1
ATOM 5807 C CA . ASP A 1 726 ? 8.271 24.821 25.733 1.00 83.06 726 ASP A CA 1
ATOM 5808 C C . ASP A 1 726 ? 8.143 23.891 24.518 1.00 83.06 726 ASP A C 1
ATOM 5810 O O . ASP A 1 726 ? 7.406 24.204 23.584 1.00 83.06 726 ASP A O 1
ATOM 5814 N N . LEU A 1 727 ? 8.746 22.694 24.576 1.00 80.44 727 LEU A N 1
ATOM 5815 C CA . LEU A 1 727 ? 8.586 21.648 23.555 1.00 80.44 727 LEU A CA 1
ATOM 5816 C C . LEU A 1 727 ? 7.149 21.100 23.462 1.00 80.44 727 LEU A C 1
ATOM 5818 O O . LEU A 1 727 ? 6.749 20.614 22.410 1.00 80.44 727 LEU A O 1
ATOM 5822 N N . LEU A 1 728 ? 6.356 21.198 24.532 1.00 80.25 728 LEU A N 1
ATOM 5823 C CA . LEU A 1 728 ? 4.938 20.812 24.539 1.00 80.25 728 LEU A CA 1
ATOM 5824 C C . LEU A 1 728 ? 3.985 21.952 24.146 1.00 80.25 728 LEU A C 1
ATOM 5826 O O . LEU A 1 728 ? 2.821 21.704 23.848 1.00 80.25 728 LEU A O 1
ATOM 5830 N N . ARG A 1 729 ? 4.464 23.202 24.106 1.00 75.00 729 ARG A N 1
ATOM 5831 C CA . ARG A 1 729 ? 3.677 24.384 23.699 1.00 75.00 729 ARG A CA 1
ATOM 5832 C C . ARG A 1 729 ? 3.782 24.693 22.202 1.00 75.00 729 ARG A C 1
ATOM 5834 O O . ARG A 1 729 ? 3.370 25.768 21.757 1.00 75.00 729 ARG A O 1
ATOM 5841 N N . ILE A 1 730 ? 4.346 23.773 21.424 1.00 77.94 730 ILE A N 1
ATOM 5842 C CA . ILE A 1 730 ? 4.518 23.930 19.982 1.00 77.94 730 ILE A CA 1
ATOM 5843 C C . ILE A 1 730 ? 3.146 23.971 19.300 1.00 77.94 730 ILE A C 1
ATOM 5845 O O . ILE A 1 730 ? 2.290 23.126 19.539 1.00 77.94 730 ILE A O 1
ATOM 5849 N N . LYS A 1 731 ? 2.946 24.963 18.425 1.00 73.88 731 LYS A N 1
ATOM 5850 C CA . LYS A 1 731 ? 1.683 25.155 17.694 1.00 73.88 731 LYS A CA 1
ATOM 5851 C C . LYS A 1 731 ? 1.532 24.252 16.465 1.00 73.88 731 LYS A C 1
ATOM 5853 O O . LYS A 1 731 ? 0.410 24.021 16.037 1.00 73.88 731 LYS A O 1
ATOM 5858 N N . SER A 1 732 ? 2.638 23.779 15.884 1.00 84.12 732 SER A N 1
ATOM 5859 C CA . SER A 1 732 ? 2.607 22.888 14.715 1.00 84.12 732 SER A CA 1
ATOM 5860 C C . SER A 1 732 ? 2.227 21.464 15.155 1.00 84.12 732 SER A C 1
ATOM 5862 O O . SER A 1 732 ? 2.933 20.899 16.001 1.00 84.12 732 SER A O 1
ATOM 5864 N N . PRO A 1 733 ? 1.157 20.858 14.598 1.00 85.00 733 PRO A N 1
ATOM 5865 C CA . PRO A 1 733 ? 0.674 19.540 15.018 1.00 85.00 733 PRO A CA 1
ATOM 5866 C C . PRO A 1 733 ? 1.708 18.435 14.774 1.00 85.00 733 PRO A C 1
ATOM 5868 O O . PRO A 1 733 ? 1.806 17.508 15.571 1.00 85.00 733 PRO A O 1
ATOM 5871 N N . HIS A 1 734 ? 2.527 18.569 13.728 1.00 88.31 734 HIS A N 1
ATOM 5872 C CA . HIS A 1 734 ? 3.566 17.607 13.355 1.00 88.31 734 HIS A CA 1
ATOM 5873 C C . HIS A 1 734 ? 4.717 17.562 14.369 1.00 88.31 734 HIS A C 1
ATOM 5875 O O . HIS A 1 734 ? 5.125 16.495 14.826 1.00 88.31 734 HIS A O 1
ATOM 5881 N N . LYS A 1 735 ? 5.229 18.738 14.755 1.00 89.12 735 LYS A N 1
ATOM 5882 C CA . LYS A 1 735 ? 6.304 18.867 15.753 1.00 89.12 735 LYS A CA 1
ATOM 5883 C C . LYS A 1 735 ? 5.814 18.454 17.144 1.00 89.12 735 LYS A C 1
ATOM 5885 O O . LYS A 1 735 ? 6.560 17.821 17.888 1.00 89.12 735 LYS A O 1
ATOM 5890 N N . LEU A 1 736 ? 4.556 18.768 17.474 1.00 90.06 736 LEU A N 1
ATOM 5891 C CA . LEU A 1 736 ? 3.924 18.300 18.706 1.00 90.06 736 LEU A CA 1
ATOM 5892 C C . LEU A 1 736 ? 3.790 16.772 18.712 1.00 90.06 736 LEU A C 1
ATOM 5894 O O . LEU A 1 736 ? 4.213 16.149 19.678 1.00 90.06 736 LEU A O 1
ATOM 5898 N N . LEU A 1 737 ? 3.294 16.163 17.630 1.00 89.38 737 LEU A N 1
ATOM 5899 C CA . LEU A 1 737 ? 3.197 14.705 17.509 1.00 89.38 737 LEU A CA 1
ATOM 5900 C C . LEU A 1 737 ? 4.567 14.033 17.703 1.00 89.38 737 LEU A C 1
ATOM 5902 O O . LEU A 1 737 ? 4.670 13.084 18.474 1.00 89.38 737 LEU A O 1
ATOM 5906 N N . TYR A 1 738 ? 5.634 14.573 17.103 1.00 89.62 738 TYR A N 1
ATOM 5907 C CA . TYR A 1 738 ? 7.002 14.074 17.307 1.00 89.62 738 TYR A CA 1
ATOM 5908 C C . TYR A 1 738 ? 7.431 14.125 18.784 1.00 89.62 738 TYR A C 1
ATOM 5910 O O . TYR A 1 738 ? 8.018 13.178 19.303 1.00 89.62 738 TYR A O 1
ATOM 5918 N N . ALA A 1 739 ? 7.105 15.209 19.497 1.00 90.25 739 ALA A N 1
ATOM 5919 C CA . ALA A 1 739 ? 7.377 15.324 20.929 1.00 90.25 739 ALA A CA 1
ATOM 5920 C C . ALA A 1 739 ? 6.562 14.320 21.772 1.00 90.25 739 ALA A C 1
ATOM 5922 O O . ALA A 1 739 ? 7.101 13.730 22.710 1.00 90.25 739 ALA A O 1
ATOM 5923 N N . LEU A 1 740 ? 5.287 14.097 21.431 1.00 89.50 740 LEU A N 1
ATOM 5924 C CA . LEU A 1 740 ? 4.419 13.129 22.110 1.00 89.50 740 LEU A CA 1
ATOM 5925 C C . LEU A 1 740 ? 4.912 11.683 21.914 1.00 89.50 740 LEU A C 1
ATOM 5927 O O . LEU A 1 740 ? 4.952 10.924 22.880 1.00 89.50 740 LEU A O 1
ATOM 5931 N N . GLU A 1 741 ? 5.388 11.319 20.723 1.00 88.00 741 GLU A N 1
ATOM 5932 C CA . GLU A 1 741 ? 5.977 9.997 20.441 1.00 88.00 741 GLU A CA 1
ATOM 5933 C C . GLU A 1 741 ? 7.243 9.722 21.280 1.00 88.00 741 GLU A C 1
ATOM 5935 O O . GLU A 1 741 ? 7.456 8.610 21.777 1.00 88.00 741 GLU A O 1
ATOM 5940 N N . ILE A 1 742 ? 8.065 10.749 21.535 1.00 87.81 742 ILE A N 1
ATOM 5941 C CA . ILE A 1 742 ? 9.210 10.639 22.456 1.00 87.81 742 ILE A CA 1
ATOM 5942 C C . ILE A 1 742 ? 8.732 10.374 23.891 1.00 87.81 742 ILE A C 1
ATOM 5944 O O . ILE A 1 742 ? 9.278 9.504 24.575 1.00 87.81 742 ILE A O 1
ATOM 5948 N N . ILE A 1 743 ? 7.708 11.101 24.351 1.00 88.00 743 ILE A N 1
ATOM 5949 C CA . ILE A 1 743 ? 7.107 10.916 25.682 1.00 88.00 743 ILE A CA 1
ATOM 5950 C C . ILE A 1 743 ? 6.513 9.511 25.815 1.00 88.00 743 ILE A C 1
ATOM 5952 O O . ILE A 1 743 ? 6.710 8.867 26.848 1.00 88.00 743 ILE A O 1
ATOM 5956 N N . GLU A 1 744 ? 5.846 9.001 24.776 1.00 85.88 744 GLU A N 1
ATOM 5957 C CA . GLU A 1 744 ? 5.321 7.633 24.755 1.00 85.88 744 GLU A CA 1
ATOM 5958 C C . GLU A 1 744 ? 6.452 6.617 24.950 1.00 85.88 744 GLU A C 1
ATOM 5960 O O . GLU A 1 744 ? 6.359 5.716 25.790 1.00 85.88 744 GLU A O 1
ATOM 5965 N N . ALA A 1 745 ? 7.551 6.775 24.210 1.00 82.75 745 ALA A N 1
ATOM 5966 C CA . ALA A 1 745 ? 8.694 5.875 24.281 1.00 82.75 745 ALA A CA 1
ATOM 5967 C C . ALA A 1 745 ? 9.383 5.876 25.653 1.00 82.75 745 ALA A C 1
ATOM 5969 O O . ALA A 1 745 ? 9.784 4.813 26.134 1.00 82.75 745 ALA A O 1
ATOM 5970 N N . LEU A 1 746 ? 9.504 7.045 26.291 1.00 81.75 746 LEU A N 1
ATOM 5971 C CA . LEU A 1 746 ? 10.066 7.189 27.638 1.00 81.75 746 LEU A CA 1
ATOM 5972 C C . LEU A 1 746 ? 9.111 6.685 28.731 1.00 81.75 746 LEU A C 1
ATOM 5974 O O . LEU A 1 746 ? 9.562 6.171 29.756 1.00 81.75 746 LEU A O 1
ATOM 5978 N N . GLY A 1 747 ? 7.800 6.809 28.511 1.00 75.62 747 GLY A N 1
ATOM 5979 C CA . GLY A 1 747 ? 6.764 6.397 29.454 1.00 75.62 747 GLY A CA 1
ATOM 5980 C C . GLY A 1 747 ? 6.472 4.895 29.463 1.00 75.62 747 GLY A C 1
ATOM 5981 O O . GLY A 1 747 ? 5.868 4.404 30.422 1.00 75.62 747 GLY A O 1
ATOM 5982 N N . LYS A 1 748 ? 6.873 4.154 28.421 1.00 73.25 748 LYS A N 1
ATOM 5983 C CA . LYS A 1 748 ? 6.690 2.697 28.355 1.00 73.25 748 LYS A CA 1
ATOM 5984 C C . LYS A 1 748 ? 7.509 2.001 29.448 1.00 73.25 748 LYS A C 1
ATOM 5986 O O . LYS A 1 748 ? 8.710 2.256 29.564 1.00 73.25 748 LYS A O 1
ATOM 5991 N N . PRO A 1 749 ? 6.912 1.075 30.225 1.00 63.22 749 PRO A N 1
ATOM 5992 C CA . PRO A 1 749 ? 7.674 0.309 31.198 1.00 63.22 749 PRO A CA 1
ATOM 5993 C C . PRO A 1 749 ? 8.774 -0.479 30.484 1.00 63.22 749 PRO A C 1
ATOM 5995 O O . PRO A 1 749 ? 8.508 -1.218 29.534 1.00 63.22 749 PRO A O 1
ATOM 5998 N N . ASN A 1 750 ? 10.021 -0.322 30.941 1.00 53.00 750 ASN A N 1
ATOM 5999 C CA . ASN A 1 750 ? 11.152 -1.114 30.464 1.00 53.00 750 ASN A CA 1
ATOM 6000 C C . ASN A 1 750 ? 10.959 -2.567 30.920 1.00 53.00 750 ASN A C 1
ATOM 6002 O O . ASN A 1 750 ? 11.575 -3.016 31.884 1.00 53.00 750 ASN A O 1
ATOM 6006 N N . ARG A 1 751 ? 10.153 -3.341 30.192 1.00 51.00 751 ARG A N 1
ATOM 6007 C CA . ARG A 1 751 ? 10.254 -4.801 30.197 1.00 51.00 751 ARG A CA 1
ATOM 6008 C C . ARG A 1 751 ? 11.515 -5.166 29.412 1.00 51.00 751 ARG A C 1
ATOM 6010 O O . ARG A 1 751 ? 11.451 -5.692 28.309 1.00 51.00 751 ARG A O 1
ATOM 6017 N N . ARG A 1 752 ? 12.690 -4.792 29.941 1.00 40.56 752 ARG A N 1
ATOM 6018 C CA . ARG A 1 752 ? 13.946 -5.392 29.490 1.00 40.56 752 ARG A CA 1
ATOM 6019 C C . ARG A 1 752 ? 13.798 -6.880 29.770 1.00 40.56 752 ARG A C 1
ATOM 6021 O O . ARG A 1 752 ? 13.608 -7.262 30.922 1.00 40.56 752 ARG A O 1
ATOM 6028 N N . ILE A 1 753 ? 13.862 -7.676 28.711 1.00 39.06 753 ILE A N 1
ATOM 6029 C CA . ILE A 1 753 ? 14.101 -9.115 28.757 1.00 39.06 753 ILE A CA 1
ATOM 6030 C C . ILE A 1 753 ? 15.355 -9.295 29.613 1.00 39.06 753 ILE A C 1
ATOM 6032 O O . ILE A 1 753 ? 16.473 -9.012 29.177 1.00 39.06 753 ILE A O 1
ATOM 6036 N N . ARG A 1 754 ? 15.174 -9.617 30.894 1.00 28.59 754 ARG A N 1
ATOM 6037 C CA . ARG A 1 754 ? 16.297 -9.818 31.796 1.00 28.59 754 ARG A CA 1
ATOM 6038 C C . ARG A 1 754 ? 16.830 -11.218 31.513 1.00 28.59 754 ARG A C 1
ATOM 6040 O O . ARG A 1 754 ? 16.176 -12.205 31.829 1.00 28.59 754 ARG A O 1
ATOM 6047 N N . ARG A 1 755 ? 18.010 -11.268 30.883 1.00 42.38 755 ARG A N 1
ATOM 6048 C CA . ARG A 1 755 ? 18.946 -12.396 30.956 1.00 42.38 755 ARG A CA 1
ATOM 6049 C C . ARG A 1 755 ? 19.134 -12.747 32.431 1.00 42.38 755 ARG A C 1
ATOM 6051 O O . ARG A 1 755 ? 19.595 -11.894 33.176 1.00 42.38 755 ARG A O 1
ATOM 6058 N N . GLU A 1 756 ? 18.768 -13.965 32.807 1.00 29.98 756 GLU A N 1
ATOM 6059 C CA . GLU A 1 756 ? 19.347 -14.765 33.893 1.00 29.98 756 GLU A CA 1
ATOM 6060 C C . GLU A 1 756 ? 18.622 -16.120 33.868 1.00 29.98 756 GLU A C 1
ATOM 6062 O O . GLU A 1 756 ? 17.559 -16.318 34.448 1.00 29.98 756 GLU A O 1
ATOM 6067 N N . SER A 1 757 ? 19.179 -17.060 33.112 1.00 31.19 757 SER A N 1
ATOM 6068 C CA . SER A 1 757 ? 18.886 -18.482 33.274 1.00 31.19 757 SER A CA 1
ATOM 6069 C C . SER A 1 757 ? 20.232 -19.178 33.346 1.00 31.19 757 SER A C 1
ATOM 6071 O O . SER A 1 757 ? 20.734 -19.719 32.366 1.00 31.19 757 SER A O 1
ATOM 6073 N N . THR A 1 758 ? 20.865 -19.092 34.514 1.00 32.12 758 THR A N 1
ATOM 6074 C CA . THR A 1 758 ? 21.826 -20.112 34.915 1.00 32.12 758 THR A CA 1
ATOM 6075 C C . THR A 1 758 ? 21.067 -21.432 34.900 1.00 32.12 758 THR A C 1
ATOM 6077 O O . THR A 1 758 ? 20.107 -21.625 35.644 1.00 32.12 758 THR A O 1
ATOM 6080 N N . GLY A 1 759 ? 21.432 -22.306 33.965 1.00 36.28 759 GLY A N 1
ATOM 6081 C CA . GLY A 1 759 ? 20.813 -23.611 33.816 1.00 36.28 759 GLY A CA 1
ATOM 6082 C C . GLY A 1 759 ? 20.911 -24.396 35.118 1.00 36.28 759 GLY A C 1
ATOM 6083 O O . GLY A 1 759 ? 21.984 -24.867 35.486 1.00 36.28 759 GLY A O 1
ATOM 6084 N N . SER A 1 760 ? 19.779 -24.567 35.793 1.00 29.64 760 SER A N 1
ATOM 6085 C CA . SER A 1 760 ? 19.579 -25.657 36.734 1.00 29.64 760 SER A CA 1
ATOM 6086 C C . SER A 1 760 ? 18.466 -26.544 36.194 1.00 29.64 760 SER A C 1
ATOM 6088 O O . SER A 1 760 ? 17.395 -26.083 35.813 1.00 29.64 760 SER A O 1
ATOM 6090 N N . TYR A 1 761 ? 18.763 -27.835 36.131 1.00 33.50 761 TYR A N 1
ATOM 6091 C CA . TYR A 1 761 ? 18.010 -28.929 35.516 1.00 33.50 761 TYR A CA 1
ATOM 6092 C C . TYR A 1 761 ? 16.681 -29.273 36.241 1.00 33.50 761 TYR A C 1
ATOM 6094 O O . TYR A 1 761 ? 16.231 -30.413 36.208 1.00 33.50 761 TYR A O 1
ATOM 6102 N N . SER A 1 762 ? 16.037 -28.320 36.923 1.00 30.03 762 SER A N 1
ATOM 6103 C CA . SER A 1 762 ? 14.925 -28.610 37.845 1.00 30.03 762 SER A CA 1
ATOM 6104 C C . SER A 1 762 ? 13.511 -28.323 37.313 1.00 30.03 762 SER A C 1
ATOM 6106 O O . SER A 1 762 ? 12.545 -28.609 38.016 1.00 30.03 762 SER A O 1
ATOM 6108 N N . ASP A 1 763 ? 13.340 -27.850 36.076 1.00 33.62 763 ASP A N 1
ATOM 6109 C CA . ASP A 1 763 ? 12.018 -27.467 35.530 1.00 33.62 763 ASP A CA 1
ATOM 6110 C C . ASP A 1 763 ? 11.154 -28.640 35.011 1.00 33.62 763 ASP A C 1
ATOM 6112 O O . ASP A 1 763 ? 10.224 -28.451 34.226 1.00 33.62 763 ASP A O 1
ATOM 6116 N N . LEU A 1 764 ? 11.421 -29.874 35.455 1.00 32.19 764 LEU A N 1
ATOM 6117 C CA . LEU A 1 764 ? 10.626 -31.060 35.094 1.00 32.19 764 LEU A CA 1
ATOM 6118 C C . LEU A 1 764 ? 9.718 -31.592 36.219 1.00 32.19 764 LEU A C 1
ATOM 6120 O O . LEU A 1 764 ? 9.043 -32.598 36.005 1.00 32.19 764 LEU A O 1
ATOM 6124 N N . TYR A 1 765 ? 9.628 -30.923 37.375 1.00 35.59 765 TYR A N 1
ATOM 6125 C CA . TYR A 1 765 ? 8.713 -31.310 38.462 1.00 35.59 765 TYR A CA 1
ATOM 6126 C C . TYR A 1 765 ? 8.007 -30.092 39.087 1.00 35.59 765 TYR A C 1
ATOM 6128 O O . TYR A 1 765 ? 8.663 -29.280 39.732 1.00 35.59 765 TYR A O 1
ATOM 6136 N N . PRO A 1 766 ? 6.676 -29.945 38.938 1.00 34.38 766 PRO A N 1
ATOM 6137 C CA . PRO A 1 766 ? 5.932 -28.811 39.476 1.00 34.38 766 PRO A CA 1
ATOM 6138 C C . PRO A 1 766 ? 5.336 -29.113 40.862 1.00 34.38 766 PRO A C 1
ATOM 6140 O O . PRO A 1 766 ? 4.133 -28.963 41.026 1.00 34.38 766 PRO A O 1
ATOM 6143 N N . ASP A 1 767 ? 6.150 -29.537 41.833 1.00 31.33 767 ASP A N 1
ATOM 6144 C CA . ASP A 1 767 ? 5.735 -29.696 43.239 1.00 31.33 767 ASP A CA 1
ATOM 6145 C C . ASP A 1 767 ? 6.933 -29.474 44.183 1.00 31.33 767 ASP A C 1
ATOM 6147 O O . ASP A 1 767 ? 7.550 -30.411 44.689 1.00 31.33 767 ASP A O 1
ATOM 6151 N N . SER A 1 768 ? 7.271 -28.211 44.429 1.00 30.48 768 SER A N 1
ATOM 6152 C CA . SER A 1 768 ? 8.009 -27.812 45.629 1.00 30.48 768 SER A CA 1
ATOM 6153 C C . SER A 1 768 ? 7.610 -26.387 46.002 1.00 30.48 768 SER A C 1
ATOM 6155 O O . SER A 1 768 ? 8.053 -25.423 45.378 1.00 30.48 768 SER A O 1
ATOM 6157 N N . ASP A 1 769 ? 6.726 -26.284 46.996 1.00 37.03 769 ASP A N 1
ATOM 6158 C CA . ASP A 1 769 ? 6.531 -25.078 47.797 1.00 37.03 769 ASP A CA 1
ATOM 6159 C C . ASP A 1 769 ? 7.866 -24.749 48.471 1.00 37.03 769 ASP A C 1
ATOM 6161 O O . ASP A 1 769 ? 8.266 -25.433 49.412 1.00 37.03 769 ASP A O 1
ATOM 6165 N N . ASP A 1 770 ? 8.546 -23.705 48.004 1.00 28.23 770 ASP A N 1
ATOM 6166 C CA . ASP A 1 770 ? 9.484 -22.986 48.854 1.00 28.23 770 ASP A CA 1
ATOM 6167 C C . ASP A 1 770 ? 9.282 -21.484 48.664 1.00 28.23 770 ASP A C 1
ATOM 6169 O O . ASP A 1 770 ? 9.439 -20.903 47.588 1.00 28.23 770 ASP A O 1
ATOM 6173 N N . SER A 1 771 ? 8.806 -20.884 49.745 1.00 39.97 771 SER A N 1
ATOM 6174 C CA . SER A 1 771 ? 8.489 -19.481 49.900 1.00 39.97 771 SER A CA 1
ATOM 6175 C C . SER A 1 771 ? 9.771 -18.669 50.068 1.00 39.97 771 SER A C 1
ATOM 6177 O O . SER A 1 771 ? 10.411 -18.728 51.118 1.00 39.97 771 SER A O 1
ATOM 6179 N N . SER A 1 772 ? 10.082 -17.832 49.085 1.00 30.02 772 SER A N 1
ATOM 6180 C CA . SER A 1 772 ? 10.861 -16.612 49.300 1.00 30.02 772 SER A CA 1
ATOM 6181 C C . SER A 1 772 ? 10.236 -15.479 48.486 1.00 30.02 772 SER A C 1
ATOM 6183 O O . SER A 1 772 ? 10.769 -15.034 47.469 1.00 30.02 772 SER A O 1
ATOM 6185 N N . GLU A 1 773 ? 9.049 -15.053 48.924 1.00 32.03 773 GLU A N 1
ATOM 6186 C CA . GLU A 1 773 ? 8.649 -13.658 48.757 1.00 32.03 773 GLU A CA 1
ATOM 6187 C C . GLU A 1 773 ? 9.654 -12.835 49.559 1.00 32.03 773 GLU A C 1
ATOM 6189 O O . GLU A 1 773 ? 9.726 -12.995 50.771 1.00 32.03 773 GLU A O 1
ATOM 6194 N N . ASP A 1 774 ? 10.522 -12.105 48.864 1.00 32.66 774 ASP A N 1
ATOM 6195 C CA . ASP A 1 774 ? 11.062 -10.794 49.241 1.00 32.66 774 ASP A CA 1
ATOM 6196 C C . ASP A 1 774 ? 12.313 -10.507 48.393 1.00 32.66 774 ASP A C 1
ATOM 6198 O O . ASP A 1 774 ? 13.215 -11.333 48.292 1.00 32.66 774 ASP A O 1
ATOM 6202 N N . GLN A 1 775 ? 12.380 -9.290 47.835 1.00 29.39 775 GLN A N 1
ATOM 6203 C CA . GLN A 1 775 ? 13.538 -8.647 47.171 1.00 29.39 775 GLN A CA 1
ATOM 6204 C C . GLN A 1 775 ? 13.610 -8.571 45.632 1.00 29.39 775 GLN A C 1
ATOM 6206 O O . GLN A 1 775 ? 14.701 -8.426 45.084 1.00 29.39 775 GLN A O 1
ATOM 6211 N N . ILE A 1 776 ? 12.484 -8.494 44.912 1.00 32.88 776 ILE A N 1
ATOM 6212 C CA . ILE A 1 776 ? 12.469 -7.806 43.600 1.00 32.88 776 ILE A CA 1
ATOM 6213 C C . ILE A 1 776 ? 11.258 -6.865 43.519 1.00 32.88 776 ILE A C 1
ATOM 6215 O O . ILE A 1 776 ? 10.349 -7.034 42.709 1.00 32.88 776 ILE A O 1
ATOM 6219 N N . GLU A 1 777 ? 11.259 -5.818 44.348 1.00 32.69 777 GLU A N 1
ATOM 6220 C CA . GLU A 1 777 ? 10.569 -4.572 43.999 1.00 32.69 777 GLU A CA 1
ATOM 6221 C C . GLU A 1 777 ? 11.332 -3.926 42.833 1.00 32.69 777 GLU A C 1
ATOM 6223 O O . GLU A 1 777 ? 12.172 -3.043 42.997 1.00 32.69 777 GLU A O 1
ATOM 6228 N N . ASN A 1 778 ? 11.077 -4.418 41.621 1.00 34.34 778 ASN A N 1
ATOM 6229 C CA . ASN A 1 778 ? 11.508 -3.755 40.400 1.00 34.34 778 ASN A CA 1
ATOM 6230 C C . ASN A 1 778 ? 10.898 -2.348 40.384 1.00 34.34 778 ASN A C 1
ATOM 6232 O O . ASN A 1 778 ? 9.679 -2.195 40.326 1.00 34.34 778 ASN A O 1
ATOM 6236 N N . SER A 1 779 ? 11.768 -1.340 40.422 1.00 39.16 779 SER A N 1
ATOM 6237 C CA . SER A 1 779 ? 11.546 0.063 40.064 1.00 39.16 779 SER A CA 1
ATOM 6238 C C . SER A 1 779 ? 10.338 0.283 39.140 1.00 39.16 779 SER A C 1
ATOM 6240 O O . SER A 1 779 ? 10.465 0.263 37.913 1.00 39.16 779 SER A O 1
ATOM 6242 N N . LYS A 1 780 ? 9.160 0.518 39.721 1.00 45.91 780 LYS A N 1
ATOM 6243 C CA . LYS A 1 780 ? 7.963 0.963 39.003 1.00 45.91 780 LYS A CA 1
ATOM 6244 C C . LYS A 1 780 ? 8.252 2.362 38.439 1.00 45.91 780 LYS A C 1
ATOM 6246 O O . LYS A 1 780 ? 8.397 3.307 39.203 1.00 45.91 780 LYS A O 1
ATOM 6251 N N . ASN A 1 781 ? 8.445 2.462 37.120 1.00 59.41 781 ASN A N 1
ATOM 6252 C CA . ASN A 1 781 ? 8.534 3.678 36.292 1.00 59.41 781 ASN A CA 1
ATOM 6253 C C . ASN A 1 781 ? 8.908 5.000 37.006 1.00 59.41 781 ASN A C 1
ATOM 6255 O O . ASN A 1 781 ? 8.123 5.948 37.040 1.00 59.41 781 ASN A O 1
ATOM 6259 N N . SER A 1 782 ? 10.149 5.106 37.503 1.00 66.88 782 SER A N 1
ATOM 6260 C CA . SER A 1 782 ? 10.668 6.336 38.134 1.00 66.88 782 SER A CA 1
ATOM 6261 C C . SER A 1 782 ? 10.497 7.583 37.251 1.00 66.88 782 SER A C 1
ATOM 6263 O O . SER A 1 782 ? 10.221 8.660 37.773 1.00 66.88 782 SER A O 1
ATOM 6265 N N . TRP A 1 783 ? 10.616 7.449 35.922 1.00 84.00 783 TRP A N 1
ATOM 6266 C CA . TRP A 1 783 ? 10.450 8.567 34.987 1.00 84.00 783 TRP A CA 1
ATOM 6267 C C . TRP A 1 783 ? 8.989 9.022 34.851 1.00 84.00 783 TRP A C 1
ATOM 6269 O O . TRP A 1 783 ? 8.727 10.212 34.991 1.00 84.00 783 TRP A O 1
ATOM 6279 N N . SER A 1 784 ? 8.030 8.106 34.663 1.00 81.69 784 SER A N 1
ATOM 6280 C CA . SER A 1 784 ? 6.603 8.458 34.538 1.00 81.69 784 SER A CA 1
ATOM 6281 C C . SER A 1 784 ? 6.085 9.159 35.795 1.00 81.69 784 SER A C 1
ATOM 6283 O O . SER A 1 784 ? 5.396 10.170 35.693 1.00 81.69 784 SER A O 1
ATOM 6285 N N . CYS A 1 785 ? 6.478 8.678 36.980 1.00 80.19 785 CYS A N 1
ATOM 6286 C CA . CYS A 1 785 ? 6.137 9.330 38.244 1.00 80.19 785 CYS A CA 1
ATOM 6287 C C . CYS A 1 785 ? 6.747 10.737 38.340 1.00 80.19 785 CYS A C 1
ATOM 6289 O O . CYS A 1 785 ? 6.053 11.671 38.728 1.00 80.19 785 CYS A O 1
ATOM 6291 N N . LYS A 1 786 ? 8.017 10.918 37.941 1.00 83.19 786 LYS A N 1
ATOM 6292 C CA . LYS A 1 786 ? 8.661 12.245 37.891 1.00 83.19 786 LYS A CA 1
ATOM 6293 C C . LYS A 1 786 ? 7.947 13.192 36.923 1.00 83.19 786 LYS A C 1
ATOM 6295 O O . LYS A 1 786 ? 7.670 14.324 37.295 1.00 83.19 786 LYS A O 1
ATOM 6300 N N . PHE A 1 787 ? 7.592 12.726 35.725 1.00 87.38 787 PHE A N 1
ATOM 6301 C CA . PHE A 1 787 ? 6.885 13.527 34.723 1.00 87.38 787 PHE A CA 1
ATOM 6302 C C . PHE A 1 787 ? 5.520 14.017 35.227 1.00 87.38 787 PHE A C 1
ATOM 6304 O O . PHE A 1 787 ? 5.203 15.199 35.088 1.00 87.38 787 PHE A O 1
ATOM 6311 N N . VAL A 1 788 ? 4.734 13.141 35.864 1.00 85.88 788 VAL A N 1
ATOM 6312 C CA . VAL A 1 788 ? 3.436 13.514 36.452 1.00 85.88 788 VAL A CA 1
ATOM 6313 C C . VAL A 1 788 ? 3.618 14.502 37.608 1.00 85.88 788 VAL A C 1
ATOM 6315 O O . VAL A 1 788 ? 2.953 15.537 37.615 1.00 85.88 788 VAL A O 1
ATOM 6318 N N . SER A 1 789 ? 4.555 14.247 38.530 1.00 83.94 789 SER A N 1
ATOM 6319 C CA . SER A 1 789 ? 4.841 15.144 39.663 1.00 83.94 789 SER A CA 1
ATOM 6320 C C . SER A 1 789 ? 5.314 16.535 39.231 1.00 83.94 789 SER A C 1
ATOM 6322 O O . SER A 1 789 ? 4.970 17.520 39.873 1.00 83.94 789 SER A O 1
ATOM 6324 N N . SER A 1 790 ? 6.048 16.643 38.119 1.00 84.56 790 SER A N 1
ATOM 6325 C CA . SER A 1 790 ? 6.494 17.924 37.550 1.00 84.56 790 SER A CA 1
ATOM 6326 C C . SER A 1 790 ? 5.424 18.654 36.714 1.00 84.56 790 SER A C 1
ATOM 6328 O O . SER A 1 790 ? 5.733 19.648 36.048 1.00 84.56 790 SER A O 1
ATOM 6330 N N . GLY A 1 791 ? 4.169 18.183 36.732 1.00 86.31 791 GLY A N 1
ATOM 6331 C CA . GLY A 1 791 ? 3.030 18.807 36.049 1.00 86.31 791 GLY A CA 1
ATOM 6332 C C . GLY A 1 791 ? 2.839 18.387 34.587 1.00 86.31 791 GLY A C 1
ATOM 6333 O O . GLY A 1 791 ? 2.099 19.043 33.856 1.00 86.31 791 GLY A O 1
ATOM 6334 N N . GLY A 1 792 ? 3.479 17.305 34.132 1.00 88.00 792 GLY A N 1
ATOM 6335 C CA . GLY A 1 792 ? 3.367 16.821 32.752 1.00 88.00 792 GLY A CA 1
ATOM 6336 C C . GLY A 1 792 ? 1.935 16.449 32.351 1.00 88.00 792 GLY A C 1
ATOM 6337 O O . GLY A 1 792 ? 1.459 16.886 31.307 1.00 88.00 792 GLY A O 1
ATOM 6338 N N . LEU A 1 793 ? 1.205 15.725 33.213 1.00 89.44 793 LEU A N 1
ATOM 6339 C CA . LEU A 1 793 ? -0.202 15.364 32.971 1.00 89.44 793 LEU A CA 1
ATOM 6340 C C . LEU A 1 793 ? -1.113 16.600 32.880 1.00 89.44 793 LEU A C 1
ATOM 6342 O O . LEU A 1 793 ? -2.007 16.643 32.038 1.00 89.44 793 LEU A O 1
ATOM 6346 N N . GLN A 1 794 ? -0.861 17.617 33.710 1.00 89.12 794 GLN A N 1
ATOM 6347 C CA . GLN A 1 794 ? -1.595 18.880 33.657 1.00 89.12 794 GLN A CA 1
ATOM 6348 C C . GLN A 1 794 ? -1.398 19.571 32.302 1.00 89.12 794 GLN A C 1
ATOM 6350 O O . GLN A 1 794 ? -2.378 19.984 31.693 1.00 89.12 794 GLN A O 1
ATOM 6355 N N . LEU A 1 795 ? -0.163 19.636 31.791 1.00 88.44 795 LEU A N 1
ATOM 6356 C CA . LEU A 1 795 ? 0.121 20.228 30.480 1.00 88.44 795 LEU A CA 1
ATOM 6357 C C . LEU A 1 795 ? -0.554 19.464 29.331 1.00 88.44 795 LEU A C 1
ATOM 6359 O O . LEU A 1 795 ? -1.106 20.095 28.434 1.00 88.44 795 LEU A O 1
ATOM 6363 N N . LEU A 1 796 ? -0.571 18.126 29.359 1.00 90.75 796 LEU A N 1
ATOM 6364 C CA . LEU A 1 796 ? -1.282 17.329 28.346 1.00 90.75 796 LEU A CA 1
ATOM 6365 C C . LEU A 1 796 ? -2.795 17.612 28.360 1.00 90.75 796 LEU A C 1
ATOM 6367 O O . LEU A 1 796 ? -3.407 17.775 27.304 1.00 90.75 796 LEU A O 1
ATOM 6371 N N . LEU A 1 797 ? -3.392 17.731 29.552 1.00 88.62 797 LEU A N 1
ATOM 6372 C CA . LEU A 1 797 ? -4.797 18.114 29.708 1.00 88.62 797 LEU A CA 1
ATOM 6373 C C . LEU A 1 797 ? -5.058 19.561 29.277 1.00 88.62 797 LEU A C 1
ATOM 6375 O O . LEU A 1 797 ? -6.094 19.827 28.677 1.00 88.62 797 LEU A O 1
ATOM 6379 N N . GLU A 1 798 ? -4.141 20.495 29.538 1.00 88.44 798 GLU A N 1
ATOM 6380 C CA . GLU A 1 798 ? -4.225 21.877 29.049 1.00 88.44 798 GLU A CA 1
ATOM 6381 C C . GLU A 1 798 ? -4.196 21.929 27.517 1.00 88.44 798 GLU A C 1
ATOM 6383 O O . GLU A 1 798 ? -5.011 22.634 26.926 1.00 88.44 798 GLU A O 1
ATOM 6388 N N . ILE A 1 799 ? -3.336 21.139 26.862 1.00 88.38 799 ILE A N 1
ATOM 6389 C CA . ILE A 1 799 ? -3.297 21.027 25.395 1.00 88.38 799 ILE A CA 1
ATOM 6390 C C . ILE A 1 799 ? -4.629 20.478 24.877 1.00 88.38 799 ILE A C 1
ATOM 6392 O O . ILE A 1 799 ? -5.245 21.102 24.012 1.00 88.38 799 ILE A O 1
ATOM 6396 N N . PHE A 1 800 ? -5.135 19.382 25.449 1.00 87.94 800 PHE A N 1
ATOM 6397 C CA . PHE A 1 800 ? -6.440 18.831 25.069 1.00 87.94 800 PHE A CA 1
ATOM 6398 C C . PHE A 1 800 ? -7.586 19.833 25.308 1.00 87.94 800 PHE A C 1
ATOM 6400 O O . PHE A 1 800 ? -8.509 19.946 24.500 1.00 87.94 800 PHE A O 1
ATOM 6407 N N . ASN A 1 801 ? -7.504 20.621 26.386 1.00 86.50 801 ASN A N 1
ATOM 6408 C CA . ASN A 1 801 ? -8.491 21.636 26.747 1.00 86.50 801 ASN A CA 1
ATOM 6409 C C . ASN A 1 801 ? -8.337 22.975 26.011 1.00 86.50 801 ASN A C 1
ATOM 6411 O O . ASN A 1 801 ? -9.208 23.837 26.132 1.00 86.50 801 ASN A O 1
ATOM 6415 N N . SER A 1 802 ? -7.258 23.174 25.261 1.00 83.19 802 SER A N 1
ATOM 6416 C CA . SER A 1 802 ? -7.001 24.412 24.520 1.00 83.19 802 SER A CA 1
ATOM 6417 C C . SER A 1 802 ? -7.682 24.456 23.151 1.00 83.19 802 SER A C 1
ATOM 6419 O O . SER A 1 802 ? -7.721 25.519 22.540 1.00 83.19 802 SER A O 1
ATOM 6421 N N . ALA A 1 803 ? -8.210 23.321 22.670 1.00 74.12 803 ALA A N 1
ATOM 6422 C CA . ALA A 1 803 ? -8.718 23.148 21.305 1.00 74.12 803 ALA A CA 1
ATOM 6423 C C . ALA A 1 803 ? -7.691 23.475 20.195 1.00 74.12 803 ALA A C 1
ATOM 6425 O O . ALA A 1 803 ? -8.076 23.667 19.049 1.00 74.12 803 ALA A O 1
ATOM 6426 N N . ILE A 1 804 ? -6.379 23.502 20.485 1.00 81.31 804 ILE A N 1
ATOM 6427 C CA . ILE A 1 804 ? -5.335 23.732 19.460 1.00 81.31 804 ILE A CA 1
ATOM 6428 C C . ILE A 1 804 ? -5.362 22.652 18.363 1.00 81.31 804 ILE A C 1
ATOM 6430 O O . ILE A 1 804 ? -4.998 22.928 17.224 1.00 81.31 804 ILE A O 1
ATOM 6434 N N . LEU A 1 805 ? -5.793 21.434 18.709 1.00 80.50 805 LEU A N 1
ATOM 6435 C CA . LEU A 1 805 ? -5.904 20.295 17.793 1.00 80.50 805 LEU A CA 1
ATOM 6436 C C . LEU A 1 805 ? -7.279 20.183 17.111 1.00 80.50 805 LEU A C 1
ATOM 6438 O O . LEU A 1 805 ? -7.526 19.200 16.419 1.00 80.50 805 LEU A O 1
ATOM 6442 N N . GLU A 1 806 ? -8.171 21.155 17.307 1.00 78.62 806 GLU A N 1
ATOM 6443 C CA . GLU A 1 806 ? -9.451 21.233 16.600 1.00 78.62 806 GLU A CA 1
ATOM 6444 C C . GLU A 1 806 ? -9.292 22.126 15.352 1.00 78.62 806 GLU A C 1
ATOM 6446 O O . GLU A 1 806 ? -8.590 23.144 15.408 1.00 78.62 806 GLU A O 1
ATOM 6451 N N . PRO A 1 807 ? -9.903 21.769 14.207 1.00 75.12 807 PRO A N 1
ATOM 6452 C CA . PRO A 1 807 ? -9.875 22.618 13.022 1.00 75.12 807 PRO A CA 1
ATOM 6453 C C . PRO A 1 807 ? -10.589 23.946 13.305 1.00 75.12 807 PRO A C 1
ATOM 6455 O O . PRO A 1 807 ? -11.547 24.002 14.078 1.00 75.12 807 PRO A O 1
ATOM 6458 N N . LYS A 1 808 ? -10.134 25.030 12.669 1.00 75.50 808 LYS A N 1
ATOM 6459 C CA . LYS A 1 808 ? -10.802 26.337 12.774 1.00 75.50 808 LYS A CA 1
ATOM 6460 C C . LYS A 1 808 ? -12.179 26.274 12.110 1.00 75.50 808 LYS A C 1
ATOM 6462 O O . LYS A 1 808 ? -12.382 25.480 11.192 1.00 75.50 808 LYS A O 1
ATOM 6467 N N . ASP A 1 809 ? -13.106 27.135 12.535 1.00 58.56 809 ASP A N 1
ATOM 6468 C CA . ASP A 1 809 ? -14.444 27.232 11.939 1.00 58.56 809 ASP A CA 1
ATOM 6469 C C . ASP A 1 809 ? -14.340 27.295 10.399 1.00 58.56 809 ASP A C 1
ATOM 6471 O O . ASP A 1 809 ? -13.722 28.217 9.871 1.00 58.56 809 ASP A O 1
ATOM 6475 N N . GLN A 1 810 ? -14.959 26.326 9.700 1.00 62.38 810 GLN A N 1
ATOM 6476 C CA . GLN A 1 810 ? -14.956 26.089 8.234 1.00 62.38 810 GLN A CA 1
ATOM 6477 C C . GLN A 1 810 ? -13.850 25.180 7.655 1.00 62.38 810 GLN A C 1
ATOM 6479 O O . GLN A 1 810 ? -13.936 24.830 6.477 1.00 62.38 810 GLN A O 1
ATOM 6484 N N . GLU A 1 811 ? -12.851 24.745 8.428 1.00 71.19 811 GLU A N 1
ATOM 6485 C CA . GLU A 1 811 ? -11.828 23.799 7.954 1.00 71.19 811 GLU A CA 1
ATOM 6486 C C . GLU A 1 811 ? -12.205 22.337 8.251 1.00 71.19 811 GLU A C 1
ATOM 6488 O O . GLU A 1 811 ? -12.821 22.016 9.268 1.00 71.19 811 GLU A O 1
ATOM 6493 N N . SER A 1 812 ? -11.832 21.428 7.346 1.00 70.81 812 SER A N 1
ATOM 6494 C CA . SER A 1 812 ? -11.991 19.988 7.555 1.00 70.81 812 SER A CA 1
ATOM 6495 C C . SER A 1 812 ? -10.897 19.439 8.465 1.00 70.81 812 SER A C 1
ATOM 6497 O O . SER A 1 812 ? -9.760 19.914 8.428 1.00 70.81 812 SER A O 1
ATOM 6499 N N . TRP A 1 813 ? -11.194 18.370 9.201 1.00 77.94 813 TRP A N 1
ATOM 6500 C CA . TRP A 1 813 ? -10.171 17.620 9.931 1.00 77.94 813 TRP A CA 1
ATOM 6501 C C . TRP A 1 813 ? -9.083 17.105 8.977 1.00 77.94 813 TRP A C 1
ATOM 6503 O O . TRP A 1 813 ? -9.379 16.574 7.905 1.00 77.94 813 TRP A O 1
ATOM 6513 N N . THR A 1 814 ? -7.820 17.250 9.376 1.00 79.50 814 THR A N 1
ATOM 6514 C CA . THR A 1 814 ? -6.678 16.645 8.678 1.00 79.50 814 THR A CA 1
ATOM 6515 C C . THR A 1 814 ? -6.253 15.373 9.401 1.00 79.50 814 THR A C 1
ATOM 6517 O O . THR A 1 814 ? -6.469 15.227 10.608 1.00 79.50 814 THR A O 1
ATOM 6520 N N . VAL A 1 815 ? -5.611 14.443 8.688 1.00 79.81 815 VAL A N 1
ATOM 6521 C CA . VAL A 1 815 ? -5.092 13.211 9.311 1.00 79.81 815 VAL A CA 1
ATOM 6522 C C . VAL A 1 815 ? -4.090 13.532 10.425 1.00 79.81 815 VAL A C 1
ATOM 6524 O O . VAL A 1 815 ? -4.097 12.893 11.468 1.00 79.81 815 VAL A O 1
ATOM 6527 N N . TRP A 1 816 ? -3.271 14.570 10.245 1.00 85.38 816 TRP A N 1
ATOM 6528 C CA . TRP A 1 816 ? -2.260 14.992 11.218 1.00 85.38 816 TRP A CA 1
ATOM 6529 C C . TRP A 1 816 ? -2.850 15.479 12.542 1.00 85.38 816 TRP A C 1
ATOM 6531 O O . TRP A 1 816 ? -2.309 15.166 13.602 1.00 85.38 816 TRP A O 1
ATOM 6541 N N . LEU A 1 817 ? -3.969 16.210 12.498 1.00 85.62 817 LEU A N 1
ATOM 6542 C CA . LEU A 1 817 ? -4.686 16.611 13.710 1.00 85.62 817 LEU A CA 1
ATOM 6543 C C . LEU A 1 817 ? -5.235 15.387 14.451 1.00 85.62 817 LEU A C 1
ATOM 6545 O O . LEU A 1 817 ? -5.112 15.311 15.671 1.00 85.62 817 LEU A O 1
ATOM 6549 N N . LEU A 1 818 ? -5.779 14.412 13.715 1.00 84.50 818 LEU A N 1
ATOM 6550 C CA . LEU A 1 818 ? -6.321 13.177 14.286 1.00 84.50 818 LEU A CA 1
ATOM 6551 C C . LEU A 1 818 ? -5.233 12.289 14.905 1.00 84.50 818 LEU A C 1
ATOM 6553 O O . LEU A 1 818 ? -5.418 11.817 16.021 1.00 84.50 818 LEU A O 1
ATOM 6557 N N . ASP A 1 819 ? -4.090 12.104 14.240 1.00 85.19 819 ASP A N 1
ATOM 6558 C CA . ASP A 1 819 ? -2.958 11.331 14.774 1.00 85.19 819 ASP A CA 1
ATOM 6559 C C . ASP A 1 819 ? -2.393 11.970 16.049 1.00 85.19 819 ASP A C 1
ATOM 6561 O O . ASP A 1 819 ? -2.152 11.293 17.050 1.00 85.19 819 ASP A O 1
ATOM 6565 N N . CYS A 1 820 ? -2.222 13.296 16.033 1.00 88.69 820 CYS A N 1
ATOM 6566 C CA . CYS A 1 820 ? -1.757 14.054 17.191 1.00 88.69 820 CYS A CA 1
ATOM 6567 C C . CYS A 1 820 ? -2.750 13.949 18.357 1.00 88.69 820 CYS A C 1
ATOM 6569 O O . CYS A 1 820 ? -2.350 13.706 19.496 1.00 88.69 820 CYS A O 1
ATOM 6571 N N . LEU A 1 821 ? -4.053 14.041 18.069 1.00 88.44 821 LEU A N 1
ATOM 6572 C CA . LEU A 1 821 ? -5.117 13.864 19.053 1.00 88.44 821 LEU A CA 1
ATOM 6573 C C . LEU A 1 821 ? -5.155 12.437 19.622 1.00 88.44 821 LEU A C 1
ATOM 6575 O O . LEU A 1 821 ? -5.313 12.275 20.832 1.00 88.44 821 LEU A O 1
ATOM 6579 N N . ALA A 1 822 ? -4.980 11.413 18.782 1.00 88.25 822 ALA A N 1
ATOM 6580 C CA . ALA A 1 822 ? -4.924 10.012 19.196 1.00 88.25 822 ALA A CA 1
ATOM 6581 C C . ALA A 1 822 ? -3.749 9.762 20.149 1.00 88.25 822 ALA A C 1
ATOM 6583 O O . ALA A 1 822 ? -3.943 9.223 21.240 1.00 88.25 822 ALA A O 1
ATOM 6584 N N . CYS A 1 823 ? -2.549 10.217 19.772 1.00 88.50 823 CYS A N 1
ATOM 6585 C CA . CYS A 1 823 ? -1.343 10.097 20.590 1.00 88.50 823 CYS A CA 1
ATOM 6586 C C . CYS A 1 823 ? -1.494 10.852 21.923 1.00 88.50 823 CYS A C 1
ATOM 6588 O O . CYS A 1 823 ? -1.205 10.308 22.991 1.00 88.50 823 CYS A O 1
ATOM 6590 N N . LEU A 1 824 ? -2.044 12.072 21.894 1.00 91.06 824 LEU A N 1
ATOM 6591 C CA . LEU A 1 824 ? -2.322 12.854 23.099 1.00 91.06 824 LEU A CA 1
ATOM 6592 C C . LEU A 1 824 ? -3.295 12.131 24.042 1.00 91.06 824 LEU A C 1
ATOM 6594 O O . LEU A 1 824 ? -3.013 12.002 25.234 1.00 91.06 824 LEU A O 1
ATOM 6598 N N . LEU A 1 825 ? -4.422 11.633 23.522 1.00 89.81 825 LEU A N 1
ATOM 6599 C CA . LEU A 1 825 ? -5.416 10.892 24.305 1.00 89.81 825 LEU A CA 1
ATOM 6600 C C . LEU A 1 825 ? -4.835 9.604 24.889 1.00 89.81 825 LEU A C 1
ATOM 6602 O O . LEU A 1 825 ? -5.087 9.298 26.055 1.00 89.81 825 LEU A O 1
ATOM 6606 N N . LYS A 1 826 ? -4.020 8.879 24.122 1.00 88.75 826 LYS A N 1
ATOM 6607 C CA . LYS A 1 826 ? -3.314 7.683 24.585 1.00 88.75 826 LYS A CA 1
ATOM 6608 C C . LYS A 1 826 ? -2.383 7.983 25.755 1.00 88.75 826 LYS A C 1
ATOM 6610 O O . LYS A 1 826 ? -2.422 7.271 26.756 1.00 88.75 826 LYS A O 1
ATOM 6615 N N . LEU A 1 827 ? -1.588 9.051 25.664 1.00 89.44 827 LEU A N 1
ATOM 6616 C CA . LEU A 1 827 ? -0.707 9.484 26.752 1.00 89.44 827 LEU A CA 1
ATOM 6617 C C . LEU A 1 827 ? -1.499 9.917 27.988 1.00 89.44 827 LEU A C 1
ATOM 6619 O O . LEU A 1 827 ? -1.124 9.566 29.106 1.00 89.44 827 LEU A O 1
ATOM 6623 N N . ILE A 1 828 ? -2.618 10.627 27.804 1.00 90.38 828 ILE A N 1
ATOM 6624 C CA . ILE A 1 828 ? -3.529 10.960 28.907 1.00 90.38 828 ILE A CA 1
ATOM 6625 C C . ILE A 1 828 ? -4.036 9.673 29.564 1.00 90.38 828 ILE A C 1
ATOM 6627 O O . ILE A 1 828 ? -3.940 9.555 30.781 1.00 90.38 828 ILE A O 1
ATOM 6631 N N . CYS A 1 829 ? -4.501 8.687 28.788 1.00 88.56 829 CYS A N 1
ATOM 6632 C CA . CYS A 1 829 ? -4.939 7.395 29.321 1.00 88.56 829 CYS A CA 1
ATOM 6633 C C . CYS A 1 829 ? -3.809 6.698 30.088 1.00 88.56 829 CYS A C 1
ATOM 6635 O O . CYS A 1 829 ? -4.012 6.290 31.225 1.00 88.56 829 CYS A O 1
ATOM 6637 N N . GLN A 1 830 ? -2.605 6.638 29.514 1.00 86.12 830 GLN A N 1
ATOM 6638 C CA . GLN A 1 830 ? -1.419 6.035 30.123 1.00 86.12 830 GLN A CA 1
ATOM 6639 C C . GLN A 1 830 ? -1.060 6.646 31.483 1.00 86.12 830 GLN A C 1
ATOM 6641 O O . GLN A 1 830 ? -0.780 5.907 32.425 1.00 86.12 830 GLN A O 1
ATOM 6646 N N . PHE A 1 831 ? -1.026 7.976 31.588 1.00 87.88 831 PHE A N 1
ATOM 6647 C CA . PHE A 1 831 ? -0.627 8.661 32.821 1.00 87.88 831 PHE A CA 1
ATOM 6648 C C . PHE A 1 831 ? -1.788 8.866 33.805 1.00 87.88 831 PHE A C 1
ATOM 6650 O O . PHE A 1 831 ? -1.543 9.192 34.966 1.00 87.88 831 PHE A O 1
ATOM 6657 N N . ALA A 1 832 ? -3.037 8.673 33.371 1.00 87.12 832 ALA A N 1
ATOM 6658 C CA . ALA A 1 832 ? -4.208 8.763 34.233 1.00 87.12 832 ALA A CA 1
ATOM 6659 C C . ALA A 1 832 ? -4.466 7.483 35.046 1.00 87.12 832 ALA A C 1
ATOM 6661 O O . ALA A 1 832 ? -5.126 7.584 36.078 1.00 87.12 832 ALA A O 1
ATOM 6662 N N . VAL A 1 833 ? -3.968 6.309 34.627 1.00 85.50 833 VAL A N 1
ATOM 6663 C CA . VAL A 1 833 ? -4.213 5.016 35.308 1.00 85.50 833 VAL A CA 1
ATOM 6664 C C . VAL A 1 833 ? -3.448 4.915 36.627 1.00 85.50 833 VAL A C 1
ATOM 6666 O O . VAL A 1 833 ? -2.276 5.282 36.707 1.00 85.50 833 VAL A O 1
ATOM 6669 N N . ASP A 1 834 ? -4.093 4.364 37.658 1.00 78.69 834 ASP A N 1
ATOM 6670 C CA . ASP A 1 834 ? -3.429 3.998 38.911 1.00 78.69 834 ASP A CA 1
ATOM 6671 C C . ASP A 1 834 ? -2.288 2.983 38.651 1.00 78.69 834 ASP A C 1
ATOM 6673 O O . ASP A 1 834 ? -2.517 1.960 37.997 1.00 78.69 834 ASP A O 1
ATOM 6677 N N . PRO A 1 835 ? -1.063 3.202 39.174 1.00 75.06 835 PRO A N 1
ATOM 6678 C CA . PRO A 1 835 ? 0.045 2.255 39.049 1.00 75.06 835 PRO A CA 1
ATOM 6679 C C . PRO A 1 835 ? -0.275 0.811 39.469 1.00 75.06 835 PRO A C 1
ATOM 6681 O O . PRO A 1 835 ? 0.386 -0.109 38.990 1.00 75.06 835 PRO A O 1
ATOM 6684 N N . ALA A 1 836 ? -1.248 0.595 40.363 1.00 74.69 836 ALA A N 1
ATOM 6685 C CA . ALA A 1 836 ? -1.703 -0.738 40.764 1.00 74.69 836 ALA A CA 1
ATOM 6686 C C . ALA A 1 836 ? -2.517 -1.459 39.671 1.00 74.69 836 ALA A C 1
ATOM 6688 O O . ALA A 1 836 ? -2.456 -2.683 39.581 1.00 74.69 836 ALA A O 1
ATOM 6689 N N . ASP A 1 837 ? -3.221 -0.706 38.821 1.00 75.81 837 ASP A N 1
ATOM 6690 C CA . ASP A 1 837 ? -4.079 -1.225 37.747 1.00 75.81 837 ASP A CA 1
ATOM 6691 C C . ASP A 1 837 ? -3.402 -1.130 36.358 1.00 75.81 837 ASP A C 1
ATOM 6693 O O . ASP A 1 837 ? -4.002 -1.472 35.336 1.00 75.81 837 ASP A O 1
ATOM 6697 N N . LEU A 1 838 ? -2.133 -0.701 36.298 1.00 72.75 838 LEU A N 1
ATOM 6698 C CA . LEU A 1 838 ? -1.395 -0.471 35.049 1.00 72.75 838 LEU A CA 1
ATOM 6699 C C . LEU A 1 838 ? -1.177 -1.752 34.225 1.00 72.75 838 LEU A C 1
ATOM 6701 O O . LEU A 1 838 ? -1.267 -1.710 33.000 1.00 72.75 838 LEU A O 1
ATOM 6705 N N . ASP A 1 839 ? -0.929 -2.896 34.873 1.00 69.44 839 ASP A N 1
ATOM 6706 C CA . ASP A 1 839 ? -0.784 -4.185 34.176 1.00 69.44 839 ASP A CA 1
ATOM 6707 C C . ASP A 1 839 ? -2.105 -4.651 33.540 1.00 69.44 839 ASP A C 1
ATOM 6709 O O . ASP A 1 839 ? -2.094 -5.283 32.483 1.00 69.44 839 ASP A O 1
ATOM 6713 N N . LEU A 1 840 ? -3.247 -4.295 34.140 1.00 69.81 840 LEU A N 1
ATOM 6714 C CA . LEU A 1 840 ? -4.582 -4.590 33.609 1.00 69.81 840 LEU A CA 1
ATOM 6715 C C . LEU A 1 840 ? -4.917 -3.679 32.424 1.00 69.81 840 LEU A C 1
ATOM 6717 O O . LEU A 1 840 ? -5.418 -4.149 31.405 1.00 69.81 840 LEU A O 1
ATOM 6721 N N . ALA A 1 841 ? -4.591 -2.389 32.535 1.00 70.38 841 ALA A N 1
ATOM 6722 C CA . ALA A 1 841 ? -4.756 -1.418 31.456 1.00 70.38 841 ALA A CA 1
ATOM 6723 C C . ALA A 1 841 ? -3.768 -1.635 30.295 1.00 70.38 841 ALA A C 1
ATOM 6725 O O . ALA A 1 841 ? -3.936 -1.045 29.230 1.00 70.38 841 ALA A O 1
ATOM 6726 N N . TYR A 1 842 ? -2.747 -2.485 30.468 1.00 70.19 842 TYR A N 1
ATOM 6727 C CA . TYR A 1 842 ? -1.663 -2.616 29.499 1.00 70.19 842 TYR A CA 1
ATOM 6728 C C . TYR A 1 842 ? -2.140 -3.055 28.113 1.00 70.19 842 TYR A C 1
ATOM 6730 O O . TYR A 1 842 ? -1.665 -2.545 27.099 1.00 70.19 842 TYR A O 1
ATOM 6738 N N . HIS A 1 843 ? -3.093 -3.985 28.058 1.00 70.00 843 HIS A N 1
ATOM 6739 C CA . HIS A 1 843 ? -3.624 -4.469 26.786 1.00 70.00 843 HIS A CA 1
ATOM 6740 C C . HIS A 1 843 ? -4.482 -3.436 26.060 1.00 70.00 843 HIS A C 1
ATOM 6742 O O . HIS A 1 843 ? -4.384 -3.352 24.841 1.00 70.00 843 HIS A O 1
ATOM 6748 N N . ASP A 1 844 ? -5.246 -2.628 26.793 1.00 69.31 844 ASP A N 1
ATOM 6749 C CA . ASP A 1 844 ? -6.082 -1.579 26.207 1.00 69.31 844 ASP A CA 1
ATOM 6750 C C . ASP A 1 844 ? -5.244 -0.350 25.794 1.00 69.31 844 ASP A C 1
ATOM 6752 O O . ASP A 1 844 ? -5.524 0.273 24.780 1.00 69.31 844 ASP A O 1
ATOM 6756 N N . VAL A 1 845 ? -4.177 -0.013 26.532 1.00 65.81 845 VAL A N 1
ATOM 6757 C CA . VAL A 1 845 ? -3.400 1.225 26.307 1.00 65.81 845 VAL A CA 1
ATOM 6758 C C . VAL A 1 845 ? -2.116 1.009 25.488 1.00 65.81 845 VAL A C 1
ATOM 6760 O O . VAL A 1 845 ? -1.738 1.872 24.696 1.00 65.81 845 VAL A O 1
ATOM 6763 N N . PHE A 1 846 ? -1.417 -0.122 25.653 1.00 63.84 846 PHE A N 1
ATOM 6764 C CA . PHE A 1 846 ? -0.093 -0.352 25.044 1.00 63.84 846 PHE A CA 1
ATOM 6765 C C . PHE A 1 846 ? -0.042 -1.469 23.998 1.00 63.84 846 PHE A C 1
ATOM 6767 O O . PHE A 1 846 ? 0.786 -1.386 23.091 1.00 63.84 846 PHE A O 1
ATOM 6774 N N . ALA A 1 847 ? -0.872 -2.510 24.124 1.00 56.03 847 ALA A N 1
ATOM 6775 C CA . ALA A 1 847 ? -0.871 -3.673 23.224 1.00 56.03 847 ALA A CA 1
ATOM 6776 C C . ALA A 1 847 ? -2.140 -3.792 22.362 1.00 56.03 847 ALA A C 1
ATOM 6778 O O . ALA A 1 847 ? -2.384 -4.833 21.748 1.00 56.03 847 ALA A O 1
ATOM 6779 N N . TRP A 1 848 ? -2.937 -2.729 22.295 1.00 60.78 848 TRP A N 1
ATOM 6780 C CA . TRP A 1 848 ? -4.101 -2.669 21.427 1.00 60.78 848 TRP A CA 1
ATOM 6781 C C . TRP A 1 848 ? -3.645 -2.573 19.962 1.00 60.78 848 TRP A C 1
ATOM 6783 O O . TRP A 1 848 ? -2.786 -1.756 19.622 1.00 60.78 848 TRP A O 1
ATOM 6793 N N . SER A 1 849 ? -4.172 -3.447 19.094 1.00 51.06 849 SER A N 1
ATOM 6794 C CA . SER A 1 849 ? -3.754 -3.538 17.682 1.00 51.06 849 SER A CA 1
ATOM 6795 C C . SER A 1 849 ? -4.889 -3.376 16.659 1.00 51.06 849 SER A C 1
ATOM 6797 O O . SER A 1 849 ? -4.660 -3.570 15.465 1.00 51.06 849 SER A O 1
ATOM 6799 N N . GLY A 1 850 ? -6.083 -2.961 17.091 1.00 57.00 850 GLY A N 1
ATOM 6800 C CA . GLY A 1 850 ? -7.261 -2.843 16.225 1.00 57.00 850 GLY A CA 1
ATOM 6801 C C . GLY A 1 850 ? -7.845 -4.194 15.770 1.00 57.00 850 GLY A C 1
ATOM 6802 O O . GLY A 1 850 ? -7.429 -5.263 16.224 1.00 57.00 850 GLY A O 1
ATOM 6803 N N . LEU A 1 851 ? -8.839 -4.126 14.873 1.00 46.03 851 LEU A N 1
ATOM 6804 C CA . LEU A 1 851 ? -9.707 -5.217 14.383 1.00 46.03 851 LEU A CA 1
ATOM 6805 C C . LEU A 1 851 ? -9.008 -6.233 13.454 1.00 46.03 851 LEU A C 1
ATOM 6807 O O . LEU A 1 851 ? -9.475 -6.505 12.350 1.00 46.03 851 LEU A O 1
ATOM 6811 N N . SER A 1 852 ? -7.904 -6.844 13.887 1.00 41.12 852 SER A N 1
ATOM 6812 C CA . SER A 1 852 ? -7.486 -8.107 13.265 1.00 41.12 852 SER A CA 1
ATOM 6813 C C . SER A 1 852 ? -8.377 -9.238 13.794 1.00 41.12 852 SER A C 1
ATOM 6815 O O . SER A 1 852 ? -8.130 -9.822 14.848 1.00 41.12 852 SER A O 1
ATOM 6817 N N . ASP A 1 853 ? -9.434 -9.554 13.039 1.00 32.66 853 ASP A N 1
ATOM 6818 C CA . ASP A 1 853 ? -10.382 -10.660 13.291 1.00 32.66 853 ASP A CA 1
ATOM 6819 C C . ASP A 1 853 ? -9.699 -12.053 13.377 1.00 32.66 853 ASP A C 1
ATOM 6821 O O . ASP A 1 853 ? -10.333 -13.061 13.694 1.00 32.66 853 ASP A O 1
ATOM 6825 N N . THR A 1 854 ? -8.386 -12.134 13.134 1.00 31.09 854 THR A N 1
ATOM 6826 C CA . THR A 1 854 ? -7.591 -13.369 13.105 1.00 31.09 854 THR A CA 1
ATOM 6827 C C . THR A 1 854 ? -6.831 -13.687 14.392 1.00 31.09 854 THR A C 1
ATOM 6829 O O . THR A 1 854 ? -6.335 -14.810 14.523 1.00 31.09 854 THR A O 1
ATOM 6832 N N . GLN A 1 855 ? -6.792 -12.806 15.402 1.00 33.44 855 GLN A N 1
ATOM 6833 C CA . GLN A 1 855 ? -6.276 -13.199 16.721 1.00 33.44 855 GLN A CA 1
ATOM 6834 C C . GLN A 1 855 ? -7.314 -14.031 17.490 1.00 33.44 855 GLN A C 1
ATOM 6836 O O . GLN A 1 855 ? -7.934 -13.604 18.466 1.00 33.44 855 GLN A O 1
ATOM 6841 N N . ARG A 1 856 ? -7.478 -15.292 17.069 1.00 31.78 856 ARG A N 1
ATOM 6842 C CA . ARG A 1 856 ? -8.051 -16.341 17.915 1.00 31.78 856 ARG A CA 1
ATOM 6843 C C . ARG A 1 856 ? -7.300 -16.337 19.242 1.00 31.78 856 ARG A C 1
ATOM 6845 O O . ARG A 1 856 ? -6.118 -16.658 19.296 1.00 31.78 856 ARG A O 1
ATOM 6852 N N . LYS A 1 857 ? -8.034 -16.001 20.304 1.00 34.78 857 LYS A N 1
ATOM 6853 C CA . LYS A 1 857 ? -7.816 -16.345 21.715 1.00 34.78 857 LYS A CA 1
ATOM 6854 C C . LYS A 1 857 ? -6.726 -17.412 21.940 1.00 34.78 857 LYS A C 1
ATOM 6856 O O . LYS A 1 857 ? -7.039 -18.565 22.220 1.00 34.78 857 LYS A O 1
ATOM 6861 N N . ARG A 1 858 ? -5.455 -17.015 21.976 1.00 26.12 858 ARG A N 1
ATOM 6862 C CA . ARG A 1 858 ? -4.531 -17.566 22.970 1.00 26.12 858 ARG A CA 1
ATOM 6863 C C . ARG A 1 858 ? -4.645 -16.670 24.186 1.00 26.12 858 ARG A C 1
ATOM 6865 O O . ARG A 1 858 ? -3.821 -15.798 24.428 1.00 26.12 858 ARG A O 1
ATOM 6872 N N . ALA A 1 859 ? -5.714 -16.888 24.949 1.00 26.38 859 ALA A N 1
ATOM 6873 C CA . ALA A 1 859 ? -5.625 -16.604 26.366 1.00 26.38 859 ALA A CA 1
ATOM 6874 C C . ALA A 1 859 ? -4.472 -17.475 26.870 1.00 26.38 859 ALA A C 1
ATOM 6876 O O . ALA A 1 859 ? -4.586 -18.702 26.884 1.00 26.38 859 ALA A O 1
ATOM 6877 N N . TRP A 1 860 ? -3.340 -16.857 27.201 1.00 23.22 860 TRP A N 1
ATOM 6878 C CA . TRP A 1 860 ? -2.348 -17.522 28.030 1.00 23.22 860 TRP A CA 1
ATOM 6879 C C . TRP A 1 860 ? -3.098 -18.116 29.228 1.00 23.22 860 TRP A C 1
ATOM 6881 O O . TRP A 1 860 ? -3.884 -17.393 29.852 1.00 23.22 860 TRP A O 1
ATOM 6891 N N . PRO A 1 861 ? -2.935 -19.413 29.542 1.00 26.22 861 PRO A N 1
ATOM 6892 C CA . PRO A 1 861 ? -3.514 -19.997 30.737 1.00 26.22 861 PRO A CA 1
ATOM 6893 C C . PRO A 1 861 ? -2.742 -19.450 31.940 1.00 26.22 861 PRO A C 1
ATOM 6895 O O . PRO A 1 861 ? -1.900 -20.118 32.532 1.00 26.22 861 PRO A O 1
ATOM 6898 N N . GLY A 1 862 ? -3.019 -18.198 32.302 1.00 28.42 862 GLY A N 1
ATOM 6899 C CA . GLY A 1 862 ? -2.727 -17.695 33.626 1.00 28.42 862 GLY A CA 1
ATOM 6900 C C . GLY A 1 862 ? -3.524 -18.561 34.585 1.00 28.42 862 GLY A C 1
ATOM 6901 O O . GLY A 1 862 ? -4.756 -18.551 34.556 1.00 28.42 862 GLY A O 1
ATOM 6902 N N . LYS A 1 863 ? -2.821 -19.366 35.383 1.00 29.98 863 LYS A N 1
ATOM 6903 C CA . LYS A 1 863 ? -3.382 -20.100 36.515 1.00 29.98 863 LYS A CA 1
ATOM 6904 C C . LYS A 1 863 ? -4.100 -19.094 37.420 1.00 29.98 863 LYS A C 1
ATOM 6906 O O . LYS A 1 863 ? -3.500 -18.509 38.314 1.00 29.98 863 LYS A O 1
ATOM 6911 N N . SER A 1 864 ? -5.391 -18.884 37.186 1.00 28.84 864 SER A N 1
ATOM 6912 C CA . SER A 1 864 ? -6.270 -18.260 38.161 1.00 28.84 864 SER A CA 1
ATOM 6913 C C . SER A 1 864 ? -6.338 -19.234 39.329 1.00 28.84 864 SER A C 1
ATOM 6915 O O . SER A 1 864 ? -6.838 -20.355 39.192 1.00 28.84 864 SER A O 1
ATOM 6917 N N . ARG A 1 865 ? -5.733 -18.846 40.458 1.00 32.66 865 ARG A N 1
ATOM 6918 C CA . ARG A 1 865 ? -5.907 -19.536 41.735 1.00 32.66 865 ARG A CA 1
ATOM 6919 C C . ARG A 1 865 ? -7.411 -19.727 41.936 1.00 32.66 865 ARG A C 1
ATOM 6921 O O . ARG A 1 865 ? -8.152 -18.752 42.016 1.00 32.66 865 ARG A O 1
ATOM 6928 N N . LYS A 1 866 ? -7.852 -20.987 41.992 1.00 34.09 866 LYS A N 1
ATOM 6929 C CA . LYS A 1 866 ? -9.195 -21.371 42.435 1.00 34.09 866 LYS A CA 1
ATOM 6930 C C . LYS A 1 866 ? -9.426 -20.780 43.829 1.00 34.09 866 LYS A C 1
ATOM 6932 O O . LYS A 1 866 ? -9.013 -21.373 44.819 1.00 34.09 866 LYS A O 1
ATOM 6937 N N . ALA A 1 867 ? -10.107 -19.645 43.899 1.00 27.86 867 ALA A N 1
ATOM 6938 C CA . ALA A 1 867 ? -10.898 -19.275 45.059 1.00 27.86 867 ALA A CA 1
ATOM 6939 C C . ALA A 1 867 ? -12.344 -19.668 44.740 1.00 27.86 867 ALA A C 1
ATOM 6941 O O . ALA A 1 867 ? -12.907 -19.261 43.726 1.00 27.86 867 ALA A O 1
ATOM 6942 N N . ALA A 1 868 ? -12.903 -20.555 45.557 1.00 30.77 868 ALA A N 1
ATOM 6943 C CA . ALA A 1 868 ? -14.278 -21.007 45.442 1.00 30.77 868 ALA A CA 1
ATOM 6944 C C . ALA A 1 868 ? -15.239 -19.837 45.709 1.00 30.77 868 ALA A C 1
ATOM 6946 O O . ALA A 1 868 ? -15.198 -19.235 46.778 1.00 30.77 868 ALA A O 1
ATOM 6947 N N . GLY A 1 869 ? -16.101 -19.538 44.741 1.00 28.03 869 GLY A N 1
ATOM 6948 C CA . GLY A 1 869 ? -17.147 -18.526 44.851 1.00 28.03 869 GLY A CA 1
ATOM 6949 C C . GLY A 1 869 ? -17.711 -18.208 43.474 1.00 28.03 869 GLY A C 1
ATOM 6950 O O . GLY A 1 869 ? -17.058 -17.555 42.669 1.00 28.03 869 GLY A O 1
ATOM 6951 N N . ASP A 1 870 ? -18.903 -18.721 43.193 1.00 31.09 870 ASP A N 1
ATOM 6952 C CA . ASP A 1 870 ? -19.667 -18.498 41.967 1.00 31.09 870 ASP A CA 1
ATOM 6953 C C . ASP A 1 870 ? -20.154 -17.034 41.912 1.00 31.09 870 ASP A C 1
ATOM 6955 O O . ASP A 1 870 ? -21.269 -16.702 42.315 1.00 31.09 870 ASP A O 1
ATOM 6959 N N . HIS A 1 871 ? -19.276 -16.128 41.481 1.00 31.00 871 HIS A N 1
ATOM 6960 C CA . HIS A 1 871 ? -19.611 -14.760 41.096 1.00 31.00 871 HIS A CA 1
ATOM 6961 C C . HIS A 1 871 ? -19.125 -14.536 39.665 1.00 31.00 871 HIS A C 1
ATOM 6963 O O . HIS A 1 871 ? -17.990 -14.864 39.317 1.00 31.00 871 HIS A O 1
ATOM 6969 N N . GLY A 1 872 ? -20.041 -14.067 38.813 1.00 36.62 872 GLY A N 1
ATOM 6970 C CA . GLY A 1 872 ? -19.820 -13.886 37.383 1.00 36.62 872 GLY A CA 1
ATOM 6971 C C . GLY A 1 872 ? -18.557 -13.080 37.099 1.00 36.62 872 GLY A C 1
ATOM 6972 O O . GLY A 1 872 ? -18.139 -12.255 37.904 1.00 36.62 872 GLY A O 1
ATOM 6973 N N . LYS A 1 873 ? -17.938 -13.332 35.944 1.00 42.22 873 LYS A N 1
ATOM 6974 C CA . LYS A 1 873 ? -16.795 -12.559 35.443 1.00 42.22 873 LYS A CA 1
ATOM 6975 C C . LYS A 1 873 ? -17.192 -11.078 35.340 1.00 42.22 873 LYS A C 1
ATOM 6977 O O . LYS A 1 873 ? -17.733 -10.669 34.315 1.00 42.22 873 LYS A O 1
ATOM 6982 N N . GLY A 1 874 ? -16.973 -10.312 36.406 1.00 52.44 874 GLY A N 1
ATOM 6983 C CA . GLY A 1 874 ? -17.220 -8.878 36.444 1.00 52.44 874 GLY A CA 1
ATOM 6984 C C . GLY A 1 874 ? -16.382 -8.173 35.382 1.00 52.44 874 GLY A C 1
ATOM 6985 O O . GLY A 1 874 ? -15.249 -8.567 35.094 1.00 52.44 874 GLY A O 1
ATOM 6986 N N . LEU A 1 875 ? -16.960 -7.150 34.760 1.00 64.31 875 LEU A N 1
ATOM 6987 C CA . LEU A 1 875 ? -16.265 -6.296 33.807 1.00 64.31 875 LEU A CA 1
ATOM 6988 C C . LEU A 1 875 ? -15.264 -5.425 34.591 1.00 64.31 875 LEU A C 1
ATOM 6990 O O . LEU A 1 875 ? -15.654 -4.424 35.183 1.00 64.31 875 LEU A O 1
ATOM 6994 N N . HIS A 1 876 ? -13.996 -5.835 34.657 1.00 68.50 876 HIS A N 1
ATOM 6995 C CA . HIS A 1 876 ? -12.984 -5.138 35.458 1.00 68.50 876 HIS A CA 1
ATOM 6996 C C . HIS A 1 876 ? -12.476 -3.886 34.722 1.00 68.50 876 HIS A C 1
ATOM 6998 O O . HIS A 1 876 ? -11.845 -4.004 33.673 1.00 68.50 876 HIS A O 1
ATOM 7004 N N . ILE A 1 877 ? -12.764 -2.694 35.258 1.00 79.50 877 ILE A N 1
ATOM 7005 C CA . ILE A 1 877 ? -12.389 -1.390 34.682 1.00 79.50 877 ILE A CA 1
ATOM 7006 C C . ILE A 1 877 ? -11.224 -0.792 35.499 1.00 79.50 877 ILE A C 1
ATOM 7008 O O . ILE A 1 877 ? -11.352 -0.716 36.724 1.00 79.50 877 ILE A O 1
ATOM 7012 N N . PRO A 1 878 ? -10.108 -0.364 34.871 1.00 80.69 878 PRO A N 1
ATOM 7013 C CA . PRO A 1 878 ? -8.976 0.250 35.573 1.00 80.69 878 PRO A CA 1
ATOM 7014 C C . PRO A 1 878 ? -9.364 1.544 36.298 1.00 80.69 878 PRO A C 1
ATOM 7016 O O . PRO A 1 878 ? -10.142 2.345 35.773 1.00 80.69 878 PRO A O 1
ATOM 7019 N N . ARG A 1 879 ? -8.816 1.776 37.497 1.00 82.75 879 ARG A N 1
ATOM 7020 C CA . ARG A 1 879 ? -9.066 3.013 38.251 1.00 82.75 879 ARG A CA 1
ATOM 7021 C C . ARG A 1 879 ? -8.122 4.133 37.819 1.00 82.75 879 ARG A C 1
ATOM 7023 O O . ARG A 1 879 ? -6.983 3.892 37.417 1.00 82.75 879 ARG A O 1
ATOM 7030 N N . LEU A 1 880 ? -8.611 5.367 37.920 1.00 87.25 880 LEU A N 1
ATOM 7031 C CA . LEU A 1 880 ? -7.840 6.575 37.630 1.00 87.25 880 LEU A CA 1
ATOM 7032 C C . LEU A 1 880 ? -7.165 7.122 38.896 1.00 87.25 880 LEU A C 1
ATOM 7034 O O . LEU A 1 880 ? -7.696 6.990 39.998 1.00 87.25 880 LEU A O 1
ATOM 7038 N N . THR A 1 881 ? -6.008 7.759 38.727 1.00 86.94 881 THR A N 1
ATOM 7039 C CA . THR A 1 881 ? -5.237 8.392 39.806 1.00 86.94 881 THR A CA 1
ATOM 7040 C C . THR A 1 881 ? -5.985 9.570 40.436 1.00 86.94 881 THR A C 1
ATOM 7042 O O . THR A 1 881 ? -6.695 10.316 39.757 1.00 86.94 881 THR A O 1
ATOM 7045 N N . GLU A 1 882 ? -5.759 9.813 41.732 1.00 84.12 882 GLU A N 1
ATOM 7046 C CA . GLU A 1 882 ? -6.318 10.992 42.413 1.00 84.12 882 GLU A CA 1
ATOM 7047 C C . GLU A 1 882 ? -5.830 12.313 41.799 1.00 84.12 882 GLU A C 1
ATOM 7049 O O . GLU A 1 882 ? -6.588 13.280 41.746 1.00 84.12 882 GLU A O 1
ATOM 7054 N N . VAL A 1 883 ? -4.599 12.342 41.269 1.00 85.69 883 VAL A N 1
ATOM 7055 C CA . VAL A 1 883 ? -4.045 13.502 40.551 1.00 85.69 883 VAL A CA 1
ATOM 7056 C C . VAL A 1 883 ? -4.904 13.838 39.332 1.00 85.69 883 VAL A C 1
ATOM 7058 O O . VAL A 1 883 ? -5.300 14.988 39.163 1.00 85.69 883 VAL A O 1
ATOM 7061 N N . PHE A 1 884 ? -5.247 12.842 38.508 1.00 88.88 884 PHE A N 1
ATOM 7062 C CA . PHE A 1 884 ? -6.136 13.047 37.365 1.00 88.88 884 PHE A CA 1
ATOM 7063 C C . PHE A 1 884 ? -7.525 13.522 37.813 1.00 88.88 884 PHE A C 1
ATOM 7065 O O . PHE A 1 884 ? -8.039 14.507 37.287 1.00 88.88 884 PHE A O 1
ATOM 7072 N N . LEU A 1 885 ? -8.123 12.868 38.816 1.00 87.00 885 LEU A N 1
ATOM 7073 C CA . LEU A 1 885 ? -9.455 13.236 39.309 1.00 87.00 885 LEU A CA 1
ATOM 7074 C C . LEU A 1 885 ? -9.495 14.673 39.852 1.00 87.00 885 LEU A C 1
ATOM 7076 O O . LEU A 1 885 ? -10.461 15.387 39.588 1.00 87.00 885 LEU A O 1
ATOM 7080 N N . GLY A 1 886 ? -8.446 15.119 40.549 1.00 84.50 886 GLY A N 1
ATOM 7081 C CA . GLY A 1 886 ? -8.321 16.495 41.034 1.00 84.50 886 GLY A CA 1
ATOM 7082 C C . GLY A 1 886 ? -8.166 17.529 39.914 1.00 84.50 886 GLY A C 1
ATOM 7083 O O . GLY A 1 886 ? -8.742 18.609 40.006 1.00 84.50 886 GLY A O 1
ATOM 7084 N N . LEU A 1 887 ? -7.444 17.197 38.837 1.00 86.00 887 LEU A N 1
ATOM 7085 C CA . LEU A 1 887 ? -7.238 18.093 37.688 1.00 86.00 887 LEU A CA 1
ATOM 7086 C C . LEU A 1 887 ? -8.488 18.263 36.816 1.00 86.00 887 LEU A C 1
ATOM 7088 O O . LEU A 1 887 ? -8.641 19.283 36.148 1.00 86.00 887 LEU A O 1
ATOM 7092 N N . VAL A 1 888 ? -9.367 17.260 36.790 1.00 84.69 888 VAL A N 1
ATOM 7093 C CA . VAL A 1 888 ? -10.524 17.232 35.885 1.00 84.69 888 VAL A CA 1
ATOM 7094 C C . VAL A 1 888 ? -11.809 17.746 36.552 1.00 84.69 888 VAL A C 1
ATOM 7096 O O . VAL A 1 888 ? -12.735 18.178 35.857 1.00 84.69 888 VAL A O 1
ATOM 7099 N N . GLN A 1 889 ? -11.880 17.773 37.885 1.00 78.50 889 GLN A N 1
ATOM 7100 C CA . GLN A 1 889 ? -13.017 18.347 38.612 1.00 78.50 889 GLN A CA 1
ATOM 7101 C C . GLN A 1 889 ? -13.289 19.805 38.190 1.00 78.50 889 GLN A C 1
ATOM 7103 O O . GLN A 1 889 ? -12.426 20.670 38.289 1.00 78.50 889 GLN A O 1
ATOM 7108 N N . GLY A 1 890 ? -14.511 20.082 37.716 1.00 69.69 890 GLY A N 1
ATOM 7109 C CA . GLY A 1 890 ? -14.931 21.423 37.281 1.00 69.69 890 GLY A CA 1
ATOM 7110 C C . GLY A 1 890 ? -14.466 21.840 35.879 1.00 69.69 890 GLY A C 1
ATOM 7111 O O . GLY A 1 890 ? -14.693 22.981 35.484 1.00 69.69 890 GLY A O 1
ATOM 7112 N N . THR A 1 891 ? -13.839 20.941 35.114 1.00 79.88 891 THR A N 1
ATOM 7113 C CA . THR A 1 891 ? -13.446 21.191 33.717 1.00 79.88 891 THR A CA 1
ATOM 7114 C C . THR A 1 891 ? -14.535 20.767 32.725 1.00 79.88 891 THR A C 1
ATOM 7116 O O . THR A 1 891 ? -15.337 19.875 32.997 1.00 79.88 891 THR A O 1
ATOM 7119 N N . ASN A 1 892 ? -14.523 21.343 31.517 1.00 80.88 892 ASN A N 1
ATOM 7120 C CA . ASN A 1 892 ? -15.421 20.964 30.413 1.00 80.88 892 ASN A CA 1
ATOM 7121 C C . ASN A 1 892 ? -14.969 19.682 29.675 1.00 80.88 892 ASN A C 1
ATOM 7123 O O . ASN A 1 892 ? -15.265 19.510 28.491 1.00 80.88 892 ASN A O 1
ATOM 7127 N N . LEU A 1 893 ? -14.233 18.781 30.343 1.00 85.06 893 LEU A N 1
ATOM 7128 C CA . LEU A 1 893 ? -13.642 17.599 29.708 1.00 85.06 893 LEU A CA 1
ATOM 7129 C C . LEU A 1 893 ? -14.705 16.653 29.131 1.00 85.06 893 LEU A C 1
ATOM 7131 O O . LEU A 1 893 ? -14.509 16.124 28.043 1.00 85.06 893 LEU A O 1
ATOM 7135 N N . ILE A 1 894 ? -15.847 16.484 29.811 1.00 83.12 894 ILE A N 1
ATOM 7136 C CA . ILE A 1 894 ? -16.965 15.657 29.316 1.00 83.12 894 ILE A CA 1
ATOM 7137 C C . ILE A 1 894 ? -17.466 16.197 27.973 1.00 83.12 894 ILE A C 1
ATOM 7139 O O . ILE A 1 894 ? -17.571 15.440 27.012 1.00 83.12 894 ILE A O 1
ATOM 7143 N N . GLN A 1 895 ? -17.699 17.511 27.878 1.00 82.81 895 GLN A N 1
ATOM 7144 C CA . GLN A 1 895 ? -18.132 18.139 26.631 1.00 82.81 895 GLN A CA 1
ATOM 7145 C C . GLN A 1 895 ? -17.080 17.980 25.528 1.00 82.81 895 GLN A C 1
ATOM 7147 O O . GLN A 1 895 ? -17.433 17.722 24.384 1.00 82.81 895 GLN A O 1
ATOM 7152 N N . ARG A 1 896 ? -15.786 18.074 25.861 1.00 82.94 896 ARG A N 1
ATOM 7153 C CA . ARG A 1 896 ? -14.702 17.848 24.893 1.00 82.94 896 ARG A CA 1
ATOM 7154 C C . ARG A 1 896 ? -14.641 16.404 24.405 1.00 82.94 896 ARG A C 1
ATOM 7156 O O . ARG A 1 896 ? -14.561 16.193 23.204 1.00 82.94 896 ARG A O 1
ATOM 7163 N N . LEU A 1 897 ? -14.743 15.416 25.293 1.00 84.75 897 LEU A N 1
ATOM 7164 C CA . LEU A 1 897 ? -14.792 13.998 24.910 1.00 84.75 897 LEU A CA 1
ATOM 7165 C C . LEU A 1 897 ? -16.023 13.686 24.042 1.00 84.75 897 LEU A C 1
ATOM 7167 O O . LEU A 1 897 ? -15.917 12.924 23.085 1.00 84.75 897 LEU A O 1
ATOM 7171 N N . ILE A 1 898 ? -17.165 14.322 24.323 1.00 80.31 898 ILE A N 1
ATOM 7172 C CA . ILE A 1 898 ? -18.356 14.257 23.466 1.00 80.31 898 ILE A CA 1
ATOM 7173 C C . ILE A 1 898 ? -18.071 14.897 22.099 1.00 80.31 898 ILE A C 1
ATOM 7175 O O . ILE A 1 898 ? -18.382 14.288 21.081 1.00 80.31 898 ILE A O 1
ATOM 7179 N N . ASN A 1 899 ? -17.438 16.074 22.054 1.00 79.12 899 ASN A N 1
ATOM 7180 C CA . ASN A 1 899 ? -17.093 16.778 20.812 1.00 79.12 899 ASN A CA 1
ATOM 7181 C C . ASN A 1 899 ? -16.113 15.985 19.931 1.00 79.12 899 ASN A C 1
ATOM 7183 O O . ASN A 1 899 ? -16.245 15.996 18.710 1.00 79.12 899 ASN A O 1
ATOM 7187 N N . VAL A 1 900 ? -15.179 15.241 20.531 1.00 76.06 900 VAL A N 1
ATOM 7188 C CA . VAL A 1 900 ? -14.245 14.357 19.812 1.00 76.06 900 VAL A CA 1
ATOM 7189 C C . VAL A 1 900 ? -14.988 13.293 18.987 1.00 76.06 900 VAL A C 1
ATOM 7191 O O . VAL A 1 900 ? -14.533 12.928 17.905 1.00 76.06 900 VAL A O 1
ATOM 7194 N N . ALA A 1 901 ? -16.180 12.858 19.407 1.00 68.25 901 ALA A N 1
ATOM 7195 C CA . ALA A 1 901 ? -17.016 11.952 18.615 1.00 68.25 901 ALA A CA 1
ATOM 7196 C C . ALA A 1 901 ? -17.606 12.592 17.341 1.00 68.25 901 ALA A C 1
ATOM 7198 O O . ALA A 1 901 ? -18.045 11.871 16.450 1.00 68.25 901 ALA A O 1
ATOM 7199 N N . TYR A 1 902 ? -17.617 13.925 17.236 1.00 71.19 902 TYR A N 1
ATOM 7200 C CA . TYR A 1 902 ? -18.073 14.662 16.049 1.00 71.19 902 TYR A CA 1
ATOM 7201 C C . TYR A 1 902 ? -16.936 14.969 15.063 1.00 71.19 902 TYR A C 1
ATOM 7203 O O . TYR A 1 902 ? -17.170 15.597 14.031 1.00 71.19 902 TYR A O 1
ATOM 7211 N N . THR A 1 903 ? -15.711 14.499 15.331 1.00 69.44 903 THR A N 1
ATOM 7212 C CA . THR A 1 903 ? -14.554 14.650 14.426 1.00 69.44 903 THR A CA 1
ATOM 7213 C C . THR A 1 903 ? -14.813 14.113 13.008 1.00 69.44 903 THR A C 1
ATOM 7215 O O . THR A 1 903 ? -14.167 14.539 12.054 1.00 69.44 903 THR A O 1
ATOM 7218 N N . TYR A 1 904 ? -15.800 13.229 12.840 1.00 66.25 904 TYR A N 1
ATOM 7219 C CA . TYR A 1 904 ? -16.139 12.585 11.569 1.00 66.25 904 TYR A CA 1
ATOM 7220 C C . TYR A 1 904 ? -17.093 13.390 10.663 1.00 66.25 904 TYR A C 1
ATOM 7222 O O . TYR A 1 904 ? -17.173 13.082 9.477 1.00 66.25 904 TYR A O 1
ATOM 7230 N N . ASP A 1 905 ? -17.793 14.415 11.173 1.00 62.31 905 ASP A N 1
ATOM 7231 C CA . ASP A 1 905 ? -18.847 15.130 10.418 1.00 62.31 905 ASP A CA 1
ATOM 7232 C C . ASP A 1 905 ? -18.296 16.089 9.341 1.00 62.31 905 ASP A C 1
ATOM 7234 O O . ASP A 1 905 ? -18.956 16.334 8.334 1.00 62.31 905 ASP A O 1
ATOM 7238 N N . ASN A 1 906 ? -17.080 16.613 9.532 1.00 63.47 906 ASN A N 1
ATOM 7239 C CA . ASN A 1 906 ? -16.441 17.597 8.643 1.00 63.47 906 ASN A CA 1
ATOM 7240 C C . ASN A 1 906 ? -15.190 17.032 7.952 1.00 63.47 906 ASN A C 1
ATOM 7242 O O . ASN A 1 906 ? -14.217 17.755 7.723 1.00 63.47 906 ASN A O 1
ATOM 7246 N N . LEU A 1 907 ? -15.158 15.730 7.669 1.00 65.44 907 LEU A N 1
ATOM 7247 C CA . LEU A 1 907 ? -13.995 15.102 7.050 1.00 65.44 907 LEU A CA 1
ATOM 7248 C C . LEU A 1 907 ? -14.123 15.089 5.524 1.00 65.44 907 LEU A C 1
ATOM 7250 O O . LEU A 1 907 ? -15.112 14.612 4.973 1.00 65.44 907 LEU A O 1
ATOM 7254 N N . ALA A 1 908 ? -13.109 15.596 4.827 1.00 64.56 908 ALA A N 1
ATOM 7255 C CA . ALA A 1 908 ? -13.096 15.570 3.370 1.00 64.56 908 ALA A CA 1
ATOM 7256 C C . ALA A 1 908 ? -12.966 14.122 2.849 1.00 64.56 908 ALA A C 1
ATOM 7258 O O . ALA A 1 908 ? -12.170 13.342 3.374 1.00 64.56 908 ALA A O 1
ATOM 7259 N N . HIS A 1 909 ? -13.682 13.776 1.771 1.00 63.38 909 HIS A N 1
ATOM 7260 C CA . HIS A 1 909 ? -13.634 12.445 1.137 1.00 63.38 909 HIS A CA 1
ATOM 7261 C C . HIS A 1 909 ? -12.208 12.010 0.734 1.00 63.38 909 HIS A C 1
ATOM 7263 O O . HIS A 1 909 ? -11.851 10.838 0.787 1.00 63.38 909 HIS A O 1
ATOM 7269 N N . ARG A 1 910 ? -11.327 12.966 0.429 1.00 61.22 910 ARG A N 1
ATOM 7270 C CA . ARG A 1 910 ? -9.895 12.716 0.187 1.00 61.22 910 ARG A CA 1
ATOM 7271 C C . ARG A 1 910 ? -9.125 12.224 1.421 1.00 61.22 910 ARG A C 1
ATOM 7273 O O . ARG A 1 910 ? -8.338 11.292 1.308 1.00 61.22 910 ARG A O 1
ATOM 7280 N N . ALA A 1 911 ? -9.412 12.768 2.607 1.00 59.00 911 ALA A N 1
ATOM 7281 C CA . ALA A 1 911 ? -8.789 12.331 3.858 1.00 59.00 911 ALA A CA 1
ATOM 7282 C C . ALA A 1 911 ? -9.271 10.924 4.245 1.00 59.00 911 ALA A C 1
ATOM 7284 O O . ALA A 1 911 ? -8.576 10.185 4.937 1.00 59.00 911 ALA A O 1
ATOM 7285 N N . LEU A 1 912 ? -10.464 10.529 3.787 1.00 60.66 912 LEU A N 1
ATOM 7286 C CA . LEU A 1 912 ? -10.966 9.158 3.871 1.00 60.66 912 LEU A CA 1
ATOM 7287 C C . LEU A 1 912 ? -10.122 8.195 3.019 1.00 60.66 912 LEU A C 1
ATOM 7289 O O . LEU A 1 912 ? -9.758 7.140 3.531 1.00 60.66 912 LEU A O 1
ATOM 7293 N N . LYS A 1 913 ? -9.735 8.599 1.801 1.00 61.41 913 LYS A N 1
ATOM 7294 C CA . LYS A 1 913 ? -8.893 7.814 0.881 1.00 61.41 913 LYS A CA 1
ATOM 7295 C C . LYS A 1 913 ? -7.430 7.704 1.332 1.00 61.41 913 LYS A C 1
ATOM 7297 O O . LYS A 1 913 ? -6.884 6.612 1.331 1.00 61.41 913 LYS A O 1
ATOM 7302 N N . ALA A 1 914 ? -6.817 8.794 1.798 1.00 55.31 914 ALA A N 1
ATOM 7303 C CA . ALA A 1 914 ? -5.428 8.786 2.284 1.00 55.31 914 ALA A CA 1
ATOM 7304 C C . ALA A 1 914 ? -5.215 7.961 3.578 1.00 55.31 914 ALA A C 1
ATOM 7306 O O . ALA A 1 914 ? -4.083 7.656 3.946 1.00 55.31 914 ALA A O 1
ATOM 7307 N N . GLN A 1 915 ? -6.293 7.620 4.297 1.00 58.16 915 GLN A N 1
ATOM 7308 C CA . GLN A 1 915 ? -6.248 6.932 5.592 1.00 58.16 915 GLN A CA 1
ATOM 7309 C C . GLN A 1 915 ? -6.560 5.433 5.543 1.00 58.16 915 GLN A C 1
ATOM 7311 O O . GLN A 1 915 ? -6.539 4.813 6.604 1.00 58.16 915 GLN A O 1
ATOM 7316 N N . SER A 1 916 ? -6.835 4.830 4.379 1.00 51.59 916 SER A N 1
ATOM 7317 C CA . SER A 1 916 ? -7.133 3.385 4.293 1.00 51.59 916 SER A CA 1
ATOM 7318 C C . SER A 1 916 ? -6.075 2.510 4.984 1.00 51.59 916 SER A C 1
ATOM 7320 O O . SER A 1 916 ? -6.413 1.461 5.529 1.00 51.59 916 SER A O 1
ATOM 7322 N N . ASP A 1 917 ? -4.830 2.994 5.053 1.00 48.88 917 ASP A N 1
ATOM 7323 C CA . ASP A 1 917 ? -3.692 2.286 5.643 1.00 48.88 917 ASP A CA 1
ATOM 7324 C C . ASP A 1 917 ? -3.375 2.679 7.107 1.00 48.88 917 ASP A C 1
ATOM 7326 O O . ASP A 1 917 ? -2.520 2.054 7.737 1.00 48.88 917 ASP A O 1
ATOM 7330 N N . HIS A 1 918 ? -4.025 3.703 7.688 1.00 54.94 918 HIS A N 1
ATOM 7331 C CA . HIS A 1 918 ? -3.589 4.322 8.955 1.00 54.94 918 HIS A CA 1
ATOM 7332 C C . HIS A 1 918 ? -4.693 4.419 10.030 1.00 54.94 918 HIS A C 1
ATOM 7334 O O . HIS A 1 918 ? -5.837 4.780 9.774 1.00 54.94 918 HIS A O 1
ATOM 7340 N N . ARG A 1 919 ? -4.328 4.083 11.279 1.00 59.47 919 ARG A N 1
ATOM 7341 C CA . ARG A 1 919 ? -5.243 3.631 12.352 1.00 59.47 919 ARG A CA 1
ATOM 7342 C C . ARG A 1 919 ? -5.853 4.711 13.261 1.00 59.47 919 ARG A C 1
ATOM 7344 O O . ARG A 1 919 ? -6.586 4.386 14.193 1.00 59.47 919 ARG A O 1
ATOM 7351 N N . SER A 1 920 ? -5.584 5.991 13.035 1.00 67.88 920 SER A N 1
ATOM 7352 C CA . SER A 1 920 ? -5.805 7.011 14.072 1.00 67.88 920 SER A CA 1
ATOM 7353 C C . SER A 1 920 ? -7.266 7.299 14.419 1.00 67.88 920 SER A C 1
ATOM 7355 O O . SER A 1 920 ? -7.567 7.668 15.551 1.00 67.88 920 SER A O 1
ATOM 7357 N N . ARG A 1 921 ? -8.216 7.092 13.502 1.00 74.12 921 ARG A N 1
ATOM 7358 C CA . ARG A 1 921 ? -9.637 7.393 13.758 1.00 74.12 921 ARG A CA 1
ATOM 7359 C C . ARG A 1 921 ? -10.262 6.531 14.841 1.00 74.12 921 ARG A C 1
ATOM 7361 O O . ARG A 1 921 ? -10.902 7.057 15.752 1.00 74.12 921 ARG A O 1
ATOM 7368 N N . HIS A 1 922 ? -10.120 5.217 14.726 1.00 77.69 922 HIS A N 1
ATOM 7369 C CA . HIS A 1 922 ? -10.660 4.302 15.723 1.00 77.69 922 HIS A CA 1
ATOM 7370 C C . HIS A 1 922 ? -9.843 4.371 17.020 1.00 77.69 922 HIS A C 1
ATOM 7372 O O . HIS A 1 922 ? -10.423 4.175 18.080 1.00 77.69 922 HIS A O 1
ATOM 7378 N N . GLU A 1 923 ? -8.568 4.778 16.972 1.00 83.62 923 GLU A N 1
ATOM 7379 C CA . GLU A 1 923 ? -7.766 5.108 18.161 1.00 83.62 923 GLU A CA 1
ATOM 7380 C C . GLU A 1 923 ? -8.316 6.311 18.941 1.00 83.62 923 GLU A C 1
ATOM 7382 O O . GLU A 1 923 ? -8.486 6.217 20.155 1.00 83.62 923 GLU A O 1
ATOM 7387 N N . VAL A 1 924 ? -8.657 7.422 18.272 1.00 87.31 924 VAL A N 1
ATOM 7388 C CA . VAL A 1 924 ? -9.270 8.594 18.930 1.00 87.31 924 VAL A CA 1
ATOM 7389 C C . VAL A 1 924 ? -10.552 8.192 19.669 1.00 87.31 924 VAL A C 1
ATOM 7391 O O . VAL A 1 924 ? -10.725 8.521 20.847 1.00 87.31 924 VAL A O 1
ATOM 7394 N N . THR A 1 925 ? -11.441 7.443 19.007 1.00 86.50 925 THR A N 1
ATOM 7395 C CA . THR A 1 925 ? -12.681 6.949 19.633 1.00 86.50 925 THR A CA 1
ATOM 7396 C C . THR A 1 925 ? -12.395 5.934 20.739 1.00 86.50 925 THR A C 1
ATOM 7398 O O . THR A 1 925 ? -13.012 6.003 21.800 1.00 86.50 925 THR A O 1
ATOM 7401 N N . HIS A 1 926 ? -11.431 5.033 20.547 1.00 86.69 926 HIS A N 1
ATOM 7402 C CA . HIS A 1 926 ? -11.037 4.049 21.549 1.00 86.69 926 HIS A CA 1
ATOM 7403 C C . HIS A 1 926 ? -10.548 4.720 22.838 1.00 86.69 926 HIS A C 1
ATOM 7405 O O . HIS A 1 926 ? -11.132 4.494 23.897 1.00 86.69 926 HIS A O 1
ATOM 7411 N N . TYR A 1 927 ? -9.533 5.589 22.763 1.00 88.31 927 TYR A N 1
ATOM 7412 C CA . TYR A 1 927 ? -8.956 6.230 23.949 1.00 88.31 927 TYR A CA 1
ATOM 7413 C C . TYR A 1 927 ? -9.929 7.209 24.614 1.00 88.31 927 TYR A C 1
ATOM 7415 O O . TYR A 1 927 ? -9.997 7.263 25.842 1.00 88.31 927 TYR A O 1
ATOM 7423 N N . SER A 1 928 ? -10.737 7.944 23.839 1.00 89.75 928 SER A N 1
ATOM 7424 C CA . SER A 1 928 ? -11.760 8.835 24.409 1.00 89.75 928 SER A CA 1
ATOM 7425 C C . SER A 1 928 ? -12.850 8.061 25.158 1.00 89.75 928 SER A C 1
ATOM 7427 O O . SER A 1 928 ? -13.163 8.400 26.303 1.00 89.75 928 SER A O 1
ATOM 7429 N N . MET A 1 929 ? -13.385 6.985 24.569 1.00 87.94 929 MET A N 1
ATOM 7430 C CA . MET A 1 929 ? -14.379 6.131 25.223 1.00 87.94 929 MET A CA 1
ATOM 7431 C C . MET A 1 929 ? -13.787 5.370 26.408 1.00 87.94 929 MET A C 1
ATOM 7433 O O . MET A 1 929 ? -14.445 5.250 27.441 1.00 87.94 929 MET A O 1
ATOM 7437 N N . TRP A 1 930 ? -12.548 4.891 26.297 1.00 88.62 930 TRP A N 1
ATOM 7438 C CA . TRP A 1 930 ? -11.836 4.227 27.387 1.00 88.62 930 TRP A CA 1
ATOM 7439 C C . TRP A 1 930 ? -11.681 5.162 28.592 1.00 88.62 930 TRP A C 1
ATOM 7441 O O . TRP A 1 930 ? -12.055 4.794 29.708 1.00 88.62 930 TRP A O 1
ATOM 7451 N N . LEU A 1 931 ? -11.223 6.400 28.367 1.00 89.06 931 LEU A N 1
ATOM 7452 C CA . LEU A 1 931 ? -11.056 7.394 29.427 1.00 89.06 931 LEU A CA 1
ATOM 7453 C C . LEU A 1 931 ? -12.398 7.749 30.073 1.00 89.06 931 LEU A C 1
ATOM 7455 O O . LEU A 1 931 ? -12.491 7.816 31.299 1.00 89.06 931 LEU A O 1
ATOM 7459 N N . LEU A 1 932 ? -13.448 7.925 29.263 1.00 88.69 932 LEU A N 1
ATOM 7460 C CA . LEU A 1 932 ? -14.797 8.222 29.744 1.00 88.69 932 LEU A CA 1
ATOM 7461 C C . LEU A 1 932 ? -15.364 7.088 30.612 1.00 88.69 932 LEU A C 1
ATOM 7463 O O . LEU A 1 932 ? -15.944 7.352 31.663 1.00 88.69 932 LEU A O 1
ATOM 7467 N N . VAL A 1 933 ? -15.175 5.830 30.201 1.00 88.25 933 VAL A N 1
ATOM 7468 C CA . VAL A 1 933 ? -15.613 4.640 30.950 1.00 88.25 933 VAL A CA 1
ATOM 7469 C C . VAL A 1 933 ? -14.885 4.534 32.288 1.00 88.25 933 VAL A C 1
ATOM 7471 O O . VAL A 1 933 ? -15.540 4.367 33.320 1.00 88.25 933 VAL A O 1
ATOM 7474 N N . SER A 1 934 ? -13.556 4.663 32.286 1.00 87.31 934 SER A N 1
ATOM 7475 C CA . SER A 1 934 ? -12.735 4.615 33.502 1.00 87.31 934 SER A CA 1
ATOM 7476 C C . SER A 1 934 ? -13.083 5.762 34.454 1.00 87.31 934 SER A C 1
ATOM 7478 O O . SER A 1 934 ? -13.219 5.558 35.661 1.00 87.31 934 SER A O 1
ATOM 7480 N N . TRP A 1 935 ? -13.341 6.960 33.923 1.00 88.25 935 TRP A N 1
ATOM 7481 C CA . TRP A 1 935 ? -13.740 8.106 34.734 1.00 88.25 935 TRP A CA 1
ATOM 7482 C C . TRP A 1 935 ? -15.143 7.945 35.330 1.00 88.25 935 TRP A C 1
ATOM 7484 O O . TRP A 1 935 ? -15.327 8.172 36.526 1.00 88.25 935 TRP A O 1
ATOM 7494 N N . ALA A 1 936 ? -16.114 7.477 34.543 1.00 86.50 936 ALA A N 1
ATOM 7495 C CA . ALA A 1 936 ? -17.469 7.200 35.018 1.00 86.50 936 ALA A CA 1
ATOM 7496 C C . ALA A 1 936 ? -17.534 6.048 36.034 1.00 86.50 936 ALA A C 1
ATOM 7498 O O . ALA A 1 936 ? -18.462 5.995 36.839 1.00 86.50 936 ALA A O 1
ATOM 7499 N N . HIS A 1 937 ? -16.566 5.127 36.007 1.00 84.62 937 HIS A N 1
ATOM 7500 C CA . HIS A 1 937 ? -16.422 4.085 37.022 1.00 84.62 937 HIS A CA 1
ATOM 7501 C C . HIS A 1 937 ? -15.917 4.650 38.360 1.00 84.62 937 HIS A C 1
ATOM 7503 O O . HIS A 1 937 ? -16.386 4.236 39.416 1.00 84.62 937 HIS A O 1
ATOM 7509 N N . CYS A 1 938 ? -15.001 5.623 38.327 1.00 84.25 938 CYS A N 1
ATOM 7510 C CA . CYS A 1 938 ? -14.485 6.284 39.529 1.00 84.25 938 CYS A CA 1
ATOM 7511 C C . CYS A 1 938 ? -15.411 7.385 40.080 1.00 84.25 938 CYS A C 1
ATOM 7513 O O . CYS A 1 938 ? -15.297 7.737 41.252 1.00 84.25 938 CYS A O 1
ATOM 7515 N N . CYS A 1 939 ? -16.297 7.958 39.257 1.00 83.50 939 CYS A N 1
ATOM 7516 C CA . CYS A 1 939 ? -17.136 9.097 39.629 1.00 83.50 939 CYS A CA 1
ATOM 7517 C C . CYS A 1 939 ? -18.547 9.002 39.023 1.00 83.50 939 CYS A C 1
ATOM 7519 O O . CYS A 1 939 ? -18.742 9.196 37.821 1.00 83.50 939 CYS A O 1
ATOM 7521 N N . SER A 1 940 ? -19.561 8.786 39.869 1.00 78.00 940 SER A N 1
ATOM 7522 C CA . SER A 1 940 ? -20.964 8.657 39.442 1.00 78.00 940 SER A CA 1
ATOM 7523 C C . SER A 1 940 ? -21.569 9.956 38.882 1.00 78.00 940 SER A C 1
ATOM 7525 O O . SER A 1 940 ? -22.498 9.894 38.073 1.00 78.00 940 SER A O 1
ATOM 7527 N N . LEU A 1 941 ? -20.995 11.124 39.211 1.00 81.38 941 LEU A N 1
ATOM 7528 C CA . LEU A 1 941 ? -21.400 12.434 38.669 1.00 81.38 941 LEU A CA 1
ATOM 7529 C C . LEU A 1 941 ? -21.211 12.542 37.146 1.00 81.38 941 LEU A C 1
ATOM 7531 O O . LEU A 1 941 ? -21.890 13.330 36.489 1.00 81.38 941 LEU A O 1
ATOM 7535 N N . VAL A 1 942 ? -20.307 11.748 36.562 1.00 84.88 942 VAL A N 1
ATOM 7536 C CA . VAL A 1 942 ? -20.086 11.738 35.107 1.00 84.88 942 VAL A CA 1
ATOM 7537 C C . VAL A 1 942 ? -21.333 11.221 34.390 1.00 84.88 942 VAL A C 1
ATOM 7539 O O . VAL A 1 942 ? -21.760 11.802 33.397 1.00 84.88 942 VAL A O 1
ATOM 7542 N N . LYS A 1 943 ? -21.975 10.171 34.921 1.00 84.81 943 LYS A N 1
ATOM 7543 C CA . LYS A 1 943 ? -23.193 9.603 34.325 1.00 84.81 943 LYS A CA 1
ATOM 7544 C C . LYS A 1 943 ? -24.394 10.525 34.464 1.00 84.81 943 LYS A C 1
ATOM 7546 O O . LYS A 1 943 ? -25.173 10.607 33.521 1.00 84.81 943 LYS A O 1
ATOM 7551 N N . SER A 1 944 ? -24.537 11.227 35.592 1.00 83.31 944 SER A N 1
ATOM 7552 C CA . SER A 1 944 ? -25.584 12.248 35.726 1.00 83.31 944 SER A CA 1
ATOM 7553 C C . SER A 1 944 ? -25.357 13.392 34.742 1.00 83.31 944 SER A C 1
ATOM 7555 O O . SER A 1 944 ? -26.267 13.738 34.006 1.00 83.31 944 SER A O 1
ATOM 7557 N N . SER A 1 945 ? -24.121 13.887 34.623 1.00 85.19 945 SER A N 1
ATOM 7558 C CA . SER A 1 945 ? -23.792 14.947 33.663 1.00 85.19 945 SER A CA 1
ATOM 7559 C C . SER A 1 945 ? -24.008 14.527 32.204 1.00 85.19 945 SER A C 1
ATOM 7561 O O . SER A 1 945 ? -24.372 15.367 31.386 1.00 85.19 945 SER A O 1
ATOM 7563 N N . LEU A 1 946 ? -23.776 13.254 31.864 1.00 85.00 946 LEU A N 1
ATOM 7564 C CA . LEU A 1 946 ? -24.081 12.707 30.539 1.00 85.00 946 LEU A CA 1
ATOM 7565 C C . LEU A 1 946 ? -25.590 12.567 30.310 1.00 85.00 946 LEU A C 1
ATOM 7567 O O . LEU A 1 946 ? -26.062 12.862 29.217 1.00 85.00 946 LEU A O 1
ATOM 7571 N N . ALA A 1 947 ? -26.337 12.119 31.323 1.00 84.00 947 ALA A N 1
ATOM 7572 C CA . ALA A 1 947 ? -27.791 11.984 31.260 1.00 84.00 947 ALA A CA 1
ATOM 7573 C C . ALA A 1 947 ? -28.501 13.340 31.113 1.00 84.00 947 ALA A C 1
ATOM 7575 O O . ALA A 1 947 ? -29.508 13.417 30.413 1.00 84.00 947 ALA A O 1
ATOM 7576 N N . ASP A 1 948 ? -27.947 14.387 31.727 1.00 83.69 948 ASP A N 1
ATOM 7577 C CA . ASP A 1 948 ? -28.464 15.759 31.692 1.00 83.69 948 ASP A CA 1
ATOM 7578 C C . ASP A 1 948 ? -28.016 16.547 30.441 1.00 83.69 948 ASP A C 1
ATOM 7580 O O . ASP A 1 948 ? -28.391 17.705 30.272 1.00 83.69 948 ASP A O 1
ATOM 7584 N N . SER A 1 949 ? -27.202 15.954 29.558 1.00 82.00 949 SER A N 1
ATOM 7585 C CA . SER A 1 949 ? -26.721 16.621 28.343 1.00 82.00 949 SER A CA 1
ATOM 7586 C C . SER A 1 949 ? -27.795 16.670 27.253 1.00 82.00 949 SER A C 1
ATOM 7588 O O . SER A 1 949 ? -28.266 15.631 26.784 1.00 82.00 949 SER A O 1
ATOM 7590 N N . ASP A 1 950 ? -28.090 17.873 26.750 1.00 78.56 950 ASP A N 1
ATOM 7591 C CA . ASP A 1 950 ? -29.019 18.093 25.628 1.00 78.56 950 ASP A CA 1
ATOM 7592 C C . ASP A 1 950 ? -28.585 17.374 24.332 1.00 78.56 950 ASP A C 1
ATOM 7594 O O . ASP A 1 950 ? -29.408 17.081 23.465 1.00 78.56 950 ASP A O 1
ATOM 7598 N N . HIS A 1 951 ? -27.296 17.037 24.204 1.00 80.56 951 HIS A N 1
ATOM 7599 C CA . HIS A 1 951 ? -26.710 16.413 23.014 1.00 80.56 951 HIS A CA 1
ATOM 7600 C C . HIS A 1 951 ? -26.618 14.881 23.085 1.00 80.56 951 HIS A C 1
ATOM 7602 O O . HIS A 1 951 ? -26.158 14.260 22.126 1.00 80.56 951 HIS A O 1
ATOM 7608 N N . LEU A 1 952 ? -27.052 14.243 24.182 1.00 83.62 952 LEU A N 1
ATOM 7609 C CA . LEU A 1 952 ? -26.929 12.789 24.372 1.00 83.62 952 LEU A CA 1
ATOM 7610 C C . LEU A 1 952 ? -27.623 11.992 23.255 1.00 83.62 952 LEU A C 1
ATOM 7612 O O . LEU A 1 952 ? -27.094 10.989 22.776 1.00 83.62 952 LEU A O 1
ATOM 7616 N N . HIS A 1 953 ? -28.807 12.442 22.833 1.00 86.25 953 HIS A N 1
ATOM 7617 C CA . HIS A 1 953 ? -29.593 11.789 21.787 1.00 86.25 953 HIS A CA 1
ATOM 7618 C C . HIS A 1 953 ? -28.844 11.763 20.448 1.00 86.25 953 HIS A C 1
ATOM 7620 O O . HIS A 1 953 ? -28.651 10.694 19.864 1.00 86.25 953 HIS A O 1
ATOM 7626 N N . ASP A 1 954 ? -28.365 12.926 20.004 1.00 85.38 954 ASP A N 1
ATOM 7627 C CA . ASP A 1 954 ? -27.633 13.071 18.746 1.00 85.38 954 ASP A CA 1
ATOM 7628 C C . ASP A 1 954 ? -26.289 12.341 18.792 1.00 85.38 954 ASP A C 1
ATOM 7630 O O . ASP A 1 954 ? -25.920 11.660 17.835 1.00 85.38 954 ASP A O 1
ATOM 7634 N N . TRP A 1 955 ? -25.593 12.407 19.930 1.00 87.00 955 TRP A N 1
ATOM 7635 C CA . TRP A 1 955 ? -24.323 11.721 20.151 1.00 87.00 955 TRP A CA 1
ATOM 7636 C C . TRP A 1 955 ? -24.460 10.196 20.029 1.00 87.00 955 TRP A C 1
ATOM 7638 O O . TRP A 1 955 ? -23.704 9.563 19.289 1.00 87.00 955 TRP A O 1
ATOM 7648 N N . LEU A 1 956 ? -25.475 9.604 20.674 1.00 88.56 956 LEU A N 1
ATOM 7649 C CA . LEU A 1 956 ? -25.756 8.167 20.586 1.00 88.56 956 LEU A CA 1
ATOM 7650 C C . LEU A 1 956 ? -26.142 7.742 19.164 1.00 88.56 956 LEU A C 1
ATOM 7652 O O . LEU A 1 956 ? -25.642 6.722 18.683 1.00 88.56 956 LEU A O 1
ATOM 7656 N N . LYS A 1 957 ? -26.999 8.508 18.473 1.00 88.31 957 LYS A N 1
ATOM 7657 C CA . LYS A 1 957 ? -27.387 8.203 17.084 1.00 88.31 957 LYS A CA 1
ATOM 7658 C C . LYS A 1 957 ? -26.175 8.220 16.158 1.00 88.31 957 LYS A C 1
ATOM 7660 O O . LYS A 1 957 ? -26.007 7.312 15.344 1.00 88.31 957 LYS A O 1
ATOM 7665 N N . LYS A 1 958 ? -25.316 9.232 16.300 1.00 85.38 958 LYS A N 1
ATOM 7666 C CA . LYS A 1 958 ? -24.132 9.389 15.455 1.00 85.38 958 LYS A CA 1
ATOM 7667 C C . LYS A 1 958 ? -23.159 8.235 15.623 1.00 85.38 958 LYS A C 1
ATOM 7669 O O . LYS A 1 958 ? -22.892 7.534 14.651 1.00 85.38 958 LYS A O 1
ATOM 7674 N N . LEU A 1 959 ? -22.713 7.985 16.852 1.00 86.12 959 LEU A N 1
ATOM 7675 C CA . LEU A 1 959 ? -21.711 6.962 17.154 1.00 86.12 959 LEU A CA 1
ATOM 7676 C C . LEU A 1 959 ? -22.146 5.535 16.801 1.00 86.12 959 LEU A C 1
ATOM 7678 O O . LEU A 1 959 ? -21.305 4.703 16.469 1.00 86.12 959 LEU A O 1
ATOM 7682 N N . THR A 1 960 ? -23.445 5.239 16.891 1.00 88.31 960 THR A N 1
ATOM 7683 C CA . THR A 1 960 ? -23.948 3.873 16.691 1.00 88.31 960 THR A CA 1
ATOM 7684 C C . THR A 1 960 ? -24.422 3.584 15.268 1.00 88.31 960 THR A C 1
ATOM 7686 O O . THR A 1 960 ? -24.344 2.430 14.851 1.00 88.31 960 THR A O 1
ATOM 7689 N N . LEU A 1 961 ? -24.900 4.589 14.518 1.00 86.06 961 LEU A N 1
ATOM 7690 C CA . LEU A 1 961 ? -25.518 4.389 13.197 1.00 86.06 961 LEU A CA 1
ATOM 7691 C C . LEU A 1 961 ? -24.953 5.276 12.082 1.00 86.06 961 LEU A C 1
ATOM 7693 O O . LEU A 1 961 ? -24.840 4.802 10.954 1.00 86.06 961 LEU A O 1
ATOM 7697 N N . LEU A 1 962 ? -24.641 6.549 12.354 1.00 83.81 962 LEU A N 1
ATOM 7698 C CA . LEU A 1 962 ? -24.279 7.504 11.291 1.00 83.81 962 LEU A CA 1
ATOM 7699 C C . LEU A 1 962 ? -22.788 7.496 10.952 1.00 83.81 962 LEU A C 1
ATOM 7701 O O . LEU A 1 962 ? -22.428 7.874 9.841 1.00 83.81 962 LEU A O 1
ATOM 7705 N N . VAL A 1 963 ? -21.926 7.053 11.874 1.00 81.31 963 VAL A N 1
ATOM 7706 C CA . VAL A 1 963 ? -20.496 6.906 11.592 1.00 81.31 963 VAL A CA 1
ATOM 7707 C C . VAL A 1 963 ? -20.306 5.868 10.481 1.00 81.31 963 VAL A C 1
ATOM 7709 O O . VAL A 1 963 ? -20.717 4.714 10.643 1.00 81.31 963 VAL A O 1
ATOM 7712 N N . PRO A 1 964 ? -19.665 6.232 9.363 1.00 74.94 964 PRO A N 1
ATOM 7713 C CA . PRO A 1 964 ? -19.537 5.338 8.220 1.00 74.94 964 PRO A CA 1
ATOM 7714 C C . PRO A 1 964 ? -18.496 4.224 8.420 1.00 74.94 964 PRO A C 1
ATOM 7716 O O . PRO A 1 964 ? -18.574 3.187 7.772 1.00 74.94 964 PRO A O 1
ATOM 7719 N N . GLU A 1 965 ? -17.531 4.394 9.323 1.00 77.69 965 GLU A N 1
ATOM 7720 C CA . GLU A 1 965 ? -16.469 3.415 9.567 1.00 77.69 965 GLU A CA 1
ATOM 7721 C C . GLU A 1 965 ? -16.884 2.374 10.622 1.00 77.69 965 GLU A C 1
ATOM 7723 O O . GLU A 1 965 ? -17.160 2.707 11.777 1.00 77.69 965 GLU A O 1
ATOM 7728 N N . THR A 1 966 ? -16.883 1.090 10.249 1.00 81.06 966 THR A N 1
ATOM 7729 C CA . THR A 1 966 ? -17.248 -0.020 11.150 1.00 81.06 966 THR A CA 1
ATOM 7730 C C . THR A 1 966 ? -16.357 -0.089 12.392 1.00 81.06 966 THR A C 1
ATOM 7732 O O . THR A 1 966 ? -16.856 -0.359 13.483 1.00 81.06 966 THR A O 1
ATOM 7735 N N . ALA A 1 967 ? -15.056 0.193 12.255 1.00 80.75 967 ALA A N 1
ATOM 7736 C CA . ALA A 1 967 ? -14.111 0.138 13.368 1.00 80.75 967 ALA A CA 1
ATOM 7737 C C . ALA A 1 967 ? -14.431 1.156 14.467 1.00 80.75 967 ALA A C 1
ATOM 7739 O O . ALA A 1 967 ? -14.477 0.818 15.649 1.00 80.75 967 ALA A O 1
ATOM 7740 N N . VAL A 1 968 ? -14.741 2.388 14.065 1.00 83.12 968 VAL A N 1
ATOM 7741 C CA . VAL A 1 968 ? -15.147 3.457 14.980 1.00 83.12 968 VAL A CA 1
ATOM 7742 C C . VAL A 1 968 ? -16.478 3.112 15.655 1.00 83.12 968 VAL A C 1
ATOM 7744 O O . VAL A 1 968 ? -16.581 3.222 16.877 1.00 83.12 968 VAL A O 1
ATOM 7747 N N . ARG A 1 969 ? -17.478 2.622 14.899 1.00 86.56 969 ARG A N 1
ATOM 7748 C CA . ARG A 1 969 ? -18.755 2.164 15.482 1.00 86.56 969 ARG A CA 1
ATOM 7749 C C . ARG A 1 969 ? -18.548 1.051 16.505 1.00 86.56 969 ARG A C 1
ATOM 7751 O O . ARG A 1 969 ? -19.208 1.052 17.544 1.00 86.56 969 ARG A O 1
ATOM 7758 N N . HIS A 1 970 ? -17.646 0.110 16.225 1.00 86.94 970 HIS A N 1
ATOM 7759 C CA . HIS A 1 970 ? -17.347 -1.006 17.117 1.00 86.94 970 HIS A CA 1
ATOM 7760 C C . HIS A 1 970 ? -16.778 -0.517 18.452 1.00 86.94 970 HIS A C 1
ATOM 7762 O O . HIS A 1 970 ? -17.311 -0.866 19.507 1.00 86.94 970 HIS A O 1
ATOM 7768 N N . GLU A 1 971 ? -15.751 0.335 18.412 1.00 86.56 971 GLU A N 1
ATOM 7769 C CA . GLU A 1 971 ? -15.133 0.904 19.615 1.00 86.56 971 GLU A CA 1
ATOM 7770 C C . GLU A 1 971 ? -16.118 1.772 20.406 1.00 86.56 971 GLU A C 1
ATOM 7772 O O . GLU A 1 971 ? -16.233 1.631 21.626 1.00 86.56 971 GLU A O 1
ATOM 7777 N N . ALA A 1 972 ? -16.914 2.597 19.718 1.00 88.94 972 ALA A N 1
ATOM 7778 C CA . ALA A 1 972 ? -17.947 3.406 20.353 1.00 88.94 972 ALA A CA 1
ATOM 7779 C C . ALA A 1 972 ? -19.011 2.540 21.046 1.00 88.94 972 ALA A C 1
ATOM 7781 O O . ALA A 1 972 ? -19.333 2.757 22.215 1.00 88.94 972 ALA A O 1
ATOM 7782 N N . CYS A 1 973 ? -19.524 1.513 20.362 1.00 90.31 973 CYS A N 1
ATOM 7783 C CA . CYS A 1 973 ? -20.512 0.595 20.924 1.00 90.31 973 CYS A CA 1
ATOM 7784 C C . CYS A 1 973 ? -19.946 -0.206 22.104 1.00 90.31 973 CYS A C 1
ATOM 7786 O O . CYS A 1 973 ? -20.625 -0.370 23.117 1.00 90.31 973 CYS A O 1
ATOM 7788 N N . ASN A 1 974 ? -18.699 -0.672 22.018 1.00 88.38 974 ASN A N 1
ATOM 7789 C CA . ASN A 1 974 ? -18.029 -1.363 23.116 1.00 88.38 974 ASN 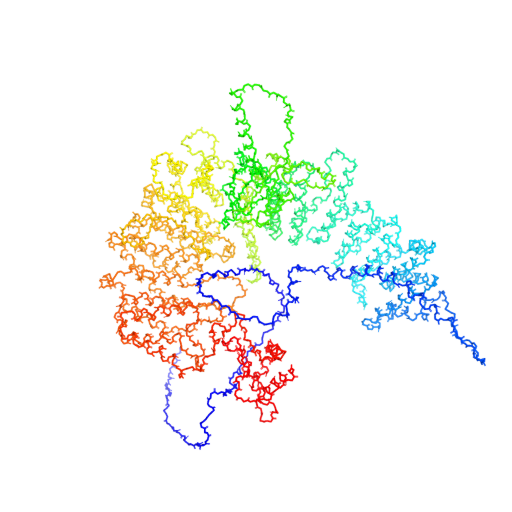A CA 1
ATOM 7790 C C . ASN A 1 974 ? -17.843 -0.437 24.332 1.00 88.38 974 ASN A C 1
ATOM 7792 O O . ASN A 1 974 ? -18.157 -0.821 25.459 1.00 88.38 974 ASN A O 1
ATOM 7796 N N . GLY A 1 975 ? -17.413 0.807 24.111 1.00 87.88 975 GLY A N 1
ATOM 7797 C CA . GLY A 1 975 ? -17.312 1.826 25.154 1.00 87.88 975 GLY A CA 1
ATOM 7798 C C . GLY A 1 975 ? -18.658 2.129 25.820 1.00 87.88 975 GLY A C 1
ATOM 7799 O O . GLY A 1 975 ? -18.754 2.106 27.046 1.00 87.88 975 GLY A O 1
ATOM 7800 N N . LEU A 1 976 ? -19.722 2.331 25.034 1.00 90.00 976 LEU A N 1
ATOM 7801 C CA . LEU A 1 976 ? -21.081 2.578 25.538 1.00 90.00 976 LEU A CA 1
ATOM 7802 C C . LEU A 1 976 ? -21.628 1.389 26.337 1.00 90.00 976 LEU A C 1
ATOM 7804 O O . LEU A 1 976 ? -22.292 1.583 27.359 1.00 90.00 976 LEU A O 1
ATOM 7808 N N . TYR A 1 977 ? -21.319 0.162 25.912 1.00 89.50 977 TYR A N 1
ATOM 7809 C CA . TYR A 1 977 ? -21.642 -1.048 26.662 1.00 89.50 977 TYR A CA 1
ATOM 7810 C C . TYR A 1 977 ? -20.954 -1.054 28.034 1.00 89.50 977 TYR A C 1
ATOM 7812 O O . TYR A 1 977 ? -21.629 -1.188 29.057 1.00 89.50 977 TYR A O 1
ATOM 7820 N N . LYS A 1 978 ? -19.630 -0.837 28.079 1.00 87.31 978 LYS A N 1
ATOM 7821 C CA . LYS A 1 978 ? -18.870 -0.776 29.340 1.00 87.31 978 LYS A CA 1
ATOM 7822 C C . LYS A 1 978 ? -19.362 0.362 30.248 1.00 87.31 978 LYS A C 1
ATOM 7824 O O . LYS A 1 978 ? -19.531 0.153 31.448 1.00 87.31 978 LYS A O 1
ATOM 7829 N N . LEU A 1 979 ? -19.659 1.535 29.681 1.00 87.81 979 LEU A N 1
ATOM 7830 C CA . LEU A 1 979 ? -20.188 2.704 30.395 1.00 87.81 979 LEU A CA 1
ATOM 7831 C C . LEU A 1 979 ? -21.552 2.420 31.043 1.00 87.81 979 LEU A C 1
ATOM 7833 O O . LEU A 1 979 ? -21.804 2.825 32.179 1.00 87.81 979 LEU A O 1
ATOM 7837 N N . SER A 1 980 ? -22.420 1.702 30.328 1.00 86.12 980 SER A N 1
ATOM 7838 C CA . SER A 1 980 ? -23.768 1.363 30.796 1.00 86.12 980 SER A CA 1
ATOM 7839 C C . SER A 1 980 ? -23.766 0.312 31.907 1.00 86.12 980 SER A C 1
ATOM 7841 O O . SER A 1 980 ? -24.690 0.285 32.717 1.00 86.12 980 SER A O 1
ATOM 7843 N N . LEU A 1 981 ? -22.736 -0.541 31.965 1.00 80.38 981 LEU A N 1
ATOM 7844 C CA . LEU A 1 981 ? -22.629 -1.611 32.961 1.00 80.38 981 LEU A CA 1
ATOM 7845 C C . LEU A 1 981 ? -21.711 -1.299 34.149 1.00 80.38 981 LEU A C 1
ATOM 7847 O O . LEU A 1 981 ? -21.745 -2.025 35.145 1.00 80.38 981 LEU A O 1
ATOM 7851 N N . SER A 1 982 ? -20.894 -0.245 34.081 1.00 74.00 982 SER A N 1
ATOM 7852 C CA . SER A 1 982 ? -19.973 0.095 35.169 1.00 74.00 982 SER A CA 1
ATOM 7853 C C . SER A 1 982 ? -20.735 0.385 36.475 1.00 74.00 982 SER A C 1
ATOM 7855 O O . SER A 1 982 ? -21.716 1.128 36.481 1.00 74.00 982 SER A O 1
ATOM 7857 N N . GLY A 1 983 ? -20.321 -0.217 37.596 1.00 66.31 983 GLY A N 1
ATOM 7858 C CA . GLY A 1 983 ? -20.892 0.075 38.922 1.00 66.31 983 GLY A CA 1
ATOM 7859 C C . GLY A 1 983 ? -22.295 -0.493 39.211 1.00 66.31 983 GLY A C 1
ATOM 7860 O O . GLY A 1 983 ? -22.933 -0.067 40.176 1.00 66.31 983 GLY A O 1
ATOM 7861 N N . LEU A 1 984 ? -22.800 -1.453 38.423 1.00 62.91 984 LEU A N 1
ATOM 7862 C CA . LEU A 1 984 ? -24.111 -2.085 38.676 1.00 62.91 984 LEU A CA 1
ATOM 7863 C C . LEU A 1 984 ? -24.152 -2.954 39.949 1.00 62.91 984 LEU A C 1
ATOM 7865 O O . LEU A 1 984 ? -25.215 -3.094 40.561 1.00 62.91 984 LEU A O 1
ATOM 7869 N N . GLU A 1 985 ? -23.009 -3.500 40.372 1.00 56.94 985 GLU A N 1
ATOM 7870 C CA . GLU A 1 985 ? -22.881 -4.353 41.566 1.00 56.94 985 GLU A CA 1
ATOM 7871 C C . GLU A 1 985 ? -23.041 -3.568 42.884 1.00 56.94 985 GLU A C 1
ATOM 7873 O O . GLU A 1 985 ? -23.462 -4.136 43.890 1.00 56.94 985 GLU A O 1
ATOM 7878 N N . GLY A 1 986 ? -22.798 -2.248 42.870 1.00 58.16 986 GLY A N 1
ATOM 7879 C CA . GLY A 1 986 ? -22.868 -1.373 44.050 1.00 58.16 986 GLY A CA 1
ATOM 7880 C C . GLY A 1 986 ? -24.279 -0.937 44.468 1.00 58.16 986 GLY A C 1
ATOM 7881 O O . GLY A 1 986 ? -24.436 -0.259 45.479 1.00 58.16 986 GLY A O 1
ATOM 7882 N N . GLY A 1 987 ? -25.320 -1.301 43.708 1.00 55.38 987 GLY A N 1
ATOM 7883 C CA . GLY A 1 987 ? -26.715 -0.994 44.054 1.00 55.38 987 GLY A CA 1
ATOM 7884 C C . GLY A 1 987 ? -27.136 0.476 43.897 1.00 55.38 987 GLY A C 1
ATOM 7885 O O . GLY A 1 987 ? -28.258 0.818 44.269 1.00 55.38 987 GLY A O 1
ATOM 7886 N N . GLU A 1 988 ? -26.293 1.340 43.327 1.00 60.59 988 GLU A N 1
ATOM 7887 C CA . GLU A 1 988 ? -26.646 2.736 43.051 1.00 60.59 988 GLU A CA 1
ATOM 7888 C C . GLU A 1 988 ? -27.753 2.826 41.987 1.00 60.59 988 GLU A C 1
ATOM 7890 O O . GLU A 1 988 ? -27.621 2.310 40.872 1.00 60.59 988 GLU A O 1
ATOM 7895 N N . SER A 1 989 ? -28.847 3.525 42.313 1.00 66.75 989 SER A N 1
ATOM 7896 C CA . SER A 1 989 ? -29.986 3.726 41.403 1.00 66.75 989 SER A CA 1
ATOM 7897 C C . SER A 1 989 ? -29.585 4.423 40.100 1.00 66.75 989 SER A C 1
ATOM 7899 O O . SER A 1 989 ? -30.175 4.145 39.058 1.00 66.75 989 SER A O 1
ATOM 7901 N N . ILE A 1 990 ? -28.551 5.268 40.147 1.00 71.94 990 ILE A N 1
ATOM 7902 C CA . ILE A 1 990 ? -28.107 6.090 39.018 1.00 71.94 990 ILE A CA 1
ATOM 7903 C C . ILE A 1 990 ? -27.475 5.265 37.886 1.00 71.94 990 ILE A C 1
ATOM 7905 O O . ILE A 1 990 ? -27.676 5.549 36.705 1.00 71.94 990 ILE A O 1
ATOM 7909 N N . ASN A 1 991 ? -26.766 4.184 38.231 1.00 74.69 991 ASN A N 1
ATOM 7910 C CA . ASN A 1 991 ? -26.150 3.289 37.248 1.00 74.69 991 ASN A CA 1
ATOM 7911 C C . ASN A 1 991 ? -27.225 2.503 36.488 1.00 74.69 991 ASN A C 1
ATOM 7913 O O . ASN A 1 991 ? -27.145 2.344 35.270 1.00 74.69 991 ASN A O 1
ATOM 7917 N N . ARG A 1 992 ? -28.285 2.086 37.192 1.00 77.31 992 ARG A N 1
ATOM 7918 C CA . ARG A 1 992 ? -29.443 1.418 36.581 1.00 77.31 992 ARG A CA 1
ATOM 7919 C C . ARG A 1 992 ? -30.291 2.377 35.750 1.00 77.31 992 ARG A C 1
ATOM 7921 O O . ARG A 1 992 ? -30.742 1.998 34.672 1.00 77.31 992 ARG A O 1
ATOM 7928 N N . SER A 1 993 ? -30.481 3.620 36.200 1.00 81.19 993 SER A N 1
ATOM 7929 C CA . SER A 1 993 ? -31.222 4.618 35.421 1.00 81.19 993 SER A CA 1
ATOM 7930 C C . SER A 1 993 ? -30.502 4.987 34.125 1.00 81.19 993 SER A C 1
ATOM 7932 O O . SER A 1 993 ? -31.167 5.142 33.106 1.00 81.19 993 SER A O 1
ATOM 7934 N N . PHE A 1 994 ? -29.165 5.062 34.127 1.00 85.50 994 PHE A N 1
ATOM 7935 C CA . PHE A 1 994 ? -28.394 5.320 32.908 1.00 85.50 994 PHE A CA 1
ATOM 7936 C C . PHE A 1 994 ? -28.512 4.173 31.892 1.00 85.50 994 PHE A C 1
ATOM 7938 O O . PHE A 1 994 ? -28.756 4.435 30.717 1.00 85.50 994 PHE A O 1
ATOM 7945 N N . LEU A 1 995 ? -28.433 2.907 32.332 1.00 86.94 995 LEU A N 1
ATOM 7946 C CA . LEU A 1 995 ? -28.661 1.736 31.468 1.00 86.94 995 LEU A CA 1
ATOM 7947 C C . LEU A 1 995 ? -30.035 1.799 30.777 1.00 86.94 995 LEU A C 1
ATOM 7949 O O . LEU A 1 995 ? -30.136 1.614 29.563 1.00 86.94 995 LEU A O 1
ATOM 7953 N N . LEU A 1 996 ? -31.090 2.088 31.546 1.00 86.00 996 LEU A N 1
ATOM 7954 C CA . LEU A 1 996 ? -32.456 2.202 31.024 1.00 86.00 996 LEU A CA 1
ATOM 7955 C C . LEU A 1 996 ? -32.623 3.412 30.092 1.00 86.00 996 LEU A C 1
ATOM 7957 O O . LEU A 1 996 ? -33.304 3.312 29.068 1.00 86.00 996 LEU A O 1
ATOM 7961 N N . LEU A 1 997 ? -31.983 4.543 30.401 1.00 87.38 997 LEU A N 1
ATOM 7962 C CA . LEU A 1 997 ? -31.971 5.731 29.545 1.00 87.38 997 LEU A CA 1
ATOM 7963 C C . LEU A 1 997 ? -31.272 5.453 28.206 1.00 87.38 997 LEU A C 1
ATOM 7965 O O . LEU A 1 997 ? -31.823 5.773 27.152 1.00 87.38 997 LEU A O 1
ATOM 7969 N N . ALA A 1 998 ? -30.100 4.816 28.229 1.00 88.12 998 ALA A N 1
ATOM 7970 C CA . ALA A 1 998 ? -29.354 4.458 27.027 1.00 88.12 998 ALA A CA 1
ATOM 7971 C C . ALA A 1 998 ? -30.146 3.474 26.150 1.00 88.12 998 ALA A C 1
ATOM 7973 O O . ALA A 1 998 ? -30.331 3.724 24.959 1.00 88.12 998 ALA A O 1
ATOM 7974 N N . ALA A 1 999 ? -30.693 2.402 26.739 1.00 89.50 999 ALA A N 1
ATOM 7975 C CA . ALA A 1 999 ? -31.497 1.419 26.013 1.00 89.50 999 ALA A CA 1
ATOM 7976 C C . ALA A 1 999 ? -32.772 2.037 25.408 1.00 89.50 999 ALA A C 1
ATOM 7978 O O . ALA A 1 999 ? -33.051 1.839 24.226 1.00 89.50 999 ALA A O 1
ATOM 7979 N N . SER A 1 1000 ? -33.522 2.831 26.183 1.00 88.94 1000 SER A N 1
ATOM 7980 C CA . SER A 1 1000 ? -34.741 3.497 25.693 1.00 88.94 1000 SER A CA 1
ATOM 7981 C C . SER A 1 1000 ? -34.452 4.529 24.601 1.00 88.94 1000 SER A C 1
ATOM 7983 O O . SER A 1 1000 ? -35.225 4.648 23.652 1.00 88.94 1000 SER A O 1
ATOM 7985 N N . THR A 1 1001 ? -33.329 5.246 24.689 1.00 89.62 1001 THR A N 1
ATOM 7986 C CA . THR A 1 1001 ? -32.922 6.219 23.667 1.00 89.62 1001 THR A CA 1
ATOM 7987 C C . THR A 1 1001 ? -32.502 5.524 22.378 1.00 89.62 1001 THR A C 1
ATOM 7989 O O . THR A 1 1001 ? -32.976 5.909 21.313 1.00 89.62 1001 THR A O 1
ATOM 7992 N N . LEU A 1 1002 ? -31.692 4.463 22.463 1.00 91.38 1002 LEU A N 1
ATOM 7993 C CA . LEU A 1 1002 ? -31.274 3.691 21.293 1.00 91.38 1002 LEU A CA 1
ATOM 7994 C C . LEU A 1 1002 ? -32.466 3.054 20.571 1.00 91.38 1002 LEU A C 1
ATOM 7996 O O . LEU A 1 1002 ? -32.494 3.064 19.343 1.00 91.38 1002 LEU A O 1
ATOM 8000 N N . LEU A 1 1003 ? -33.482 2.572 21.297 1.00 91.12 1003 LEU A N 1
ATOM 8001 C CA . LEU A 1 1003 ? -34.708 2.026 20.698 1.00 91.12 1003 LEU A CA 1
ATOM 8002 C C . LEU A 1 1003 ? -35.483 3.045 19.847 1.00 91.12 1003 LEU A C 1
ATOM 8004 O O . LEU A 1 1003 ? -36.133 2.642 18.884 1.00 91.12 1003 LEU A O 1
ATOM 8008 N N . LYS A 1 1004 ? -35.388 4.353 20.133 1.00 91.06 1004 LYS A N 1
ATOM 8009 C CA . LYS A 1 1004 ? -36.013 5.394 19.290 1.00 91.06 1004 LYS A CA 1
ATOM 8010 C C . LYS A 1 1004 ? -35.421 5.435 17.877 1.00 91.06 1004 LYS A C 1
ATOM 8012 O O . LYS A 1 1004 ? -36.108 5.868 16.959 1.00 91.06 1004 LYS A O 1
ATOM 8017 N N . PHE A 1 1005 ? -34.186 4.961 17.703 1.00 91.50 1005 PHE A N 1
ATOM 8018 C CA . PHE A 1 1005 ? -33.481 4.899 16.418 1.00 91.50 1005 PHE A CA 1
ATOM 8019 C C . PHE A 1 1005 ? -33.667 3.573 15.676 1.00 91.50 1005 PHE A C 1
ATOM 8021 O O . PHE A 1 1005 ? -33.118 3.393 14.591 1.00 91.50 1005 PHE A O 1
ATOM 8028 N N . LEU A 1 1006 ? -34.452 2.642 16.224 1.00 91.19 1006 LEU A N 1
ATOM 8029 C CA . LEU A 1 1006 ? -34.737 1.367 15.570 1.00 91.19 1006 LEU A CA 1
ATOM 8030 C C . LEU A 1 1006 ? -35.326 1.534 14.150 1.00 91.19 1006 LEU A C 1
ATOM 8032 O O . LEU A 1 1006 ? -34.901 0.788 13.265 1.00 91.19 1006 LEU A O 1
ATOM 8036 N N . PRO A 1 1007 ? -36.223 2.510 13.871 1.00 90.75 1007 PRO A N 1
ATOM 8037 C CA . PRO A 1 1007 ? -36.708 2.753 12.511 1.00 90.75 1007 PRO A CA 1
ATOM 8038 C C . PRO A 1 1007 ? -35.601 3.199 11.547 1.00 90.75 1007 PRO A C 1
ATOM 8040 O O . PRO A 1 1007 ? -35.589 2.763 10.397 1.00 90.75 1007 PRO A O 1
ATOM 8043 N N . ASP A 1 1008 ? -34.651 4.017 12.017 1.00 89.12 1008 ASP A N 1
ATOM 8044 C CA . ASP A 1 1008 ? -33.501 4.457 11.219 1.00 89.12 1008 ASP A CA 1
ATOM 8045 C C . ASP A 1 1008 ? -32.599 3.259 10.877 1.00 89.12 1008 ASP A C 1
ATOM 8047 O O . ASP A 1 1008 ? -32.232 3.064 9.720 1.00 89.12 1008 ASP A O 1
ATOM 8051 N N . ALA A 1 1009 ? -32.312 2.400 11.864 1.00 88.88 1009 ALA A N 1
ATOM 8052 C CA . ALA A 1 1009 ? -31.544 1.171 11.665 1.00 88.88 1009 ALA A CA 1
ATOM 8053 C C . ALA A 1 1009 ? -32.252 0.186 10.714 1.00 88.88 1009 ALA A C 1
ATOM 8055 O O . ALA A 1 1009 ? -31.607 -0.471 9.900 1.00 88.88 1009 ALA A O 1
ATOM 8056 N N . GLN A 1 1010 ? -33.585 0.100 10.780 1.00 85.81 1010 GLN A N 1
ATOM 8057 C CA . GLN A 1 1010 ? -34.391 -0.734 9.886 1.00 85.81 1010 GLN A CA 1
ATOM 8058 C C . GLN A 1 1010 ? -34.385 -0.212 8.441 1.00 85.81 1010 GLN A C 1
ATOM 8060 O O . GLN A 1 1010 ? -34.429 -1.020 7.510 1.00 85.81 1010 GLN A O 1
ATOM 8065 N N . ALA A 1 1011 ? -34.345 1.106 8.243 1.00 86.94 1011 ALA A N 1
ATOM 8066 C CA . ALA A 1 1011 ? -34.340 1.719 6.917 1.00 86.94 1011 ALA A CA 1
ATOM 8067 C C . ALA A 1 1011 ? -33.029 1.480 6.146 1.00 86.94 1011 ALA A C 1
ATOM 8069 O O . ALA A 1 1011 ? -33.031 1.569 4.917 1.00 86.94 1011 ALA A O 1
ATOM 8070 N N . LEU A 1 1012 ? -31.937 1.133 6.838 1.00 85.50 1012 LEU A N 1
ATOM 8071 C CA . LEU A 1 1012 ? -30.664 0.795 6.207 1.00 85.50 1012 LEU A CA 1
ATOM 8072 C C . LEU A 1 1012 ? -30.798 -0.493 5.377 1.00 85.50 1012 LEU A C 1
ATOM 8074 O O . LEU A 1 1012 ? -31.195 -1.559 5.870 1.00 85.50 1012 LEU A O 1
ATOM 8078 N N . LYS A 1 1013 ? -30.476 -0.367 4.087 1.00 79.94 1013 LYS A N 1
ATOM 8079 C CA . LYS A 1 1013 ? -30.468 -1.455 3.106 1.00 79.94 1013 LYS A CA 1
ATOM 8080 C C . LYS A 1 1013 ? -29.023 -1.823 2.750 1.00 79.94 1013 LYS A C 1
ATOM 8082 O O . LYS A 1 1013 ? -28.186 -0.924 2.696 1.00 79.94 1013 LYS A O 1
ATOM 8087 N N . PRO A 1 1014 ? -28.730 -3.103 2.468 1.00 71.56 1014 PRO A N 1
ATOM 8088 C CA . PRO A 1 1014 ? -27.423 -3.491 1.953 1.00 71.56 1014 PRO A CA 1
ATOM 8089 C C . PRO A 1 1014 ? -27.153 -2.827 0.590 1.00 71.56 1014 PRO A C 1
ATOM 8091 O O . PRO A 1 1014 ? -28.033 -2.819 -0.275 1.00 71.56 1014 PRO A O 1
ATOM 8094 N N . LEU A 1 1015 ? -25.955 -2.265 0.396 1.00 62.16 1015 LEU A N 1
ATOM 8095 C CA . LEU A 1 1015 ? -25.527 -1.672 -0.880 1.00 62.16 1015 LEU A CA 1
ATOM 8096 C C . LEU A 1 1015 ? -25.262 -2.781 -1.913 1.00 62.16 1015 LEU A C 1
ATOM 8098 O O . LEU A 1 1015 ? -24.620 -3.784 -1.598 1.00 62.16 1015 LEU A O 1
ATOM 8102 N N . ARG A 1 1016 ? -25.764 -2.620 -3.145 1.00 57.28 1016 ARG A N 1
ATOM 8103 C CA . ARG A 1 1016 ? -25.532 -3.577 -4.239 1.00 57.28 1016 ARG A CA 1
ATOM 8104 C C . ARG A 1 1016 ? -24.197 -3.270 -4.917 1.00 57.28 1016 ARG A C 1
ATOM 8106 O O . ARG A 1 1016 ? -23.937 -2.133 -5.279 1.00 57.28 1016 ARG A O 1
ATOM 8113 N N . VAL A 1 1017 ? -23.378 -4.306 -5.103 1.00 51.84 1017 VAL A N 1
ATOM 8114 C CA . VAL A 1 1017 ? -22.021 -4.229 -5.690 1.00 51.84 1017 VAL A CA 1
ATOM 8115 C C . VAL A 1 1017 ? -22.025 -3.689 -7.132 1.00 51.84 1017 VAL A C 1
ATOM 8117 O O . VAL A 1 1017 ? -21.014 -3.192 -7.599 1.00 51.84 1017 VAL A O 1
ATOM 8120 N N . GLU A 1 1018 ? -23.164 -3.729 -7.825 1.00 45.06 1018 GLU A N 1
ATOM 8121 C CA . GLU A 1 1018 ? -23.298 -3.293 -9.225 1.00 45.06 1018 GLU A CA 1
ATOM 8122 C C . GLU A 1 1018 ? -23.199 -1.764 -9.425 1.00 45.06 1018 GLU A C 1
ATOM 8124 O O . GLU A 1 1018 ? -23.023 -1.328 -10.558 1.00 45.06 1018 GLU A O 1
ATOM 8129 N N . ASP A 1 1019 ? -23.267 -0.958 -8.356 1.00 40.88 1019 ASP A N 1
ATOM 8130 C CA . ASP A 1 1019 ? -23.239 0.514 -8.437 1.00 40.88 1019 ASP A CA 1
ATOM 8131 C C . ASP A 1 1019 ? -21.855 1.144 -8.145 1.00 40.88 1019 ASP A C 1
ATOM 8133 O O . ASP A 1 1019 ? -21.725 2.366 -8.200 1.00 40.88 1019 ASP A O 1
ATOM 8137 N N . CYS A 1 1020 ? -20.810 0.364 -7.827 1.00 39.44 1020 CYS A N 1
ATOM 8138 C CA . CYS A 1 1020 ? -19.479 0.899 -7.494 1.00 39.44 1020 CYS A CA 1
ATOM 8139 C C . CYS A 1 1020 ? -18.347 0.004 -8.025 1.00 39.44 1020 CYS A C 1
ATOM 8141 O O . CYS A 1 1020 ? -17.996 -0.995 -7.405 1.00 39.44 1020 CYS A O 1
ATOM 8143 N N . GLU A 1 1021 ? -17.734 0.407 -9.139 1.00 44.16 1021 GLU A N 1
ATOM 8144 C CA . GLU A 1 1021 ? -16.399 -0.061 -9.563 1.00 44.16 1021 GLU A CA 1
ATOM 8145 C C . GLU A 1 1021 ? -15.269 0.634 -8.769 1.00 44.16 1021 GLU A C 1
ATOM 8147 O O . GLU A 1 1021 ? -14.098 0.297 -8.922 1.00 44.16 1021 GLU A O 1
ATOM 8152 N N . GLU A 1 1022 ? -15.593 1.591 -7.892 1.00 41.00 1022 GLU A N 1
ATOM 8153 C CA . GLU A 1 1022 ? -14.616 2.259 -7.030 1.00 41.00 1022 GLU A CA 1
ATOM 8154 C C . GLU A 1 1022 ? -14.548 1.598 -5.640 1.00 41.00 1022 GLU A C 1
ATOM 8156 O O . GLU A 1 1022 ? -15.577 1.290 -5.040 1.00 41.00 1022 GLU A O 1
ATOM 8161 N N . GLU A 1 1023 ? -13.303 1.370 -5.197 1.00 46.47 1023 GLU A N 1
ATOM 8162 C CA . GLU A 1 1023 ? -12.748 0.948 -3.893 1.00 46.47 1023 GLU A CA 1
ATOM 8163 C C . GLU A 1 1023 ? -13.629 1.059 -2.629 1.00 46.47 1023 GLU A C 1
ATOM 8165 O O . GLU A 1 1023 ? -14.582 1.822 -2.621 1.00 46.47 1023 GLU A O 1
ATOM 8170 N N . PRO A 1 1024 ? -13.328 0.341 -1.514 1.00 46.53 1024 PRO A N 1
ATOM 8171 C CA . PRO A 1 1024 ? -14.248 0.137 -0.387 1.00 46.53 1024 PRO A CA 1
ATOM 8172 C C . PRO A 1 1024 ? -14.691 1.446 0.288 1.00 46.53 1024 PRO A C 1
ATOM 8174 O O . PRO A 1 1024 ? -14.177 1.856 1.327 1.00 46.53 1024 PRO A O 1
ATOM 8177 N N . LEU A 1 1025 ? -15.720 2.068 -0.282 1.00 51.53 1025 LEU A N 1
ATOM 8178 C CA . LEU A 1 1025 ? -16.425 3.216 0.246 1.00 51.53 1025 LEU A CA 1
ATOM 8179 C C . LEU A 1 1025 ? -17.045 2.791 1.580 1.00 51.53 1025 LEU A C 1
ATOM 8181 O O . LEU A 1 1025 ? -17.956 1.965 1.639 1.00 51.53 1025 LEU A O 1
ATOM 8185 N N . LEU A 1 1026 ? -16.464 3.301 2.664 1.00 55.69 1026 LEU A N 1
ATOM 8186 C CA . LEU A 1 1026 ? -17.110 3.658 3.928 1.00 55.69 1026 LEU A CA 1
ATOM 8187 C C . LEU A 1 1026 ? -18.563 3.176 4.073 1.00 55.69 1026 LEU A C 1
ATOM 8189 O O . LEU A 1 1026 ? -19.526 3.851 3.708 1.00 55.69 1026 LEU A O 1
ATOM 8193 N N . ARG A 1 1027 ? -18.701 1.960 4.612 1.00 61.28 1027 ARG A N 1
ATOM 8194 C CA . ARG A 1 1027 ? -19.966 1.225 4.689 1.00 61.28 1027 ARG A CA 1
ATOM 8195 C C . ARG A 1 1027 ? -20.780 1.658 5.906 1.00 61.28 1027 ARG A C 1
ATOM 8197 O O . ARG A 1 1027 ? -20.487 1.273 7.044 1.00 61.28 1027 ARG A O 1
ATOM 8204 N N . THR A 1 1028 ? -21.864 2.389 5.670 1.00 64.88 1028 THR A N 1
ATOM 8205 C CA . THR A 1 1028 ? -22.909 2.551 6.689 1.00 64.88 1028 THR A CA 1
ATOM 8206 C C . THR A 1 1028 ? -23.513 1.183 7.021 1.00 64.88 1028 THR A C 1
ATOM 8208 O O . THR A 1 1028 ? -23.761 0.361 6.141 1.00 64.88 1028 THR A O 1
ATOM 8211 N N . GLY A 1 1029 ? -23.690 0.899 8.311 1.00 77.19 1029 GLY A N 1
ATOM 8212 C CA . GLY A 1 1029 ? -24.134 -0.406 8.792 1.00 77.19 1029 GLY A CA 1
ATOM 8213 C C . GLY A 1 1029 ? -24.760 -0.303 10.176 1.00 77.19 1029 GLY A C 1
ATOM 8214 O O . GLY A 1 1029 ? -24.488 0.635 10.921 1.00 77.19 1029 GLY A O 1
ATOM 8215 N N . CYS A 1 1030 ? -25.617 -1.264 10.521 1.00 88.69 1030 CYS A N 1
ATOM 8216 C CA . CYS A 1 1030 ? -26.338 -1.291 11.802 1.00 88.69 1030 CYS A CA 1
ATOM 8217 C C . CYS A 1 1030 ? -25.939 -2.462 12.712 1.00 88.69 1030 CYS A C 1
ATOM 8219 O O . CYS A 1 1030 ? -26.510 -2.632 13.792 1.00 88.69 1030 CYS A O 1
ATOM 8221 N N . LYS A 1 1031 ? -24.951 -3.266 12.306 1.00 89.44 1031 LYS A N 1
ATOM 8222 C CA . LYS A 1 1031 ? -24.506 -4.461 13.031 1.00 89.44 1031 LYS A CA 1
ATOM 8223 C C . LYS A 1 1031 ? -24.065 -4.149 14.464 1.00 89.44 1031 LYS A C 1
ATOM 8225 O O . LYS A 1 1031 ? -24.525 -4.804 15.401 1.00 89.44 1031 LYS A O 1
ATOM 8230 N N . GLU A 1 1032 ? -23.221 -3.132 14.645 1.00 90.88 1032 GLU A N 1
ATOM 8231 C CA . GLU A 1 1032 ? -22.702 -2.723 15.958 1.00 90.88 1032 GLU A CA 1
ATOM 8232 C C . GLU A 1 1032 ? -23.809 -2.139 16.851 1.00 90.88 1032 GLU A C 1
ATOM 8234 O O . GLU A 1 1032 ? -23.879 -2.468 18.038 1.00 90.88 1032 GLU A O 1
ATOM 8239 N N . TYR A 1 1033 ? -24.728 -1.358 16.269 1.00 94.00 1033 TYR A N 1
ATOM 8240 C CA . TYR A 1 1033 ? -25.915 -0.836 16.955 1.00 94.00 1033 TYR A CA 1
ATOM 8241 C C . TYR A 1 1033 ? -26.775 -1.967 17.535 1.00 94.00 1033 TYR A C 1
ATOM 8243 O O . TYR A 1 1033 ? -27.086 -1.966 18.729 1.00 94.00 1033 TYR A O 1
ATOM 8251 N N . PHE A 1 1034 ? -27.118 -2.973 16.720 1.00 93.88 1034 PHE A N 1
ATOM 8252 C CA . PHE A 1 1034 ? -27.907 -4.111 17.191 1.00 93.88 1034 PHE A CA 1
ATOM 8253 C C . PHE A 1 1034 ? -27.146 -4.942 18.223 1.00 93.88 1034 PHE A C 1
ATOM 8255 O O . PHE A 1 1034 ? -27.749 -5.389 19.199 1.00 93.88 1034 PHE A O 1
ATOM 8262 N N . TRP A 1 1035 ? -25.833 -5.124 18.051 1.00 93.88 1035 TRP A N 1
ATOM 8263 C CA . TRP A 1 1035 ? -24.993 -5.804 19.037 1.00 93.88 1035 TRP A CA 1
ATOM 8264 C C . TRP A 1 1035 ? -25.045 -5.113 20.406 1.00 93.88 1035 TRP A C 1
ATOM 8266 O O . TRP A 1 1035 ? -25.326 -5.781 21.405 1.00 93.88 1035 TRP A O 1
ATOM 8276 N N . LEU A 1 1036 ? -24.851 -3.789 20.450 1.00 93.00 1036 LEU A N 1
ATOM 8277 C CA . LEU A 1 1036 ? -24.940 -2.998 21.679 1.00 93.00 1036 LEU A CA 1
ATOM 8278 C C . LEU A 1 1036 ? -26.328 -3.134 22.302 1.00 93.00 1036 LEU A C 1
ATOM 8280 O O . LEU A 1 1036 ? -26.451 -3.468 23.478 1.00 93.00 1036 LEU A O 1
ATOM 8284 N N . LEU A 1 1037 ? -27.378 -2.930 21.508 1.00 92.56 1037 LEU A N 1
ATOM 8285 C CA . LEU A 1 1037 ? -28.748 -2.940 22.003 1.00 92.56 1037 LEU A CA 1
ATOM 8286 C C . LEU A 1 1037 ? -29.142 -4.303 22.599 1.00 92.56 1037 LEU A C 1
ATOM 8288 O O . LEU A 1 1037 ? -29.709 -4.350 23.692 1.00 92.56 1037 LEU A O 1
ATOM 8292 N N . CYS A 1 1038 ? -28.772 -5.411 21.944 1.00 92.06 1038 CYS A N 1
ATOM 8293 C CA . CYS A 1 1038 ? -28.974 -6.763 22.478 1.00 92.06 1038 CYS A CA 1
ATOM 8294 C C . CYS A 1 1038 ? -28.272 -6.941 23.830 1.00 92.06 1038 CYS A C 1
ATOM 8296 O O . CYS A 1 1038 ? -28.851 -7.479 24.774 1.00 92.06 1038 CYS A O 1
ATOM 8298 N N . LYS A 1 1039 ? -27.025 -6.464 23.938 1.00 90.50 1039 LYS A N 1
ATOM 8299 C CA . LYS A 1 1039 ? -26.228 -6.558 25.163 1.00 90.50 1039 LYS A CA 1
ATOM 8300 C C . LYS A 1 1039 ? -26.798 -5.727 26.308 1.00 90.50 1039 LYS A C 1
ATOM 8302 O O . LYS A 1 1039 ? -26.786 -6.204 27.440 1.00 90.50 1039 LYS A O 1
ATOM 8307 N N . LEU A 1 1040 ? -27.311 -4.527 26.042 1.00 90.31 1040 LEU A N 1
ATOM 8308 C CA . LEU A 1 1040 ? -27.961 -3.708 27.068 1.00 90.31 1040 LEU A CA 1
ATOM 8309 C C . LEU A 1 1040 ? -29.242 -4.380 27.573 1.00 90.31 1040 LEU A C 1
ATOM 8311 O O . LEU A 1 1040 ? -29.415 -4.505 28.782 1.00 90.31 1040 LEU A O 1
ATOM 8315 N N . ILE A 1 1041 ? -30.091 -4.882 26.667 1.00 89.75 1041 ILE A N 1
ATOM 8316 C CA . ILE A 1 1041 ? -31.339 -5.569 27.034 1.00 89.75 1041 ILE A CA 1
ATOM 8317 C C . ILE A 1 1041 ? -31.067 -6.851 27.823 1.00 89.75 1041 ILE A C 1
ATOM 8319 O O . ILE A 1 1041 ? -31.733 -7.084 28.828 1.00 89.75 1041 ILE A O 1
ATOM 8323 N N . ASP A 1 1042 ? -30.080 -7.663 27.428 1.00 88.19 1042 ASP A N 1
ATOM 8324 C CA . ASP A 1 1042 ? -29.703 -8.890 28.150 1.00 88.19 1042 ASP A CA 1
ATOM 8325 C C . ASP A 1 1042 ? -29.327 -8.615 29.630 1.00 88.19 1042 ASP A C 1
ATOM 8327 O O . ASP A 1 1042 ? -29.491 -9.501 30.468 1.00 88.19 1042 ASP A O 1
ATOM 8331 N N . ASN A 1 1043 ? -28.860 -7.402 29.964 1.00 85.44 1043 ASN A N 1
ATOM 8332 C CA . ASN A 1 1043 ? -28.450 -7.004 31.319 1.00 85.44 1043 ASN A CA 1
ATOM 8333 C C . ASN A 1 1043 ? -29.544 -6.281 32.137 1.00 85.44 1043 ASN A C 1
ATOM 8335 O O . ASN A 1 1043 ? -29.304 -5.925 33.291 1.00 85.44 1043 ASN A O 1
ATOM 8339 N N . ILE A 1 1044 ? -30.748 -6.064 31.592 1.00 84.12 1044 ILE A N 1
ATOM 8340 C CA . ILE A 1 1044 ? -31.865 -5.476 32.352 1.00 84.12 1044 ILE A CA 1
ATOM 8341 C C . ILE A 1 1044 ? -32.407 -6.517 33.342 1.00 84.12 1044 ILE A C 1
ATOM 8343 O O . ILE A 1 1044 ? -32.820 -7.607 32.953 1.00 84.12 1044 ILE A O 1
ATOM 8347 N N . HIS A 1 1045 ? -32.452 -6.202 34.639 1.00 75.62 1045 HIS A N 1
ATOM 8348 C CA . HIS A 1 1045 ? -33.031 -7.114 35.627 1.00 75.62 1045 HIS A CA 1
ATOM 8349 C C . HIS A 1 1045 ? -34.567 -7.167 35.539 1.00 75.62 1045 HIS A C 1
ATOM 8351 O O . HIS A 1 1045 ? -35.244 -6.150 35.410 1.00 75.62 1045 HIS A O 1
ATOM 8357 N N . VAL A 1 1046 ? -35.134 -8.364 35.744 1.00 64.31 1046 VAL A N 1
ATOM 8358 C CA . VAL A 1 1046 ? -36.590 -8.633 35.715 1.00 64.31 1046 VAL A CA 1
ATOM 8359 C C . VAL A 1 1046 ? -37.393 -7.721 36.661 1.00 64.31 1046 VAL A C 1
ATOM 8361 O O . VAL A 1 1046 ? -38.529 -7.364 36.360 1.00 64.31 1046 VAL A O 1
ATOM 8364 N N . LYS A 1 1047 ? -36.810 -7.307 37.798 1.00 60.44 1047 LYS A N 1
ATOM 8365 C CA . LYS A 1 1047 ? -37.456 -6.379 38.746 1.00 60.44 1047 LYS A CA 1
ATOM 8366 C C . LYS A 1 1047 ? -37.575 -4.961 38.177 1.00 60.44 1047 LYS A C 1
ATOM 8368 O O . LYS A 1 1047 ? -38.634 -4.355 38.320 1.00 60.44 1047 LYS A O 1
ATOM 8373 N N . ASP A 1 1048 ? -36.552 -4.484 37.473 1.00 61.47 1048 ASP A N 1
ATOM 8374 C CA . ASP A 1 1048 ? -36.521 -3.144 36.879 1.00 61.47 1048 ASP A CA 1
ATOM 8375 C C . ASP A 1 1048 ? -37.477 -3.049 35.674 1.00 61.47 1048 ASP A C 1
ATOM 8377 O O . ASP A 1 1048 ? -38.181 -2.050 35.524 1.00 61.47 1048 ASP A O 1
ATOM 8381 N N . ALA A 1 1049 ? -37.605 -4.128 34.890 1.00 55.94 1049 ALA A N 1
ATOM 8382 C CA . ALA A 1 1049 ? -38.536 -4.226 33.758 1.00 55.94 1049 ALA A CA 1
ATOM 8383 C C . ALA A 1 1049 ? -40.023 -4.141 34.161 1.00 55.94 1049 ALA A C 1
ATOM 8385 O O . ALA A 1 1049 ? -40.861 -3.729 33.368 1.00 55.94 1049 ALA A O 1
ATOM 8386 N N . SER A 1 1050 ? -40.359 -4.529 35.395 1.00 51.69 1050 SER A N 1
ATOM 8387 C CA . SER A 1 1050 ? -41.735 -4.483 35.916 1.00 51.69 1050 SER A CA 1
ATOM 8388 C C . SER A 1 1050 ? -42.089 -3.185 36.654 1.00 51.69 1050 SER A C 1
ATOM 8390 O O . SER A 1 1050 ? -43.266 -2.914 36.881 1.00 51.69 1050 SER A O 1
ATOM 8392 N N . GLN A 1 1051 ? -41.084 -2.397 37.058 1.00 51.50 1051 GLN A N 1
ATOM 8393 C CA . GLN A 1 1051 ? -41.249 -1.223 37.926 1.00 51.50 1051 GLN A CA 1
ATOM 8394 C C . GLN A 1 1051 ? -41.006 0.115 37.215 1.00 51.50 1051 GLN A C 1
ATOM 8396 O O . GLN A 1 1051 ? -41.402 1.154 37.740 1.00 51.50 1051 GLN A O 1
ATOM 8401 N N . THR A 1 1052 ? -40.372 0.117 36.040 1.00 53.28 1052 THR A N 1
ATOM 8402 C CA . THR A 1 1052 ? -40.004 1.348 35.327 1.00 53.28 1052 THR A CA 1
ATOM 8403 C C . THR A 1 1052 ? -40.900 1.596 34.112 1.00 53.28 1052 THR A C 1
ATOM 8405 O O . THR A 1 1052 ? -41.144 0.711 33.303 1.00 53.28 1052 THR A O 1
ATOM 8408 N N . THR A 1 1053 ? -41.393 2.829 33.960 1.00 56.66 1053 THR A N 1
ATOM 8409 C CA . THR A 1 1053 ? -42.247 3.273 32.838 1.00 56.66 1053 THR A CA 1
ATOM 8410 C C . THR A 1 1053 ? -41.477 3.530 31.537 1.00 56.66 1053 THR A C 1
ATOM 8412 O O . THR A 1 1053 ? -42.076 3.921 30.539 1.00 56.66 1053 THR A O 1
ATOM 8415 N N . LEU A 1 1054 ? -40.152 3.358 31.543 1.00 64.44 1054 LEU A N 1
ATOM 8416 C CA . LEU A 1 1054 ? -39.274 3.747 30.437 1.00 64.44 1054 LEU A CA 1
ATOM 8417 C C . LEU A 1 1054 ? -39.170 2.689 29.331 1.00 64.44 1054 LEU A C 1
ATOM 8419 O O . LEU A 1 1054 ? -38.818 3.046 28.207 1.00 64.44 1054 LEU A O 1
ATOM 8423 N N . LEU A 1 1055 ? -39.433 1.408 29.624 1.00 77.06 1055 LEU A N 1
ATOM 8424 C CA . LEU A 1 1055 ? -39.185 0.325 28.668 1.00 77.06 1055 LEU A CA 1
ATOM 8425 C C . LEU A 1 1055 ? -40.181 -0.835 28.831 1.00 77.06 1055 LEU A C 1
ATOM 8427 O O . LEU A 1 1055 ? -40.080 -1.633 29.757 1.00 77.06 1055 LEU A O 1
ATOM 8431 N N . ASP A 1 1056 ? -41.132 -0.939 27.899 1.00 85.50 1056 ASP A N 1
ATOM 8432 C CA . ASP A 1 1056 ? -42.102 -2.037 27.831 1.00 85.50 1056 ASP A CA 1
ATOM 8433 C C . ASP A 1 1056 ? -41.587 -3.143 26.892 1.00 85.50 1056 ASP A C 1
ATOM 8435 O O . ASP A 1 1056 ? -41.692 -3.055 25.664 1.00 85.50 1056 ASP A O 1
ATOM 8439 N N . LEU A 1 1057 ? -41.011 -4.195 27.484 1.00 87.56 1057 LEU A N 1
ATOM 8440 C CA . LEU A 1 1057 ? -40.475 -5.346 26.748 1.00 87.56 1057 LEU A CA 1
ATOM 8441 C C . LEU A 1 1057 ? -41.559 -6.137 26.000 1.00 87.56 1057 LEU A C 1
ATOM 8443 O O . LEU A 1 1057 ? -41.261 -6.783 24.997 1.00 87.56 1057 LEU A O 1
ATOM 8447 N N . ASP A 1 1058 ? -42.808 -6.097 26.463 1.00 90.06 1058 ASP A N 1
ATOM 8448 C CA . ASP A 1 1058 ? -43.918 -6.815 25.842 1.00 90.06 1058 ASP A CA 1
ATOM 8449 C C . ASP A 1 1058 ? -44.422 -6.084 24.590 1.00 90.06 1058 ASP A C 1
ATOM 8451 O O . ASP A 1 1058 ? -44.625 -6.698 23.538 1.00 90.06 1058 ASP A O 1
ATOM 8455 N N . ALA A 1 1059 ? -44.558 -4.756 24.660 1.00 91.06 1059 ALA A N 1
ATOM 8456 C CA . ALA A 1 1059 ? -44.827 -3.921 23.489 1.00 91.06 1059 ALA A CA 1
ATOM 8457 C C . ALA A 1 1059 ? -43.685 -3.997 22.463 1.00 91.06 1059 ALA A C 1
ATOM 8459 O O . ALA A 1 1059 ? -43.940 -4.131 21.264 1.00 91.06 1059 ALA A O 1
ATOM 8460 N N . LEU A 1 1060 ? -42.431 -3.991 22.930 1.00 91.81 1060 LEU A N 1
ATOM 8461 C CA . LEU A 1 1060 ? -41.260 -4.132 22.068 1.00 91.81 1060 LEU A CA 1
ATOM 8462 C C . LEU A 1 1060 ? -41.239 -5.486 21.343 1.00 91.81 1060 LEU A C 1
ATOM 8464 O O . LEU A 1 1060 ? -40.972 -5.522 20.145 1.00 91.81 1060 LEU A O 1
ATOM 8468 N N . ALA A 1 1061 ? -41.568 -6.590 22.024 1.00 93.31 1061 ALA A N 1
ATOM 8469 C CA . ALA A 1 1061 ? -41.625 -7.913 21.400 1.00 93.31 1061 ALA A CA 1
ATOM 8470 C C . ALA A 1 1061 ? -42.636 -7.972 20.239 1.00 93.31 1061 ALA A C 1
ATOM 8472 O O . ALA A 1 1061 ? -42.323 -8.521 19.181 1.00 93.31 1061 ALA A O 1
ATOM 8473 N N . ARG A 1 1062 ? -43.816 -7.351 20.403 1.00 95.00 1062 ARG A N 1
ATOM 8474 C CA . ARG A 1 1062 ? -44.811 -7.224 19.321 1.00 95.00 1062 ARG A CA 1
ATOM 8475 C C . ARG A 1 1062 ? -44.291 -6.378 18.166 1.00 95.00 1062 ARG A C 1
ATOM 8477 O O . ARG A 1 1062 ? -44.380 -6.796 17.017 1.00 95.00 1062 ARG A O 1
ATOM 8484 N N . HIS A 1 1063 ? -43.707 -5.221 18.474 1.00 94.12 1063 HIS A N 1
ATOM 8485 C CA . HIS A 1 1063 ? -43.163 -4.326 17.457 1.00 94.12 1063 HIS A CA 1
ATOM 8486 C C . HIS A 1 1063 ? -42.065 -5.006 16.624 1.00 94.12 1063 HIS A C 1
ATOM 8488 O O . HIS A 1 1063 ? -42.097 -4.947 15.397 1.00 94.12 1063 HIS A O 1
ATOM 8494 N N . LEU A 1 1064 ? -41.142 -5.728 17.270 1.00 94.94 1064 LEU A N 1
ATOM 8495 C CA . LEU A 1 1064 ? -40.085 -6.475 16.584 1.00 94.94 1064 LEU A CA 1
ATOM 8496 C C . LEU A 1 1064 ? -40.646 -7.579 15.684 1.00 94.94 1064 LEU A C 1
ATOM 8498 O O . LEU A 1 1064 ? -40.149 -7.758 14.572 1.00 94.94 1064 LEU A O 1
ATOM 8502 N N . ALA A 1 1065 ? -41.692 -8.285 16.123 1.00 95.50 1065 ALA A N 1
ATOM 8503 C CA . ALA A 1 1065 ? -42.361 -9.281 15.292 1.00 95.50 1065 ALA A CA 1
ATOM 8504 C C . ALA A 1 1065 ? -42.910 -8.659 13.996 1.00 95.50 1065 ALA A C 1
ATOM 8506 O O . ALA A 1 1065 ? -42.725 -9.217 12.913 1.00 95.50 1065 ALA A O 1
ATOM 8507 N N . ASP A 1 1066 ? -43.505 -7.469 14.081 1.00 94.25 1066 ASP A N 1
ATOM 8508 C CA . ASP A 1 1066 ? -44.033 -6.750 12.920 1.00 94.25 1066 ASP A CA 1
ATOM 8509 C C . ASP A 1 1066 ? -42.926 -6.187 12.015 1.00 94.25 1066 ASP A C 1
ATOM 8511 O O . ASP A 1 1066 ? -43.023 -6.291 10.787 1.00 94.25 1066 ASP A O 1
ATOM 8515 N N . CYS A 1 1067 ? -41.830 -5.671 12.581 1.00 93.56 1067 CYS A N 1
ATOM 8516 C CA . CYS A 1 1067 ? -40.645 -5.255 11.821 1.00 93.56 1067 CYS A CA 1
ATOM 8517 C C . CYS A 1 1067 ? -40.031 -6.428 11.040 1.00 93.56 1067 CYS A C 1
ATOM 8519 O O . CYS A 1 1067 ? -39.719 -6.301 9.855 1.00 93.56 1067 CYS A O 1
ATOM 8521 N N . ILE A 1 1068 ? -39.906 -7.598 11.675 1.00 94.69 1068 ILE A N 1
ATOM 8522 C CA . ILE A 1 1068 ? -39.358 -8.805 11.043 1.00 94.69 1068 ILE A CA 1
ATOM 8523 C C . ILE A 1 1068 ? -40.284 -9.308 9.930 1.00 94.69 1068 ILE A C 1
ATOM 8525 O O . ILE A 1 1068 ? -39.788 -9.689 8.868 1.00 94.69 1068 ILE A O 1
ATOM 8529 N N . ARG A 1 1069 ? -41.610 -9.273 10.115 1.00 92.75 1069 ARG A N 1
ATOM 8530 C CA . ARG A 1 1069 ? -42.586 -9.644 9.072 1.00 92.75 1069 ARG A CA 1
ATOM 8531 C C . ARG A 1 1069 ? -42.550 -8.697 7.876 1.00 92.75 1069 ARG A C 1
ATOM 8533 O O . ARG A 1 1069 ? -42.529 -9.160 6.740 1.00 92.75 1069 ARG A O 1
ATOM 8540 N N . SER A 1 1070 ? -42.531 -7.390 8.134 1.00 91.06 1070 SER A N 1
ATOM 8541 C CA . SER A 1 1070 ? -42.663 -6.343 7.111 1.00 91.06 1070 SER A CA 1
ATOM 8542 C C . SER A 1 1070 ? -41.390 -6.068 6.309 1.00 91.06 1070 SER A C 1
ATOM 8544 O O . SER A 1 1070 ? -41.489 -5.543 5.202 1.00 91.06 1070 SER A O 1
ATOM 8546 N N . ARG A 1 1071 ? -40.201 -6.419 6.825 1.00 89.62 1071 ARG A N 1
ATOM 8547 C CA . ARG A 1 1071 ? -38.930 -6.202 6.110 1.00 89.62 1071 ARG A CA 1
ATOM 8548 C C . ARG A 1 1071 ? -38.932 -6.901 4.740 1.00 89.62 1071 ARG A C 1
ATOM 8550 O O . ARG A 1 1071 ? -39.405 -8.026 4.622 1.00 89.62 1071 ARG A O 1
ATOM 8557 N N . GLU A 1 1072 ? -38.380 -6.272 3.713 1.00 87.81 1072 GLU A N 1
ATOM 8558 C CA . GLU A 1 1072 ? -38.201 -6.902 2.397 1.00 87.81 1072 GLU A CA 1
ATOM 8559 C C . GLU A 1 1072 ? -37.172 -8.052 2.471 1.00 87.81 1072 GLU A C 1
ATOM 8561 O O . GLU A 1 1072 ? -36.420 -8.164 3.440 1.00 87.81 1072 GLU A O 1
ATOM 8566 N N . ILE A 1 1073 ? -37.139 -8.939 1.472 1.00 87.12 1073 ILE A N 1
ATOM 8567 C CA . ILE A 1 1073 ? -36.092 -9.969 1.378 1.00 87.12 1073 ILE A CA 1
ATOM 8568 C C . ILE A 1 1073 ? -34.855 -9.321 0.748 1.00 87.12 1073 ILE A C 1
ATOM 8570 O O . ILE A 1 1073 ? -34.779 -9.193 -0.474 1.00 87.12 1073 ILE A O 1
ATOM 8574 N N . LEU A 1 1074 ? -33.930 -8.859 1.592 1.00 83.81 1074 LEU A N 1
ATOM 8575 C CA . LEU A 1 1074 ? -32.683 -8.202 1.175 1.00 83.81 1074 LEU A CA 1
ATOM 8576 C C . LEU A 1 1074 ? -31.452 -9.105 1.327 1.00 83.81 1074 LEU A C 1
ATOM 8578 O O . LEU A 1 1074 ? -30.429 -8.832 0.710 1.00 83.81 1074 LEU A O 1
ATOM 8582 N N . ASP A 1 1075 ? -31.564 -10.171 2.121 1.00 79.25 1075 ASP A N 1
ATOM 8583 C CA . ASP A 1 1075 ? -30.507 -11.155 2.352 1.00 79.25 1075 ASP A CA 1
ATOM 8584 C C . ASP A 1 1075 ? -30.303 -12.004 1.086 1.00 79.25 1075 ASP A C 1
ATOM 8586 O O . ASP A 1 1075 ? -31.243 -12.634 0.581 1.00 79.25 1075 ASP A O 1
ATOM 8590 N N . GLN A 1 1076 ? -29.088 -11.990 0.540 1.00 74.25 1076 GLN A N 1
ATOM 8591 C CA . GLN A 1 1076 ? -28.740 -12.685 -0.698 1.00 74.25 1076 GLN A CA 1
ATOM 8592 C C . GLN A 1 1076 ? -27.717 -13.783 -0.419 1.00 74.25 1076 GLN A C 1
ATOM 8594 O O . GLN A 1 1076 ? -26.781 -13.590 0.346 1.00 74.25 1076 GLN A O 1
ATOM 8599 N N . GLN A 1 1077 ? -27.893 -14.943 -1.055 1.00 62.94 1077 GLN A N 1
ATOM 8600 C CA . GLN A 1 1077 ? -26.923 -16.038 -0.969 1.00 62.94 1077 GLN A CA 1
ATOM 8601 C C . GLN A 1 1077 ? -25.751 -15.832 -1.944 1.00 62.94 1077 GLN A C 1
ATOM 8603 O O . GLN A 1 1077 ? -24.648 -16.296 -1.685 1.00 62.94 1077 GLN A O 1
ATOM 8608 N N . ASP A 1 1078 ? -25.990 -15.109 -3.047 1.00 57.03 1078 ASP A N 1
ATOM 8609 C CA . ASP A 1 1078 ? -25.054 -14.955 -4.167 1.00 57.03 1078 ASP A CA 1
ATOM 8610 C C . ASP A 1 1078 ? -23.963 -13.881 -3.946 1.00 57.03 1078 ASP A C 1
ATOM 8612 O O . ASP A 1 1078 ? -23.008 -13.810 -4.719 1.00 57.03 1078 ASP A O 1
ATOM 8616 N N . GLY A 1 1079 ? -24.059 -13.032 -2.915 1.00 53.44 1079 GLY A N 1
ATOM 8617 C CA . GLY A 1 1079 ? -23.109 -11.946 -2.637 1.00 53.44 1079 GLY A CA 1
ATOM 8618 C C . GLY A 1 1079 ? -22.655 -11.924 -1.183 1.00 53.44 1079 GLY A C 1
ATOM 8619 O O . GLY A 1 1079 ? -23.389 -12.352 -0.302 1.00 53.44 1079 GLY A O 1
ATOM 8620 N N . ASN A 1 1080 ? -21.481 -11.347 -0.915 1.00 57.66 1080 ASN A N 1
ATOM 8621 C CA . ASN A 1 1080 ? -20.966 -11.051 0.434 1.00 57.66 1080 ASN A CA 1
ATOM 8622 C C . ASN A 1 1080 ? -21.801 -9.963 1.167 1.00 57.66 1080 ASN A C 1
ATOM 8624 O O . ASN A 1 1080 ? -21.285 -9.180 1.962 1.00 57.66 1080 ASN A O 1
ATOM 8628 N N . VAL A 1 1081 ? -23.081 -9.846 0.809 1.00 66.88 1081 VAL A N 1
ATOM 8629 C CA . VAL A 1 1081 ? -24.016 -8.783 1.157 1.00 66.88 1081 VAL A CA 1
ATOM 8630 C C . VAL A 1 1081 ? -25.033 -9.379 2.125 1.00 66.88 1081 VAL A C 1
ATOM 8632 O O . VAL A 1 1081 ? -26.085 -9.882 1.731 1.00 66.88 1081 VAL A O 1
ATOM 8635 N N . GLU A 1 1082 ? -24.676 -9.359 3.405 1.00 80.75 1082 GLU A N 1
ATOM 8636 C CA . GLU A 1 1082 ? -25.551 -9.797 4.490 1.00 80.75 1082 GLU A CA 1
ATOM 8637 C C . GLU A 1 1082 ? -26.585 -8.715 4.828 1.00 80.75 1082 GLU A C 1
ATOM 8639 O O . GLU A 1 1082 ? -26.295 -7.515 4.827 1.00 80.75 1082 GLU A O 1
ATOM 8644 N N . ASP A 1 1083 ? -27.803 -9.133 5.172 1.00 87.88 1083 ASP A N 1
ATOM 8645 C CA . ASP A 1 1083 ? -28.790 -8.222 5.749 1.00 87.88 1083 ASP A CA 1
ATOM 8646 C C . ASP A 1 1083 ? -28.541 -8.036 7.259 1.00 87.88 1083 ASP A C 1
ATOM 8648 O O . ASP A 1 1083 ? -29.145 -8.706 8.109 1.00 87.88 1083 ASP A O 1
ATOM 8652 N N . ASP A 1 1084 ? -27.653 -7.094 7.595 1.00 88.12 1084 ASP A N 1
ATOM 8653 C CA . ASP A 1 1084 ? -27.345 -6.701 8.980 1.00 88.12 1084 ASP A CA 1
ATOM 8654 C C . ASP A 1 1084 ? -28.600 -6.283 9.764 1.00 88.12 1084 ASP A C 1
ATOM 8656 O O . ASP A 1 1084 ? -28.716 -6.571 10.958 1.00 88.12 1084 ASP A O 1
ATOM 8660 N N . GLY A 1 1085 ? -29.567 -5.645 9.095 1.00 91.00 1085 GLY A N 1
ATOM 8661 C CA . GLY A 1 1085 ? -30.810 -5.187 9.711 1.00 91.00 1085 GLY A CA 1
ATOM 8662 C C . GLY A 1 1085 ? -31.729 -6.346 10.095 1.00 91.00 1085 GLY A C 1
ATOM 8663 O O . GLY A 1 1085 ? -32.246 -6.380 11.211 1.00 91.00 1085 GLY A O 1
ATOM 8664 N N . LEU A 1 1086 ? -31.909 -7.334 9.211 1.00 92.25 1086 LEU A N 1
ATOM 8665 C CA . LEU A 1 1086 ? -32.680 -8.546 9.519 1.00 92.25 1086 LEU A CA 1
ATOM 8666 C C . LEU A 1 1086 ? -32.009 -9.358 10.628 1.00 92.25 1086 LEU A C 1
ATOM 8668 O O . LEU A 1 1086 ? -32.667 -9.747 11.596 1.00 92.25 1086 LEU A O 1
ATOM 8672 N N . THR A 1 1087 ? -30.703 -9.591 10.499 1.00 92.56 1087 THR A N 1
ATOM 8673 C CA . THR A 1 1087 ? -29.911 -10.337 11.484 1.00 92.56 1087 THR A CA 1
ATOM 8674 C C . THR A 1 1087 ? -29.963 -9.656 12.851 1.00 92.56 1087 THR A C 1
ATOM 8676 O O . THR A 1 1087 ? -30.163 -10.314 13.875 1.00 92.56 1087 THR A O 1
ATOM 8679 N N . GLY A 1 1088 ? -29.847 -8.328 12.870 1.00 92.88 1088 GLY A N 1
ATOM 8680 C CA . GLY A 1 1088 ? -29.969 -7.500 14.059 1.00 92.88 1088 GLY A CA 1
ATOM 8681 C C . GLY A 1 1088 ? -31.346 -7.575 14.719 1.00 92.88 1088 GLY A C 1
ATOM 8682 O O . GLY A 1 1088 ? -31.427 -7.820 15.923 1.00 92.88 1088 GLY A O 1
ATOM 8683 N N . LEU A 1 1089 ? -32.429 -7.456 13.942 1.00 94.88 1089 LEU A N 1
ATOM 8684 C CA . LEU A 1 1089 ? -33.805 -7.585 14.441 1.00 94.88 1089 LEU A CA 1
ATOM 8685 C C . LEU A 1 1089 ? -34.074 -8.965 15.056 1.00 94.88 1089 LEU A C 1
ATOM 8687 O O . LEU A 1 1089 ? -34.674 -9.050 16.128 1.00 94.88 1089 LEU A O 1
ATOM 8691 N N . LEU A 1 1090 ? -33.609 -10.042 14.412 1.00 96.25 1090 LEU A N 1
ATOM 8692 C CA . LEU A 1 1090 ? -33.749 -11.411 14.922 1.00 96.25 1090 LEU A CA 1
ATOM 8693 C C . LEU A 1 1090 ? -33.017 -11.588 16.259 1.00 96.25 1090 LEU A C 1
ATOM 8695 O O . LEU A 1 1090 ? -33.596 -12.104 17.214 1.00 96.25 1090 LEU A O 1
ATOM 8699 N N . ARG A 1 1091 ? -31.769 -11.111 16.360 1.00 95.94 1091 ARG A N 1
ATOM 8700 C CA . ARG A 1 1091 ? -30.987 -11.159 17.609 1.00 95.94 1091 ARG A CA 1
ATOM 8701 C C . ARG A 1 1091 ? -31.630 -10.334 18.720 1.00 95.94 1091 ARG A C 1
ATOM 8703 O O . ARG A 1 1091 ? -31.709 -10.798 19.857 1.00 95.94 1091 ARG A O 1
ATOM 8710 N N . LEU A 1 1092 ? -32.139 -9.152 18.383 1.00 95.56 1092 LEU A N 1
ATOM 8711 C CA . LEU A 1 1092 ? -32.819 -8.274 19.327 1.00 95.56 1092 LEU A CA 1
ATOM 8712 C C . LEU A 1 1092 ? -34.106 -8.911 19.859 1.00 95.56 1092 LEU A C 1
ATOM 8714 O O . LEU A 1 1092 ? -34.332 -8.915 21.069 1.00 95.56 1092 LEU A O 1
ATOM 8718 N N . ALA A 1 1093 ? -34.908 -9.519 18.980 1.00 96.00 1093 ALA A N 1
ATOM 8719 C CA . ALA A 1 1093 ? -36.087 -10.282 19.376 1.00 96.00 1093 ALA A CA 1
ATOM 8720 C C . ALA A 1 1093 ? -35.713 -11.430 20.326 1.00 96.00 1093 ALA A C 1
ATOM 8722 O O . ALA A 1 1093 ? -36.379 -11.616 21.343 1.00 96.00 1093 ALA A O 1
ATOM 8723 N N . THR A 1 1094 ? -34.611 -12.142 20.065 1.00 96.12 1094 THR A N 1
ATOM 8724 C CA . THR A 1 1094 ? -34.107 -13.193 20.963 1.00 96.12 1094 THR A CA 1
ATOM 8725 C C . THR A 1 1094 ? -33.792 -12.632 22.348 1.00 96.12 1094 THR A C 1
ATOM 8727 O O . THR A 1 1094 ? -34.273 -13.171 23.344 1.00 96.12 1094 THR A O 1
ATOM 8730 N N . SER A 1 1095 ? -33.041 -11.529 22.432 1.00 93.81 1095 SER A N 1
ATOM 8731 C CA . SER A 1 1095 ? -32.714 -10.863 23.703 1.00 93.81 1095 SER A CA 1
ATOM 8732 C C . SER A 1 1095 ? -33.952 -10.406 24.480 1.00 93.81 1095 SER A C 1
ATOM 8734 O O . SER A 1 1095 ? -34.016 -10.594 25.693 1.00 93.81 1095 SER A O 1
ATOM 8736 N N . VAL A 1 1096 ? -34.975 -9.878 23.804 1.00 93.06 1096 VAL A N 1
ATOM 8737 C CA . VAL A 1 1096 ? -36.241 -9.484 24.449 1.00 93.06 1096 VAL A CA 1
ATOM 8738 C C . VAL A 1 1096 ? -37.023 -10.709 24.946 1.00 93.06 1096 VAL A C 1
ATOM 8740 O O . VAL A 1 1096 ? -37.512 -10.721 26.075 1.00 93.06 1096 VAL A O 1
ATOM 8743 N N . VAL A 1 1097 ? -37.110 -11.779 24.149 1.00 92.81 1097 VAL A N 1
ATOM 8744 C CA . VAL A 1 1097 ? -37.864 -13.002 24.489 1.00 92.81 1097 VAL A CA 1
ATOM 8745 C C . VAL A 1 1097 ? -37.245 -13.773 25.665 1.00 92.81 1097 VAL A C 1
ATOM 8747 O O . VAL A 1 1097 ? -37.986 -14.423 26.416 1.00 92.81 1097 VAL A O 1
ATOM 8750 N N . LYS A 1 1098 ? -35.925 -13.669 25.892 1.00 91.75 1098 LYS A N 1
ATOM 8751 C CA . LYS A 1 1098 ? -35.247 -14.238 27.078 1.00 91.75 1098 LYS A CA 1
ATOM 8752 C C . LYS A 1 1098 ? -35.864 -13.764 28.398 1.00 91.75 1098 LYS A C 1
ATOM 8754 O O . LYS A 1 1098 ? -35.931 -14.542 29.351 1.00 91.75 1098 LYS A O 1
ATOM 8759 N N . HIS A 1 1099 ? -36.384 -12.534 28.443 1.00 89.50 1099 HIS A N 1
ATOM 8760 C CA . HIS A 1 1099 ? -37.062 -11.959 29.616 1.00 89.50 1099 HIS A CA 1
ATOM 8761 C C . HIS A 1 1099 ? -38.483 -12.487 29.839 1.00 89.50 1099 HIS A C 1
ATOM 8763 O O . HIS A 1 1099 ? -39.143 -12.098 30.798 1.00 89.50 1099 HIS A O 1
ATOM 8769 N N . LYS A 1 1100 ? -38.946 -13.415 28.990 1.00 90.00 1100 LYS A N 1
ATOM 8770 C CA . LYS A 1 1100 ? -40.263 -14.065 29.066 1.00 90.00 1100 LYS A CA 1
ATOM 8771 C C . LYS A 1 1100 ? -41.436 -13.063 29.069 1.00 90.00 1100 LYS A C 1
ATOM 8773 O O . LYS A 1 1100 ? -42.308 -13.177 29.934 1.00 90.00 1100 LYS A O 1
ATOM 8778 N N . PRO A 1 1101 ? -41.499 -12.110 28.114 1.00 90.00 1101 PRO A N 1
ATOM 8779 C CA . PRO A 1 1101 ? -42.644 -11.211 28.001 1.00 90.00 1101 PRO A CA 1
ATOM 8780 C C . PRO A 1 1101 ? -43.941 -12.008 27.756 1.00 90.00 1101 PRO A C 1
ATOM 8782 O O . PRO A 1 1101 ? -43.881 -13.070 27.122 1.00 90.00 1101 PRO A O 1
ATOM 8785 N N . PRO A 1 1102 ? -45.113 -11.517 28.204 1.00 91.06 1102 PRO A N 1
ATOM 8786 C CA . PRO A 1 1102 ? -46.412 -12.142 27.940 1.00 91.06 1102 PRO A CA 1
ATOM 8787 C C . PRO A 1 1102 ? -46.631 -12.550 26.474 1.00 91.06 1102 PRO A C 1
ATOM 8789 O O . PRO A 1 1102 ? -47.174 -13.625 26.214 1.00 91.06 1102 PRO A O 1
ATOM 8792 N N . PHE A 1 1103 ? -46.141 -11.752 25.521 1.00 94.19 1103 PHE A N 1
ATOM 8793 C CA . PHE A 1 1103 ? -46.147 -12.030 24.085 1.00 94.19 1103 PHE A CA 1
ATOM 8794 C C . PHE A 1 1103 ? -45.629 -13.432 23.731 1.00 94.19 1103 PHE A C 1
ATOM 8796 O O . PHE A 1 1103 ? -46.230 -14.108 22.903 1.00 94.19 1103 PHE A O 1
ATOM 8803 N N . LYS A 1 1104 ? -44.574 -13.922 24.397 1.00 93.75 1104 LYS A N 1
ATOM 8804 C CA . LYS A 1 1104 ? -43.984 -15.252 24.143 1.00 93.75 1104 LYS A CA 1
ATOM 8805 C C . LYS A 1 1104 ? -44.999 -16.392 24.288 1.00 93.75 1104 LYS A C 1
ATOM 8807 O O . LYS A 1 1104 ? -44.913 -17.394 23.577 1.00 93.75 1104 LYS A O 1
ATOM 8812 N N . PHE A 1 1105 ? -45.930 -16.243 25.228 1.00 93.69 1105 PHE A N 1
ATOM 8813 C CA . PHE A 1 1105 ? -46.938 -17.245 25.580 1.00 93.69 1105 PHE A CA 1
ATOM 8814 C C . PHE A 1 1105 ? -48.308 -16.948 24.956 1.00 93.69 1105 PHE A C 1
ATOM 8816 O O . PHE A 1 1105 ? -49.262 -17.694 25.177 1.00 93.69 1105 PHE A O 1
ATOM 8823 N N . SER A 1 1106 ? -48.428 -15.856 24.200 1.00 94.75 1106 SER A N 1
ATOM 8824 C CA . SER A 1 1106 ? -49.675 -15.453 23.563 1.00 94.75 1106 SER A CA 1
ATOM 8825 C C . SER A 1 1106 ? -49.882 -16.176 22.227 1.00 94.75 1106 SER A C 1
ATOM 8827 O O . SER A 1 1106 ? -48.962 -16.749 21.637 1.00 94.75 1106 SER A O 1
ATOM 8829 N N . ARG A 1 1107 ? -51.113 -16.115 21.708 1.00 93.56 1107 ARG A N 1
ATOM 8830 C CA . ARG A 1 1107 ? -51.426 -16.608 20.360 1.00 93.56 1107 ARG A CA 1
ATOM 8831 C C . ARG A 1 1107 ? -50.656 -15.844 19.276 1.00 93.56 1107 ARG A C 1
ATOM 8833 O O . ARG A 1 1107 ? -50.199 -16.457 18.319 1.00 93.56 1107 ARG A O 1
ATOM 8840 N N . GLU A 1 1108 ? -50.472 -14.537 19.450 1.00 93.31 1108 GLU A N 1
ATOM 8841 C CA . GLU A 1 1108 ? -49.680 -13.700 18.536 1.00 93.31 1108 GLU A CA 1
ATOM 8842 C C . GLU A 1 1108 ? -48.214 -14.162 18.495 1.00 93.31 1108 GLU A C 1
ATOM 8844 O O . GLU A 1 1108 ? -47.617 -14.235 17.420 1.00 93.31 1108 GLU A O 1
ATOM 8849 N N . GLY A 1 1109 ? -47.648 -14.549 19.647 1.00 93.69 1109 GLY A N 1
ATOM 8850 C CA . GLY A 1 1109 ? -46.307 -15.132 19.734 1.00 93.69 1109 GLY A CA 1
ATOM 8851 C C . GLY A 1 1109 ? -46.196 -16.501 19.060 1.00 93.69 1109 GLY A C 1
ATOM 8852 O O . GLY A 1 1109 ? -45.183 -16.796 18.429 1.00 93.69 1109 GLY A O 1
ATOM 8853 N N . GLN A 1 1110 ? -47.243 -17.329 19.123 1.00 94.94 1110 GLN A N 1
ATOM 8854 C CA . GLN A 1 1110 ? -47.304 -18.611 18.402 1.00 94.94 1110 GLN A CA 1
ATOM 8855 C C . GLN A 1 1110 ? -47.397 -18.430 16.880 1.00 94.94 1110 GLN A C 1
ATOM 8857 O O . GLN A 1 1110 ? -46.828 -19.219 16.122 1.00 94.94 1110 GLN A O 1
ATOM 8862 N N . GLU A 1 1111 ? -48.111 -17.402 16.420 1.00 95.12 1111 GLU A N 1
ATOM 8863 C CA . GLU A 1 1111 ? -48.145 -17.016 15.006 1.00 95.12 1111 GLU A CA 1
ATOM 8864 C C . GLU A 1 1111 ? -46.766 -16.518 14.562 1.00 95.12 1111 GLU A C 1
ATOM 8866 O O . GLU A 1 1111 ? -46.238 -16.999 13.562 1.00 95.12 1111 GLU A O 1
ATOM 8871 N N . PHE A 1 1112 ? -46.110 -15.684 15.373 1.00 96.62 1112 PHE A N 1
ATOM 8872 C CA . PHE A 1 1112 ? -44.738 -15.250 15.115 1.00 96.62 1112 PHE A CA 1
ATOM 8873 C C . PHE A 1 1112 ? -43.728 -16.409 15.083 1.00 96.62 1112 PHE A C 1
ATOM 8875 O O . PHE A 1 1112 ? -42.872 -16.450 14.206 1.00 96.62 1112 PHE A O 1
ATOM 8882 N N . LEU A 1 1113 ? -43.852 -17.405 15.969 1.00 96.12 1113 LEU A N 1
ATOM 8883 C CA . LEU A 1 1113 ? -43.025 -18.620 15.938 1.00 96.12 1113 LEU A CA 1
ATOM 8884 C C . LEU A 1 1113 ? -43.123 -19.341 14.581 1.00 96.12 1113 LEU A C 1
ATOM 8886 O O . LEU A 1 1113 ? -42.122 -19.840 14.063 1.00 96.12 1113 LEU A O 1
ATOM 8890 N N . ARG A 1 1114 ? -44.324 -19.377 13.989 1.00 94.81 1114 ARG A N 1
ATOM 8891 C CA . ARG A 1 1114 ? -44.537 -19.925 12.643 1.00 94.81 1114 ARG A CA 1
ATOM 8892 C C . ARG A 1 1114 ? -43.875 -19.065 11.577 1.00 94.81 1114 ARG A C 1
ATOM 8894 O O . ARG A 1 1114 ? -43.277 -19.610 10.653 1.00 94.81 1114 ARG A O 1
ATOM 8901 N N . ASP A 1 1115 ? -43.973 -17.747 11.706 1.00 94.44 1115 ASP A N 1
ATOM 8902 C CA . ASP A 1 1115 ? -43.331 -16.819 10.781 1.00 94.44 1115 ASP A CA 1
ATOM 8903 C C . ASP A 1 1115 ? -41.815 -17.037 10.773 1.00 94.44 1115 ASP A C 1
ATOM 8905 O O . ASP A 1 1115 ? -41.258 -17.240 9.700 1.00 94.44 1115 ASP A O 1
ATOM 8909 N N . VAL A 1 1116 ? -41.162 -17.124 11.942 1.00 95.44 1116 VAL A N 1
ATOM 8910 C CA . VAL A 1 1116 ? -39.712 -17.392 12.056 1.00 95.44 1116 VAL A CA 1
ATOM 8911 C C . VAL A 1 1116 ? -39.331 -18.740 11.433 1.00 95.44 1116 VAL A C 1
ATOM 8913 O O . VAL A 1 1116 ? -38.346 -18.818 10.702 1.00 95.44 1116 VAL A O 1
ATOM 8916 N N . HIS A 1 1117 ? -40.129 -19.794 11.646 1.00 93.88 1117 HIS A N 1
ATOM 8917 C CA . HIS A 1 1117 ? -39.932 -21.078 10.960 1.00 93.88 1117 HIS A CA 1
ATOM 8918 C C . HIS A 1 1117 ? -39.989 -20.913 9.431 1.00 93.88 1117 HIS A C 1
ATOM 8920 O O . HIS A 1 1117 ? -39.155 -21.444 8.697 1.00 93.88 1117 HIS A O 1
ATOM 8926 N N . ASN A 1 1118 ? -40.942 -20.127 8.935 1.00 92.31 1118 ASN A N 1
ATOM 8927 C CA . ASN A 1 1118 ? -41.075 -19.846 7.511 1.00 92.31 1118 ASN A CA 1
ATOM 8928 C C . ASN A 1 1118 ? -39.911 -19.005 6.959 1.00 92.31 1118 ASN A C 1
ATOM 8930 O O . ASN A 1 1118 ? -39.502 -19.239 5.824 1.00 92.31 1118 ASN A O 1
ATOM 8934 N N . LEU A 1 1119 ? -39.323 -18.093 7.745 1.00 92.56 1119 LEU A N 1
ATOM 8935 C CA . LEU A 1 1119 ? -38.142 -17.324 7.320 1.00 92.56 1119 LEU A CA 1
ATOM 8936 C C . LEU A 1 1119 ? -36.950 -18.222 6.959 1.00 92.56 1119 LEU A C 1
ATOM 8938 O O . LEU A 1 1119 ? -36.133 -17.826 6.135 1.00 92.56 1119 LEU A O 1
ATOM 8942 N N . LEU A 1 1120 ? -36.854 -19.409 7.569 1.00 89.81 1120 LEU A N 1
ATOM 8943 C CA . LEU A 1 1120 ? -35.768 -20.375 7.376 1.00 89.81 1120 LEU A CA 1
ATOM 8944 C C . LEU A 1 1120 ? -36.056 -21.422 6.293 1.00 89.81 1120 LEU A C 1
ATOM 8946 O O . LEU A 1 1120 ? -35.124 -21.859 5.609 1.00 89.81 1120 LEU A O 1
ATOM 8950 N N . PHE A 1 1121 ? -37.318 -21.857 6.190 1.00 87.69 1121 PHE A N 1
ATOM 8951 C CA . PHE A 1 1121 ? -37.703 -23.080 5.473 1.00 87.69 1121 PHE A CA 1
ATOM 8952 C C . PHE A 1 1121 ? -38.786 -22.891 4.404 1.00 87.69 1121 PHE A C 1
ATOM 8954 O O . PHE A 1 1121 ? -39.152 -23.865 3.743 1.00 87.69 1121 PHE A O 1
ATOM 8961 N N . MET A 1 1122 ? -39.323 -21.680 4.211 1.00 86.75 1122 MET A N 1
ATOM 8962 C CA . MET A 1 1122 ? -40.284 -21.443 3.133 1.00 86.75 1122 MET A CA 1
ATOM 8963 C C . MET A 1 1122 ? -39.609 -21.673 1.777 1.00 86.75 1122 MET A C 1
ATOM 8965 O O . MET A 1 1122 ? -38.601 -21.048 1.455 1.00 86.75 1122 MET A O 1
ATOM 8969 N N . LEU A 1 1123 ? -40.174 -22.582 0.983 1.00 78.44 1123 LEU A N 1
ATOM 8970 C CA . LEU A 1 1123 ? -39.644 -22.900 -0.337 1.00 78.44 1123 LEU A CA 1
ATOM 8971 C C . LEU A 1 1123 ? -40.014 -21.806 -1.353 1.00 78.44 1123 LEU A C 1
ATOM 8973 O O . LEU A 1 1123 ? -41.160 -21.340 -1.346 1.00 78.44 1123 LEU A O 1
ATOM 8977 N N . PRO A 1 1124 ? -39.093 -21.441 -2.264 1.00 75.81 1124 PRO A N 1
ATOM 8978 C CA . PRO A 1 1124 ? -39.397 -20.521 -3.348 1.00 75.81 1124 PRO A CA 1
ATOM 8979 C C . PRO A 1 1124 ? -40.553 -21.026 -4.216 1.00 75.81 1124 PRO A C 1
ATOM 8981 O O . PRO A 1 1124 ? -40.664 -22.210 -4.543 1.00 75.81 1124 PRO A O 1
ATOM 8984 N N . SER A 1 1125 ? -41.426 -20.102 -4.613 1.00 74.44 1125 SER A N 1
ATOM 8985 C CA . SER A 1 1125 ? -42.576 -20.368 -5.478 1.00 74.44 1125 SER A CA 1
ATOM 8986 C C . SER A 1 1125 ? -42.566 -19.452 -6.700 1.00 74.44 1125 SER A C 1
ATOM 8988 O O . SER A 1 1125 ? -41.837 -18.467 -6.761 1.00 74.44 1125 SER A O 1
ATOM 8990 N N . LEU A 1 1126 ? -43.434 -19.716 -7.681 1.00 61.66 1126 LEU A N 1
ATOM 8991 C CA . LEU A 1 1126 ? -43.545 -18.850 -8.864 1.00 61.66 1126 LEU A CA 1
ATOM 8992 C C . LEU A 1 1126 ? -43.985 -17.419 -8.552 1.00 61.66 1126 LEU A C 1
ATOM 8994 O O . LEU A 1 1126 ? -43.720 -16.527 -9.354 1.00 61.66 1126 LEU A O 1
ATOM 8998 N N . LYS A 1 1127 ? -44.672 -17.216 -7.424 1.00 68.31 1127 LYS A N 1
ATOM 8999 C CA . LYS A 1 1127 ? -45.129 -15.898 -6.974 1.00 68.31 1127 LYS A CA 1
ATOM 9000 C C . LYS A 1 1127 ? -44.072 -15.171 -6.151 1.00 68.31 1127 LYS A C 1
ATOM 9002 O O . LYS A 1 1127 ? -44.023 -13.950 -6.200 1.00 68.31 1127 LYS A O 1
ATOM 9007 N N . ASP A 1 1128 ? -43.250 -15.919 -5.425 1.00 71.25 1128 ASP A N 1
ATOM 9008 C CA . ASP A 1 1128 ? -42.208 -15.388 -4.555 1.00 71.25 1128 ASP A CA 1
ATOM 9009 C C . ASP A 1 1128 ? -40.975 -16.290 -4.644 1.00 71.25 1128 ASP A C 1
ATOM 9011 O O . ASP A 1 1128 ? -40.863 -17.312 -3.960 1.00 71.25 1128 ASP A O 1
ATOM 9015 N N . ARG A 1 1129 ? -40.092 -15.940 -5.583 1.00 71.44 1129 ARG A N 1
ATOM 9016 C CA . ARG A 1 1129 ? -38.859 -16.683 -5.876 1.00 71.44 1129 ARG A CA 1
ATOM 9017 C C . ARG A 1 1129 ? -37.737 -16.366 -4.894 1.00 71.44 1129 ARG A C 1
ATOM 9019 O O . ARG A 1 1129 ? -36.729 -17.054 -4.904 1.00 71.44 1129 ARG A O 1
ATOM 9026 N N . GLN A 1 1130 ? -37.895 -15.311 -4.098 1.00 74.00 1130 GLN A N 1
ATOM 9027 C CA . GLN A 1 1130 ? -36.843 -14.812 -3.222 1.00 74.00 1130 GLN A CA 1
ATOM 9028 C C . GLN A 1 1130 ? -36.834 -15.516 -1.861 1.00 74.00 1130 GLN A C 1
ATOM 9030 O O . GLN A 1 1130 ? -35.897 -15.309 -1.103 1.00 74.00 1130 GLN A O 1
ATOM 9035 N N . GLN A 1 1131 ? -37.826 -16.363 -1.566 1.00 82.75 1131 GLN A N 1
ATOM 9036 C CA . GLN A 1 1131 ? -37.854 -17.202 -0.364 1.00 82.75 1131 GLN A CA 1
ATOM 9037 C C . GLN A 1 1131 ? -36.767 -18.292 -0.393 1.00 82.75 1131 GLN A C 1
ATOM 9039 O O . GLN A 1 1131 ? -36.438 -18.783 -1.474 1.00 82.75 1131 GLN A O 1
ATOM 9044 N N . PRO A 1 1132 ? -36.267 -18.740 0.772 1.00 86.19 1132 PRO A N 1
ATOM 9045 C CA . PRO A 1 1132 ? -36.568 -18.242 2.119 1.00 86.19 1132 PRO A CA 1
ATOM 9046 C C . PRO A 1 1132 ? -35.927 -16.871 2.394 1.00 86.19 1132 PRO A C 1
ATOM 9048 O O . PRO A 1 1132 ? -34.970 -16.479 1.732 1.00 86.19 1132 PRO A O 1
ATOM 9051 N N . LYS A 1 1133 ? -36.448 -16.139 3.388 1.00 89.62 1133 LYS A N 1
ATOM 9052 C CA . LYS A 1 1133 ? -35.947 -14.800 3.746 1.00 89.62 1133 LYS A CA 1
ATOM 9053 C C . LYS A 1 1133 ? -34.550 -14.816 4.380 1.00 89.62 1133 LYS A C 1
ATOM 9055 O O . LYS A 1 1133 ? -33.792 -13.888 4.142 1.00 89.62 1133 LYS A O 1
ATOM 9060 N N . CYS A 1 1134 ? -34.226 -15.829 5.189 1.00 90.00 1134 CYS A N 1
ATOM 9061 C CA . CYS A 1 1134 ? -32.910 -15.999 5.815 1.00 90.00 1134 CYS A CA 1
ATOM 9062 C C . CYS A 1 1134 ? -32.041 -16.947 4.976 1.00 90.00 1134 CYS A C 1
ATOM 9064 O O . CYS A 1 1134 ? -32.217 -18.174 5.026 1.00 90.00 1134 CYS A O 1
ATOM 9066 N N . LYS A 1 1135 ? -31.090 -16.378 4.236 1.00 84.81 1135 LYS A N 1
ATOM 9067 C CA . LYS A 1 1135 ? -30.198 -17.091 3.313 1.00 84.81 1135 LYS A CA 1
ATOM 9068 C C . LYS A 1 1135 ? -28.760 -17.141 3.822 1.00 84.81 1135 LYS A C 1
ATOM 9070 O O . LYS A 1 1135 ? -28.151 -18.208 3.763 1.00 84.81 1135 LYS A O 1
ATOM 9075 N N . SER A 1 1136 ? -28.246 -16.040 4.371 1.00 84.94 1136 SER A N 1
ATOM 9076 C CA . SER A 1 1136 ? -26.884 -15.965 4.906 1.00 84.94 1136 SER A CA 1
ATOM 9077 C C . SER A 1 1136 ? -26.707 -16.828 6.156 1.00 84.94 1136 SER A C 1
ATOM 9079 O O . SER A 1 1136 ? -27.655 -17.120 6.897 1.00 84.94 1136 SER A O 1
ATOM 9081 N N . HIS A 1 1137 ? -25.465 -17.246 6.415 1.00 86.00 1137 HIS A N 1
ATOM 9082 C CA . HIS A 1 1137 ? -25.138 -18.025 7.608 1.00 86.00 1137 HIS A CA 1
ATOM 9083 C C . HIS A 1 1137 ? -25.510 -17.263 8.892 1.00 86.00 1137 HIS A C 1
ATOM 9085 O O . HIS A 1 1137 ? -26.113 -17.838 9.802 1.00 86.00 1137 HIS A O 1
ATOM 9091 N N . SER A 1 1138 ? -25.216 -15.960 8.942 1.00 88.38 1138 SER A N 1
ATOM 9092 C CA . SER A 1 1138 ? -25.473 -15.098 10.098 1.00 88.38 1138 SER A CA 1
ATOM 9093 C C . SER A 1 1138 ? -26.971 -14.919 10.386 1.00 88.38 1138 SER A C 1
ATOM 9095 O O . SER A 1 1138 ? -27.387 -15.090 11.539 1.00 88.38 1138 SER A O 1
ATOM 9097 N N . ALA A 1 1139 ? -27.797 -14.666 9.362 1.00 91.25 1139 ALA A N 1
ATOM 9098 C CA . ALA A 1 1139 ? -29.248 -14.535 9.508 1.00 91.25 1139 ALA A CA 1
ATOM 9099 C C . ALA A 1 1139 ? -29.911 -15.861 9.911 1.00 91.25 1139 ALA A C 1
ATOM 9101 O O . ALA A 1 1139 ? -30.777 -15.886 10.791 1.00 91.25 1139 ALA A O 1
ATOM 9102 N N . ARG A 1 1140 ? -29.486 -16.984 9.312 1.00 92.12 1140 ARG A N 1
ATOM 9103 C CA . ARG A 1 1140 ? -30.002 -18.322 9.651 1.00 92.12 1140 ARG A CA 1
ATOM 9104 C C . ARG A 1 1140 ? -29.673 -18.700 11.092 1.00 92.12 1140 ARG A C 1
ATOM 9106 O O . ARG A 1 1140 ? -30.567 -19.140 11.811 1.00 92.12 1140 ARG A O 1
ATOM 9113 N N . ALA A 1 1141 ? -28.434 -18.475 11.534 1.00 93.62 1141 ALA A N 1
ATOM 9114 C CA . ALA A 1 1141 ? -28.034 -18.694 12.924 1.00 93.62 1141 ALA A CA 1
ATOM 9115 C C . ALA A 1 1141 ? -28.891 -17.864 13.898 1.00 93.62 1141 ALA A C 1
ATOM 9117 O O . ALA A 1 1141 ? -29.453 -18.414 14.844 1.00 93.62 1141 ALA A O 1
ATOM 9118 N N . ALA A 1 1142 ? -29.088 -16.570 13.615 1.00 95.19 1142 ALA A N 1
ATOM 9119 C CA . ALA A 1 1142 ? -29.924 -15.697 14.442 1.00 95.19 1142 ALA A CA 1
ATOM 9120 C C . ALA A 1 1142 ? -31.395 -16.155 14.515 1.00 95.19 1142 ALA A C 1
ATOM 9122 O O . ALA A 1 1142 ? -32.013 -16.086 15.580 1.00 95.19 1142 ALA A O 1
ATOM 9123 N N . ALA A 1 1143 ? -31.960 -16.645 13.408 1.00 96.50 1143 ALA A N 1
ATOM 9124 C CA . ALA A 1 1143 ? -33.317 -17.187 13.382 1.00 96.50 1143 ALA A CA 1
ATOM 9125 C C . ALA A 1 1143 ? -33.439 -18.497 14.183 1.00 96.50 1143 ALA A C 1
ATOM 9127 O O . ALA A 1 1143 ? -34.429 -18.689 14.893 1.00 96.50 1143 ALA A O 1
ATOM 9128 N N . TYR A 1 1144 ? -32.435 -19.381 14.122 1.00 96.12 1144 TYR A N 1
ATOM 9129 C CA . TYR A 1 1144 ? -32.404 -20.593 14.946 1.00 96.12 1144 TYR A CA 1
ATOM 9130 C C . TYR A 1 1144 ? -32.340 -20.274 16.440 1.00 96.12 1144 TYR A C 1
ATOM 9132 O O . TYR A 1 1144 ? -33.113 -20.847 17.212 1.00 96.12 1144 TYR A O 1
ATOM 9140 N N . ASP A 1 1145 ? -31.487 -19.329 16.839 1.00 96.25 1145 ASP A N 1
ATOM 9141 C CA . ASP A 1 1145 ? -31.398 -18.875 18.229 1.00 96.25 1145 ASP A CA 1
ATOM 9142 C C . ASP A 1 1145 ? -32.754 -18.356 18.735 1.00 96.25 1145 ASP A C 1
ATOM 9144 O O . ASP A 1 1145 ? -33.179 -18.698 19.844 1.00 96.25 1145 ASP A O 1
ATOM 9148 N N . LEU A 1 1146 ? -33.476 -17.599 17.899 1.00 97.12 1146 LEU A N 1
ATOM 9149 C CA . LEU A 1 1146 ? -34.812 -17.094 18.217 1.00 97.12 1146 LEU A CA 1
ATOM 9150 C C . LEU A 1 1146 ? -35.846 -18.218 18.364 1.00 97.12 1146 LEU A C 1
ATOM 9152 O O . LEU A 1 1146 ? -36.623 -18.204 19.319 1.00 97.12 1146 LEU A O 1
ATOM 9156 N N . LEU A 1 1147 ? -35.858 -19.208 17.462 1.00 96.25 1147 LEU A N 1
ATOM 9157 C CA . LEU A 1 1147 ? -36.756 -20.369 17.562 1.00 96.25 1147 LEU A CA 1
ATOM 9158 C C . LEU A 1 1147 ? -36.543 -21.128 18.871 1.00 96.25 1147 LEU A C 1
ATOM 9160 O O . LEU A 1 1147 ? -37.502 -21.441 19.582 1.00 96.25 1147 LEU A O 1
ATOM 9164 N N . VAL A 1 1148 ? -35.279 -21.403 19.199 1.00 95.62 1148 VAL A N 1
ATOM 9165 C CA . VAL A 1 1148 ? -34.901 -22.091 20.433 1.00 95.62 1148 VAL A CA 1
ATOM 9166 C C . VAL A 1 1148 ? -35.366 -21.284 21.645 1.00 95.62 1148 VAL A C 1
ATOM 9168 O O . VAL A 1 1148 ? -35.981 -21.837 22.561 1.00 95.62 1148 VAL A O 1
ATOM 9171 N N . GLU A 1 1149 ? -35.133 -19.973 21.651 1.00 96.12 1149 GLU A N 1
ATOM 9172 C CA . GLU A 1 1149 ? -35.519 -19.115 22.766 1.00 96.12 1149 GLU A CA 1
ATOM 9173 C C . GLU A 1 1149 ? -37.041 -18.985 22.919 1.00 96.12 1149 GLU A C 1
ATOM 9175 O O . GLU A 1 1149 ? -37.541 -19.063 24.040 1.00 96.12 1149 GLU A O 1
ATOM 9180 N N . MET A 1 1150 ? -37.806 -18.890 21.827 1.00 95.12 1150 MET A N 1
ATOM 9181 C CA . MET A 1 1150 ? -39.278 -18.862 21.846 1.00 95.12 1150 MET A CA 1
ATOM 9182 C C . MET A 1 1150 ? -39.892 -20.120 22.474 1.00 95.12 1150 MET A C 1
ATOM 9184 O O . MET A 1 1150 ? -40.958 -20.058 23.093 1.00 95.12 1150 MET A O 1
ATOM 9188 N N . VAL A 1 1151 ? -39.208 -21.257 22.354 1.00 95.62 1151 VAL A N 1
ATOM 9189 C CA . VAL A 1 1151 ? -39.652 -22.546 22.890 1.00 95.62 1151 VAL A CA 1
ATOM 9190 C C . VAL A 1 1151 ? -39.203 -22.769 24.339 1.00 95.62 1151 VAL A C 1
ATOM 9192 O O . VAL A 1 1151 ? -39.911 -23.416 25.115 1.00 95.62 1151 VAL A O 1
ATOM 9195 N N . LYS A 1 1152 ? -38.061 -22.209 24.762 1.00 93.44 1152 LYS A N 1
ATOM 9196 C CA . LYS A 1 1152 ? -37.568 -22.356 26.142 1.00 93.44 1152 LYS A CA 1
ATOM 9197 C C . LYS A 1 1152 ? -38.609 -21.907 27.170 1.00 93.44 1152 LYS A C 1
ATOM 9199 O O . LYS A 1 1152 ? -38.991 -20.738 27.243 1.00 93.44 1152 LYS A O 1
ATOM 9204 N N . GLY A 1 1153 ? -39.030 -22.837 28.022 1.00 88.75 1153 GLY A N 1
ATOM 9205 C CA . GLY A 1 1153 ? -40.014 -22.575 29.072 1.00 88.75 1153 GLY A CA 1
ATOM 9206 C C . GLY A 1 1153 ? -41.467 -22.451 28.591 1.00 88.75 1153 GLY A C 1
ATOM 9207 O O . GLY A 1 1153 ? -42.307 -22.098 29.410 1.00 88.75 1153 GLY A O 1
ATOM 9208 N N . SER A 1 1154 ? -41.780 -22.748 27.320 1.00 93.81 1154 SER A N 1
ATOM 9209 C CA . SER A 1 1154 ? -43.155 -22.865 26.804 1.00 93.81 1154 SER A CA 1
ATOM 9210 C C . SER A 1 1154 ? -43.383 -24.245 26.181 1.00 93.81 1154 SER A C 1
ATOM 9212 O O . SER A 1 1154 ? -42.821 -24.590 25.139 1.00 93.81 1154 SER A O 1
ATOM 9214 N N . VAL A 1 1155 ? -44.243 -25.043 26.817 1.00 94.19 1155 VAL A N 1
ATOM 9215 C CA . VAL A 1 1155 ? -44.567 -26.397 26.346 1.00 94.19 1155 VAL A CA 1
ATOM 9216 C C . VAL A 1 1155 ? -45.422 -26.350 25.077 1.00 94.19 1155 VAL A C 1
ATOM 9218 O O . VAL A 1 1155 ? -45.246 -27.191 24.195 1.00 94.19 1155 VAL A O 1
ATOM 9221 N N . GLU A 1 1156 ? -46.329 -25.375 24.946 1.00 93.69 1156 GLU A N 1
ATOM 9222 C CA . GLU A 1 1156 ? -47.136 -25.211 23.733 1.00 93.69 1156 GLU A CA 1
ATOM 9223 C C . GLU A 1 1156 ? -46.264 -24.901 22.512 1.00 93.69 1156 GLU A C 1
ATOM 9225 O O . GLU A 1 1156 ? -46.384 -25.583 21.491 1.00 93.69 1156 GLU A O 1
ATOM 9230 N N . ASN A 1 1157 ? -45.345 -23.936 22.630 1.00 95.50 1157 ASN A N 1
ATOM 9231 C CA . ASN A 1 1157 ? -44.446 -23.552 21.538 1.00 95.50 1157 ASN A CA 1
ATOM 9232 C C . ASN A 1 1157 ? -43.547 -24.725 21.119 1.00 95.50 1157 ASN A C 1
ATOM 9234 O O . ASN A 1 1157 ? -43.371 -24.962 19.923 1.00 95.50 1157 ASN A O 1
ATOM 9238 N N . TYR A 1 1158 ? -43.048 -25.511 22.086 1.00 95.62 1158 TYR A N 1
ATOM 9239 C CA . TYR A 1 1158 ? -42.281 -26.732 21.807 1.00 95.62 1158 TYR A CA 1
ATOM 9240 C C . TYR A 1 1158 ? -43.067 -27.711 20.936 1.00 95.62 1158 TYR A C 1
ATOM 9242 O O . TYR A 1 1158 ? -42.560 -28.176 19.918 1.00 95.62 1158 TYR A O 1
ATOM 9250 N N . ARG A 1 1159 ? -44.316 -28.010 21.314 1.00 95.69 1159 ARG A N 1
ATOM 9251 C CA . ARG A 1 1159 ? -45.161 -28.963 20.579 1.00 95.69 1159 ARG A CA 1
ATOM 9252 C C . ARG A 1 1159 ? -45.421 -28.506 19.147 1.00 95.69 1159 ARG A C 1
ATOM 9254 O O . ARG A 1 1159 ? -45.382 -29.333 18.240 1.00 95.69 1159 ARG A O 1
ATOM 9261 N N . LEU A 1 1160 ? -45.676 -27.213 18.942 1.00 95.25 1160 LEU A N 1
ATOM 9262 C CA . LEU A 1 1160 ? -45.894 -26.648 17.608 1.00 95.25 1160 LEU A CA 1
ATOM 9263 C C . LEU A 1 1160 ? -44.652 -26.805 16.725 1.00 95.25 1160 LEU A C 1
ATOM 9265 O O . LEU A 1 1160 ? -44.747 -27.411 15.658 1.00 95.25 1160 LEU A O 1
ATOM 9269 N N . LEU A 1 1161 ? -43.494 -26.327 17.195 1.00 94.12 1161 LEU A N 1
ATOM 9270 C CA . LEU A 1 1161 ? -42.248 -26.392 16.431 1.00 94.12 1161 LEU A CA 1
ATOM 9271 C C . LEU A 1 1161 ? -41.821 -27.841 16.166 1.00 94.12 1161 LEU A C 1
ATOM 9273 O O . LEU A 1 1161 ? -41.475 -28.177 15.037 1.00 94.12 1161 LEU A O 1
ATOM 9277 N N . HIS A 1 1162 ? -41.909 -28.713 17.176 1.00 93.06 1162 HIS A N 1
ATOM 9278 C CA . HIS A 1 1162 ? -41.634 -30.143 17.034 1.00 93.06 1162 HIS A CA 1
ATOM 9279 C C . HIS A 1 1162 ? -42.477 -30.770 15.918 1.00 93.06 1162 HIS A C 1
ATOM 9281 O O . HIS A 1 1162 ? -41.943 -31.472 15.064 1.00 93.06 1162 HIS A O 1
ATOM 9287 N N . ASN A 1 1163 ? -43.785 -30.494 15.884 1.00 92.56 1163 ASN A N 1
ATOM 9288 C CA . ASN A 1 1163 ? -44.669 -31.046 14.859 1.00 92.56 1163 ASN A CA 1
ATOM 9289 C C . ASN A 1 1163 ? -44.301 -30.561 13.449 1.00 92.56 1163 ASN A C 1
ATOM 9291 O O . ASN A 1 1163 ? -44.334 -31.358 12.513 1.00 92.56 1163 ASN A O 1
ATOM 9295 N N . TRP A 1 1164 ? -43.921 -29.289 13.289 1.00 91.50 1164 TRP A N 1
ATOM 9296 C CA . TRP A 1 1164 ? -43.475 -28.757 11.996 1.00 91.50 1164 TRP A CA 1
ATOM 9297 C C . TRP A 1 1164 ? -42.159 -29.393 11.542 1.00 91.50 1164 TRP A C 1
ATOM 9299 O O . TRP A 1 1164 ? -42.094 -29.918 10.430 1.00 91.50 1164 TRP A O 1
ATOM 9309 N N . VAL A 1 1165 ? -41.158 -29.464 12.422 1.00 88.25 1165 VAL A N 1
ATOM 9310 C CA . VAL A 1 1165 ? -39.865 -30.094 12.114 1.00 88.25 1165 VAL A CA 1
ATOM 9311 C C . VAL A 1 1165 ? -40.039 -31.578 11.785 1.00 88.25 1165 VAL A C 1
ATOM 9313 O O . VAL A 1 1165 ? -39.486 -32.050 10.792 1.00 88.25 1165 VAL A O 1
ATOM 9316 N N . MET A 1 1166 ? -40.847 -32.313 12.556 1.00 87.12 1166 MET A N 1
ATOM 9317 C CA . MET A 1 1166 ? -41.147 -33.717 12.261 1.00 87.12 1166 MET A CA 1
ATOM 9318 C C . MET A 1 1166 ? -41.815 -33.867 10.897 1.00 87.12 1166 MET A C 1
ATOM 9320 O O . MET A 1 1166 ? -41.395 -34.720 10.123 1.00 87.12 1166 MET A O 1
ATOM 9324 N N . SER A 1 1167 ? -42.797 -33.016 10.571 1.00 85.75 1167 SER A N 1
ATOM 9325 C CA . SER A 1 1167 ? -43.485 -33.053 9.274 1.00 85.75 1167 SER A CA 1
ATOM 9326 C C . SER A 1 1167 ? -42.538 -32.831 8.089 1.00 85.75 1167 SER A C 1
ATOM 9328 O O . SER A 1 1167 ? -42.676 -33.489 7.057 1.00 85.75 1167 SER A O 1
ATOM 9330 N N . GLN A 1 1168 ? -41.529 -31.972 8.254 1.00 80.00 1168 GLN A N 1
ATOM 9331 C CA . GLN A 1 1168 ? -40.514 -31.715 7.236 1.00 80.00 1168 GLN A CA 1
ATOM 9332 C C . GLN A 1 1168 ? -39.627 -32.943 6.991 1.00 80.00 1168 GLN A C 1
ATOM 9334 O O . GLN A 1 1168 ? -39.317 -33.244 5.847 1.00 80.00 1168 GLN A O 1
ATOM 9339 N N . HIS A 1 1169 ? -39.289 -33.704 8.034 1.00 75.12 1169 HIS A N 1
ATOM 9340 C CA . HIS A 1 1169 ? -38.391 -34.862 7.940 1.00 75.12 1169 HIS A CA 1
ATOM 9341 C C . HIS A 1 1169 ? -39.118 -36.199 7.710 1.00 75.12 1169 HIS A C 1
ATOM 9343 O O . HIS A 1 1169 ? -38.490 -37.259 7.735 1.00 75.12 1169 HIS A O 1
ATOM 9349 N N . MET A 1 1170 ? -40.437 -36.189 7.480 1.00 78.94 1170 MET A N 1
ATOM 9350 C CA . MET A 1 1170 ? -41.162 -37.416 7.146 1.00 78.94 1170 MET A CA 1
ATOM 9351 C C . MET A 1 1170 ? -40.776 -37.922 5.754 1.00 78.94 1170 MET A C 1
ATOM 9353 O O . MET A 1 1170 ? -40.580 -37.156 4.814 1.00 78.94 1170 MET A O 1
ATOM 9357 N N . GLN A 1 1171 ? -40.770 -39.244 5.595 1.00 63.50 1171 GLN A N 1
ATOM 9358 C CA . GLN A 1 1171 ? -40.418 -39.930 4.346 1.00 63.50 1171 GLN A CA 1
ATOM 9359 C C . GLN A 1 1171 ? -41.325 -39.559 3.155 1.00 63.50 1171 GLN A C 1
ATOM 9361 O O . GLN A 1 1171 ? -40.937 -39.732 2.007 1.00 63.50 1171 GLN A O 1
ATOM 9366 N N . ALA A 1 1172 ? -42.528 -39.039 3.420 1.00 67.25 1172 ALA A N 1
ATOM 9367 C CA . ALA A 1 1172 ? -43.446 -38.534 2.399 1.00 67.25 1172 ALA A CA 1
ATOM 9368 C C . ALA A 1 1172 ? -43.076 -37.130 1.875 1.00 67.25 1172 ALA A C 1
ATOM 9370 O O . ALA A 1 1172 ? -43.568 -36.727 0.824 1.00 67.25 1172 ALA A O 1
ATOM 9371 N N . SER A 1 1173 ? -42.229 -36.391 2.596 1.00 63.31 1173 SER A N 1
ATOM 9372 C CA . SER A 1 1173 ? -41.875 -34.995 2.306 1.00 63.31 1173 SER A CA 1
ATOM 9373 C C . SER A 1 1173 ? -40.646 -34.867 1.394 1.00 63.31 1173 SER A C 1
ATOM 9375 O O . SER A 1 1173 ? -40.469 -33.838 0.741 1.00 63.31 1173 SER A O 1
ATOM 9377 N N . HIS A 1 1174 ? -39.822 -35.917 1.289 1.00 63.19 1174 HIS A N 1
ATOM 9378 C CA . HIS A 1 1174 ? -38.616 -35.950 0.458 1.00 63.19 1174 HIS A CA 1
ATOM 9379 C C . HIS A 1 1174 ? -38.491 -37.272 -0.312 1.00 63.19 1174 HIS A C 1
ATOM 9381 O O . HIS A 1 1174 ? -38.878 -38.331 0.173 1.00 63.19 1174 HIS A O 1
ATOM 9387 N N . ALA A 1 1175 ? -37.906 -37.227 -1.514 1.00 60.69 1175 ALA A N 1
ATOM 9388 C CA . ALA A 1 1175 ? -37.450 -38.444 -2.186 1.00 60.69 1175 ALA A CA 1
ATOM 9389 C C . ALA A 1 1175 ? -36.306 -39.087 -1.371 1.00 60.69 1175 ALA A C 1
ATOM 9391 O O . ALA A 1 1175 ? -35.564 -38.347 -0.722 1.00 60.69 1175 ALA A O 1
ATOM 9392 N N . PRO A 1 1176 ? -36.120 -40.423 -1.409 1.00 61.56 1176 PRO A N 1
ATOM 9393 C CA . PRO A 1 1176 ? -35.063 -41.087 -0.650 1.00 61.56 1176 PRO A CA 1
ATOM 9394 C C . PRO A 1 1176 ? -33.697 -40.443 -0.915 1.00 61.56 1176 PRO A C 1
ATOM 9396 O O . PRO A 1 1176 ? -33.265 -40.353 -2.070 1.00 61.56 1176 PRO A O 1
ATOM 9399 N N . TYR A 1 1177 ? -33.034 -39.983 0.148 1.00 60.97 1177 TYR A N 1
ATOM 9400 C CA . TYR A 1 1177 ? -31.669 -39.474 0.063 1.00 60.97 1177 TYR A CA 1
ATOM 9401 C C . TYR A 1 1177 ? -30.739 -40.591 -0.425 1.00 60.97 1177 TYR A C 1
ATOM 9403 O O . TYR A 1 1177 ? -30.914 -41.762 -0.080 1.00 60.97 1177 TYR A O 1
ATOM 9411 N N . LYS A 1 1178 ? -29.762 -40.243 -1.266 1.00 64.56 1178 LYS A N 1
ATOM 9412 C CA . LYS A 1 1178 ? -28.712 -41.189 -1.661 1.00 64.56 1178 LYS A CA 1
ATOM 9413 C C . LYS A 1 1178 ? -27.774 -41.431 -0.473 1.00 64.56 1178 LYS A C 1
ATOM 9415 O O . LYS A 1 1178 ? -27.648 -40.557 0.377 1.00 64.56 1178 LYS A O 1
ATOM 9420 N N . TRP A 1 1179 ? -27.112 -42.590 -0.453 1.00 64.75 1179 TRP A N 1
ATOM 9421 C CA . TRP A 1 1179 ? -26.163 -42.982 0.601 1.00 64.75 1179 TRP A CA 1
ATOM 9422 C C . TRP A 1 1179 ? -25.038 -41.949 0.822 1.00 64.75 1179 TRP A C 1
ATOM 9424 O O . TRP A 1 1179 ? -24.632 -41.749 1.957 1.00 64.75 1179 TRP A O 1
ATOM 9434 N N . ASP A 1 1180 ? -24.657 -41.209 -0.227 1.00 62.28 1180 ASP A N 1
ATOM 9435 C CA . ASP A 1 1180 ? -23.615 -40.168 -0.191 1.00 62.28 1180 ASP A CA 1
ATOM 9436 C C . ASP A 1 1180 ? -24.181 -38.735 -0.317 1.00 62.28 1180 ASP A C 1
ATOM 9438 O O . ASP A 1 1180 ? -23.572 -37.867 -0.939 1.00 62.28 1180 ASP A O 1
ATOM 9442 N N . TYR A 1 1181 ? -25.400 -38.472 0.168 1.00 65.81 1181 TYR A N 1
ATOM 9443 C CA . TYR A 1 1181 ? -25.983 -37.128 0.085 1.00 65.81 1181 TYR A CA 1
ATOM 9444 C C . TYR A 1 1181 ? -25.455 -36.208 1.193 1.00 65.81 1181 TYR A C 1
ATOM 9446 O O . TYR A 1 1181 ? -25.855 -36.339 2.351 1.00 65.81 1181 TYR A O 1
ATOM 9454 N N . TRP A 1 1182 ? -24.645 -35.219 0.808 1.00 65.94 1182 TRP A N 1
ATOM 9455 C CA . TRP A 1 1182 ? -24.262 -34.093 1.659 1.00 65.94 1182 TRP A CA 1
ATOM 9456 C C . TRP A 1 1182 ? -24.857 -32.781 1.133 1.00 65.94 1182 TRP A C 1
ATOM 9458 O O . TRP A 1 1182 ? -24.505 -32.351 0.036 1.00 65.94 1182 TRP A O 1
ATOM 9468 N N . PRO A 1 1183 ? -25.732 -32.096 1.899 1.00 67.62 1183 PRO A N 1
ATOM 9469 C CA . PRO A 1 1183 ? -26.326 -30.832 1.469 1.00 67.62 1183 PRO A CA 1
ATOM 9470 C C . PRO A 1 1183 ? -25.314 -29.748 1.097 1.00 67.62 1183 PRO A C 1
ATOM 9472 O O . PRO A 1 1183 ? -25.590 -28.992 0.176 1.00 67.62 1183 PRO A O 1
ATOM 9475 N N . HIS A 1 1184 ? -24.163 -29.676 1.775 1.00 65.44 1184 HIS A N 1
ATOM 9476 C CA . HIS A 1 1184 ? -23.119 -28.689 1.473 1.00 65.44 1184 HIS A CA 1
ATOM 9477 C C . HIS A 1 1184 ? -22.489 -28.893 0.088 1.00 65.44 1184 HIS A C 1
ATOM 9479 O O . HIS A 1 1184 ? -22.201 -27.915 -0.597 1.00 65.44 1184 HIS A O 1
ATOM 9485 N N . ASP A 1 1185 ? -22.360 -30.142 -0.364 1.00 69.56 1185 ASP A N 1
ATOM 9486 C CA . ASP A 1 1185 ? -21.698 -30.477 -1.628 1.00 69.56 1185 ASP A CA 1
ATOM 9487 C C . ASP A 1 1185 ? -22.580 -30.248 -2.862 1.00 69.56 1185 ASP A C 1
ATOM 9489 O O . ASP A 1 1185 ? -22.070 -30.241 -3.982 1.00 69.56 1185 ASP A O 1
ATOM 9493 N N . ASP A 1 1186 ? -23.889 -30.053 -2.672 1.00 70.56 1186 ASP A N 1
ATOM 9494 C CA . ASP A 1 1186 ? -24.890 -29.911 -3.738 1.00 70.56 1186 ASP A CA 1
ATOM 9495 C C . ASP A 1 1186 ? -25.359 -28.453 -3.957 1.00 70.56 1186 ASP A C 1
ATOM 9497 O O . ASP A 1 1186 ? -26.229 -28.206 -4.802 1.00 70.56 1186 ASP A O 1
ATOM 9501 N N . VAL A 1 1187 ? -24.777 -27.477 -3.248 1.00 71.88 1187 VAL A N 1
ATOM 9502 C CA . VAL A 1 1187 ? -25.060 -26.030 -3.383 1.00 71.88 1187 VAL A CA 1
ATOM 9503 C C . VAL A 1 1187 ? -24.215 -25.402 -4.500 1.00 71.88 1187 VAL A C 1
ATOM 9505 O O . VAL A 1 1187 ? -23.122 -25.876 -4.812 1.00 71.88 1187 VAL A O 1
ATOM 9508 N N . ARG A 1 1188 ? -24.736 -24.352 -5.147 1.00 75.75 1188 ARG A N 1
ATOM 9509 C CA . ARG A 1 1188 ? -24.037 -23.553 -6.168 1.00 75.75 1188 ARG A CA 1
ATOM 9510 C C . ARG A 1 1188 ? -22.623 -23.170 -5.706 1.00 75.75 1188 ARG A C 1
ATOM 9512 O O . ARG A 1 1188 ? -22.426 -22.795 -4.556 1.00 75.75 1188 ARG A O 1
ATOM 9519 N N . ALA A 1 1189 ? -21.647 -23.276 -6.609 1.00 70.94 1189 ALA A N 1
ATOM 9520 C CA . ALA A 1 1189 ? -20.260 -22.931 -6.307 1.00 70.94 1189 ALA A CA 1
ATOM 9521 C C . ALA A 1 1189 ? -20.097 -21.422 -6.045 1.00 70.94 1189 ALA A C 1
ATOM 9523 O O . ALA A 1 1189 ? -20.819 -20.613 -6.628 1.00 70.94 1189 ALA A O 1
ATOM 9524 N N . GLU A 1 1190 ? -19.103 -21.046 -5.234 1.00 64.50 1190 GLU A N 1
ATOM 9525 C CA . GLU A 1 1190 ? -18.814 -19.646 -4.870 1.00 64.50 1190 GLU A CA 1
ATOM 9526 C C . GLU A 1 1190 ? -18.532 -18.752 -6.086 1.00 64.50 1190 GLU A C 1
ATOM 9528 O O . GLU A 1 1190 ? -18.903 -17.582 -6.103 1.00 64.50 1190 GLU A O 1
ATOM 9533 N N . CYS A 1 1191 ? -17.978 -19.321 -7.163 1.00 68.44 1191 CYS A N 1
ATOM 9534 C CA . CYS A 1 1191 ? -17.779 -18.637 -8.444 1.00 68.44 1191 CYS A CA 1
ATOM 9535 C C . CYS A 1 1191 ? -19.086 -18.333 -9.206 1.00 68.44 1191 CYS A C 1
ATOM 9537 O O . CYS A 1 1191 ? -19.043 -17.882 -10.348 1.00 68.44 1191 CYS A O 1
ATOM 9539 N N . ARG A 1 1192 ? -20.255 -18.592 -8.603 1.00 68.31 1192 ARG A N 1
ATOM 9540 C CA . ARG A 1 1192 ? -21.606 -18.316 -9.123 1.00 68.31 1192 ARG A CA 1
ATOM 9541 C C . ARG A 1 1192 ? -21.979 -19.068 -10.396 1.00 68.31 1192 ARG A C 1
ATOM 9543 O O . ARG A 1 1192 ? -23.048 -18.832 -10.962 1.00 68.31 1192 ARG A O 1
ATOM 9550 N N . PHE A 1 1193 ? -21.179 -20.026 -10.841 1.00 79.12 1193 PHE A N 1
ATOM 9551 C CA . PHE A 1 1193 ? -21.526 -20.856 -11.988 1.00 79.12 1193 PHE A CA 1
ATOM 9552 C C . PHE A 1 1193 ? -22.142 -22.184 -11.552 1.00 79.12 1193 PHE A C 1
ATOM 9554 O O . PHE A 1 1193 ? -21.696 -22.829 -10.604 1.00 79.12 1193 PHE A O 1
ATOM 9561 N N . VAL A 1 1194 ? -23.188 -22.596 -12.266 1.00 84.06 1194 VAL A N 1
ATOM 9562 C CA . VAL A 1 1194 ? -23.799 -23.919 -12.120 1.00 84.06 1194 VAL A CA 1
ATOM 9563 C C . VAL A 1 1194 ? -23.118 -24.865 -13.106 1.00 84.06 1194 VAL A C 1
ATOM 9565 O O . VAL A 1 1194 ? -22.996 -24.579 -14.298 1.00 84.06 1194 VAL A O 1
ATOM 9568 N N . GLY A 1 1195 ? -22.654 -26.004 -12.610 1.00 85.12 1195 GLY A N 1
ATOM 9569 C CA . GLY A 1 1195 ? -22.024 -27.045 -13.410 1.00 85.12 1195 GLY A CA 1
ATOM 9570 C C . GLY A 1 1195 ? -23.022 -27.919 -14.173 1.00 85.12 1195 GLY A C 1
ATOM 9571 O O . GLY A 1 1195 ? -24.238 -27.864 -13.983 1.00 85.12 1195 GLY A O 1
ATOM 9572 N N . LEU A 1 1196 ? -22.494 -28.815 -15.001 1.00 86.19 1196 LEU A N 1
ATOM 9573 C CA . LEU A 1 1196 ? -23.236 -29.952 -15.542 1.00 86.19 1196 LEU A CA 1
ATOM 9574 C C . LEU A 1 1196 ? -22.671 -31.237 -14.938 1.00 86.19 1196 LEU A C 1
ATOM 9576 O O . LEU A 1 1196 ? -21.458 -31.433 -14.916 1.00 86.19 1196 LEU A O 1
ATOM 9580 N N . THR A 1 1197 ? -23.535 -32.126 -14.444 1.00 82.19 1197 THR A N 1
ATOM 9581 C CA . THR A 1 1197 ? -23.084 -33.422 -13.923 1.00 82.19 1197 THR A CA 1
ATOM 9582 C C . THR A 1 1197 ? -22.525 -34.265 -15.069 1.00 82.19 1197 THR A C 1
ATOM 9584 O O . THR A 1 1197 ? -23.247 -34.577 -16.018 1.00 82.19 1197 THR A O 1
ATOM 9587 N N . ASN A 1 1198 ? -21.257 -34.669 -14.975 1.00 79.31 1198 ASN A N 1
ATOM 9588 C CA . ASN A 1 1198 ? -20.658 -35.605 -15.923 1.00 79.31 1198 ASN A CA 1
ATOM 9589 C C . ASN A 1 1198 ? -21.231 -37.009 -15.677 1.00 79.31 1198 ASN A C 1
ATOM 9591 O O . ASN A 1 1198 ? -21.065 -37.569 -14.596 1.00 79.31 1198 ASN A O 1
ATOM 9595 N N . LEU A 1 1199 ? -21.915 -37.574 -16.674 1.00 77.25 1199 LEU A N 1
ATOM 9596 C CA . LEU A 1 1199 ? -22.536 -38.901 -16.584 1.00 77.25 1199 LEU A CA 1
ATOM 9597 C C . LEU A 1 1199 ? -21.589 -40.033 -17.029 1.00 77.25 1199 LEU A C 1
ATOM 9599 O O . LEU A 1 1199 ? -22.036 -41.159 -17.228 1.00 77.25 1199 LEU A O 1
ATOM 9603 N N . GLY A 1 1200 ? -20.293 -39.734 -17.180 1.00 66.50 1200 GLY A N 1
ATOM 9604 C CA . GLY A 1 1200 ? -19.283 -40.636 -17.728 1.00 66.50 1200 GLY A CA 1
ATOM 9605 C C . GLY A 1 1200 ? -19.213 -40.523 -19.252 1.00 66.50 1200 GLY A C 1
ATOM 9606 O O . GLY A 1 1200 ? -20.218 -40.655 -19.942 1.00 66.50 1200 GLY A O 1
ATOM 9607 N N . ALA A 1 1201 ? -18.021 -40.242 -19.790 1.00 71.44 1201 ALA A N 1
ATOM 9608 C CA . ALA A 1 1201 ? -17.777 -40.006 -21.223 1.00 71.44 1201 ALA A CA 1
ATOM 9609 C C . ALA A 1 1201 ? -18.575 -38.841 -21.864 1.00 71.44 1201 ALA A C 1
ATOM 9611 O O . ALA A 1 1201 ? -18.615 -38.724 -23.089 1.00 71.44 1201 ALA A O 1
ATOM 9612 N N . THR A 1 1202 ? -19.167 -37.941 -21.066 1.00 75.25 1202 THR A N 1
ATOM 9613 C CA . THR A 1 1202 ? -19.925 -36.772 -21.557 1.00 75.25 1202 THR A CA 1
ATOM 9614 C C . THR A 1 1202 ? -19.193 -35.438 -21.376 1.00 75.25 1202 THR A C 1
ATOM 9616 O O . THR A 1 1202 ? -19.790 -34.389 -21.611 1.00 75.25 1202 THR A O 1
ATOM 9619 N N . CYS A 1 1203 ? -17.924 -35.451 -20.949 1.00 79.81 1203 CYS A N 1
ATOM 9620 C CA . CYS A 1 1203 ? -17.159 -34.242 -20.620 1.00 79.81 1203 CYS A CA 1
ATOM 9621 C C . CYS A 1 1203 ? -17.048 -33.269 -21.799 1.00 79.81 1203 CYS A C 1
ATOM 9623 O O . CYS A 1 1203 ? -17.350 -32.096 -21.625 1.00 79.81 1203 CYS A O 1
ATOM 9625 N N . TYR A 1 1204 ? -16.723 -33.757 -23.002 1.00 76.56 1204 TYR A N 1
ATOM 9626 C CA . TYR A 1 1204 ? -16.603 -32.907 -24.192 1.00 76.56 1204 TYR A CA 1
ATOM 9627 C C . TYR A 1 1204 ? -17.896 -32.122 -24.465 1.00 76.56 1204 TYR A C 1
ATOM 9629 O O . TYR A 1 1204 ? -17.856 -30.921 -24.705 1.00 76.56 1204 TYR A O 1
ATOM 9637 N N . LEU A 1 1205 ? -19.056 -32.784 -24.365 1.00 77.81 1205 LEU A N 1
ATOM 9638 C CA . LEU A 1 1205 ? -20.345 -32.159 -24.639 1.00 77.81 1205 LEU A CA 1
ATOM 9639 C C . LEU A 1 1205 ? -20.726 -31.170 -23.534 1.00 77.81 1205 LEU A C 1
ATOM 9641 O O . LEU A 1 1205 ? -21.247 -30.099 -23.835 1.00 77.81 1205 LEU A O 1
ATOM 9645 N N . ALA A 1 1206 ? -20.455 -31.515 -22.273 1.00 82.25 1206 ALA A N 1
ATOM 9646 C CA . ALA A 1 1206 ? -20.661 -30.607 -21.151 1.00 82.25 1206 ALA A CA 1
ATOM 9647 C C . ALA A 1 1206 ? -19.844 -29.317 -21.333 1.00 82.25 1206 ALA A C 1
ATOM 9649 O O . ALA A 1 1206 ? -20.420 -28.233 -21.261 1.00 82.25 1206 ALA A O 1
ATOM 9650 N N . SER A 1 1207 ? -18.556 -29.434 -21.682 1.00 81.62 1207 SER A N 1
ATOM 9651 C CA . SER A 1 1207 ? -17.680 -28.292 -21.961 1.00 81.62 1207 SER A CA 1
ATOM 9652 C C . SER A 1 1207 ? -18.191 -27.444 -23.128 1.00 81.62 1207 SER A C 1
ATOM 9654 O O . SER A 1 1207 ? -18.295 -26.229 -22.991 1.00 81.62 1207 SER A O 1
ATOM 9656 N N . THR A 1 1208 ? -18.593 -28.055 -24.250 1.00 83.31 1208 THR A N 1
ATOM 9657 C CA . THR A 1 1208 ? -19.129 -27.313 -25.407 1.00 83.31 1208 THR A CA 1
ATOM 9658 C C . THR A 1 1208 ? -20.427 -26.574 -25.076 1.00 83.31 1208 THR A C 1
ATOM 9660 O O . THR A 1 1208 ? -20.613 -25.430 -25.479 1.00 83.31 1208 THR A O 1
ATOM 9663 N N . ILE A 1 1209 ? -21.339 -27.208 -24.335 1.00 85.62 1209 ILE A N 1
ATOM 9664 C CA . ILE A 1 1209 ? -22.616 -26.601 -23.941 1.00 85.62 1209 ILE A CA 1
ATOM 9665 C C . ILE A 1 1209 ? -22.394 -25.451 -22.959 1.00 85.62 1209 ILE A C 1
ATOM 9667 O O . ILE A 1 1209 ? -23.039 -24.412 -23.090 1.00 85.62 1209 ILE A O 1
ATOM 9671 N N . GLN A 1 1210 ? -21.496 -25.620 -21.986 1.00 87.31 1210 GLN A N 1
ATOM 9672 C CA . GLN A 1 1210 ? -21.142 -24.552 -21.054 1.00 87.31 1210 GLN A CA 1
ATOM 9673 C C . GLN A 1 1210 ? -20.471 -23.388 -21.787 1.00 87.31 1210 GLN A C 1
ATOM 9675 O O . GLN A 1 1210 ? -20.853 -22.247 -21.555 1.00 87.31 1210 GLN A O 1
ATOM 9680 N N . GLN A 1 1211 ? -19.572 -23.655 -22.740 1.00 86.88 1211 GLN A N 1
ATOM 9681 C CA . GLN A 1 1211 ? -18.974 -22.618 -23.584 1.00 86.88 1211 GLN A CA 1
ATOM 9682 C C . GLN A 1 1211 ? -20.037 -21.876 -24.408 1.00 86.88 1211 GLN A C 1
ATOM 9684 O O . GLN A 1 1211 ? -20.022 -20.651 -24.461 1.00 86.88 1211 GLN A O 1
ATOM 9689 N N . LEU A 1 1212 ? -21.015 -22.592 -24.976 1.00 86.12 1212 LEU A N 1
ATOM 9690 C CA . LEU A 1 1212 ? -22.147 -21.985 -25.684 1.00 86.12 1212 LEU A CA 1
ATOM 9691 C C . LEU A 1 1212 ? -23.022 -21.126 -24.758 1.00 86.12 1212 LEU A C 1
ATOM 9693 O O . LEU A 1 1212 ? -23.504 -20.075 -25.171 1.00 86.12 1212 LEU A O 1
ATOM 9697 N N . TYR A 1 1213 ? -23.233 -21.563 -23.516 1.00 87.56 1213 TYR A N 1
ATOM 9698 C CA . TYR A 1 1213 ? -23.978 -20.808 -22.509 1.00 87.56 1213 TYR A CA 1
ATOM 9699 C C . TYR A 1 1213 ? -23.249 -19.526 -22.072 1.00 87.56 1213 TYR A C 1
ATOM 9701 O O . TYR A 1 1213 ? -23.911 -18.525 -21.791 1.00 87.56 1213 TYR A O 1
ATOM 9709 N N . MET A 1 1214 ? -21.911 -19.534 -22.038 1.00 87.88 1214 MET A N 1
ATOM 9710 C CA . MET A 1 1214 ? -21.108 -18.355 -21.686 1.00 87.88 1214 MET A CA 1
ATOM 9711 C C . MET A 1 1214 ? -21.116 -17.265 -22.762 1.00 87.88 1214 MET A C 1
ATOM 9713 O O . MET A 1 1214 ? -20.762 -16.134 -22.453 1.00 87.88 1214 MET A O 1
ATOM 9717 N N . ILE A 1 1215 ? -21.557 -17.566 -23.989 1.00 89.25 1215 ILE A N 1
ATOM 9718 C CA . ILE A 1 1215 ? -21.739 -16.573 -25.055 1.00 89.25 1215 ILE A CA 1
ATOM 9719 C C . ILE A 1 1215 ? -23.116 -15.902 -24.869 1.00 89.25 1215 ILE A C 1
ATOM 9721 O O . ILE A 1 1215 ? -24.144 -16.556 -25.103 1.00 89.25 1215 ILE A O 1
ATOM 9725 N N . PRO A 1 1216 ? -23.192 -14.618 -24.458 1.00 86.25 1216 PRO A N 1
ATOM 9726 C CA . PRO A 1 1216 ? -24.457 -13.963 -24.118 1.00 86.25 1216 PRO A CA 1
ATOM 9727 C C . PRO A 1 1216 ? -25.471 -13.961 -25.266 1.00 86.25 1216 PRO A C 1
ATOM 9729 O O . PRO A 1 1216 ? -26.657 -14.218 -25.044 1.00 86.25 1216 PRO A O 1
ATOM 9732 N N . GLU A 1 1217 ? -25.013 -13.737 -26.496 1.00 84.88 1217 GLU A N 1
ATOM 9733 C CA . GLU A 1 1217 ? -25.837 -13.688 -27.703 1.00 84.88 1217 GLU A CA 1
ATOM 9734 C C . GLU A 1 1217 ? -26.436 -15.063 -28.015 1.00 84.88 1217 GLU A C 1
ATOM 9736 O O . GLU A 1 1217 ? -27.627 -15.177 -28.316 1.00 84.88 1217 GLU A O 1
ATOM 9741 N N . ALA A 1 1218 ? -25.637 -16.127 -27.885 1.00 81.94 1218 ALA A N 1
ATOM 9742 C CA . ALA A 1 1218 ? -26.086 -17.498 -28.107 1.00 81.94 1218 ALA A CA 1
ATOM 9743 C C . ALA A 1 1218 ? -27.099 -17.930 -27.039 1.00 81.94 1218 ALA A C 1
ATOM 9745 O O . ALA A 1 1218 ? -28.147 -18.496 -27.359 1.00 81.94 1218 ALA A O 1
ATOM 9746 N N . ARG A 1 1219 ? -26.834 -17.600 -25.771 1.00 89.56 1219 ARG A N 1
ATOM 9747 C CA . ARG A 1 1219 ? -27.754 -17.836 -24.653 1.00 89.56 1219 ARG A CA 1
ATOM 9748 C C . ARG A 1 1219 ? -29.096 -17.129 -24.859 1.00 89.56 1219 ARG A C 1
ATOM 9750 O O . ARG A 1 1219 ? -30.146 -17.760 -24.720 1.00 89.56 1219 ARG A O 1
ATOM 9757 N N . GLN A 1 1220 ? -29.082 -15.854 -25.249 1.00 86.06 1220 GLN A N 1
ATOM 9758 C CA . GLN A 1 1220 ? -30.299 -15.091 -25.552 1.00 86.06 1220 GLN A CA 1
ATOM 9759 C C . GLN A 1 1220 ? -31.059 -15.662 -26.758 1.00 86.06 1220 GLN A C 1
ATOM 9761 O O . GLN A 1 1220 ? -32.288 -15.785 -26.722 1.00 86.06 1220 GLN A O 1
ATOM 9766 N N . ALA A 1 1221 ? -30.353 -16.079 -27.812 1.00 84.94 1221 ALA A N 1
ATOM 9767 C CA . ALA A 1 1221 ? -30.962 -16.726 -28.972 1.00 84.94 1221 ALA A CA 1
ATOM 9768 C C . ALA A 1 1221 ? -31.686 -18.031 -28.589 1.00 84.94 1221 ALA A C 1
ATOM 9770 O O . ALA A 1 1221 ? -32.815 -18.268 -29.024 1.00 84.94 1221 ALA A O 1
ATOM 9771 N N . VAL A 1 1222 ? -31.086 -18.849 -27.716 1.00 85.19 1222 VAL A N 1
ATOM 9772 C CA . VAL A 1 1222 ? -31.716 -20.074 -27.197 1.00 85.19 1222 VAL A CA 1
ATOM 9773 C C . VAL A 1 1222 ? -32.979 -19.750 -26.395 1.00 85.19 1222 VAL A C 1
ATOM 9775 O O . VAL A 1 1222 ? -34.007 -20.394 -26.610 1.00 85.19 1222 VAL A O 1
ATOM 9778 N N . PHE A 1 1223 ? -32.960 -18.741 -25.518 1.00 83.44 1223 PHE A N 1
ATOM 9779 C CA . PHE A 1 1223 ? -34.144 -18.363 -24.731 1.00 83.44 1223 PHE A CA 1
ATOM 9780 C C . PHE A 1 1223 ? -35.284 -17.766 -25.569 1.00 83.44 1223 PHE A C 1
ATOM 9782 O O . PHE A 1 1223 ? -36.456 -17.999 -25.268 1.00 83.44 1223 PHE A O 1
ATOM 9789 N N . THR A 1 1224 ? -34.968 -17.028 -26.633 1.00 85.62 1224 THR A N 1
ATOM 9790 C CA . THR A 1 1224 ? -35.962 -16.335 -27.476 1.00 85.62 1224 THR A CA 1
ATOM 9791 C C . THR A 1 1224 ? -36.542 -17.202 -28.600 1.00 85.62 1224 THR A C 1
ATOM 9793 O O . THR A 1 1224 ? -37.580 -16.856 -29.177 1.00 85.62 1224 THR A O 1
ATOM 9796 N N . ALA A 1 1225 ? -35.925 -18.349 -28.896 1.00 82.38 1225 ALA A N 1
ATOM 9797 C CA . ALA A 1 1225 ? -36.367 -19.267 -29.940 1.00 82.38 1225 ALA A CA 1
ATOM 9798 C C . ALA A 1 1225 ? -37.813 -19.768 -29.716 1.00 82.38 1225 ALA A C 1
ATOM 9800 O O . ALA A 1 1225 ? -38.159 -20.352 -28.684 1.00 82.38 1225 ALA A O 1
ATOM 9801 N N . LYS A 1 1226 ? -38.687 -19.558 -30.713 1.00 77.44 1226 LYS A N 1
ATOM 9802 C CA . LYS A 1 1226 ? -40.120 -19.896 -30.646 1.00 77.44 1226 LYS A CA 1
ATOM 9803 C C . LYS A 1 1226 ? -40.399 -21.322 -31.132 1.00 77.44 1226 LYS A C 1
ATOM 9805 O O . LYS A 1 1226 ? -39.937 -21.729 -32.189 1.00 77.44 1226 LYS A O 1
ATOM 9810 N N . TYR A 1 1227 ? -41.276 -22.038 -30.425 1.00 68.31 1227 TYR A N 1
ATOM 9811 C CA . TYR A 1 1227 ? -41.856 -23.293 -30.922 1.00 68.31 1227 TYR A CA 1
ATOM 9812 C C . TYR A 1 1227 ? -42.831 -23.037 -32.088 1.00 68.31 1227 TYR A C 1
ATOM 9814 O O . TYR A 1 1227 ? -43.887 -22.435 -31.871 1.00 68.31 1227 TYR A O 1
ATOM 9822 N N . ALA A 1 1228 ? -42.507 -23.521 -33.287 1.00 62.09 1228 ALA A N 1
ATOM 9823 C CA . ALA A 1 1228 ? -43.486 -23.834 -34.331 1.00 62.09 1228 ALA A CA 1
ATOM 9824 C C . ALA A 1 1228 ? -43.706 -25.359 -34.343 1.00 62.09 1228 ALA A C 1
ATOM 9826 O O . ALA A 1 1228 ? -42.781 -26.111 -34.023 1.00 62.09 1228 ALA A O 1
ATOM 9827 N N . GLU A 1 1229 ? -44.918 -25.835 -34.649 1.00 56.97 1229 GLU A N 1
ATOM 9828 C CA . GLU A 1 1229 ? -45.233 -27.278 -34.613 1.00 56.97 1229 GLU A CA 1
ATOM 9829 C C . GLU A 1 1229 ? -44.419 -28.109 -35.620 1.00 56.97 1229 GLU A C 1
ATOM 9831 O O . GLU A 1 1229 ? -44.242 -29.305 -35.412 1.00 56.97 1229 GLU A O 1
ATOM 9836 N N . GLU A 1 1230 ? -43.827 -27.469 -36.631 1.00 59.97 1230 GLU A N 1
ATOM 9837 C CA . GLU A 1 1230 ? -43.077 -28.115 -37.715 1.00 59.97 1230 GLU A CA 1
ATOM 9838 C C . GLU A 1 1230 ? -41.559 -28.262 -37.461 1.00 59.97 1230 GLU A C 1
ATOM 9840 O O . GLU A 1 1230 ? -40.822 -28.744 -38.321 1.00 59.97 1230 GLU A O 1
ATOM 9845 N N . ILE A 1 1231 ? -41.039 -27.874 -36.287 1.00 67.94 1231 ILE A N 1
ATOM 9846 C CA . ILE A 1 1231 ? -39.591 -27.957 -36.018 1.00 67.94 1231 ILE A CA 1
ATOM 9847 C C . ILE A 1 1231 ? -39.180 -29.403 -35.698 1.00 67.94 1231 ILE A C 1
ATOM 9849 O O . ILE A 1 1231 ? -39.487 -29.933 -34.627 1.00 67.94 1231 ILE A O 1
ATOM 9853 N N . LYS A 1 1232 ? -38.374 -30.002 -36.586 1.00 66.31 1232 LYS A N 1
ATOM 9854 C CA . LYS A 1 1232 ? -37.834 -31.378 -36.500 1.00 66.31 1232 LYS A CA 1
ATOM 9855 C C . LYS A 1 1232 ? -37.146 -31.725 -35.163 1.00 66.31 1232 LYS A C 1
ATOM 9857 O O . LYS A 1 1232 ? -37.121 -32.888 -34.775 1.00 66.31 1232 LYS A O 1
ATOM 9862 N N . HIS A 1 1233 ? -36.621 -30.730 -34.440 1.00 73.75 1233 HIS A N 1
ATOM 9863 C CA . HIS A 1 1233 ? -35.877 -30.890 -33.179 1.00 73.75 1233 HIS A CA 1
ATOM 9864 C C . HIS A 1 1233 ? -36.491 -30.129 -31.983 1.00 73.75 1233 HIS A C 1
ATOM 9866 O O . HIS A 1 1233 ? -35.780 -29.717 -31.068 1.00 73.75 1233 HIS A O 1
ATOM 9872 N N . LYS A 1 1234 ? -37.820 -29.941 -31.954 1.00 74.62 1234 LYS A N 1
ATOM 9873 C CA . LYS A 1 1234 ? -38.541 -29.215 -30.883 1.00 74.62 1234 LYS A CA 1
ATOM 9874 C C . LYS A 1 1234 ? -38.199 -29.687 -29.461 1.00 74.62 1234 LYS A C 1
ATOM 9876 O O . LYS A 1 1234 ? -38.049 -28.866 -28.560 1.00 74.62 1234 LYS A O 1
ATOM 9881 N N . THR A 1 1235 ? -38.080 -30.996 -29.253 1.00 77.44 1235 THR A N 1
ATOM 9882 C CA . THR A 1 1235 ? -37.757 -31.595 -27.946 1.00 77.44 1235 THR A CA 1
ATOM 9883 C C . THR A 1 1235 ? -36.342 -31.253 -27.492 1.00 77.44 1235 THR A C 1
ATOM 9885 O O . THR A 1 1235 ? -36.137 -30.928 -26.330 1.00 77.44 1235 THR A O 1
ATOM 9888 N N . THR A 1 1236 ? -35.380 -31.254 -28.413 1.00 76.69 1236 THR A N 1
ATOM 9889 C CA . THR A 1 1236 ? -33.997 -30.843 -28.151 1.00 76.69 1236 THR A CA 1
ATOM 9890 C C . THR A 1 1236 ? -33.910 -29.387 -27.721 1.00 76.69 1236 THR A C 1
ATOM 9892 O O . THR A 1 1236 ? -33.261 -29.092 -26.725 1.00 76.69 1236 THR A O 1
ATOM 9895 N N . LEU A 1 1237 ? -34.583 -28.485 -28.441 1.00 80.06 1237 LEU A N 1
ATOM 9896 C CA . LEU A 1 1237 ? -34.590 -27.066 -28.092 1.00 80.06 1237 LEU A CA 1
ATOM 9897 C C . LEU A 1 1237 ? -35.210 -26.833 -26.707 1.00 80.06 1237 LEU A C 1
ATOM 9899 O O . LEU A 1 1237 ? -34.688 -26.040 -25.933 1.00 80.06 1237 LEU A O 1
ATOM 9903 N N . LEU A 1 1238 ? -36.286 -27.554 -26.380 1.00 79.25 1238 LEU A N 1
ATOM 9904 C CA . LEU A 1 1238 ? -36.926 -27.471 -25.069 1.00 79.25 1238 LEU A CA 1
ATOM 9905 C C . LEU A 1 1238 ? -35.994 -27.932 -23.940 1.00 79.25 1238 LEU A C 1
ATOM 9907 O O . LEU A 1 1238 ? -35.909 -27.262 -22.916 1.00 79.25 1238 LEU A O 1
ATOM 9911 N N . GLU A 1 1239 ? -35.290 -29.052 -24.111 1.00 79.25 1239 GLU A N 1
ATOM 9912 C CA . GLU A 1 1239 ? -34.341 -29.534 -23.100 1.00 79.25 1239 GLU A CA 1
ATOM 9913 C C . GLU A 1 1239 ? -33.107 -28.623 -22.988 1.00 79.25 1239 GLU A C 1
ATOM 9915 O O . GLU A 1 1239 ? -32.636 -28.376 -21.881 1.00 79.25 1239 GLU A O 1
ATOM 9920 N N . LEU A 1 1240 ? -32.637 -28.042 -24.099 1.00 82.81 1240 LEU A N 1
ATOM 9921 C CA . LEU A 1 1240 ? -31.566 -27.041 -24.094 1.00 82.81 1240 LEU A CA 1
ATOM 9922 C C . LEU A 1 1240 ? -31.992 -25.769 -23.347 1.00 82.81 1240 LEU A C 1
ATOM 9924 O O . LEU A 1 1240 ? -31.248 -25.281 -22.502 1.00 82.81 1240 LEU A O 1
ATOM 9928 N N . GLN A 1 1241 ? -33.205 -25.269 -23.602 1.00 84.19 1241 GLN A N 1
ATOM 9929 C CA . GLN A 1 1241 ? -33.777 -24.129 -22.884 1.00 84.19 1241 GLN A CA 1
ATOM 9930 C C . GLN A 1 1241 ? -33.927 -24.427 -21.394 1.00 84.19 1241 GLN A C 1
ATOM 9932 O O . GLN A 1 1241 ? -33.506 -23.612 -20.581 1.00 84.19 1241 GLN A O 1
ATOM 9937 N N . LYS A 1 1242 ? -34.457 -25.602 -21.025 1.00 82.69 1242 LYS A N 1
ATOM 9938 C CA . LYS A 1 1242 ? -34.541 -26.034 -19.621 1.00 82.69 1242 LYS A CA 1
ATOM 9939 C C . LYS A 1 1242 ? -33.167 -26.036 -18.966 1.00 82.69 1242 LYS A C 1
ATOM 9941 O O . LYS A 1 1242 ? -33.004 -25.434 -17.912 1.00 82.69 1242 LYS A O 1
ATOM 9946 N N . MET A 1 1243 ? -32.182 -26.679 -19.588 1.00 84.12 1243 MET A N 1
ATOM 9947 C CA . MET A 1 1243 ? -30.819 -26.736 -19.069 1.00 84.12 1243 MET A CA 1
ATOM 9948 C C . MET A 1 1243 ? -30.214 -25.337 -18.925 1.00 84.12 1243 MET A C 1
ATOM 9950 O O . MET A 1 1243 ? -29.665 -25.041 -17.874 1.00 84.12 1243 MET A O 1
ATOM 9954 N N . PHE A 1 1244 ? -30.364 -24.453 -19.916 1.00 87.81 1244 PHE A N 1
ATOM 9955 C CA . PHE A 1 1244 ? -29.879 -23.070 -19.831 1.00 87.81 1244 PHE A CA 1
ATOM 9956 C C . PHE A 1 1244 ? -30.588 -22.286 -18.723 1.00 87.81 1244 PHE A C 1
ATOM 9958 O O . PHE A 1 1244 ? -29.947 -21.509 -18.024 1.00 87.81 1244 PHE A O 1
ATOM 9965 N N . THR A 1 1245 ? -31.883 -22.520 -18.501 1.00 83.19 1245 THR A N 1
ATOM 9966 C CA . THR A 1 1245 ? -32.604 -21.941 -17.362 1.00 83.19 1245 THR A CA 1
ATOM 9967 C C . THR A 1 1245 ? -32.052 -22.457 -16.033 1.00 83.19 1245 THR A C 1
ATOM 9969 O O . THR A 1 1245 ? -31.860 -21.660 -15.124 1.00 83.19 1245 THR A O 1
ATOM 9972 N N . TYR A 1 1246 ? -31.731 -23.750 -15.912 1.00 81.88 1246 TYR A N 1
ATOM 9973 C CA . TYR A 1 1246 ? -31.068 -24.277 -14.714 1.00 81.88 1246 TYR A CA 1
ATOM 9974 C C . TYR A 1 1246 ? -29.662 -23.697 -14.530 1.00 81.88 1246 TYR A C 1
ATOM 9976 O O . TYR A 1 1246 ? -29.303 -23.353 -13.414 1.00 81.88 1246 TYR A O 1
ATOM 9984 N N . LEU A 1 1247 ? -28.879 -23.543 -15.598 1.00 83.69 1247 LEU A N 1
ATOM 9985 C CA . LEU A 1 1247 ? -27.548 -22.934 -15.514 1.00 83.69 1247 LEU A CA 1
ATOM 9986 C C . LEU A 1 1247 ? -27.592 -21.461 -15.074 1.00 83.69 1247 LEU A C 1
ATOM 9988 O O . LEU A 1 1247 ? -26.626 -20.963 -14.502 1.00 83.69 1247 LEU A O 1
ATOM 9992 N N . MET A 1 1248 ? -28.709 -20.781 -15.341 1.00 81.69 1248 MET A N 1
ATOM 9993 C CA . MET A 1 1248 ? -28.923 -19.375 -15.006 1.00 81.69 1248 MET A CA 1
ATOM 9994 C C . MET A 1 1248 ? -29.499 -19.171 -13.600 1.00 81.69 1248 MET A C 1
ATOM 9996 O O . MET A 1 1248 ? -29.032 -18.297 -12.880 1.00 81.69 1248 MET A O 1
ATOM 10000 N N . GLU A 1 1249 ? -30.488 -19.978 -13.207 1.00 75.00 1249 GLU A N 1
ATOM 10001 C CA . GLU A 1 1249 ? -31.363 -19.696 -12.055 1.00 75.00 1249 GLU A CA 1
ATOM 10002 C C . GLU A 1 1249 ? -31.283 -20.747 -10.930 1.00 75.00 1249 GLU A C 1
ATOM 10004 O O . GLU A 1 1249 ? -31.991 -20.640 -9.932 1.00 75.00 1249 GLU A O 1
ATOM 10009 N N . SER A 1 1250 ? -30.512 -21.826 -11.092 1.00 76.25 1250 SER A N 1
ATOM 10010 C CA . SER A 1 1250 ? -30.471 -22.912 -10.103 1.00 76.25 1250 SER A CA 1
ATOM 10011 C C . SER A 1 1250 ? -29.513 -22.618 -8.951 1.00 76.25 1250 SER A C 1
ATOM 10013 O O . SER A 1 1250 ? -28.338 -22.357 -9.174 1.00 76.25 1250 SER A O 1
ATOM 10015 N N . GLU A 1 1251 ? -29.977 -22.853 -7.723 1.00 71.62 1251 GLU A N 1
ATOM 10016 C CA . GLU A 1 1251 ? -29.149 -22.855 -6.499 1.00 71.62 1251 GLU A CA 1
ATOM 10017 C C . GLU A 1 1251 ? -28.330 -24.146 -6.306 1.00 71.62 1251 GLU A C 1
ATOM 10019 O O . GLU A 1 1251 ? -27.598 -24.310 -5.331 1.00 71.62 1251 GLU A O 1
ATOM 10024 N N . ARG A 1 1252 ? -28.479 -25.118 -7.213 1.00 75.56 1252 ARG A N 1
ATOM 10025 C CA . ARG A 1 1252 ? -27.718 -26.378 -7.179 1.00 75.56 1252 ARG A CA 1
ATOM 10026 C C . ARG A 1 1252 ? -26.317 -26.197 -7.745 1.00 75.56 1252 ARG A C 1
ATOM 10028 O O . ARG A 1 1252 ? -26.149 -25.488 -8.732 1.00 75.56 1252 ARG A O 1
ATOM 10035 N N . LYS A 1 1253 ? -25.360 -26.979 -7.238 1.00 80.25 1253 LYS A N 1
ATOM 10036 C CA . LYS A 1 1253 ? -23.991 -27.064 -7.774 1.00 80.25 1253 LYS A CA 1
ATOM 10037 C C . LYS A 1 1253 ? -23.961 -27.385 -9.256 1.00 80.25 1253 LYS A C 1
ATOM 10039 O O . LYS A 1 1253 ? -23.183 -26.801 -10.002 1.00 80.25 1253 LYS A O 1
ATOM 10044 N N . ALA A 1 1254 ? -24.786 -28.341 -9.680 1.00 83.75 1254 ALA A N 1
ATOM 10045 C CA . ALA A 1 1254 ? -24.827 -28.787 -11.060 1.00 83.75 1254 ALA A CA 1
ATOM 10046 C C . ALA A 1 1254 ? -26.218 -29.261 -11.494 1.00 83.75 1254 ALA A C 1
ATOM 10048 O O . ALA A 1 1254 ? -26.986 -29.838 -10.719 1.00 83.75 1254 ALA A O 1
ATOM 10049 N N . TYR A 1 1255 ? -26.523 -29.067 -12.775 1.00 83.81 1255 TYR A N 1
ATOM 10050 C CA . TYR A 1 1255 ? -27.678 -29.671 -13.425 1.00 83.81 1255 TYR A CA 1
ATOM 10051 C C . TYR A 1 1255 ? -27.346 -31.099 -13.880 1.00 83.81 1255 TYR A C 1
ATOM 10053 O O . TYR A 1 1255 ? -26.344 -31.332 -14.558 1.00 83.81 1255 TYR A O 1
ATOM 10061 N N . ASN A 1 1256 ? -28.207 -32.060 -13.524 1.00 79.12 1256 ASN A N 1
ATOM 10062 C CA . ASN A 1 1256 ? -28.073 -33.455 -13.937 1.00 79.12 1256 ASN A CA 1
ATOM 10063 C C . ASN A 1 1256 ? -29.005 -33.753 -15.129 1.00 79.12 1256 ASN A C 1
ATOM 10065 O O . ASN A 1 1256 ? -30.213 -33.910 -14.920 1.00 79.12 1256 ASN A O 1
ATOM 10069 N N . PRO A 1 1257 ? -28.468 -33.902 -16.354 1.00 68.62 1257 PRO A N 1
ATOM 10070 C CA . PRO A 1 1257 ? -29.277 -34.151 -17.549 1.00 68.62 1257 PRO A CA 1
ATOM 10071 C C . PRO A 1 1257 ? -29.914 -35.553 -17.586 1.00 68.62 1257 PRO A C 1
ATOM 10073 O O . PRO A 1 1257 ? -30.825 -35.796 -18.372 1.00 68.62 1257 PRO A O 1
ATOM 10076 N N . GLY A 1 1258 ? -29.477 -36.485 -16.732 1.00 60.16 1258 GLY A N 1
ATOM 10077 C CA . GLY A 1 1258 ? -29.998 -37.853 -16.659 1.00 60.16 1258 GLY A CA 1
ATOM 10078 C C . GLY A 1 1258 ? -31.308 -37.999 -15.876 1.00 60.16 1258 GLY A C 1
ATOM 10079 O O . GLY A 1 1258 ? -31.929 -39.057 -15.938 1.00 60.16 1258 GLY A O 1
ATOM 10080 N N . ARG A 1 1259 ? -31.748 -36.965 -15.141 1.00 52.97 1259 ARG A N 1
ATOM 10081 C CA . ARG A 1 1259 ? -32.996 -36.994 -14.350 1.00 52.97 1259 ARG A CA 1
ATOM 10082 C C . ARG A 1 1259 ? -34.259 -36.603 -15.132 1.00 52.97 1259 ARG A C 1
ATOM 10084 O O . ARG A 1 1259 ? -35.347 -36.793 -14.597 1.00 52.97 1259 ARG A O 1
ATOM 10091 N N . SER A 1 1260 ? -34.152 -36.104 -16.367 1.00 42.31 1260 SER A N 1
ATOM 10092 C CA . SER A 1 1260 ? -35.328 -35.784 -17.191 1.00 42.31 1260 SER A CA 1
ATOM 10093 C C . SER A 1 1260 ? -36.057 -37.069 -17.611 1.00 42.31 1260 SER A C 1
ATOM 10095 O O . SER A 1 1260 ? -35.537 -37.891 -18.367 1.00 42.31 1260 SER A O 1
ATOM 10097 N N . VAL A 1 1261 ? -37.278 -37.249 -17.107 1.00 35.50 1261 VAL A N 1
ATOM 10098 C CA . VAL A 1 1261 ? -38.146 -38.411 -17.339 1.00 35.50 1261 VAL A CA 1
ATOM 10099 C C . VAL A 1 1261 ? -38.621 -38.436 -18.798 1.00 35.50 1261 VAL A C 1
ATOM 10101 O O . VAL A 1 1261 ? -39.674 -37.901 -19.129 1.00 35.50 1261 VAL A O 1
ATOM 10104 N N . ARG A 1 1262 ? -37.805 -39.029 -19.679 1.00 33.97 1262 ARG A N 1
ATOM 10105 C CA . ARG A 1 1262 ? -38.111 -39.765 -20.931 1.00 33.97 1262 ARG A CA 1
ATOM 10106 C C . ARG A 1 1262 ? -36.845 -39.789 -21.802 1.00 33.97 1262 ARG A C 1
ATOM 10108 O O . ARG A 1 1262 ? -36.177 -38.761 -21.909 1.00 33.97 1262 ARG A O 1
ATOM 10115 N N . PRO A 1 1263 ? -36.510 -40.914 -22.460 1.00 34.47 1263 PRO A N 1
ATOM 10116 C CA . PRO A 1 1263 ? -35.356 -40.980 -23.347 1.00 34.47 1263 PRO A CA 1
ATOM 10117 C C . PRO A 1 1263 ? -35.618 -40.097 -24.574 1.00 34.47 1263 PRO A C 1
ATOM 10119 O O . PRO A 1 1263 ? -36.320 -40.480 -25.508 1.00 34.47 1263 PRO A O 1
ATOM 10122 N N . THR A 1 1264 ? -35.107 -38.870 -24.552 1.00 46.41 1264 THR A N 1
ATOM 10123 C CA . THR A 1 1264 ? -35.002 -38.031 -25.742 1.00 46.41 1264 THR A CA 1
ATOM 10124 C C . THR A 1 1264 ? -33.798 -38.502 -26.570 1.00 46.41 1264 THR A C 1
ATOM 10126 O O . THR A 1 1264 ? -32.919 -39.203 -26.061 1.00 46.41 1264 THR A O 1
ATOM 10129 N N . PRO A 1 1265 ? -33.698 -38.120 -27.856 1.00 43.53 1265 PRO A N 1
ATOM 10130 C CA . PRO A 1 1265 ? -32.567 -38.507 -28.705 1.00 43.53 1265 PRO A CA 1
ATOM 10131 C C . PRO A 1 1265 ? -31.198 -38.129 -28.112 1.00 43.53 1265 PRO A C 1
ATOM 10133 O O . PRO A 1 1265 ? -30.193 -38.743 -28.444 1.00 43.53 1265 PRO A O 1
ATOM 10136 N N . TRP A 1 1266 ? -31.160 -37.157 -27.195 1.00 43.97 1266 TRP A N 1
ATOM 10137 C CA . TRP A 1 1266 ? -29.949 -36.679 -26.530 1.00 43.97 1266 TRP A CA 1
ATOM 10138 C C . TRP A 1 1266 ? -29.471 -37.594 -25.401 1.00 43.97 1266 TRP A C 1
ATOM 10140 O O . TRP A 1 1266 ? -28.282 -37.903 -25.339 1.00 43.97 1266 TRP A O 1
ATOM 10150 N N . THR A 1 1267 ? -30.374 -38.102 -24.556 1.00 45.12 1267 THR A N 1
ATOM 10151 C CA . THR A 1 1267 ? -30.016 -39.122 -23.556 1.00 45.12 1267 THR A CA 1
ATOM 10152 C C . THR A 1 1267 ? -29.692 -40.455 -24.222 1.00 45.12 1267 THR A C 1
ATOM 10154 O O . THR A 1 1267 ? -28.802 -41.163 -23.756 1.00 45.12 1267 THR A O 1
ATOM 10157 N N . SER A 1 1268 ? -30.316 -40.758 -25.367 1.00 42.00 1268 SER A N 1
ATOM 10158 C CA . SER A 1 1268 ? -29.894 -41.856 -26.242 1.00 42.00 1268 SER A CA 1
ATOM 10159 C C . SER A 1 1268 ? -28.481 -41.626 -26.791 1.00 42.00 1268 SER A C 1
ATOM 10161 O O . SER A 1 1268 ? -27.637 -42.487 -26.590 1.00 42.00 1268 SER A O 1
ATOM 10163 N N . CYS A 1 1269 ? -28.147 -40.476 -27.383 1.00 40.66 1269 CYS A N 1
ATOM 10164 C CA . CYS A 1 1269 ? -26.787 -40.228 -27.883 1.00 40.66 1269 CYS A CA 1
ATOM 10165 C C . CYS A 1 1269 ? -25.713 -40.302 -26.786 1.00 40.66 1269 CYS A C 1
ATOM 10167 O O . CYS A 1 1269 ? -24.669 -40.913 -27.010 1.00 40.66 1269 CYS A O 1
ATOM 10169 N N . LEU A 1 1270 ? -25.971 -39.748 -25.597 1.00 41.78 1270 LEU A N 1
ATOM 10170 C CA . LEU A 1 1270 ? -25.003 -39.759 -24.493 1.00 41.78 1270 LEU A CA 1
ATOM 10171 C C . LEU A 1 1270 ? -24.830 -41.151 -23.866 1.00 41.78 1270 LEU A C 1
ATOM 10173 O O . LEU A 1 1270 ? -23.701 -41.573 -23.628 1.00 41.78 1270 LEU A O 1
ATOM 10177 N N . SER A 1 1271 ? -25.916 -41.909 -23.680 1.00 39.72 1271 SER A N 1
ATOM 10178 C CA . SER A 1 1271 ? -25.835 -43.294 -23.180 1.00 39.72 1271 SER A CA 1
ATOM 10179 C C . SER A 1 1271 ? -25.252 -44.272 -24.209 1.00 39.72 1271 SER A C 1
ATOM 10181 O O . SER A 1 1271 ? -24.500 -45.172 -23.841 1.00 39.72 1271 SER A O 1
ATOM 10183 N N . THR A 1 1272 ? -25.525 -44.075 -25.504 1.00 38.59 1272 THR A N 1
ATOM 10184 C CA . THR A 1 1272 ? -25.038 -44.960 -26.582 1.00 38.59 1272 THR A CA 1
ATOM 10185 C C . THR A 1 1272 ? -23.551 -44.738 -26.889 1.00 38.59 1272 THR A C 1
ATOM 10187 O O . THR A 1 1272 ? -22.877 -45.654 -27.358 1.00 38.59 1272 THR A O 1
ATOM 10190 N N . LEU A 1 1273 ? -23.010 -43.544 -26.613 1.00 39.12 1273 LEU A N 1
ATOM 10191 C CA . LEU A 1 1273 ? -21.567 -43.281 -26.694 1.00 39.12 1273 LEU A CA 1
ATOM 10192 C C . LEU A 1 1273 ? -20.805 -43.870 -25.498 1.00 39.12 1273 LEU A C 1
ATOM 10194 O O . LEU A 1 1273 ? -19.717 -44.411 -25.693 1.00 39.12 1273 LEU A O 1
ATOM 10198 N N . ALA A 1 1274 ? -21.388 -43.844 -24.295 1.00 38.66 1274 ALA A N 1
ATOM 10199 C CA . ALA A 1 1274 ? -20.797 -44.473 -23.113 1.00 38.66 1274 ALA A CA 1
ATOM 10200 C C . ALA A 1 1274 ? -20.761 -46.013 -23.217 1.00 38.66 1274 ALA A C 1
ATOM 10202 O O . ALA A 1 1274 ? -19.794 -46.633 -22.784 1.00 38.66 1274 ALA A O 1
ATOM 10203 N N . SER A 1 1275 ? -21.755 -46.643 -23.860 1.00 38.00 1275 SER A N 1
ATOM 10204 C CA . SER A 1 1275 ? -21.830 -48.111 -23.985 1.00 38.00 1275 SER A CA 1
ATOM 10205 C C . SER A 1 1275 ? -20.987 -48.717 -25.119 1.00 38.00 1275 SER A C 1
ATOM 10207 O O . SER A 1 1275 ? -21.047 -49.925 -25.330 1.00 38.00 1275 SER A O 1
ATOM 10209 N N . ARG A 1 1276 ? -20.265 -47.911 -25.912 1.00 37.50 1276 ARG A N 1
ATOM 10210 C CA . ARG A 1 1276 ? -19.467 -48.386 -27.066 1.00 37.50 1276 ARG A CA 1
ATOM 10211 C C . ARG A 1 1276 ? -17.949 -48.364 -26.837 1.00 37.50 1276 ARG A C 1
ATOM 10213 O O . ARG A 1 1276 ? -17.196 -48.554 -27.789 1.00 37.50 1276 ARG A O 1
ATOM 10220 N N . ARG A 1 1277 ? -17.489 -48.140 -25.601 1.00 36.94 1277 ARG A N 1
ATOM 10221 C CA . ARG A 1 1277 ? -16.061 -48.188 -25.212 1.00 36.94 1277 ARG A CA 1
ATOM 10222 C C . ARG A 1 1277 ? -15.778 -49.038 -23.958 1.00 36.94 1277 ARG A C 1
ATOM 10224 O O . ARG A 1 1277 ? -14.792 -48.804 -23.269 1.00 36.94 1277 ARG A O 1
ATOM 10231 N N . THR A 1 1278 ? -16.623 -50.031 -23.700 1.00 35.84 1278 THR A N 1
ATOM 10232 C CA . THR A 1 1278 ? -16.311 -51.226 -22.893 1.00 35.84 1278 THR A CA 1
ATOM 10233 C C . THR A 1 1278 ? -16.296 -52.414 -23.830 1.00 35.84 1278 THR A C 1
ATOM 10235 O O . THR A 1 1278 ? -15.372 -53.243 -23.720 1.00 35.84 1278 THR A O 1
#

Sequence (1278 aa):
MQAEMGPAHMPPAPRTPCLPRSGDFLGEAMGSELFNCRRFIGPQHHHHHHHHHHHHHHHEGHMVEDMLSADDVSCSSSQVSAKSEKNMADFDGEESGCEEELVQINSHAELTSHLQQHLPNLASIYHEHLAQGPAVHKHQYSGHAVTDINLDNVCKKGSTLLWDLVQDEDAIHLSEGLINEAEKLLCSLVCWFTDRQIRMRFIEGCLENLAHHRSVVVSLRLLPKLFGTFQQFGSSYDTHWITMWAEKELH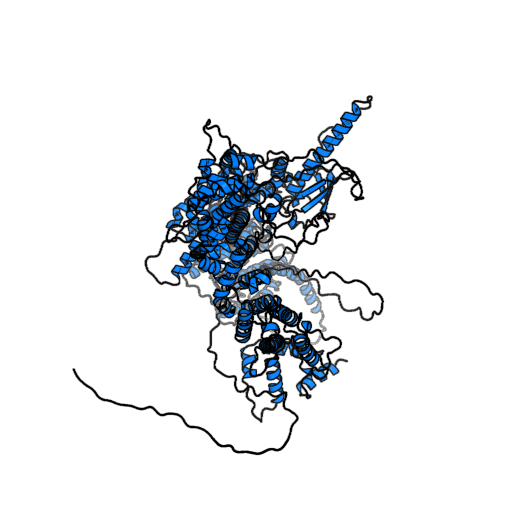MMKLFFEDLLHYIQEVREQRHKFALYGHSAEVQVRLQFLTCVFSTLGSPDHFRLSLEQVDILWHCLVEDSECYDDALHWFLNQVRSKDQHAMGMETYKHLFLEKMPQLKPETISMTGLNLFQHLCNLARLATSAYDSGSNCELCGMDQLWGIALRAQSADISRAAIQYINSYYINGKTGLEKEQEFISKCMESLMIASGNLEKDPHSSLTIIERGLLMLKTHLEAFRRRFAYHLRQWQIEGTGISSHLKALSDKQSLPLRIVCQPAGLPDKMTIEMYPSDQVADLRAEVTHWYENLQKEQLNQQAQLQEFGQSSRQGDFPGGLMGPVRMISSGHELTTDYDEKTLHELGFKDMQMVFVSLGAPRRERKGEGVQLPASCLPPPQKDNIPMLLLLQEPHLTTLFDLLEMLACFKPPSAERAMENAESMQSEELHLHAENLSRRVWELLMLLPTCPNMLLAFQNISEETGSDGLCWKDLLRIKSPHKLLYALEIIEALGKPNRRIRRESTGSYSDLYPDSDDSSEDQIENSKNSWSCKFVSSGGLQLLLEIFNSAILEPKDQESWTVWLLDCLACLLKLICQFAVDPADLDLAYHDVFAWSGLSDTQRKRAWPGKSRKAAGDHGKGLHIPRLTEVFLGLVQGTNLIQRLINVAYTYDNLAHRALKAQSDHRSRHEVTHYSMWLLVSWAHCCSLVKSSLADSDHLHDWLKKLTLLVPETAVRHEACNGLYKLSLSGLEGGESINRSFLLLAASTLLKFLPDAQALKPLRVEDCEEEPLLRTGCKEYFWLLCKLIDNIHVKDASQTTLLDLDALARHLADCIRSREILDQQDGNVEDDGLTGLLRLATSVVKHKPPFKFSREGQEFLRDVHNLLFMLPSLKDRQQPKCKSHSARAAAYDLLVEMVKGSVENYRLLHNWVMSQHMQASHAPYKWDYWPHDDVRAECRFVGLTNLGATCYLASTIQQLYMIPEARQAVFTAKYAEEIKHKTTLLELQKMFTYLMESERKAYNPGRSVRPTPWTSCLSTLASRRT